Protein AF-A0A370LYT5-F1 (afdb_monomer_lite)

Foldseek 3Di:
DDEDEDEDEEEDEDEEEDEEEYEYEYEYEYEEEYEYEYEYEYEYDYEYEYEYEYEYEYEYEYEYHYEYEYEYEYEYEYEYEYEYEYEYEYEYEYEYEYEYEYEYEYEYEYDYEYEYEYEYEYEYDYEYEDDYEYEYEYEYEYEYEYDYEYEYEYEYEYEYEYEYEYEYEYEYEYEYEYEYEYEYEYEYEYEYEYEYEYEYEYEYDYDYAYEYDYEYEYEYEYEEYDDHYDYEDDYEYEYEYEYPDDDDDDYDYDYHYHYDYDFDADAFKEKEAEDDPAGAFWWKKKKPPDQQFNHDIDIDHALDPVFDVSHRGRMGMHTRGDFWKIKIATPDDGPQKDWQFRIAMWTCAPLCRHIYAYTYIDGPPDQQLQFAKDWHPHWFFPTNCPVVCVVVQQKFWDALRDTHGDDGRVVDWTKIKHFNNHVVRVVVRQNPGIEMEGEDDPPDAAPDALCVLVVSVRIDAGAQTDDLRIEIEWYKYKYQADPQFGIKIKTRKHQKDAANHKYKYADHPVRADPLKWFGMKIFHWHNPADIDSGIWIKMKGKDQFRHPVPPQDTPCVVPVQKHWRIKMFMHIDCVDPVNDGDQQQPLNTTPKIKTKMKHAAAPVLDFVQKDKWFADPVVSDTDCPQKAWPDKDADCDDPRHRIIITMMIGSGRGIMTMIGHDDDDDDDDDDDDDDDDDDDDDDDDDDDDDDDDDDDDDDDDDDDDDDKDKEFQKWKAALAPPQKIKTKIKMQDDFPWKWKAFDPPGIWTWAFDPDFPCPVVCVPDSMGMTMTMTGHHSPTQKMKMWIHNPRDIYIDIDGCPDNIDMDHTHHYDDQQAKDKAQWWKAQPPPRDIFRDALDAAEDAQDAKIKIKIKIFRPPFAWPFKWKWKDEPPPPPPDDDIDTDTWDWAQPVPPDNRMIMTMDIGGSVRADPQKMKIKMWTAGPVRHIDIGDIHMYGYDDPPDDPVDFPKKKKKWFFQADEAQDKTKIKIKIARQDPAKHWWKKFKAKQNDTAFIGIDIHGHGIDIDITMDRGHPDQPDFKIWIKMWIGGPNDIDIWDTGIRGYHHQKDKDAADQWDFFDFDADPVRHGFKFWFKKKWKDQDPAQKAKWKAAQVRATCEDCDPRHPHNAALPPPDVRWDWDADPNFIKIKGFRHSPDSMTMIMIGGPDGRGGIMGIGIDGPVRDDDDPVVRGPMIMMIGMDTDDTDIDMTID

Structure (mmCIF, N/CA/C/O backbone):
data_AF-A0A370LYT5-F1
#
_entry.id   AF-A0A370LYT5-F1
#
loop_
_atom_site.group_PDB
_atom_site.id
_atom_site.type_symbol
_atom_site.label_atom_id
_atom_site.label_alt_id
_atom_site.label_comp_id
_atom_site.label_asym_id
_atom_site.label_entity_id
_atom_site.label_seq_id
_atom_site.pdbx_PDB_ins_code
_atom_site.Cartn_x
_atom_site.Cartn_y
_atom_site.Cartn_z
_atom_site.occupancy
_atom_site.B_iso_or_equiv
_atom_site.auth_seq_id
_atom_site.auth_comp_id
_atom_site.auth_asym_id
_atom_site.auth_atom_id
_atom_site.pdbx_PDB_model_num
ATOM 1 N N . ALA A 1 1 ? -8.011 -43.889 -66.451 1.00 42.47 1 ALA A N 1
ATOM 2 C CA . ALA A 1 1 ? -7.275 -42.811 -67.127 1.00 42.47 1 ALA A CA 1
ATOM 3 C C . ALA A 1 1 ? -8.081 -42.280 -68.314 1.00 42.47 1 ALA A C 1
ATOM 5 O O . ALA A 1 1 ? -7.887 -42.711 -69.452 1.00 42.47 1 ALA A O 1
ATOM 6 N N . ALA A 1 2 ? -9.028 -41.386 -68.041 1.00 43.94 2 ALA A N 1
ATOM 7 C CA . ALA A 1 2 ? -9.736 -40.573 -69.018 1.00 43.94 2 ALA A CA 1
ATOM 8 C C . ALA A 1 2 ? -9.854 -39.133 -68.491 1.00 43.94 2 ALA A C 1
ATOM 10 O O . ALA A 1 2 ? -10.875 -38.751 -67.916 1.00 43.94 2 ALA A O 1
ATOM 11 N N . ASP A 1 3 ? -8.803 -38.344 -68.713 1.00 43.34 3 ASP A N 1
ATOM 12 C CA . ASP A 1 3 ? -8.700 -36.942 -68.311 1.00 43.34 3 ASP A CA 1
ATOM 13 C C . ASP A 1 3 ? -9.943 -36.171 -68.783 1.00 43.34 3 ASP A C 1
ATOM 15 O O . ASP A 1 3 ? -10.252 -36.108 -69.981 1.00 43.34 3 ASP A O 1
ATOM 19 N N . THR A 1 4 ? -10.693 -35.589 -67.845 1.00 54.28 4 THR A N 1
ATOM 20 C CA . THR A 1 4 ? -11.973 -34.937 -68.155 1.00 54.28 4 THR A CA 1
ATOM 21 C C . THR A 1 4 ? -12.053 -33.509 -67.628 1.00 54.28 4 THR A C 1
ATOM 23 O O . THR A 1 4 ? -11.870 -33.226 -66.447 1.00 54.28 4 THR A O 1
ATOM 26 N N . LEU A 1 5 ? -12.403 -32.594 -68.538 1.00 44.44 5 LEU A N 1
ATOM 27 C CA . LEU A 1 5 ? -12.731 -31.202 -68.242 1.00 44.44 5 LEU A CA 1
ATOM 28 C C . LEU A 1 5 ? -14.255 -31.031 -68.288 1.00 44.44 5 LEU A C 1
ATOM 30 O O . LEU A 1 5 ? -14.847 -31.021 -69.370 1.00 44.44 5 LEU A O 1
ATOM 34 N N . LEU A 1 6 ? -14.904 -30.887 -67.129 1.00 55.56 6 LEU A N 1
ATOM 35 C CA . LEU A 1 6 ? -16.369 -30.807 -67.038 1.00 55.56 6 LEU A CA 1
ATOM 36 C C . LEU A 1 6 ? -16.866 -29.673 -66.132 1.00 55.56 6 LEU A C 1
ATOM 38 O O . LEU A 1 6 ? -16.404 -29.475 -65.007 1.00 55.56 6 LEU A O 1
ATOM 42 N N . ALA A 1 7 ? -17.902 -28.981 -66.611 1.00 53.50 7 ALA A N 1
ATOM 43 C CA . ALA A 1 7 ? -18.739 -28.089 -65.816 1.00 53.50 7 ALA A CA 1
ATOM 44 C C . ALA A 1 7 ? -20.161 -28.667 -65.753 1.00 53.50 7 ALA A C 1
ATOM 46 O O . ALA A 1 7 ? -20.787 -28.856 -66.796 1.00 53.50 7 ALA A O 1
ATOM 47 N N . SER A 1 8 ? -20.675 -28.974 -64.558 1.00 56.56 8 SER A N 1
ATOM 48 C CA . SER A 1 8 ? -21.979 -29.645 -64.414 1.00 56.56 8 SER A CA 1
ATOM 49 C C . SER A 1 8 ? -22.748 -29.265 -63.142 1.00 56.56 8 SER A C 1
ATOM 51 O O . SER A 1 8 ? -22.187 -28.763 -62.168 1.00 56.56 8 SER A O 1
ATOM 53 N N . VAL A 1 9 ? -24.061 -29.509 -63.161 1.00 64.12 9 VAL A N 1
ATOM 54 C CA . VAL A 1 9 ? -24.941 -29.463 -61.984 1.00 64.12 9 VAL A CA 1
ATOM 55 C C . VAL A 1 9 ? -25.551 -30.851 -61.827 1.00 64.12 9 VAL A C 1
ATOM 57 O O . VAL A 1 9 ? -26.144 -31.360 -62.777 1.00 64.12 9 VAL A O 1
ATOM 60 N N . GLN A 1 10 ? -25.386 -31.472 -60.660 1.00 59.78 10 GLN A N 1
ATOM 61 C CA . GLN A 1 10 ? -25.708 -32.883 -60.438 1.00 59.78 10 GLN A CA 1
ATOM 62 C C . GLN A 1 10 ? -26.653 -33.090 -59.248 1.00 59.78 10 GLN A C 1
ATOM 64 O O . GLN A 1 10 ? -26.522 -32.450 -58.202 1.00 59.78 10 GLN A O 1
ATOM 69 N N . PHE A 1 11 ? -27.588 -34.028 -59.408 1.00 65.75 11 PHE A N 1
ATOM 70 C CA . PHE A 1 11 ? -28.529 -34.471 -58.379 1.00 65.75 11 PHE A CA 1
ATOM 71 C C . PHE A 1 11 ? -28.369 -35.979 -58.184 1.00 65.75 11 PHE A C 1
ATOM 73 O O . PHE A 1 11 ? -29.017 -36.774 -58.866 1.00 65.75 11 PHE A O 1
ATOM 80 N N . ASN A 1 12 ? -27.492 -36.374 -57.261 1.00 57.59 12 ASN A N 1
ATOM 81 C CA . ASN A 1 12 ? -27.037 -37.757 -57.146 1.00 57.59 12 ASN A CA 1
ATOM 82 C C . ASN A 1 12 ? -27.677 -38.447 -55.936 1.00 57.59 12 ASN A C 1
ATOM 84 O O . ASN A 1 12 ? -27.564 -37.993 -54.793 1.00 57.59 12 ASN A O 1
ATOM 88 N N . ARG A 1 13 ? -28.325 -39.588 -56.184 1.00 59.12 13 ARG A N 1
ATOM 89 C CA . ARG A 1 13 ? -28.699 -40.552 -55.148 1.00 59.12 13 ARG A CA 1
ATOM 90 C C . ARG A 1 13 ? -28.168 -41.917 -55.559 1.00 59.12 13 ARG A C 1
ATOM 92 O O . ARG A 1 13 ? -28.747 -42.546 -56.439 1.00 59.12 13 ARG A O 1
ATOM 99 N N . ALA A 1 14 ? -27.075 -42.337 -54.938 1.00 56.91 14 ALA A N 1
ATOM 100 C CA . ALA A 1 14 ? -26.286 -43.481 -55.374 1.00 56.91 14 ALA A CA 1
ATOM 101 C C . ALA A 1 14 ? -25.825 -44.331 -54.183 1.00 56.91 14 ALA A C 1
ATOM 103 O O . ALA A 1 14 ? -25.671 -43.819 -53.074 1.00 56.91 14 ALA A O 1
ATOM 104 N N . ILE A 1 15 ? -25.625 -45.620 -54.435 1.00 64.38 15 ILE A N 1
ATOM 105 C CA . ILE A 1 15 ? -24.808 -46.508 -53.609 1.00 64.38 15 ILE A CA 1
ATOM 106 C C . ILE A 1 15 ? -23.808 -47.110 -54.591 1.00 64.38 15 ILE A C 1
ATOM 108 O O . ILE A 1 15 ? -24.248 -47.726 -55.565 1.00 64.38 15 ILE A O 1
ATOM 112 N N . THR A 1 16 ? -22.522 -46.818 -54.424 1.00 56.41 16 THR A N 1
ATOM 113 C CA . THR A 1 16 ? -21.491 -47.113 -55.431 1.00 56.41 16 THR A CA 1
ATOM 114 C C . THR A 1 16 ? -20.128 -47.269 -54.791 1.00 56.41 16 THR A C 1
ATOM 116 O O . THR A 1 16 ? -19.684 -46.344 -54.118 1.00 56.41 16 THR A O 1
ATOM 119 N N . ASP A 1 17 ? -19.440 -48.350 -55.134 1.00 64.75 17 ASP A N 1
ATOM 120 C CA . ASP A 1 17 ? -18.039 -48.549 -54.778 1.00 64.75 17 ASP A CA 1
ATOM 121 C C . ASP A 1 17 ? -17.180 -48.163 -55.990 1.00 64.75 17 ASP A C 1
ATOM 123 O O . ASP A 1 17 ? -17.562 -48.444 -57.135 1.00 64.75 17 ASP A O 1
ATOM 127 N N . SER A 1 18 ? -16.048 -47.494 -55.774 1.00 61.50 18 SER A N 1
ATOM 128 C CA . SER A 1 18 ? -15.218 -46.972 -56.869 1.00 61.50 18 SER A CA 1
ATOM 129 C C . SER A 1 18 ? -13.719 -47.121 -56.630 1.00 61.50 18 SER A C 1
ATOM 131 O O . SER A 1 18 ? -13.220 -46.843 -55.543 1.00 61.50 18 SER A O 1
ATOM 133 N N . LEU A 1 19 ? -13.013 -47.498 -57.698 1.00 68.56 19 LEU A N 1
ATOM 134 C CA . LEU A 1 19 ? -11.557 -47.498 -57.799 1.00 68.56 19 LEU A CA 1
ATOM 135 C C . LEU A 1 19 ? -11.152 -46.589 -58.966 1.00 68.56 19 LEU A C 1
ATOM 137 O O . LEU A 1 19 ? -11.578 -46.847 -60.097 1.00 68.56 19 LEU A O 1
ATOM 141 N N . SER A 1 20 ? -10.360 -45.552 -58.700 1.00 62.38 20 SER A N 1
ATOM 142 C CA . SER A 1 20 ? -9.918 -44.557 -59.691 1.00 62.38 20 SER A CA 1
ATOM 143 C C . SER A 1 20 ? -8.419 -44.253 -59.595 1.00 62.38 20 SER A C 1
ATOM 145 O O . SER A 1 20 ? -7.809 -44.405 -58.535 1.00 62.38 20 SER A O 1
ATOM 147 N N . THR A 1 21 ? -7.836 -43.909 -60.751 1.00 64.94 21 THR A N 1
ATOM 148 C CA . THR A 1 21 ? -6.447 -43.443 -60.917 1.00 64.94 21 THR A CA 1
ATOM 149 C C . THR A 1 21 ? -6.405 -42.383 -62.041 1.00 64.94 21 THR A C 1
ATOM 151 O O . THR A 1 21 ? -5.743 -42.566 -63.073 1.00 64.94 21 THR A O 1
ATOM 154 N N . ASP A 1 22 ? -7.269 -41.373 -61.944 1.00 62.12 22 ASP A N 1
ATOM 155 C CA . ASP A 1 22 ? -7.691 -40.484 -63.030 1.00 62.12 22 ASP A CA 1
ATOM 156 C C . ASP A 1 22 ? -7.651 -39.001 -62.619 1.00 62.12 22 ASP A C 1
ATOM 158 O O . ASP A 1 22 ? -8.515 -38.523 -61.882 1.00 62.12 22 ASP A O 1
ATOM 162 N N . ASP A 1 23 ? -6.715 -38.245 -63.197 1.00 62.34 23 ASP A N 1
ATOM 163 C CA . ASP A 1 23 ? -6.571 -36.811 -62.926 1.00 62.34 23 ASP A CA 1
ATOM 164 C C . ASP A 1 23 ? -7.716 -35.982 -63.527 1.00 62.34 23 ASP A C 1
ATOM 166 O O . ASP A 1 23 ? -8.237 -36.264 -64.618 1.00 62.34 23 ASP A O 1
ATOM 170 N N . SER A 1 24 ? -8.122 -34.909 -62.836 1.00 61.94 24 SER A N 1
ATOM 171 C CA . SER A 1 24 ? -9.332 -34.175 -63.227 1.00 61.94 24 SER A CA 1
ATOM 172 C C . SER A 1 24 ? -9.371 -32.676 -62.914 1.00 61.94 24 SER A C 1
ATOM 174 O O . SER A 1 24 ? -8.831 -32.176 -61.925 1.00 61.94 24 SER A O 1
ATOM 176 N N . ILE A 1 25 ? -10.086 -31.926 -63.769 1.00 61.97 25 ILE A N 1
ATOM 177 C CA . ILE A 1 25 ? -10.350 -30.493 -63.572 1.00 61.97 25 ILE A CA 1
ATOM 178 C C . ILE A 1 25 ? -11.850 -30.214 -63.709 1.00 61.97 25 ILE A C 1
ATOM 180 O O . ILE A 1 25 ? -12.422 -30.259 -64.805 1.00 61.97 25 ILE A O 1
ATOM 184 N N . PHE A 1 26 ? -12.499 -29.872 -62.592 1.00 60.84 26 PHE A N 1
ATOM 185 C CA . PHE A 1 26 ? -13.962 -29.797 -62.514 1.00 60.84 26 PHE A CA 1
ATOM 186 C C . PHE A 1 26 ? -14.524 -28.486 -61.956 1.00 60.84 26 PHE A C 1
ATOM 188 O O . PHE A 1 26 ? -13.980 -27.857 -61.047 1.00 60.84 26 PHE A O 1
ATOM 195 N N . ARG A 1 27 ? -15.725 -28.123 -62.422 1.00 58.34 27 ARG A N 1
ATOM 196 C CA . ARG A 1 27 ? -16.577 -27.111 -61.779 1.00 58.34 27 ARG A CA 1
ATOM 197 C C . ARG A 1 27 ? -17.982 -27.665 -61.561 1.00 58.34 27 ARG A C 1
ATOM 199 O O . ARG A 1 27 ? -18.726 -27.839 -62.526 1.00 58.34 27 ARG A O 1
ATOM 206 N N . VAL A 1 28 ? -18.355 -27.934 -60.310 1.00 61.72 28 VAL A N 1
ATOM 207 C CA . VAL A 1 28 ? -19.568 -28.716 -60.001 1.00 61.72 28 VAL A CA 1
ATOM 208 C C . VAL A 1 28 ? -20.430 -28.059 -58.928 1.00 61.72 28 VAL A C 1
ATOM 210 O O . VAL A 1 28 ? -19.927 -27.531 -57.935 1.00 61.72 28 VAL A O 1
ATOM 213 N N . ILE A 1 29 ? -21.749 -28.127 -59.115 1.00 62.75 29 ILE A N 1
ATOM 214 C CA . ILE A 1 29 ? -22.728 -27.929 -58.041 1.00 62.75 29 ILE A CA 1
ATOM 215 C C . ILE A 1 29 ? -23.448 -29.258 -57.812 1.00 62.75 29 ILE A C 1
ATOM 217 O O . ILE A 1 29 ? -24.096 -29.763 -58.730 1.00 62.75 29 ILE A O 1
ATOM 221 N N . THR A 1 30 ? -23.351 -29.814 -56.602 1.00 61.44 30 THR A N 1
ATOM 222 C CA . THR A 1 30 ? -23.828 -31.176 -56.303 1.00 61.44 30 THR A CA 1
ATOM 223 C C . THR A 1 30 ? -24.834 -31.188 -55.158 1.00 61.44 30 THR A C 1
ATOM 225 O O . THR A 1 30 ? -24.543 -30.733 -54.051 1.00 61.44 30 THR A O 1
ATOM 228 N N . PHE A 1 31 ? -25.998 -31.792 -55.399 1.00 63.88 31 PHE A N 1
ATOM 229 C CA . PHE A 1 31 ? -26.991 -32.117 -54.376 1.00 63.88 31 PHE A CA 1
ATOM 230 C C . PHE A 1 31 ? -27.047 -33.639 -54.211 1.00 63.88 31 PHE A C 1
ATOM 232 O O . PHE A 1 31 ? -27.491 -34.347 -55.115 1.00 63.88 31 PHE A O 1
ATOM 239 N N . GLY A 1 32 ? -26.556 -34.144 -53.076 1.00 57.91 32 GLY A N 1
ATOM 240 C CA . GLY A 1 32 ? -26.197 -35.556 -52.916 1.00 57.91 32 GLY A CA 1
ATOM 241 C C . GLY A 1 32 ? -26.836 -36.263 -51.718 1.00 57.91 32 GLY A C 1
ATOM 242 O O . GLY A 1 32 ? -26.924 -35.716 -50.615 1.00 57.91 32 GLY A O 1
ATOM 243 N N . ARG A 1 33 ? -27.224 -37.527 -51.912 1.00 61.03 33 ARG A N 1
ATOM 244 C CA . ARG A 1 33 ? -27.294 -38.528 -50.834 1.00 61.03 33 ARG A CA 1
ATOM 245 C C . ARG A 1 33 ? -26.635 -39.812 -51.310 1.00 61.03 33 ARG A C 1
ATOM 247 O O . ARG A 1 33 ? -27.234 -40.505 -52.134 1.00 61.03 33 ARG A O 1
ATOM 254 N N . THR A 1 34 ? -25.453 -40.125 -50.801 1.00 59.44 34 THR A N 1
ATOM 255 C CA . THR A 1 34 ? -24.682 -41.283 -51.262 1.00 59.44 34 THR A CA 1
ATOM 256 C C . THR A 1 34 ? -24.131 -42.104 -50.103 1.00 59.44 34 THR A C 1
ATOM 258 O O . THR A 1 34 ? -23.952 -41.589 -48.999 1.00 59.44 34 THR A O 1
ATOM 261 N N . ILE A 1 35 ? -23.937 -43.395 -50.369 1.00 64.06 35 ILE A N 1
ATOM 262 C CA . ILE A 1 35 ? -23.178 -44.328 -49.533 1.00 64.06 35 ILE A CA 1
ATOM 263 C C . ILE A 1 35 ? -22.130 -44.935 -50.465 1.00 64.06 35 ILE A C 1
ATOM 265 O O . ILE A 1 35 ? -22.532 -45.469 -51.501 1.00 64.06 35 ILE A O 1
ATOM 269 N N . THR A 1 36 ? -20.840 -44.759 -50.197 1.00 62.31 36 THR A N 1
ATOM 270 C CA . THR A 1 36 ? -19.789 -45.117 -51.167 1.00 62.31 36 THR A CA 1
ATOM 271 C C . THR A 1 36 ? -18.491 -45.506 -50.490 1.00 62.31 36 THR A C 1
ATOM 273 O O . THR A 1 36 ? -17.959 -44.692 -49.736 1.00 62.31 36 THR A O 1
ATOM 276 N N . ASP A 1 37 ? -17.942 -46.653 -50.870 1.00 66.75 37 ASP A N 1
ATOM 277 C CA . ASP A 1 37 ? -16.598 -47.056 -50.465 1.00 66.75 37 ASP A CA 1
ATOM 278 C C . ASP A 1 37 ? -15.631 -46.760 -51.620 1.00 66.75 37 ASP A C 1
ATOM 280 O O . ASP A 1 37 ? -15.914 -47.075 -52.784 1.00 66.75 37 ASP A O 1
ATOM 284 N N . SER A 1 38 ? -14.504 -46.107 -51.337 1.00 64.88 38 SER A N 1
ATOM 285 C CA . SER A 1 38 ? -13.595 -45.634 -52.390 1.00 64.88 38 SER A CA 1
ATOM 286 C C . SER A 1 38 ? -12.122 -45.868 -52.085 1.00 64.88 38 SER A C 1
ATOM 288 O O . SER A 1 38 ? -11.640 -45.517 -51.010 1.00 64.88 38 SER A O 1
ATOM 290 N N . LEU A 1 39 ? -11.403 -46.379 -53.085 1.00 70.50 39 LEU A N 1
ATOM 291 C CA . LEU A 1 39 ? -9.943 -46.403 -53.134 1.00 70.50 39 LEU A CA 1
ATOM 292 C C . LEU A 1 39 ? -9.496 -45.553 -54.330 1.00 70.50 39 LEU A C 1
ATOM 294 O O . LEU A 1 39 ? -9.872 -45.867 -55.458 1.00 70.50 39 LEU A O 1
ATOM 298 N N . SER A 1 40 ? -8.729 -44.486 -54.112 1.00 68.25 40 SER A N 1
ATOM 299 C CA . SER A 1 40 ? -8.311 -43.575 -55.192 1.00 68.25 40 SER A CA 1
ATOM 300 C C . SER A 1 40 ? -6.833 -43.213 -55.128 1.00 68.25 40 SER A C 1
ATOM 302 O O . SER A 1 40 ? -6.269 -43.085 -54.039 1.00 68.25 40 SER A O 1
ATOM 304 N N . THR A 1 41 ? -6.242 -42.980 -56.299 1.00 68.12 41 THR A N 1
ATOM 305 C CA . THR A 1 41 ? -4.989 -42.226 -56.438 1.00 68.12 41 THR A CA 1
ATOM 306 C C . THR A 1 41 ? -5.144 -41.216 -57.578 1.00 68.12 41 THR A C 1
ATOM 308 O O . THR A 1 41 ? -4.724 -41.485 -58.706 1.00 68.12 41 THR A O 1
ATOM 311 N N . ASP A 1 42 ? -5.852 -40.120 -57.296 1.00 67.69 42 ASP A N 1
ATOM 312 C CA . ASP A 1 42 ? -6.335 -39.138 -58.277 1.00 67.69 42 ASP A CA 1
ATOM 313 C C . ASP A 1 42 ? -5.883 -37.716 -57.909 1.00 67.69 42 ASP A C 1
ATOM 315 O O . ASP A 1 42 ? -6.233 -37.236 -56.827 1.00 67.69 42 ASP A O 1
ATOM 319 N N . ASP A 1 43 ? -5.251 -36.983 -58.832 1.00 63.06 43 ASP A N 1
ATOM 320 C CA . ASP A 1 43 ? -4.966 -35.558 -58.619 1.00 63.06 43 ASP A CA 1
ATOM 321 C C . ASP A 1 43 ? -6.107 -34.678 -59.153 1.00 63.06 43 ASP A C 1
ATOM 323 O O . ASP A 1 43 ? -6.661 -34.901 -60.239 1.00 63.06 43 ASP A O 1
ATOM 327 N N . SER A 1 44 ? -6.500 -33.638 -58.404 1.00 63.66 44 SER A N 1
ATOM 328 C CA . SER A 1 44 ? -7.654 -32.821 -58.804 1.00 63.66 44 SER A CA 1
ATOM 329 C C . SER A 1 44 ? -7.567 -31.320 -58.519 1.00 63.66 44 SER A C 1
ATOM 331 O O . SER A 1 44 ? -7.247 -30.852 -57.425 1.00 63.66 44 SER A O 1
ATOM 333 N N . ILE A 1 45 ? -7.980 -30.533 -59.520 1.00 65.69 45 ILE A N 1
ATOM 334 C CA . ILE A 1 45 ? -8.214 -29.089 -59.390 1.00 65.69 45 ILE A CA 1
ATOM 335 C C . ILE A 1 45 ? -9.705 -28.832 -59.583 1.00 65.69 45 ILE A C 1
ATOM 337 O O . ILE A 1 45 ? -10.212 -28.812 -60.709 1.00 65.69 45 ILE A O 1
ATOM 341 N N . THR A 1 46 ? -10.443 -28.613 -58.495 1.00 60.69 46 THR A N 1
ATOM 342 C CA . THR A 1 46 ? -11.907 -28.483 -58.573 1.00 60.69 46 THR A CA 1
ATOM 343 C C . THR A 1 46 ? -12.436 -27.202 -57.939 1.00 60.69 46 THR A C 1
ATOM 345 O O . THR A 1 46 ? -11.825 -26.594 -57.067 1.00 60.69 46 THR A O 1
ATOM 348 N N . LYS A 1 47 ? -13.610 -26.748 -58.390 1.00 61.94 47 LYS A N 1
ATOM 349 C CA . LYS A 1 47 ? -14.392 -25.711 -57.705 1.00 61.94 47 LYS A CA 1
ATOM 350 C C . LYS A 1 47 ? -15.804 -26.218 -57.461 1.00 61.94 47 LYS A C 1
ATOM 352 O O . LYS A 1 47 ? -16.577 -26.378 -58.410 1.00 61.94 47 LYS A O 1
ATOM 357 N N . VAL A 1 48 ? -16.127 -26.443 -56.189 1.00 63.38 48 VAL A N 1
ATOM 358 C CA . VAL A 1 48 ? -17.308 -27.207 -55.768 1.00 63.38 48 VAL A CA 1
ATOM 359 C C . VAL A 1 48 ? -18.209 -26.392 -54.846 1.00 63.38 48 VAL A C 1
ATOM 361 O O . VAL A 1 48 ? -17.750 -25.775 -53.884 1.00 63.38 48 VAL A O 1
ATOM 364 N N . THR A 1 49 ? -19.515 -26.452 -55.103 1.00 63.41 49 THR A N 1
ATOM 365 C CA . THR A 1 49 ? -20.545 -26.087 -54.121 1.00 63.41 49 THR A CA 1
ATOM 366 C C . THR A 1 49 ? -21.423 -27.305 -53.854 1.00 63.41 49 THR A C 1
ATOM 368 O O . THR A 1 49 ? -22.087 -27.795 -54.769 1.00 63.41 49 THR A O 1
ATOM 371 N N . SER A 1 50 ? -21.420 -27.817 -52.622 1.00 61.91 50 SER A N 1
ATOM 372 C CA . SER A 1 50 ? -22.038 -29.106 -52.287 1.00 61.91 50 SER A CA 1
ATOM 373 C C . SER A 1 50 ? -23.034 -29.037 -51.127 1.00 61.91 50 SER A C 1
ATOM 375 O O . SER A 1 50 ? -22.827 -28.369 -50.114 1.00 61.91 50 SER A O 1
ATOM 377 N N . PHE A 1 51 ? -24.131 -29.778 -51.284 1.00 66.94 51 PHE A N 1
ATOM 378 C CA . PHE A 1 51 ? -25.122 -30.041 -50.242 1.00 66.94 51 PHE A CA 1
ATOM 379 C C . PHE A 1 51 ? -25.331 -31.553 -50.159 1.00 66.94 51 PHE A C 1
ATOM 381 O O . PHE A 1 51 ? -26.085 -32.124 -50.955 1.00 66.94 51 PHE A O 1
ATOM 388 N N . ALA A 1 52 ? -24.642 -32.208 -49.224 1.00 60.16 52 ALA A N 1
ATOM 389 C CA . ALA A 1 52 ? -24.544 -33.663 -49.199 1.00 60.16 52 ALA A CA 1
ATOM 390 C C . ALA A 1 52 ? -24.959 -34.298 -47.861 1.00 60.16 52 ALA A C 1
ATOM 392 O O . ALA A 1 52 ? -24.792 -33.733 -46.775 1.00 60.16 52 ALA A O 1
ATOM 393 N N . ARG A 1 53 ? -25.490 -35.523 -47.950 1.00 62.62 53 ARG A N 1
ATOM 394 C CA . ARG A 1 53 ? -25.467 -36.495 -46.849 1.00 62.62 53 ARG A CA 1
ATOM 395 C C . ARG A 1 53 ? -24.699 -37.723 -47.309 1.00 62.62 53 ARG A C 1
ATOM 397 O O . ARG A 1 53 ? -25.101 -38.315 -48.309 1.00 62.62 53 ARG A O 1
ATOM 404 N N . LEU A 1 54 ? -23.638 -38.057 -46.591 1.00 62.50 54 LEU A N 1
ATOM 405 C CA . LEU A 1 54 ? -22.637 -39.042 -46.990 1.00 62.50 54 LEU A CA 1
ATOM 406 C C . LEU A 1 54 ? -22.458 -40.081 -45.876 1.00 62.50 54 LEU A C 1
ATOM 408 O O . LEU A 1 54 ? -22.552 -39.732 -44.700 1.00 62.50 54 LEU A O 1
ATOM 412 N N . PHE A 1 55 ? -22.219 -41.328 -46.263 1.00 68.00 55 PHE A N 1
ATOM 413 C CA . PHE A 1 55 ? -21.645 -42.380 -45.422 1.00 68.00 55 PHE A CA 1
ATOM 414 C C . PHE A 1 55 ? -20.581 -43.049 -46.286 1.00 68.00 55 PHE A C 1
ATOM 416 O O . PHE A 1 55 ? -20.948 -43.583 -47.333 1.00 68.00 55 PHE A O 1
ATOM 423 N N . THR A 1 56 ? -19.302 -42.894 -45.966 1.00 62.72 56 THR A N 1
ATOM 424 C CA . THR A 1 56 ? -18.233 -43.266 -46.904 1.00 62.72 56 THR A CA 1
ATOM 425 C C . THR A 1 56 ? -16.982 -43.713 -46.183 1.00 62.72 56 THR A C 1
ATOM 427 O O . THR A 1 56 ? -16.439 -42.923 -45.410 1.00 62.72 56 THR A O 1
ATOM 430 N N . ASP A 1 57 ? -16.490 -44.894 -46.535 1.00 68.00 57 ASP A N 1
ATOM 431 C CA . ASP A 1 57 ? -15.200 -45.380 -46.067 1.00 68.00 57 ASP A CA 1
ATOM 432 C C . ASP A 1 57 ? -14.187 -45.211 -47.206 1.00 68.00 57 ASP A C 1
ATOM 434 O O . ASP A 1 57 ? -14.444 -45.590 -48.356 1.00 68.00 57 ASP A O 1
ATOM 438 N N . ALA A 1 58 ? -13.060 -44.557 -46.924 1.00 64.69 58 ALA A N 1
ATOM 439 C CA . ALA A 1 58 ? -12.144 -44.095 -47.964 1.00 64.69 58 ALA A CA 1
ATOM 440 C C . ALA A 1 58 ? -10.677 -44.401 -47.653 1.00 64.69 58 ALA A C 1
ATOM 442 O O . ALA A 1 58 ? -10.194 -44.172 -46.545 1.00 64.69 58 ALA A O 1
ATOM 443 N N . VAL A 1 59 ? -9.955 -44.857 -48.675 1.00 70.31 59 VAL A N 1
ATOM 444 C CA . VAL A 1 59 ? -8.492 -44.938 -48.674 1.00 70.31 59 VAL A CA 1
ATOM 445 C C . VAL A 1 59 ? -7.983 -44.146 -49.877 1.00 70.31 59 VAL A C 1
ATOM 447 O O . VAL A 1 59 ? -8.343 -44.464 -51.009 1.00 70.31 59 VAL A O 1
ATOM 450 N N . SER A 1 60 ? -7.186 -43.101 -49.666 1.00 67.25 60 SER A N 1
ATOM 451 C CA . SER A 1 60 ? -6.816 -42.175 -50.749 1.00 67.25 60 SER A CA 1
ATOM 452 C C . SER A 1 60 ? -5.384 -41.664 -50.660 1.00 67.25 60 SER A C 1
ATOM 454 O O . SER A 1 60 ? -4.936 -41.286 -49.579 1.00 67.25 60 SER A O 1
ATOM 456 N N . VAL A 1 61 ? -4.714 -41.579 -51.813 1.00 70.00 61 VAL A N 1
ATOM 457 C CA . VAL A 1 61 ? -3.420 -40.896 -51.978 1.00 70.00 61 VAL A CA 1
ATOM 458 C C . VAL A 1 61 ? -3.540 -39.935 -53.162 1.00 70.00 61 VAL A C 1
ATOM 460 O O . VAL A 1 61 ? -3.391 -40.358 -54.306 1.00 70.00 61 VAL A O 1
ATOM 463 N N . ASN A 1 62 ? -3.919 -38.684 -52.890 1.00 70.44 62 ASN A N 1
ATOM 464 C CA . ASN A 1 62 ? -4.461 -37.735 -53.873 1.00 70.44 62 ASN A CA 1
ATOM 465 C C . ASN A 1 62 ? -3.954 -36.306 -53.603 1.00 70.44 62 ASN A C 1
ATOM 467 O O . ASN A 1 62 ? -4.164 -35.827 -52.488 1.00 70.44 62 ASN A O 1
ATOM 471 N N . ASP A 1 63 ? -3.489 -35.558 -54.609 1.00 62.69 63 ASP A N 1
ATOM 472 C CA . ASP A 1 63 ? -3.190 -34.126 -54.433 1.00 62.69 63 ASP A CA 1
ATOM 473 C C . ASP A 1 63 ? -4.378 -33.237 -54.853 1.00 62.69 63 ASP A C 1
ATOM 475 O O . ASP A 1 63 ? -4.973 -33.384 -55.930 1.00 62.69 63 ASP A O 1
ATOM 479 N N . ILE A 1 64 ? -4.781 -32.293 -53.987 1.00 63.69 64 ILE A N 1
ATOM 480 C CA . ILE A 1 64 ? -6.082 -31.604 -54.114 1.00 63.69 64 ILE A CA 1
ATOM 481 C C . ILE A 1 64 ? -5.985 -30.075 -53.955 1.00 63.69 64 ILE A C 1
ATOM 483 O O . ILE A 1 64 ? -5.700 -29.534 -52.883 1.00 63.69 64 ILE A O 1
ATOM 487 N N . LEU A 1 65 ? -6.371 -29.346 -55.014 1.00 67.88 65 LEU A N 1
ATOM 488 C CA . LEU A 1 65 ? -6.437 -27.876 -55.057 1.00 67.88 65 LEU A CA 1
ATOM 489 C C . LEU A 1 65 ? -7.879 -27.378 -55.249 1.00 67.88 65 LEU A C 1
ATOM 491 O O . LEU A 1 65 ? -8.406 -27.382 -56.367 1.00 67.88 65 LEU A O 1
ATOM 495 N N . VAL A 1 66 ? -8.539 -26.914 -54.174 1.00 61.56 66 VAL A N 1
ATOM 496 C CA . VAL A 1 66 ? -9.993 -26.633 -54.210 1.00 61.56 66 VAL A CA 1
ATOM 497 C C . VAL A 1 66 ? -10.441 -25.395 -53.413 1.00 61.56 66 VAL A C 1
ATOM 499 O O . VAL A 1 66 ? -10.332 -25.343 -52.185 1.00 61.56 66 VAL A O 1
ATOM 502 N N . PRO A 1 67 ? -11.108 -24.423 -54.072 1.00 60.34 67 PRO A N 1
ATOM 503 C CA . PRO A 1 67 ? -12.008 -23.475 -53.423 1.00 60.34 67 PRO A CA 1
ATOM 504 C C . PRO A 1 67 ? -13.420 -24.078 -53.303 1.00 60.34 67 PRO A C 1
ATOM 506 O O . PRO A 1 67 ? -14.081 -24.300 -54.327 1.00 60.34 67 PRO A O 1
ATOM 509 N N . SER A 1 68 ? -13.918 -24.299 -52.081 1.00 62.75 68 SER A N 1
ATOM 510 C CA . SER A 1 68 ? -15.208 -24.971 -51.835 1.00 62.75 68 SER A CA 1
ATOM 511 C C . SER A 1 68 ? -16.171 -24.212 -50.916 1.00 62.75 68 SER A C 1
ATOM 513 O O . SER A 1 68 ? -15.787 -23.442 -50.035 1.00 62.75 68 SER A O 1
ATOM 515 N N . THR A 1 69 ? -17.468 -24.453 -51.109 1.00 59.75 69 THR A N 1
ATOM 516 C CA . THR A 1 69 ? -18.525 -24.069 -50.162 1.00 59.75 69 THR A CA 1
ATOM 517 C C . THR A 1 69 ? -19.449 -25.257 -49.920 1.00 59.75 69 THR A C 1
ATOM 519 O O . THR A 1 69 ? -20.047 -25.778 -50.862 1.00 59.75 69 THR A O 1
ATOM 522 N N . SER A 1 70 ? -19.559 -25.713 -48.670 1.00 60.88 70 SER A N 1
ATOM 523 C CA . SER A 1 70 ? -20.225 -26.982 -48.356 1.00 60.88 70 SER A CA 1
ATOM 524 C C . SER A 1 70 ? -21.182 -26.907 -47.164 1.00 60.88 70 SER A C 1
ATOM 526 O O . SER A 1 70 ? -20.958 -26.206 -46.174 1.00 60.88 70 SER A O 1
ATOM 528 N N . PHE A 1 71 ? -22.268 -27.674 -47.262 1.00 65.81 71 PHE A N 1
ATOM 529 C CA . PHE A 1 71 ? -23.193 -27.942 -46.165 1.00 65.81 71 PHE A CA 1
ATOM 530 C C . PHE A 1 71 ? -23.407 -29.453 -46.069 1.00 65.81 71 PHE A C 1
ATOM 532 O O . PHE A 1 71 ? -24.226 -30.032 -46.794 1.00 65.81 71 PHE A O 1
ATOM 539 N N . ASN A 1 72 ? -22.643 -30.096 -45.187 1.00 61.62 72 ASN A N 1
ATOM 540 C CA . ASN A 1 72 ? -22.474 -31.543 -45.181 1.00 61.62 72 ASN A CA 1
ATOM 541 C C . ASN A 1 72 ? -22.907 -32.170 -43.850 1.00 61.62 72 ASN A C 1
ATOM 543 O O . ASN A 1 72 ? -22.667 -31.653 -42.756 1.00 61.62 72 ASN A O 1
ATOM 547 N N . ARG A 1 73 ? -23.522 -33.351 -43.949 1.00 59.59 73 ARG A N 1
ATOM 548 C CA . ARG A 1 73 ? -23.635 -34.293 -42.832 1.00 59.59 73 ARG A CA 1
ATOM 549 C C . ARG A 1 73 ? -23.019 -35.611 -43.259 1.00 59.59 73 ARG A C 1
ATOM 551 O O . ARG A 1 73 ? -23.502 -36.194 -44.227 1.00 59.59 73 ARG A O 1
ATOM 558 N N . PHE A 1 74 ? -22.015 -36.064 -42.530 1.00 65.31 74 PHE A N 1
ATOM 559 C CA . PHE A 1 74 ? -21.245 -37.242 -42.893 1.00 65.31 74 PHE A CA 1
ATOM 560 C C . PHE A 1 74 ? -20.937 -38.118 -41.678 1.00 65.31 74 PHE A C 1
ATOM 562 O O . PHE A 1 74 ? -21.086 -37.683 -40.534 1.00 65.31 74 PHE A O 1
ATOM 569 N N . MET A 1 75 ? -20.607 -39.368 -41.966 1.00 63.03 75 MET A N 1
ATOM 570 C CA . MET A 1 75 ? -20.053 -40.361 -41.055 1.00 63.03 75 MET A CA 1
ATOM 571 C C . MET A 1 75 ? -19.094 -41.182 -41.910 1.00 63.03 75 MET A C 1
ATOM 573 O O . MET A 1 75 ? -19.532 -41.681 -42.949 1.00 63.03 75 MET A O 1
ATOM 577 N N . THR A 1 76 ? -17.810 -41.173 -41.574 1.00 62.88 76 THR A N 1
ATOM 578 C CA . THR A 1 76 ? -16.748 -41.617 -42.486 1.00 62.88 76 THR A CA 1
ATOM 579 C C . THR A 1 76 ? -15.543 -42.110 -41.715 1.00 62.88 76 THR A C 1
ATOM 581 O O . THR A 1 76 ? -15.043 -41.356 -40.875 1.00 62.88 76 THR A O 1
ATOM 584 N N . ASP A 1 77 ? -15.038 -43.275 -42.098 1.00 67.31 77 ASP A N 1
ATOM 585 C CA . ASP A 1 77 ? -13.754 -43.778 -41.629 1.00 67.31 77 ASP A CA 1
ATOM 586 C C . ASP A 1 77 ? -12.743 -43.627 -42.779 1.00 67.31 77 ASP A C 1
ATOM 588 O O . ASP A 1 77 ? -13.023 -44.003 -43.923 1.00 67.31 77 ASP A O 1
ATOM 592 N N . SER A 1 78 ? -11.589 -43.002 -42.524 1.00 66.19 78 SER A N 1
ATOM 593 C CA . SER A 1 78 ? -10.658 -42.629 -43.602 1.00 66.19 78 SER A CA 1
ATOM 594 C C . SER A 1 78 ? -9.186 -42.863 -43.284 1.00 66.19 78 SER A C 1
ATOM 596 O O . SER A 1 78 ? -8.704 -42.475 -42.219 1.00 66.19 78 SER A O 1
ATOM 598 N N . LEU A 1 79 ? -8.468 -43.408 -44.270 1.00 70.19 79 LEU A N 1
ATOM 599 C CA . LEU A 1 79 ? -7.009 -43.500 -44.310 1.00 70.19 79 LEU A CA 1
ATOM 600 C C . LEU A 1 79 ? -6.480 -42.666 -45.487 1.00 70.19 79 LEU A C 1
ATOM 602 O O . LEU A 1 79 ? -6.729 -43.014 -46.643 1.00 70.19 79 LEU A O 1
ATOM 606 N N . ALA A 1 80 ? -5.765 -41.579 -45.203 1.00 67.69 80 ALA A N 1
ATOM 607 C CA . ALA A 1 80 ? -5.306 -40.627 -46.217 1.00 67.69 80 ALA A CA 1
ATOM 608 C C . ALA A 1 80 ? -3.799 -40.335 -46.127 1.00 67.69 80 ALA A C 1
ATOM 610 O O . ALA A 1 80 ? -3.205 -40.410 -45.051 1.00 67.69 80 ALA A O 1
ATOM 611 N N . ALA A 1 81 ? -3.207 -40.029 -47.281 1.00 68.12 81 ALA A N 1
ATOM 612 C CA . ALA A 1 81 ? -1.914 -39.362 -47.407 1.00 68.12 81 ALA A CA 1
ATOM 613 C C . ALA A 1 81 ? -1.988 -38.420 -48.622 1.00 68.12 81 ALA A C 1
ATOM 615 O O . ALA A 1 81 ? -1.983 -38.893 -49.761 1.00 68.12 81 ALA A O 1
ATOM 616 N N . ALA A 1 82 ? -2.170 -37.121 -48.394 1.00 64.00 82 ALA A N 1
ATOM 617 C CA . ALA A 1 82 ? -2.577 -36.166 -49.427 1.00 64.00 82 ALA A CA 1
ATOM 618 C C . ALA A 1 82 ? -2.016 -34.749 -49.213 1.00 64.00 82 ALA A C 1
ATOM 620 O O . ALA A 1 82 ? -2.240 -34.158 -48.155 1.00 64.00 82 ALA A O 1
ATOM 621 N N . ASP A 1 83 ? -1.429 -34.141 -50.253 1.00 61.53 83 ASP A N 1
ATOM 622 C CA . ASP A 1 83 ? -1.064 -32.719 -50.221 1.00 61.53 83 ASP A CA 1
ATOM 623 C C . ASP A 1 83 ? -2.281 -31.856 -50.597 1.00 61.53 83 ASP A C 1
ATOM 625 O O . ASP A 1 83 ? -2.869 -31.973 -51.683 1.00 61.53 83 ASP A O 1
ATOM 629 N N . THR A 1 84 ? -2.689 -30.941 -49.708 1.00 62.62 84 THR A N 1
ATOM 630 C CA . THR A 1 84 ? -3.946 -30.191 -49.892 1.00 62.62 84 THR A CA 1
ATOM 631 C C . THR A 1 84 ? -3.822 -28.670 -49.742 1.00 62.62 84 THR A C 1
ATOM 633 O O . THR A 1 84 ? -3.388 -28.122 -48.728 1.00 62.62 84 THR A O 1
ATOM 636 N N . LEU A 1 85 ? -4.304 -27.934 -50.755 1.00 65.38 85 LEU A N 1
ATOM 637 C CA . LEU A 1 85 ? -4.402 -26.467 -50.739 1.00 65.38 85 LEU A CA 1
ATOM 638 C C . LEU A 1 85 ? -5.869 -26.037 -50.873 1.00 65.38 85 LEU A C 1
ATOM 640 O O . LEU A 1 85 ? -6.439 -25.987 -51.970 1.00 65.38 85 LEU A O 1
ATOM 644 N N . LEU A 1 86 ? -6.494 -25.700 -49.738 1.00 62.41 86 LEU A N 1
ATOM 645 C CA . LEU A 1 86 ? -7.938 -25.444 -49.651 1.00 62.41 86 LEU A CA 1
ATOM 646 C C . LEU A 1 86 ? -8.291 -24.036 -49.157 1.00 62.41 86 LEU A C 1
ATOM 648 O O . LEU A 1 86 ? -7.769 -23.521 -48.166 1.00 62.41 86 LEU A O 1
ATOM 652 N N . ALA A 1 87 ? -9.305 -23.450 -49.795 1.00 63.09 87 ALA A N 1
ATOM 653 C CA . ALA A 1 87 ? -10.002 -22.266 -49.299 1.00 63.09 87 ALA A CA 1
ATOM 654 C C . ALA A 1 87 ? -11.499 -22.577 -49.184 1.00 63.09 87 ALA A C 1
ATOM 656 O O . ALA A 1 87 ? -12.181 -22.690 -50.205 1.00 63.09 87 ALA A O 1
ATOM 657 N N . SER A 1 88 ? -12.020 -22.733 -47.961 1.00 63.53 88 SER A N 1
ATOM 658 C CA . SER A 1 88 ? -13.378 -23.255 -47.763 1.00 63.53 88 SER A CA 1
ATOM 659 C C . SER A 1 88 ? -14.220 -22.542 -46.703 1.00 63.53 88 SER A C 1
ATOM 661 O O . SER A 1 88 ? -13.722 -21.959 -45.739 1.00 63.53 88 SER A O 1
ATOM 663 N N . VAL A 1 89 ? -15.539 -22.607 -46.899 1.00 58.88 89 VAL A N 1
ATOM 664 C CA . VAL A 1 89 ? -16.553 -22.263 -45.893 1.00 58.88 89 VAL A CA 1
ATOM 665 C C . VAL A 1 89 ? -17.433 -23.489 -45.688 1.00 58.88 89 VAL A C 1
ATOM 667 O O . VAL A 1 89 ? -18.066 -23.951 -46.642 1.00 58.88 89 VAL A O 1
ATOM 670 N N . GLN A 1 90 ? -17.457 -24.009 -44.461 1.00 65.00 90 GLN A N 1
ATOM 671 C CA . GLN A 1 90 ? -18.034 -25.315 -44.151 1.00 65.00 90 GLN A CA 1
ATOM 672 C C . GLN A 1 90 ? -19.062 -25.251 -43.017 1.00 65.00 90 GLN A C 1
ATOM 674 O O . GLN A 1 90 ? -18.832 -24.655 -41.959 1.00 65.00 90 GLN A O 1
ATOM 679 N N . PHE A 1 91 ? -20.184 -25.939 -43.222 1.00 65.25 91 PHE A N 1
ATOM 680 C CA . PHE A 1 91 ? -21.200 -26.200 -42.205 1.00 65.25 91 PHE A CA 1
ATOM 681 C C . PHE A 1 91 ? -21.336 -27.711 -42.020 1.00 65.25 91 PHE A C 1
ATOM 683 O O . PHE A 1 91 ? -22.004 -28.380 -42.813 1.00 65.25 91 PHE A O 1
ATOM 690 N N . ASN A 1 92 ? -20.702 -28.239 -40.971 1.00 65.56 92 ASN A N 1
ATOM 691 C CA . ASN A 1 92 ? -20.495 -29.676 -40.803 1.00 65.56 92 ASN A CA 1
ATOM 692 C C . ASN A 1 92 ? -21.222 -30.239 -39.579 1.00 65.56 92 ASN A C 1
ATOM 694 O O . ASN A 1 92 ? -21.239 -29.654 -38.490 1.00 65.56 92 ASN A O 1
ATOM 698 N N . ARG A 1 93 ? -21.768 -31.446 -39.748 1.00 59.47 93 ARG A N 1
ATOM 699 C CA . ARG A 1 93 ? -22.111 -32.341 -38.639 1.00 59.47 93 ARG A CA 1
ATOM 700 C C . ARG A 1 93 ? -21.559 -33.728 -38.940 1.00 59.47 93 ARG A C 1
ATOM 702 O O . ARG A 1 93 ? -22.085 -34.376 -39.846 1.00 59.47 93 ARG A O 1
ATOM 709 N N . ALA A 1 94 ? -20.550 -34.140 -38.183 1.00 65.81 94 ALA A N 1
ATOM 710 C CA . ALA A 1 94 ? -19.741 -35.317 -38.478 1.00 65.81 94 ALA A CA 1
ATOM 711 C C . ALA A 1 94 ? -19.552 -36.225 -37.255 1.00 65.81 94 ALA A C 1
ATOM 713 O O . ALA A 1 94 ? -19.679 -35.762 -36.117 1.00 65.81 94 ALA A O 1
ATOM 714 N N . ILE A 1 95 ? -19.275 -37.497 -37.529 1.00 66.75 95 ILE A N 1
ATOM 715 C CA . ILE A 1 95 ? -18.673 -38.489 -36.630 1.00 66.75 95 ILE A CA 1
ATOM 716 C C . ILE A 1 95 ? -17.639 -39.200 -37.506 1.00 66.75 95 ILE A C 1
ATOM 718 O O . ILE A 1 95 ? -18.043 -39.674 -38.567 1.00 66.75 95 ILE A O 1
ATOM 722 N N . THR A 1 96 ? -16.357 -39.184 -37.154 1.00 65.12 96 THR A N 1
ATOM 723 C CA . THR A 1 96 ? -15.294 -39.690 -38.040 1.00 65.12 96 THR A CA 1
ATOM 724 C C . THR A 1 96 ? -14.120 -40.251 -37.265 1.00 65.12 96 THR A C 1
ATOM 726 O O . THR A 1 96 ? -13.614 -39.552 -36.385 1.00 65.12 96 THR A O 1
ATOM 729 N N . ASP A 1 97 ? -13.627 -41.402 -37.703 1.00 67.62 97 ASP A N 1
ATOM 730 C CA . ASP A 1 97 ? -12.367 -41.966 -37.233 1.00 67.62 97 ASP A CA 1
ATOM 731 C C . ASP A 1 97 ? -11.342 -41.837 -38.374 1.00 67.62 97 ASP A C 1
ATOM 733 O O . ASP A 1 97 ? -11.622 -42.194 -39.524 1.00 67.62 97 ASP A O 1
ATOM 737 N N . SER A 1 98 ? -10.169 -41.258 -38.100 1.00 65.44 98 SER A N 1
ATOM 738 C CA . SER A 1 98 ? -9.207 -40.914 -39.159 1.00 65.44 98 SER A CA 1
ATOM 739 C C . SER A 1 98 ? -7.755 -41.216 -38.805 1.00 65.44 98 SER A C 1
ATOM 741 O O . SER A 1 98 ? -7.286 -40.877 -37.716 1.00 65.44 98 SER A O 1
ATOM 743 N N . LEU A 1 99 ? -7.037 -41.772 -39.783 1.00 71.25 99 LEU A N 1
ATOM 744 C CA . LEU A 1 99 ? -5.583 -41.893 -39.795 1.00 71.25 99 LEU A CA 1
ATOM 745 C C . LEU A 1 99 ? -5.040 -41.144 -41.020 1.00 71.25 99 LEU A C 1
ATOM 747 O O . LEU A 1 99 ? -5.345 -41.532 -42.150 1.00 71.25 99 LEU A O 1
ATOM 751 N N . SER A 1 100 ? -4.274 -40.075 -40.802 1.00 69.25 100 SER A N 1
ATOM 752 C CA . SER A 1 100 ? -3.732 -39.219 -41.870 1.00 69.25 100 SER A CA 1
ATOM 753 C C . SER A 1 100 ? -2.230 -38.982 -41.738 1.00 69.25 100 SER A C 1
ATOM 755 O O . SER A 1 100 ? -1.666 -39.022 -40.640 1.00 69.25 100 SER A O 1
ATOM 757 N N . THR A 1 101 ? -1.607 -38.734 -42.888 1.00 66.44 101 THR A N 1
ATOM 758 C CA . THR A 1 101 ? -0.268 -38.152 -43.014 1.00 66.44 101 THR A CA 1
ATOM 759 C C . THR A 1 101 ? -0.325 -37.114 -44.141 1.00 66.44 101 THR A C 1
ATOM 761 O O . THR A 1 101 ? 0.109 -37.392 -45.262 1.00 66.44 101 THR A O 1
ATOM 764 N N . ASP A 1 102 ? -0.978 -35.980 -43.871 1.00 67.56 102 ASP A N 1
ATOM 765 C CA . ASP A 1 102 ? -1.398 -35.000 -44.885 1.00 67.56 102 ASP A CA 1
ATOM 766 C C . ASP A 1 102 ? -0.714 -33.633 -44.684 1.00 67.56 102 ASP A C 1
ATOM 768 O O . ASP A 1 102 ? -0.950 -32.961 -43.677 1.00 67.56 102 ASP A O 1
ATOM 772 N N . ASP A 1 103 ? 0.038 -33.144 -45.676 1.00 63.38 103 ASP A N 1
ATOM 773 C CA . ASP A 1 103 ? 0.583 -31.780 -45.651 1.00 63.38 103 ASP A CA 1
ATOM 774 C C . ASP A 1 103 ? -0.454 -30.774 -46.176 1.00 63.38 103 ASP A C 1
ATOM 776 O O . ASP A 1 103 ? -1.083 -30.952 -47.229 1.00 63.38 103 ASP A O 1
ATOM 780 N N . SER A 1 104 ? -0.668 -29.672 -45.445 1.00 65.38 104 SER A N 1
ATOM 781 C CA . SER A 1 104 ? -1.818 -28.803 -45.727 1.00 65.38 104 SER A CA 1
ATOM 782 C C . SER A 1 104 ? -1.614 -27.292 -45.600 1.00 65.38 104 SER A C 1
ATOM 784 O O . SER A 1 104 ? -1.035 -26.745 -44.657 1.00 65.38 104 SER A O 1
ATOM 786 N N . ILE A 1 105 ? -2.206 -26.561 -46.552 1.00 65.75 105 ILE A N 1
ATOM 787 C CA . ILE A 1 105 ? -2.308 -25.098 -46.522 1.00 65.75 105 ILE A CA 1
ATOM 788 C C . ILE A 1 105 ? -3.777 -24.686 -46.621 1.00 65.75 105 ILE A C 1
ATOM 790 O O . ILE A 1 105 ? -4.436 -24.826 -47.656 1.00 65.75 105 ILE A O 1
ATOM 794 N N . PHE A 1 106 ? -4.296 -24.109 -45.537 1.00 63.56 106 PHE A N 1
ATOM 795 C CA . PHE A 1 106 ? -5.733 -23.922 -45.350 1.00 63.56 106 PHE A CA 1
ATOM 796 C C . PHE A 1 106 ? -6.145 -22.479 -45.041 1.00 63.56 106 PHE A C 1
ATOM 798 O O . PHE A 1 106 ? -5.609 -21.812 -44.154 1.00 63.56 106 PHE A O 1
ATOM 805 N N . ARG A 1 107 ? -7.218 -22.014 -45.694 1.00 60.78 107 ARG A N 1
ATOM 806 C CA . ARG A 1 107 ? -8.031 -20.877 -45.225 1.00 60.78 107 ARG A CA 1
ATOM 807 C C . ARG A 1 107 ? -9.472 -21.331 -45.027 1.00 60.78 107 ARG A C 1
ATOM 809 O O . ARG A 1 107 ? -10.186 -21.546 -46.007 1.00 60.78 107 ARG A O 1
ATOM 816 N N . VAL A 1 108 ? -9.905 -21.446 -43.774 1.00 62.00 108 VAL A N 1
ATOM 817 C CA . VAL A 1 108 ? -11.157 -22.136 -43.433 1.00 62.00 108 VAL A CA 1
ATOM 818 C C . VAL A 1 108 ? -12.017 -21.327 -42.462 1.00 62.00 108 VAL A C 1
ATOM 820 O O . VAL A 1 108 ? -11.533 -20.784 -41.467 1.00 62.00 108 VAL A O 1
ATOM 823 N N . ILE A 1 109 ? -13.320 -21.282 -42.747 1.00 59.72 109 ILE A N 1
ATOM 824 C CA . ILE A 1 109 ? -14.359 -20.836 -41.813 1.00 59.72 109 ILE A CA 1
ATOM 825 C C . ILE A 1 109 ? -15.279 -22.027 -41.528 1.00 59.72 109 ILE A C 1
ATOM 827 O O . ILE A 1 109 ? -15.968 -22.496 -42.439 1.00 59.72 109 ILE A O 1
ATOM 831 N N . THR A 1 110 ? -15.316 -22.487 -40.274 1.00 61.72 110 THR A N 1
ATOM 832 C CA . THR A 1 110 ? -16.056 -23.699 -39.875 1.00 61.72 110 THR A CA 1
ATOM 833 C C . THR A 1 110 ? -17.128 -23.405 -38.835 1.00 61.72 110 THR A C 1
ATOM 835 O O . THR A 1 110 ? -16.847 -22.875 -37.757 1.00 61.72 110 THR A O 1
ATOM 838 N N . PHE A 1 111 ? -18.347 -23.862 -39.120 1.00 61.66 111 PHE A N 1
ATOM 839 C CA . PHE A 1 111 ? -19.437 -23.978 -38.153 1.00 61.66 111 PHE A CA 1
ATOM 840 C C . PHE A 1 111 ? -19.744 -25.464 -37.933 1.00 61.66 111 PHE A C 1
ATOM 842 O O . PHE A 1 111 ? -20.302 -26.125 -38.812 1.00 61.66 111 PHE A O 1
ATOM 849 N N . GLY A 1 112 ? -19.347 -26.000 -36.775 1.00 58.28 112 GLY A N 1
ATOM 850 C CA . GLY A 1 112 ? -19.225 -27.446 -36.569 1.00 58.28 112 GLY A CA 1
ATOM 851 C C . GLY A 1 112 ? -19.927 -28.003 -35.329 1.00 58.28 112 GLY A C 1
ATOM 852 O O . GLY A 1 112 ? -19.977 -27.380 -34.263 1.00 58.28 112 GLY A O 1
ATOM 853 N N . ARG A 1 113 ? -20.427 -29.236 -35.456 1.00 59.94 113 ARG A N 1
ATOM 854 C CA . ARG A 1 113 ? -20.532 -30.183 -34.335 1.00 59.94 113 ARG A CA 1
ATOM 855 C C . ARG A 1 113 ? -19.928 -31.511 -34.770 1.00 59.94 113 ARG A C 1
ATOM 857 O O . ARG A 1 113 ? -20.480 -32.125 -35.686 1.00 59.94 113 ARG A O 1
ATOM 864 N N . THR A 1 114 ? -18.857 -31.934 -34.120 1.00 61.44 114 THR A N 1
ATOM 865 C CA . THR A 1 114 ? -18.125 -33.155 -34.471 1.00 61.44 114 THR A CA 1
ATOM 866 C C . THR A 1 114 ? -17.832 -33.989 -33.227 1.00 61.44 114 THR A C 1
ATOM 868 O O . THR A 1 114 ? -17.828 -33.469 -32.108 1.00 61.44 114 THR A O 1
ATOM 871 N N . ILE A 1 115 ? -17.667 -35.287 -33.454 1.00 64.31 115 ILE A N 1
ATOM 872 C CA . ILE A 1 115 ? -17.075 -36.263 -32.539 1.00 64.31 115 ILE A CA 1
ATOM 873 C C . ILE A 1 115 ? -16.017 -36.965 -33.390 1.00 64.31 115 ILE A C 1
ATOM 875 O O . ILE A 1 115 ? -16.374 -37.377 -34.497 1.00 64.31 115 ILE A O 1
ATOM 879 N N . THR A 1 116 ? -14.758 -36.994 -32.965 1.00 63.78 116 THR A N 1
ATOM 880 C CA . THR A 1 116 ? -13.664 -37.504 -33.807 1.00 63.78 116 THR A CA 1
ATOM 881 C C . THR A 1 116 ? -12.571 -38.157 -32.981 1.00 63.78 116 THR A C 1
ATOM 883 O O . THR A 1 116 ? -12.032 -37.488 -32.098 1.00 63.78 116 THR A O 1
ATOM 886 N N . ASP A 1 117 ? -12.187 -39.371 -33.355 1.00 66.56 117 ASP A N 1
ATOM 887 C CA . ASP A 1 117 ? -10.994 -40.030 -32.830 1.00 66.56 117 ASP A CA 1
ATOM 888 C C . ASP A 1 117 ? -9.930 -40.015 -33.939 1.00 66.56 117 ASP A C 1
ATOM 890 O O . ASP A 1 117 ? -10.195 -40.404 -35.082 1.00 66.56 117 ASP A O 1
ATOM 894 N N . SER A 1 118 ? -8.738 -39.491 -33.644 1.00 65.50 118 SER A N 1
ATOM 895 C CA . SER A 1 118 ? -7.723 -39.227 -34.675 1.00 65.50 118 SER A CA 1
ATOM 896 C C . SER A 1 118 ? -6.305 -39.574 -34.238 1.00 65.50 118 SER A C 1
ATOM 898 O O . SER A 1 118 ? -5.854 -39.155 -33.170 1.00 65.50 118 SER A O 1
ATOM 900 N N . LEU A 1 119 ? -5.582 -40.259 -35.125 1.00 69.56 119 LEU A N 1
ATOM 901 C CA . LEU A 1 119 ? -4.132 -40.426 -35.069 1.00 69.56 119 LEU A CA 1
ATOM 902 C C . LEU A 1 119 ? -3.538 -39.772 -36.319 1.00 69.56 119 LEU A C 1
ATOM 904 O O . LEU A 1 119 ? -3.899 -40.177 -37.422 1.00 69.56 119 LEU A O 1
ATOM 908 N N . SER A 1 120 ? -2.649 -38.789 -36.175 1.00 68.94 120 SER A N 1
ATOM 909 C CA . SER A 1 120 ? -2.036 -38.161 -37.351 1.00 68.94 120 SER A CA 1
ATOM 910 C C . SER A 1 120 ? -0.599 -37.686 -37.167 1.00 68.94 120 SER A C 1
ATOM 912 O O . SER A 1 120 ? -0.103 -37.545 -36.045 1.00 68.94 120 SER A O 1
ATOM 914 N N . THR A 1 121 ? 0.072 -37.498 -38.304 1.00 67.25 121 THR A N 1
ATOM 915 C CA . THR A 1 121 ? 1.375 -36.836 -38.412 1.00 67.25 121 THR A CA 1
ATOM 916 C C . THR A 1 121 ? 1.322 -35.898 -39.618 1.00 67.25 121 THR A C 1
ATOM 918 O O . THR A 1 121 ? 1.651 -36.307 -40.733 1.00 67.25 121 THR A O 1
ATOM 921 N N . ASP A 1 122 ? 0.807 -34.690 -39.394 1.00 68.25 122 ASP A N 1
ATOM 922 C CA . ASP A 1 122 ? 0.437 -33.719 -40.433 1.00 68.25 122 ASP A CA 1
ATOM 923 C C . ASP A 1 122 ? 1.153 -32.374 -40.206 1.00 68.25 122 ASP A C 1
ATOM 925 O O . ASP A 1 122 ? 1.004 -31.788 -39.127 1.00 68.25 122 ASP A O 1
ATOM 929 N N . ASP A 1 123 ? 1.813 -31.809 -41.221 1.00 61.53 123 ASP A N 1
ATOM 930 C CA . ASP A 1 123 ? 2.315 -30.429 -41.155 1.00 61.53 123 ASP A CA 1
ATOM 931 C C . ASP A 1 123 ? 1.291 -29.448 -41.743 1.00 61.53 123 ASP A C 1
ATOM 933 O O . ASP A 1 123 ? 0.690 -29.672 -42.802 1.00 61.53 123 ASP A O 1
ATOM 937 N N . SER A 1 124 ? 1.052 -28.315 -41.063 1.00 63.94 124 SER A N 1
ATOM 938 C CA . SER A 1 124 ? 0.000 -27.393 -41.515 1.00 63.94 124 SER A CA 1
ATOM 939 C C . SER A 1 124 ? 0.246 -25.894 -41.319 1.00 63.94 124 SER A C 1
ATOM 941 O O . SER A 1 124 ? 0.609 -25.384 -40.254 1.00 63.94 124 SER A O 1
ATOM 943 N N . ILE A 1 125 ? -0.074 -25.136 -42.375 1.00 64.50 125 ILE A N 1
ATOM 944 C CA . ILE A 1 125 ? -0.129 -23.669 -42.367 1.00 64.50 125 ILE A CA 1
ATOM 945 C C . ILE A 1 125 ? -1.586 -23.244 -42.532 1.00 64.50 125 ILE A C 1
ATOM 947 O O . ILE A 1 125 ? -2.140 -23.233 -43.638 1.00 64.50 125 ILE A O 1
ATOM 951 N N . THR A 1 126 ? -2.229 -22.858 -41.430 1.00 61.03 126 THR A N 1
ATOM 952 C CA . THR A 1 126 ? -3.683 -22.655 -41.416 1.00 61.03 126 THR A CA 1
ATOM 953 C C . THR A 1 126 ? -4.084 -21.255 -40.956 1.00 61.03 126 THR A C 1
ATOM 955 O O . THR A 1 126 ? -3.513 -20.665 -40.043 1.00 61.03 126 THR A O 1
ATOM 958 N N . LYS A 1 127 ? -5.115 -20.684 -41.588 1.00 58.16 127 LYS A N 1
ATOM 959 C CA . LYS A 1 127 ? -5.829 -19.507 -41.079 1.00 58.16 127 LYS A CA 1
ATOM 960 C C . LYS A 1 127 ? -7.287 -19.871 -40.844 1.00 58.16 127 LYS A C 1
ATOM 962 O O . LYS A 1 127 ? -8.052 -20.031 -41.800 1.00 58.16 127 LYS A O 1
ATOM 967 N N . VAL A 1 128 ? -7.654 -19.970 -39.569 1.00 62.00 128 VAL A N 1
ATOM 968 C CA . VAL A 1 128 ? -8.918 -20.568 -39.123 1.00 62.00 128 VAL A CA 1
ATOM 969 C C . VAL A 1 128 ? -9.766 -19.570 -38.340 1.00 62.00 128 VAL A C 1
ATOM 971 O O . VAL A 1 128 ? -9.285 -18.890 -37.430 1.00 62.00 128 VAL A O 1
ATOM 974 N N . THR A 1 129 ? -11.061 -19.543 -38.656 1.00 58.56 129 THR A N 1
ATOM 975 C CA . THR A 1 129 ? -12.099 -18.967 -37.792 1.00 58.56 129 THR A CA 1
ATOM 976 C C . THR A 1 129 ? -13.138 -20.043 -37.479 1.00 58.56 129 THR A C 1
ATOM 978 O O . THR A 1 129 ? -13.827 -20.518 -38.387 1.00 58.56 129 THR A O 1
ATOM 981 N N . SER A 1 130 ? -13.243 -20.449 -36.208 1.00 61.75 130 SER A N 1
ATOM 982 C CA . SER A 1 130 ? -14.040 -21.614 -35.790 1.00 61.75 130 SER A CA 1
ATOM 983 C C . SER A 1 130 ? -15.137 -21.286 -34.774 1.00 61.75 130 SER A C 1
ATOM 985 O O . SER A 1 130 ? -14.909 -20.623 -33.761 1.00 61.75 130 SER A O 1
ATOM 987 N N . PHE A 1 131 ? -16.323 -21.851 -35.005 1.00 62.84 131 PHE A N 1
ATOM 988 C CA . PHE A 1 131 ? -17.420 -21.906 -34.039 1.00 62.84 131 PHE A CA 1
ATOM 989 C C . PHE A 1 131 ? -17.845 -23.365 -33.864 1.00 62.84 131 PHE A C 1
ATOM 991 O O . PHE A 1 131 ? -18.561 -23.916 -34.708 1.00 62.84 131 PHE A O 1
ATOM 998 N N . ALA A 1 132 ? -17.389 -24.006 -32.785 1.00 59.16 132 ALA A N 1
ATOM 999 C CA . ALA A 1 132 ? -17.454 -25.460 -32.662 1.00 59.16 132 ALA A CA 1
ATOM 1000 C C . ALA A 1 132 ? -18.009 -25.967 -31.321 1.00 59.16 132 ALA A C 1
ATOM 1002 O O . ALA A 1 132 ? -17.854 -25.356 -30.258 1.00 59.16 132 ALA A O 1
ATOM 1003 N N . ARG A 1 133 ? -18.645 -27.144 -31.384 1.00 57.53 133 ARG A N 1
ATOM 1004 C CA . ARG A 1 133 ? -18.772 -28.060 -30.243 1.00 57.53 133 ARG A CA 1
ATOM 1005 C C . ARG A 1 133 ? -18.089 -29.370 -30.606 1.00 57.53 133 ARG A C 1
ATOM 1007 O O . ARG A 1 133 ? -18.480 -29.960 -31.613 1.00 57.53 133 ARG A O 1
ATOM 1014 N N . LEU A 1 134 ? -17.117 -29.769 -29.800 1.00 62.31 134 LEU A N 1
ATOM 1015 C CA . LEU A 1 134 ? -16.184 -30.858 -30.081 1.00 62.31 134 LEU A CA 1
ATOM 1016 C C . LEU A 1 134 ? -16.187 -31.862 -28.920 1.00 62.31 134 LEU A C 1
ATOM 1018 O O . LEU A 1 134 ? -16.340 -31.455 -27.767 1.00 62.31 134 LEU A O 1
ATOM 1022 N N . PHE A 1 135 ? -16.024 -33.138 -29.245 1.00 66.06 135 PHE A N 1
ATOM 1023 C CA . PHE A 1 135 ? -15.609 -34.211 -28.341 1.00 66.06 135 PHE A CA 1
ATOM 1024 C C . PHE A 1 135 ? -14.557 -34.995 -29.121 1.00 66.06 135 PHE A C 1
ATOM 1026 O O . PHE A 1 135 ? -14.896 -35.459 -30.211 1.00 66.06 135 PHE A O 1
ATOM 1033 N N . THR A 1 136 ? -13.305 -35.018 -28.673 1.00 62.47 136 THR A N 1
ATOM 1034 C CA . THR A 1 136 ? -12.206 -35.548 -29.496 1.00 62.47 136 THR A CA 1
ATOM 1035 C C . THR A 1 136 ? -11.116 -36.174 -28.648 1.00 62.47 136 THR A C 1
ATOM 1037 O O . THR A 1 136 ? -10.561 -35.470 -27.800 1.00 62.47 136 THR A O 1
ATOM 1040 N N . ASP A 1 137 ? -10.749 -37.408 -28.970 1.00 64.38 137 ASP A N 1
ATOM 1041 C CA . ASP A 1 137 ? -9.572 -38.065 -28.412 1.00 64.38 137 ASP A CA 1
ATOM 1042 C C . ASP A 1 137 ? -8.499 -38.120 -29.511 1.00 64.38 137 ASP A C 1
ATOM 1044 O O . ASP A 1 137 ? -8.770 -38.528 -30.646 1.00 64.38 137 ASP A O 1
ATOM 1048 N N . ALA A 1 138 ? -7.294 -37.623 -29.217 1.00 62.91 138 ALA A N 1
ATOM 1049 C CA . ALA A 1 138 ? -6.284 -37.377 -30.249 1.00 62.91 138 ALA A CA 1
ATOM 1050 C C . ALA A 1 138 ? -4.865 -37.782 -29.838 1.00 62.91 138 ALA A C 1
ATOM 1052 O O . ALA A 1 138 ? -4.407 -37.498 -28.727 1.00 62.91 138 ALA A O 1
ATOM 1053 N N . VAL A 1 139 ? -4.145 -38.382 -30.789 1.00 65.38 139 VAL A N 1
ATOM 1054 C CA . VAL A 1 139 ? -2.699 -38.613 -30.719 1.00 65.38 139 VAL A CA 1
ATOM 1055 C C . VAL A 1 139 ? -2.056 -37.999 -31.963 1.00 65.38 139 VAL A C 1
ATOM 1057 O O . VAL A 1 139 ? -2.418 -38.375 -33.075 1.00 65.38 139 VAL A O 1
ATOM 1060 N N . SER A 1 140 ? -1.134 -37.049 -31.802 1.00 68.44 140 SER A N 1
ATOM 1061 C CA . SER A 1 140 ? -0.610 -36.261 -32.935 1.00 68.44 140 SER A CA 1
ATOM 1062 C C . SER A 1 140 ? 0.872 -35.911 -32.813 1.00 68.44 140 SER A C 1
ATOM 1064 O O . SER A 1 140 ? 1.326 -35.554 -31.723 1.00 68.44 140 SER A O 1
ATOM 1066 N N . VAL A 1 141 ? 1.594 -35.929 -33.939 1.00 66.56 141 VAL A N 1
ATOM 1067 C CA . VAL A 1 141 ? 2.969 -35.406 -34.059 1.00 66.56 141 VAL A CA 1
ATOM 1068 C C . VAL A 1 141 ? 3.048 -34.497 -35.287 1.00 66.56 141 VAL A C 1
ATOM 1070 O O . VAL A 1 141 ? 3.236 -34.989 -36.397 1.00 66.56 141 VAL A O 1
ATOM 1073 N N . ASN A 1 142 ? 2.820 -33.195 -35.086 1.00 69.19 142 ASN A N 1
ATOM 1074 C CA . ASN A 1 142 ? 2.420 -32.248 -36.137 1.00 69.19 142 ASN A CA 1
ATOM 1075 C C . ASN A 1 142 ? 3.118 -30.889 -35.950 1.00 69.19 142 ASN A C 1
ATOM 1077 O O . ASN A 1 142 ? 2.974 -30.313 -34.869 1.00 69.19 142 ASN A O 1
ATOM 1081 N N . ASP A 1 143 ? 3.727 -30.302 -36.987 1.00 60.03 143 ASP A N 1
ATOM 1082 C CA . ASP A 1 143 ? 4.230 -28.920 -36.915 1.00 60.03 143 ASP A CA 1
ATOM 1083 C C . ASP A 1 143 ? 3.185 -27.917 -37.434 1.00 60.03 143 ASP A C 1
ATOM 1085 O O . ASP A 1 143 ? 2.599 -28.063 -38.515 1.00 60.03 143 ASP A O 1
ATOM 1089 N N . ILE A 1 144 ? 2.897 -26.869 -36.644 1.00 62.94 144 ILE A N 1
ATOM 1090 C CA . ILE A 1 144 ? 1.695 -26.044 -36.864 1.00 62.94 144 ILE A CA 1
ATOM 1091 C C . ILE A 1 144 ? 1.954 -24.528 -36.779 1.00 62.94 144 ILE A C 1
ATOM 1093 O O . ILE A 1 144 ? 2.294 -23.961 -35.734 1.00 62.94 144 ILE A O 1
ATOM 1097 N N . LEU A 1 145 ? 1.654 -23.825 -37.879 1.00 60.88 145 LEU A N 1
ATOM 1098 C CA . LEU A 1 145 ? 1.715 -22.362 -37.993 1.00 60.88 145 LEU A CA 1
ATOM 1099 C C . LEU A 1 145 ? 0.305 -21.748 -38.108 1.00 60.88 145 LEU A C 1
ATOM 1101 O O . LEU A 1 145 ? -0.316 -21.812 -39.174 1.00 60.88 145 LEU A O 1
ATOM 1105 N N . VAL A 1 146 ? -0.199 -21.098 -37.041 1.00 60.34 146 VAL A N 1
ATOM 1106 C CA . VAL A 1 146 ? -1.606 -20.625 -36.991 1.00 60.34 146 VAL A CA 1
ATOM 1107 C C . VAL A 1 146 ? -1.815 -19.225 -36.388 1.00 60.34 146 VAL A C 1
ATOM 1109 O O . VAL A 1 146 ? -1.658 -19.012 -35.181 1.00 60.34 146 VAL A O 1
ATOM 1112 N N . PRO A 1 147 ? -2.346 -18.274 -37.180 1.00 58.56 147 PRO A N 1
ATOM 1113 C CA . PRO A 1 147 ? -3.199 -17.195 -36.686 1.00 58.56 147 PRO A CA 1
ATOM 1114 C C . PRO A 1 147 ? -4.680 -17.634 -36.613 1.00 58.56 147 PRO A C 1
ATOM 1116 O O . PRO A 1 147 ? -5.327 -17.811 -37.652 1.00 58.56 147 PRO A O 1
ATOM 1119 N N . SER A 1 148 ? -5.244 -17.764 -35.404 1.00 61.41 148 SER A N 1
ATOM 1120 C CA . SER A 1 148 ? -6.609 -18.286 -35.178 1.00 61.41 148 SER A CA 1
ATOM 1121 C C . SER A 1 148 ? -7.531 -17.377 -34.354 1.00 61.41 148 SER A C 1
ATOM 1123 O O . SER A 1 148 ? -7.115 -16.649 -33.449 1.00 61.41 148 SER A O 1
ATOM 1125 N N . THR A 1 149 ? -8.832 -17.463 -34.647 1.00 54.47 149 THR A N 1
ATOM 1126 C CA . THR A 1 149 ? -9.912 -16.903 -33.819 1.00 54.47 149 THR A CA 1
ATOM 1127 C C . THR A 1 149 ? -10.978 -17.966 -33.560 1.00 54.47 149 THR A C 1
ATOM 1129 O O . THR A 1 149 ? -11.543 -18.528 -34.501 1.00 54.47 149 THR A O 1
ATOM 1132 N N . SER A 1 150 ? -11.259 -18.268 -32.289 1.00 59.72 150 SER A N 1
ATOM 1133 C CA . SER A 1 150 ? -12.108 -19.412 -31.930 1.00 59.72 150 SER A CA 1
ATOM 1134 C C . SER A 1 150 ? -13.111 -19.133 -30.807 1.00 59.72 150 SER A C 1
ATOM 1136 O O . SER A 1 150 ? -12.837 -18.432 -29.828 1.00 59.72 150 SER A O 1
ATOM 1138 N N . PHE A 1 151 ? -14.299 -19.726 -30.952 1.00 61.09 151 PHE A N 1
ATOM 1139 C CA . PHE A 1 151 ? -15.337 -19.779 -29.925 1.00 61.09 151 PHE A CA 1
ATOM 1140 C C . PHE A 1 151 ? -15.788 -21.233 -29.753 1.00 61.09 151 PHE A C 1
ATOM 1142 O O . PHE A 1 151 ? -16.612 -21.745 -30.522 1.00 61.09 151 PHE A O 1
ATOM 1149 N N . ASN A 1 152 ? -15.224 -21.912 -28.753 1.00 61.38 152 ASN A N 1
ATOM 1150 C CA . ASN A 1 152 ? -15.271 -23.368 -28.650 1.00 61.38 152 ASN A CA 1
ATOM 1151 C C . ASN A 1 152 ? -15.881 -23.843 -27.319 1.00 61.38 152 ASN A C 1
ATOM 1153 O O . ASN A 1 152 ? -15.659 -23.280 -26.242 1.00 61.38 152 ASN A O 1
ATOM 1157 N N . ARG A 1 153 ? -16.627 -24.951 -27.387 1.00 55.59 153 ARG A N 1
ATOM 1158 C CA . ARG A 1 153 ? -16.930 -25.799 -26.226 1.00 55.59 153 ARG A CA 1
ATOM 1159 C C . ARG A 1 153 ? -16.457 -27.213 -26.525 1.00 55.59 153 ARG A C 1
ATOM 1161 O O . ARG A 1 153 ? -16.950 -27.796 -27.488 1.00 55.59 153 ARG A O 1
ATOM 1168 N N . PHE A 1 154 ? -15.561 -27.738 -25.705 1.00 63.25 154 PHE A N 1
ATOM 1169 C CA . PHE A 1 154 ? -14.891 -29.007 -25.968 1.00 63.25 154 PHE A CA 1
ATOM 1170 C C . PHE A 1 154 ? -14.735 -29.861 -24.707 1.00 63.25 154 PHE A C 1
ATOM 1172 O O . PHE A 1 154 ? -14.883 -29.363 -23.589 1.00 63.25 154 PHE A O 1
ATOM 1179 N N . MET A 1 155 ? -14.515 -31.150 -24.924 1.00 56.75 155 MET A N 1
ATOM 1180 C CA . MET A 1 155 ? -14.109 -32.152 -23.945 1.00 56.75 155 MET A CA 1
ATOM 1181 C C . MET A 1 155 ? -13.158 -33.079 -24.698 1.00 56.75 155 MET A C 1
ATOM 1183 O O . MET A 1 155 ? -13.556 -33.559 -25.761 1.00 56.75 155 MET A O 1
ATOM 1187 N N . THR A 1 156 ? -11.909 -33.188 -24.252 1.00 60.22 156 THR A N 1
ATOM 1188 C CA . THR A 1 156 ? -10.830 -33.769 -25.066 1.00 60.22 156 THR A CA 1
ATOM 1189 C C . THR A 1 156 ? -9.737 -34.375 -24.206 1.00 60.22 156 THR A C 1
ATOM 1191 O O . THR A 1 156 ? -9.214 -33.662 -23.344 1.00 60.22 156 THR A O 1
ATOM 1194 N N . ASP A 1 157 ? -9.327 -35.592 -24.546 1.00 60.00 157 ASP A N 1
ATOM 1195 C CA . ASP A 1 157 ? -8.129 -36.221 -24.000 1.00 60.00 157 ASP A CA 1
ATOM 1196 C C . ASP A 1 157 ? -7.062 -36.279 -25.110 1.00 60.00 157 ASP A C 1
ATOM 1198 O O . ASP A 1 157 ? -7.351 -36.665 -26.247 1.00 60.00 157 ASP A O 1
ATOM 1202 N N . SER A 1 158 ? -5.833 -35.826 -24.835 1.00 60.81 158 SER A N 1
ATOM 1203 C CA . SER A 1 158 ? -4.819 -35.655 -25.894 1.00 60.81 158 SER A CA 1
ATOM 1204 C C . SER A 1 158 ? -3.390 -36.013 -25.488 1.00 60.81 158 SER A C 1
ATOM 1206 O O . SER A 1 158 ? -2.911 -35.577 -24.437 1.00 60.81 158 SER A O 1
ATOM 1208 N N . LEU A 1 159 ? -2.687 -36.705 -26.389 1.00 61.66 159 LEU A N 1
ATOM 1209 C CA . LEU A 1 159 ? -1.246 -36.959 -26.336 1.00 61.66 159 LEU A CA 1
ATOM 1210 C C . LEU A 1 159 ? -0.566 -36.336 -27.565 1.00 61.66 159 LEU A C 1
ATOM 1212 O O . LEU A 1 159 ? -0.826 -36.767 -28.688 1.00 61.66 159 LEU A O 1
ATOM 1216 N N . ALA A 1 160 ? 0.300 -35.342 -27.368 1.00 66.06 160 ALA A N 1
ATOM 1217 C CA . ALA A 1 160 ? 0.893 -34.580 -28.472 1.00 66.06 160 ALA A CA 1
ATOM 1218 C C . ALA A 1 160 ? 2.407 -34.363 -28.330 1.00 66.06 160 ALA A C 1
ATOM 1220 O O . ALA A 1 160 ? 2.932 -34.284 -27.219 1.00 66.06 160 ALA A O 1
ATOM 1221 N N . ALA A 1 161 ? 3.085 -34.237 -29.469 1.00 62.12 161 ALA A N 1
ATOM 1222 C CA . ALA A 1 161 ? 4.417 -33.648 -29.565 1.00 62.12 161 ALA A CA 1
ATOM 1223 C C . ALA A 1 161 ? 4.478 -32.764 -30.820 1.00 62.12 161 ALA A C 1
ATOM 1225 O O . ALA A 1 161 ? 4.342 -33.286 -31.926 1.00 62.12 161 ALA A O 1
ATOM 1226 N N . ALA A 1 162 ? 4.596 -31.446 -30.663 1.00 62.66 162 ALA A N 1
ATOM 1227 C CA . ALA A 1 162 ? 4.405 -30.500 -31.768 1.00 62.66 162 ALA A CA 1
ATOM 1228 C C . ALA A 1 162 ? 5.237 -29.215 -31.630 1.00 62.66 162 ALA A C 1
ATOM 1230 O O . ALA A 1 162 ? 5.173 -28.564 -30.584 1.00 62.66 162 ALA A O 1
ATOM 1231 N N . ASP A 1 163 ? 5.886 -28.763 -32.709 1.00 57.50 163 ASP A N 1
ATOM 1232 C CA . ASP A 1 163 ? 6.457 -27.413 -32.761 1.00 57.50 163 ASP A CA 1
ATOM 1233 C C . ASP A 1 163 ? 5.386 -26.412 -33.227 1.00 57.50 163 ASP A C 1
ATOM 1235 O O . ASP A 1 163 ? 4.776 -26.542 -34.297 1.00 57.50 163 ASP A O 1
ATOM 1239 N N . THR A 1 164 ? 5.117 -25.375 -32.421 1.00 60.84 164 THR A N 1
ATOM 1240 C CA . THR A 1 164 ? 3.975 -24.473 -32.674 1.00 60.84 164 THR A CA 1
ATOM 1241 C C . THR A 1 164 ? 4.304 -22.976 -32.623 1.00 60.84 164 THR A C 1
ATOM 1243 O O . THR A 1 164 ? 4.785 -22.420 -31.632 1.00 60.84 164 THR A O 1
ATOM 1246 N N . LEU A 1 165 ? 3.947 -22.258 -33.697 1.00 53.91 165 LEU A N 1
ATOM 1247 C CA . LEU A 1 165 ? 4.040 -20.793 -33.780 1.00 53.91 165 LEU A CA 1
ATOM 1248 C C . LEU A 1 165 ? 2.633 -20.186 -33.884 1.00 53.91 165 LEU A C 1
ATOM 1250 O O . LEU A 1 165 ? 2.001 -20.184 -34.946 1.00 53.91 165 LEU A O 1
ATOM 1254 N N . LEU A 1 166 ? 2.131 -19.661 -32.759 1.00 61.44 166 LEU A N 1
ATOM 1255 C CA . LEU A 1 166 ? 0.708 -19.348 -32.579 1.00 61.44 166 LEU A CA 1
ATOM 1256 C C . LEU A 1 166 ? 0.431 -17.887 -32.206 1.00 61.44 166 LEU A C 1
ATOM 1258 O O . LEU A 1 166 ? 0.993 -17.326 -31.262 1.00 61.44 166 LEU A O 1
ATOM 1262 N N . ALA A 1 167 ? -0.562 -17.299 -32.876 1.00 55.22 167 ALA A N 1
ATOM 1263 C CA . ALA A 1 167 ? -1.198 -16.049 -32.466 1.00 55.22 167 ALA A CA 1
ATOM 1264 C C . ALA A 1 167 ? -2.717 -16.257 -32.387 1.00 55.22 167 ALA A C 1
ATOM 1266 O O . ALA A 1 167 ? -3.365 -16.441 -33.418 1.00 55.22 167 ALA A O 1
ATOM 1267 N N . SER A 1 168 ? -3.297 -16.248 -31.180 1.00 59.81 168 SER A N 1
ATOM 1268 C CA . SER A 1 168 ? -4.707 -16.628 -30.999 1.00 59.81 168 SER A CA 1
ATOM 1269 C C . SER A 1 168 ? -5.516 -15.740 -30.051 1.00 59.81 168 SER A C 1
ATOM 1271 O O . SER A 1 168 ? -5.022 -15.214 -29.049 1.00 59.81 168 SER A O 1
ATOM 1273 N N . VAL A 1 169 ? -6.808 -15.620 -30.372 1.00 52.03 169 VAL A N 1
ATOM 1274 C CA . VAL A 1 169 ? -7.851 -15.070 -29.496 1.00 52.03 169 VAL A CA 1
ATOM 1275 C C . VAL A 1 169 ? -8.907 -16.150 -29.280 1.00 52.03 169 VAL A C 1
ATOM 1277 O O . VAL A 1 169 ? -9.508 -16.625 -30.247 1.00 52.03 169 VAL A O 1
ATOM 1280 N N . GLN A 1 170 ? -9.123 -16.538 -28.020 1.00 62.75 170 GLN A N 1
ATOM 1281 C CA . GLN A 1 170 ? -9.915 -17.721 -27.669 1.00 62.75 170 GLN A CA 1
ATOM 1282 C C . GLN A 1 170 ? -11.006 -17.435 -26.629 1.00 62.75 170 GLN A C 1
ATOM 1284 O O . GLN A 1 170 ? -10.751 -16.824 -25.585 1.00 62.75 170 GLN A O 1
ATOM 1289 N N . PHE A 1 171 ? -12.203 -17.971 -26.879 1.00 59.53 171 PHE A N 1
ATOM 1290 C CA . PHE A 1 171 ? -13.332 -17.988 -25.945 1.00 59.53 171 PHE A CA 1
ATOM 1291 C C . PHE A 1 171 ? -13.762 -19.434 -25.668 1.00 59.53 171 PHE A C 1
ATOM 1293 O O . PHE A 1 171 ? -14.448 -20.052 -26.486 1.00 59.53 171 PHE A O 1
ATOM 1300 N N . ASN A 1 172 ? -13.374 -19.968 -24.505 1.00 63.25 172 ASN A N 1
ATOM 1301 C CA . ASN A 1 172 ? -13.429 -21.406 -24.224 1.00 63.25 172 ASN A CA 1
ATOM 1302 C C . ASN A 1 172 ? -14.322 -21.769 -23.025 1.00 63.25 172 ASN A C 1
ATOM 1304 O O . ASN A 1 172 ? -14.334 -21.108 -21.979 1.00 63.25 172 ASN A O 1
ATOM 1308 N N . ARG A 1 173 ? -15.017 -22.906 -23.137 1.00 54.59 173 ARG A N 1
ATOM 1309 C CA . ARG A 1 173 ? -15.473 -23.694 -21.982 1.00 54.59 173 ARG A CA 1
ATOM 1310 C C . ARG A 1 173 ? -15.108 -25.157 -22.211 1.00 54.59 173 ARG A C 1
ATOM 1312 O O . ARG A 1 173 ? -15.674 -25.746 -23.132 1.00 54.59 173 ARG A O 1
ATOM 1319 N N . ALA A 1 174 ? -14.247 -25.722 -21.369 1.00 60.59 174 ALA A N 1
ATOM 1320 C CA . ALA A 1 174 ? -13.749 -27.081 -21.565 1.00 60.59 174 ALA A CA 1
ATOM 1321 C C . ALA A 1 174 ? -13.495 -27.869 -20.275 1.00 60.59 174 ALA A C 1
ATOM 1323 O O . ALA A 1 174 ? -13.458 -27.290 -19.184 1.00 60.59 174 ALA A O 1
ATOM 1324 N N . MET A 1 175 ? -13.357 -29.182 -20.460 1.00 57.75 175 MET A N 1
ATOM 1325 C CA . MET A 1 175 ? -12.803 -30.165 -19.525 1.00 57.75 175 MET A CA 1
ATOM 1326 C C . MET A 1 175 ? -11.769 -30.970 -20.327 1.00 57.75 175 MET A C 1
ATOM 1328 O O . MET A 1 175 ? -12.145 -31.419 -21.409 1.00 57.75 175 MET A O 1
ATOM 1332 N N . THR A 1 176 ? -10.507 -31.064 -19.905 1.00 58.53 176 THR A N 1
ATOM 1333 C CA . THR A 1 176 ? -9.450 -31.695 -20.726 1.00 58.53 176 THR A CA 1
ATOM 1334 C C . THR A 1 176 ? -8.355 -32.348 -19.900 1.00 58.53 176 THR A C 1
ATOM 1336 O O . THR A 1 176 ? -7.802 -31.665 -19.033 1.00 58.53 176 THR A O 1
ATOM 1339 N N . ASP A 1 177 ? -7.946 -33.552 -20.288 1.00 58.47 177 ASP A N 1
ATOM 1340 C CA . ASP A 1 177 ? -6.751 -34.203 -19.754 1.00 58.47 177 ASP A CA 1
ATOM 1341 C C . ASP A 1 177 ? -5.675 -34.264 -20.854 1.00 58.47 177 ASP A C 1
ATOM 1343 O O . ASP A 1 177 ? -5.950 -34.630 -22.000 1.00 58.47 177 ASP A O 1
ATOM 1347 N N . SER A 1 178 ? -4.441 -33.845 -20.556 1.00 59.91 178 SER A N 1
ATOM 1348 C CA . SER A 1 178 ? -3.406 -33.699 -21.597 1.00 59.91 178 SER A CA 1
ATOM 1349 C C . SER A 1 178 ? -1.992 -34.048 -21.140 1.00 59.91 178 SER A C 1
ATOM 1351 O O . SER A 1 178 ? -1.538 -33.576 -20.096 1.00 59.91 178 SER A O 1
ATOM 1353 N N . LEU A 1 179 ? -1.263 -34.784 -21.982 1.00 61.69 179 LEU A N 1
ATOM 1354 C CA . LEU A 1 179 ? 0.173 -35.040 -21.851 1.00 61.69 179 LEU A CA 1
ATOM 1355 C C . LEU A 1 179 ? 0.879 -34.551 -23.124 1.00 61.69 179 LEU A C 1
ATOM 1357 O O . LEU A 1 179 ? 0.515 -34.997 -24.212 1.00 61.69 179 LEU A O 1
ATOM 1361 N N . SER A 1 180 ? 1.861 -33.649 -23.020 1.00 66.38 180 SER A N 1
ATOM 1362 C CA . SER A 1 180 ? 2.544 -33.138 -24.220 1.00 66.38 180 SER A CA 1
ATOM 1363 C C . SER A 1 180 ? 4.033 -32.818 -24.072 1.00 66.38 180 SER A C 1
ATOM 1365 O O . SER A 1 180 ? 4.547 -32.598 -22.971 1.00 66.38 180 SER A O 1
ATOM 1367 N N . THR A 1 181 ? 4.732 -32.805 -25.207 1.00 61.50 181 THR A N 1
ATOM 1368 C CA . THR A 1 181 ? 6.141 -32.406 -25.325 1.00 61.50 181 THR A CA 1
ATOM 1369 C C . THR A 1 181 ? 6.305 -31.485 -26.534 1.00 61.50 181 THR A C 1
ATOM 1371 O O . THR A 1 181 ? 6.475 -31.975 -27.649 1.00 61.50 181 THR A O 1
ATOM 1374 N N . ASP A 1 182 ? 6.202 -30.171 -26.317 1.00 63.81 182 ASP A N 1
ATOM 1375 C CA . ASP A 1 182 ? 5.983 -29.176 -27.381 1.00 63.81 182 ASP A CA 1
ATOM 1376 C C . ASP A 1 182 ? 6.919 -27.971 -27.230 1.00 63.81 182 ASP A C 1
ATOM 1378 O O . ASP A 1 182 ? 6.910 -27.323 -26.176 1.00 63.81 182 ASP A O 1
ATOM 1382 N N . ASP A 1 183 ? 7.614 -27.580 -28.299 1.00 55.19 183 ASP A N 1
ATOM 1383 C CA . ASP A 1 183 ? 8.317 -26.296 -28.340 1.00 55.19 183 ASP A CA 1
ATOM 1384 C C . ASP A 1 183 ? 7.394 -25.223 -28.944 1.00 55.19 183 ASP A C 1
ATOM 1386 O O . ASP A 1 183 ? 6.726 -25.427 -29.965 1.00 55.19 183 ASP A O 1
ATOM 1390 N N . SER A 1 184 ? 7.272 -24.054 -28.298 1.00 61.72 184 SER A N 1
ATOM 1391 C CA . SER A 1 184 ? 6.263 -23.071 -28.726 1.00 61.72 184 SER A CA 1
ATOM 1392 C C . SER A 1 184 ? 6.611 -21.589 -28.572 1.00 61.72 184 SER A C 1
ATOM 1394 O O . SER A 1 184 ? 7.099 -21.096 -27.554 1.00 61.72 184 SER A O 1
ATOM 1396 N N . ILE A 1 185 ? 6.247 -20.809 -29.591 1.00 57.19 185 ILE A N 1
ATOM 1397 C CA . ILE A 1 185 ? 6.300 -19.342 -29.556 1.00 57.19 185 ILE A CA 1
ATOM 1398 C C . ILE A 1 185 ? 4.871 -18.822 -29.682 1.00 57.19 185 ILE A C 1
ATOM 1400 O O . ILE A 1 185 ? 4.251 -18.891 -30.746 1.00 57.19 185 ILE A O 1
ATOM 1404 N N . THR A 1 186 ? 4.326 -18.291 -28.583 1.00 58.31 186 THR A N 1
ATOM 1405 C CA . THR A 1 186 ? 2.881 -18.046 -28.478 1.00 58.31 186 THR A CA 1
ATOM 1406 C C . THR A 1 186 ? 2.520 -16.625 -28.036 1.00 58.31 186 THR A C 1
ATOM 1408 O O . THR A 1 186 ? 3.070 -16.045 -27.095 1.00 58.31 186 THR A O 1
ATOM 1411 N N . LYS A 1 187 ? 1.522 -16.041 -28.710 1.00 53.75 187 LYS A N 1
ATOM 1412 C CA . LYS A 1 187 ? 0.845 -14.806 -28.290 1.00 53.75 187 LYS A CA 1
ATOM 1413 C C . LYS A 1 187 ? -0.646 -15.089 -28.135 1.00 53.75 187 LYS A C 1
ATOM 1415 O O . LYS A 1 187 ? -1.345 -15.296 -29.128 1.00 53.75 187 LYS A O 1
ATOM 1420 N N . VAL A 1 188 ? -1.132 -15.099 -26.894 1.00 57.72 188 VAL A N 1
ATOM 1421 C CA . VAL A 1 188 ? -2.479 -15.595 -26.566 1.00 57.72 188 VAL A CA 1
ATOM 1422 C C . VAL A 1 188 ? -3.269 -14.586 -25.739 1.00 57.72 188 VAL A C 1
ATOM 1424 O O . VAL A 1 188 ? -2.807 -14.110 -24.700 1.00 57.72 188 VAL A O 1
ATOM 1427 N N . THR A 1 189 ? -4.510 -14.339 -26.163 1.00 52.84 189 THR A N 1
ATOM 1428 C CA . THR A 1 189 ? -5.536 -13.671 -25.352 1.00 52.84 189 THR A CA 1
ATOM 1429 C C . THR A 1 189 ? -6.684 -14.649 -25.108 1.00 52.84 189 THR A C 1
ATOM 1431 O O . THR A 1 189 ? -7.337 -15.078 -26.061 1.00 52.84 189 THR A O 1
ATOM 1434 N N . SER A 1 190 ? -6.938 -15.025 -23.846 1.00 57.47 190 SER A N 1
ATOM 1435 C CA . SER A 1 190 ? -7.922 -16.074 -23.510 1.00 57.47 190 SER A CA 1
ATOM 1436 C C . SER A 1 190 ? -8.970 -15.660 -22.471 1.00 57.47 190 SER A C 1
ATOM 1438 O O . SER A 1 190 ? -8.659 -15.071 -21.432 1.00 57.47 190 SER A O 1
ATOM 1440 N N . PHE A 1 191 ? -10.220 -16.050 -22.736 1.00 55.75 191 PHE A N 1
ATOM 1441 C CA . PHE A 1 191 ? -11.372 -15.889 -21.846 1.00 55.75 191 PHE A CA 1
ATOM 1442 C C . PHE A 1 191 ? -12.054 -17.250 -21.646 1.00 55.75 191 PHE A C 1
ATOM 1444 O O . PHE A 1 191 ? -12.434 -17.893 -22.628 1.00 55.75 191 PHE A O 1
ATOM 1451 N N . GLY A 1 192 ? -12.254 -17.716 -20.405 1.00 52.22 192 GLY A N 1
ATOM 1452 C CA . GLY A 1 192 ? -12.902 -19.025 -20.231 1.00 52.22 192 GLY A CA 1
ATOM 1453 C C . GLY A 1 192 ? -13.218 -19.529 -18.822 1.00 52.22 192 GLY A C 1
ATOM 1454 O O . GLY A 1 192 ? -12.838 -18.942 -17.806 1.00 52.22 192 GLY A O 1
ATOM 1455 N N . ARG A 1 193 ? -13.943 -20.658 -18.797 1.00 53.38 193 ARG A N 1
ATOM 1456 C CA . ARG A 1 193 ? -14.149 -21.531 -17.625 1.00 53.38 193 ARG A CA 1
ATOM 1457 C C . ARG A 1 193 ? -13.600 -22.921 -17.945 1.00 53.38 193 ARG A C 1
ATOM 1459 O O . ARG A 1 193 ? -14.010 -23.482 -18.960 1.00 53.38 193 ARG A O 1
ATOM 1466 N N . LEU A 1 194 ? -12.715 -23.444 -17.106 1.00 56.66 194 LEU A N 1
ATOM 1467 C CA . LEU A 1 194 ? -11.895 -24.623 -17.404 1.00 56.66 194 LEU A CA 1
ATOM 1468 C C . LEU A 1 194 ? -11.820 -25.573 -16.199 1.00 56.66 194 LEU A C 1
ATOM 1470 O O . LEU A 1 194 ? -11.840 -25.106 -15.062 1.00 56.66 194 LEU A O 1
ATOM 1474 N N . PHE A 1 195 ? -11.729 -26.870 -16.475 1.00 54.84 195 PHE A N 1
ATOM 1475 C CA . PHE A 1 195 ? -11.280 -27.920 -15.555 1.00 54.84 195 PHE A CA 1
ATOM 1476 C C . PHE A 1 195 ? -10.233 -28.722 -16.328 1.00 54.84 195 PHE A C 1
ATOM 1478 O O . PHE A 1 195 ? -10.576 -29.178 -17.417 1.00 54.84 195 PHE A O 1
ATOM 1485 N N . THR A 1 196 ? -8.980 -28.800 -15.885 1.00 56.34 196 THR A N 1
ATOM 1486 C CA . THR A 1 196 ? -7.927 -29.425 -16.709 1.00 56.34 196 THR A CA 1
ATOM 1487 C C . THR A 1 196 ? -6.843 -30.079 -15.871 1.00 56.34 196 THR A C 1
ATOM 1489 O O . THR A 1 196 ? -6.231 -29.373 -15.066 1.00 56.34 196 THR A O 1
ATOM 1492 N N . ASP A 1 197 ? -6.530 -31.336 -16.171 1.00 52.91 197 ASP A N 1
ATOM 1493 C CA . ASP A 1 197 ? -5.380 -32.033 -15.601 1.00 52.91 197 ASP A CA 1
ATOM 1494 C C . ASP A 1 197 ? -4.299 -32.160 -16.688 1.00 52.91 197 ASP A C 1
ATOM 1496 O O . ASP A 1 197 ? -4.583 -32.475 -17.846 1.00 52.91 197 ASP A O 1
ATOM 1500 N N . SER A 1 198 ? -3.049 -31.807 -16.372 1.00 56.72 198 SER A N 1
ATOM 1501 C CA . SER A 1 198 ? -2.017 -31.647 -17.409 1.00 56.72 198 SER A CA 1
ATOM 1502 C C . SER A 1 198 ? -0.595 -31.976 -16.960 1.00 56.72 198 SER A C 1
ATOM 1504 O O . SER A 1 198 ? -0.172 -31.624 -15.860 1.00 56.72 198 SER A O 1
ATOM 1506 N N . ALA A 1 199 ? 0.174 -32.602 -17.852 1.00 53.88 199 ALA A N 1
ATOM 1507 C CA . ALA A 1 199 ? 1.607 -32.820 -17.686 1.00 53.88 199 ALA A CA 1
ATOM 1508 C C . ALA A 1 199 ? 2.358 -32.432 -18.971 1.00 53.88 199 ALA A C 1
ATOM 1510 O O . ALA A 1 199 ? 1.971 -32.868 -20.055 1.00 53.88 199 ALA A O 1
ATOM 1511 N N . SER A 1 200 ? 3.416 -31.618 -18.877 1.00 60.88 200 SER A N 1
ATOM 1512 C CA . SER A 1 200 ? 4.136 -31.148 -20.070 1.00 60.88 200 SER A CA 1
ATOM 1513 C C . SER A 1 200 ? 5.639 -30.896 -19.893 1.00 60.88 200 SER A C 1
ATOM 1515 O O . SER A 1 200 ? 6.117 -30.528 -18.820 1.00 60.88 200 SER A O 1
ATOM 1517 N N . LEU A 1 201 ? 6.394 -31.061 -20.981 1.00 55.88 201 LEU A N 1
ATOM 1518 C CA . LEU A 1 201 ? 7.787 -30.612 -21.120 1.00 55.88 201 LEU A CA 1
ATOM 1519 C C . LEU A 1 201 ? 7.843 -29.642 -22.308 1.00 55.88 201 LEU A C 1
ATOM 1521 O O . LEU A 1 201 ? 7.451 -30.040 -23.401 1.00 55.88 201 LEU A O 1
ATOM 1525 N N . GLN A 1 202 ? 8.235 -28.379 -22.104 1.00 63.28 202 GLN A N 1
ATOM 1526 C CA . GLN A 1 202 ? 8.096 -27.342 -23.143 1.00 63.28 202 GLN A CA 1
ATOM 1527 C C . GLN A 1 202 ? 9.221 -26.296 -23.097 1.00 63.28 202 GLN A C 1
ATOM 1529 O O . GLN A 1 202 ? 9.313 -25.562 -22.109 1.00 63.28 202 GLN A O 1
ATOM 1534 N N . ASP A 1 203 ? 9.994 -26.116 -24.176 1.00 53.69 203 ASP A N 1
ATOM 1535 C CA . ASP A 1 203 ? 10.702 -24.845 -24.392 1.00 53.69 203 ASP A CA 1
ATOM 1536 C C . ASP A 1 203 ? 9.702 -23.837 -24.982 1.00 53.69 203 ASP A C 1
ATOM 1538 O O . ASP A 1 203 ? 9.028 -24.098 -25.982 1.00 53.69 203 ASP A O 1
ATOM 1542 N N . SER A 1 204 ? 9.512 -22.683 -24.336 1.00 57.53 204 SER A N 1
ATOM 1543 C CA . SER A 1 204 ? 8.552 -21.712 -24.862 1.00 57.53 204 SER A CA 1
ATOM 1544 C C . SER A 1 204 ? 8.822 -20.253 -24.529 1.00 57.53 204 SER A C 1
ATOM 1546 O O . SER A 1 204 ? 9.169 -19.868 -23.414 1.00 57.53 204 SER A O 1
ATOM 1548 N N . ILE A 1 205 ? 8.532 -19.401 -25.515 1.00 52.66 205 ILE A N 1
ATOM 1549 C CA . ILE A 1 205 ? 8.552 -17.942 -25.387 1.00 52.66 205 ILE A CA 1
ATOM 1550 C C . ILE A 1 205 ? 7.119 -17.432 -25.546 1.00 52.66 205 ILE A C 1
ATOM 1552 O O . ILE A 1 205 ? 6.640 -17.210 -26.665 1.00 52.66 205 ILE A O 1
ATOM 1556 N N . SER A 1 206 ? 6.428 -17.208 -24.423 1.00 54.22 206 SER A N 1
ATOM 1557 C CA . SER A 1 206 ? 5.031 -16.757 -24.429 1.00 54.22 206 SER A CA 1
ATOM 1558 C C . SER A 1 206 ? 4.822 -15.298 -24.004 1.00 54.22 206 SER A C 1
ATOM 1560 O O . SER A 1 206 ? 5.515 -14.729 -23.151 1.00 54.22 206 SER A O 1
ATOM 1562 N N . LYS A 1 207 ? 3.784 -14.683 -24.582 1.00 50.16 207 LYS A N 1
ATOM 1563 C CA . LYS A 1 207 ? 3.126 -13.484 -24.041 1.00 50.16 207 LYS A CA 1
ATOM 1564 C C . LYS A 1 207 ? 1.633 -13.747 -23.923 1.00 50.16 207 LYS A C 1
ATOM 1566 O O . LYS A 1 207 ? 0.908 -13.713 -24.920 1.00 50.16 207 LYS A O 1
ATOM 1571 N N . SER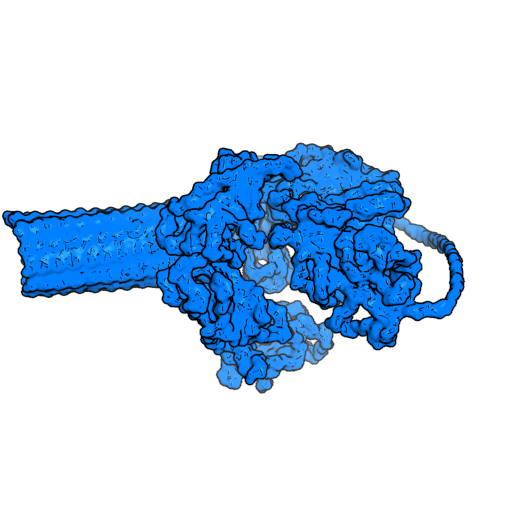 A 1 208 ? 1.180 -13.975 -22.692 1.00 52.50 208 SER A N 1
ATOM 1572 C CA . SER A 1 208 ? -0.193 -14.382 -22.390 1.00 52.50 208 SER A CA 1
ATOM 1573 C C . SER A 1 208 ? -0.931 -13.338 -21.550 1.00 52.50 208 SER A C 1
ATOM 1575 O O . SER A 1 208 ? -0.422 -12.850 -20.538 1.00 52.50 208 SER A O 1
ATOM 1577 N N . THR A 1 209 ? -2.149 -12.993 -21.975 1.00 46.94 209 THR A N 1
ATOM 1578 C CA . THR A 1 209 ? -3.112 -12.197 -21.195 1.00 46.94 209 THR A CA 1
ATOM 1579 C C . THR A 1 209 ? -4.395 -13.004 -21.022 1.00 46.94 209 THR A C 1
ATOM 1581 O O . THR A 1 209 ? -4.990 -13.443 -22.009 1.00 46.94 209 THR A O 1
ATOM 1584 N N . SER A 1 210 ? -4.833 -13.229 -19.781 1.00 50.72 210 SER A N 1
ATOM 1585 C CA . SER A 1 210 ? -5.946 -14.151 -19.523 1.00 50.72 210 SER A CA 1
ATOM 1586 C C . SER A 1 210 ? -6.922 -13.715 -18.424 1.00 50.72 210 SER A C 1
ATOM 1588 O O . SER A 1 210 ? -6.542 -13.176 -17.383 1.00 50.72 210 SER A O 1
ATOM 1590 N N . PHE A 1 211 ? -8.207 -13.992 -18.671 1.00 51.34 211 PHE A N 1
ATOM 1591 C CA . PHE A 1 211 ? -9.331 -13.753 -17.759 1.00 51.34 211 PHE A CA 1
ATOM 1592 C C . PHE A 1 211 ? -10.068 -15.080 -17.514 1.00 51.34 211 PHE A C 1
ATOM 1594 O O . PHE A 1 211 ? -10.787 -15.579 -18.387 1.00 51.34 211 PHE A O 1
ATOM 1601 N N . ARG A 1 212 ? -9.837 -15.712 -16.354 1.00 54.50 212 ARG A N 1
ATOM 1602 C CA . ARG A 1 212 ? -10.104 -17.154 -16.154 1.00 54.50 212 ARG A CA 1
ATOM 1603 C C . ARG A 1 212 ? -10.856 -17.457 -14.844 1.00 54.50 212 ARG A C 1
ATOM 1605 O O . ARG A 1 212 ? -10.761 -16.733 -13.853 1.00 54.50 212 ARG A O 1
ATOM 1612 N N . ARG A 1 213 ? -11.596 -18.571 -14.836 1.00 46.72 213 ARG A N 1
ATOM 1613 C CA . ARG A 1 213 ? -12.067 -19.298 -13.636 1.00 46.72 213 ARG A CA 1
ATOM 1614 C C . ARG A 1 213 ? -11.771 -20.780 -13.847 1.00 46.72 213 ARG A C 1
ATOM 1616 O O . ARG A 1 213 ? -12.218 -21.309 -14.867 1.00 46.72 213 ARG A O 1
ATOM 1623 N N . PHE A 1 214 ? -11.048 -21.413 -12.929 1.00 57.47 214 PHE A N 1
ATOM 1624 C CA . PHE A 1 214 ? -10.539 -22.768 -13.133 1.00 57.47 214 PHE A CA 1
ATOM 1625 C C . PHE A 1 214 ? -10.389 -23.587 -11.840 1.00 57.47 214 PHE A C 1
ATOM 1627 O O . PHE A 1 214 ? -10.379 -23.015 -10.750 1.00 57.47 214 PHE A O 1
ATOM 1634 N N . MET A 1 215 ? -10.325 -24.908 -12.020 1.00 45.50 215 MET A N 1
ATOM 1635 C CA . MET A 1 215 ? -9.767 -25.925 -11.117 1.00 45.50 215 MET A CA 1
ATOM 1636 C C . MET A 1 215 ? -8.809 -26.761 -11.971 1.00 45.50 215 MET A C 1
ATOM 1638 O O . MET A 1 215 ? -9.216 -27.143 -13.070 1.00 45.50 215 MET A O 1
ATOM 1642 N N . THR A 1 216 ? -7.568 -26.972 -11.540 1.00 51.41 216 THR A N 1
ATOM 1643 C CA . THR A 1 216 ? -6.535 -27.605 -12.380 1.00 51.41 216 THR A CA 1
ATOM 1644 C C . THR A 1 216 ? -5.443 -28.274 -11.564 1.00 51.41 216 THR A C 1
ATOM 1646 O O . THR A 1 216 ? -4.890 -27.603 -10.690 1.00 51.41 216 THR A O 1
ATOM 1649 N N . ASP A 1 217 ? -5.035 -29.472 -11.972 1.00 47.00 217 ASP A N 1
ATOM 1650 C CA . ASP A 1 217 ? -3.815 -30.117 -11.487 1.00 47.00 217 ASP A CA 1
ATOM 1651 C C . ASP A 1 217 ? -2.770 -30.105 -12.624 1.00 47.00 217 ASP A C 1
ATOM 1653 O O . ASP A 1 217 ? -3.066 -30.443 -13.775 1.00 47.00 217 ASP A O 1
ATOM 1657 N N . SER A 1 218 ? -1.547 -29.629 -12.360 1.00 50.50 218 SER A N 1
ATOM 1658 C CA . SER A 1 218 ? -0.565 -29.378 -13.436 1.00 50.50 218 SER A CA 1
ATOM 1659 C C . SER A 1 218 ? 0.890 -29.663 -13.059 1.00 50.50 218 SER A C 1
ATOM 1661 O O . SER A 1 218 ? 1.368 -29.152 -12.046 1.00 50.50 218 SER A O 1
ATOM 1663 N N . MET A 1 219 ? 1.628 -30.376 -13.915 1.00 50.59 219 MET A N 1
ATOM 1664 C CA . MET A 1 219 ? 3.064 -30.642 -13.742 1.00 50.59 219 MET A CA 1
ATOM 1665 C C . MET A 1 219 ? 3.868 -30.243 -14.991 1.00 50.59 219 MET A C 1
ATOM 1667 O O . MET A 1 219 ? 3.590 -30.755 -16.073 1.00 50.59 219 MET A O 1
ATOM 1671 N N . SER A 1 220 ? 4.855 -29.345 -14.876 1.00 58.59 220 SER A N 1
ATOM 1672 C CA . SER A 1 220 ? 5.570 -28.813 -16.053 1.00 58.59 220 SER A CA 1
ATOM 1673 C C . SER A 1 220 ? 7.062 -28.502 -15.865 1.00 58.59 220 SER A C 1
ATOM 1675 O O . SER A 1 220 ? 7.530 -28.182 -14.775 1.00 58.59 220 SER A O 1
ATOM 1677 N N . VAL A 1 221 ? 7.824 -28.544 -16.960 1.00 55.00 221 VAL A N 1
ATOM 1678 C CA . VAL A 1 221 ? 9.199 -28.011 -17.040 1.00 55.00 221 VAL A CA 1
ATOM 1679 C C . VAL A 1 221 ? 9.242 -26.999 -18.184 1.00 55.00 221 VAL A C 1
ATOM 1681 O O . VAL A 1 221 ? 8.868 -27.367 -19.300 1.00 55.00 221 VAL A O 1
ATOM 1684 N N . SER A 1 222 ? 9.617 -25.740 -17.912 1.00 52.47 222 SER A N 1
ATOM 1685 C CA . SER A 1 222 ? 9.526 -24.667 -18.918 1.00 52.47 222 SER A CA 1
ATOM 1686 C C . SER A 1 222 ? 10.394 -23.420 -18.705 1.00 52.47 222 SER A C 1
ATOM 1688 O O . SER A 1 222 ? 10.708 -23.019 -17.585 1.00 52.47 222 SER A O 1
ATOM 1690 N N . ASP A 1 223 ? 10.696 -22.765 -19.826 1.00 47.38 223 ASP A N 1
ATOM 1691 C CA . ASP A 1 223 ? 11.535 -21.565 -19.956 1.00 47.38 223 ASP A CA 1
ATOM 1692 C C . ASP A 1 223 ? 10.715 -20.233 -19.928 1.00 47.38 223 ASP A C 1
ATOM 1694 O O . ASP A 1 223 ? 9.477 -20.258 -19.851 1.00 47.38 223 ASP A O 1
ATOM 1698 N N . PRO A 1 224 ? 11.341 -19.030 -19.868 1.00 46.22 224 PRO A N 1
ATOM 1699 C CA . PRO A 1 224 ? 10.742 -17.854 -19.215 1.00 46.22 224 PRO A CA 1
ATOM 1700 C C . PRO A 1 224 ? 9.459 -17.267 -19.841 1.00 46.22 224 PRO A C 1
ATOM 1702 O O . PRO A 1 224 ? 9.435 -16.721 -20.946 1.00 46.22 224 PRO A O 1
ATOM 1705 N N . GLN A 1 225 ? 8.404 -17.214 -19.020 1.00 49.16 225 GLN A N 1
ATOM 1706 C CA . GLN A 1 225 ? 7.064 -16.724 -19.370 1.00 49.16 225 GLN A CA 1
ATOM 1707 C C . GLN A 1 225 ? 6.810 -15.266 -18.924 1.00 49.16 225 GLN A C 1
ATOM 1709 O O . GLN A 1 225 ? 7.089 -14.899 -17.782 1.00 49.16 225 GLN A O 1
ATOM 1714 N N . ILE A 1 226 ? 6.160 -14.435 -19.760 1.00 39.50 226 ILE A N 1
ATOM 1715 C CA . ILE A 1 226 ? 5.603 -13.131 -19.327 1.00 39.50 226 ILE A CA 1
ATOM 1716 C C . ILE A 1 226 ? 4.080 -13.244 -19.176 1.00 39.50 226 ILE A C 1
ATOM 1718 O O . ILE A 1 226 ? 3.327 -13.118 -20.147 1.00 39.50 226 ILE A O 1
ATOM 1722 N N . LEU A 1 227 ? 3.628 -13.441 -17.935 1.00 44.12 227 LEU A N 1
ATOM 1723 C CA . LEU A 1 227 ? 2.235 -13.748 -17.603 1.00 44.12 227 LEU A CA 1
ATOM 1724 C C . LEU A 1 227 ? 1.455 -12.537 -17.051 1.00 44.12 227 LEU A C 1
ATOM 1726 O O . LEU A 1 227 ? 1.902 -11.853 -16.129 1.00 44.12 227 LEU A O 1
ATOM 1730 N N . ARG A 1 228 ? 0.240 -12.299 -17.569 1.00 38.81 228 ARG A N 1
ATOM 1731 C CA . ARG A 1 228 ? -0.753 -11.369 -16.994 1.00 38.81 228 ARG A CA 1
ATOM 1732 C C . ARG A 1 228 ? -2.113 -12.058 -16.851 1.00 38.81 228 ARG A C 1
ATOM 1734 O O . ARG A 1 228 ? -2.785 -12.316 -17.849 1.00 38.81 228 ARG A O 1
ATOM 1741 N N . THR A 1 229 ? -2.539 -12.312 -15.615 1.00 39.12 229 THR A N 1
ATOM 1742 C CA . THR A 1 229 ? -3.737 -13.124 -15.327 1.00 39.12 229 THR A CA 1
ATOM 1743 C C . THR A 1 229 ? -4.646 -12.450 -14.298 1.00 39.12 229 THR A C 1
ATOM 1745 O O . THR A 1 229 ? -4.169 -11.852 -13.332 1.00 39.12 229 THR A O 1
ATOM 1748 N N . PHE A 1 230 ? -5.961 -12.561 -14.509 1.00 41.53 230 PHE A N 1
ATOM 1749 C CA . PHE A 1 230 ? -7.017 -12.068 -13.618 1.00 41.53 230 PHE A CA 1
ATOM 1750 C C . PHE A 1 230 ? -8.087 -13.163 -13.411 1.00 41.53 230 PHE A C 1
ATOM 1752 O O . PHE A 1 230 ? -8.595 -13.722 -14.387 1.00 41.53 230 PHE A O 1
ATOM 1759 N N . GLY A 1 231 ? -8.466 -13.480 -12.162 1.00 38.28 231 GLY A N 1
ATOM 1760 C CA . GLY A 1 231 ? -9.391 -14.596 -11.895 1.00 38.28 231 GLY A CA 1
ATOM 1761 C C . GLY A 1 231 ? -9.686 -14.936 -10.423 1.00 38.28 231 GLY A C 1
ATOM 1762 O O . GLY A 1 231 ? -9.423 -14.151 -9.513 1.00 38.28 231 GLY A O 1
ATOM 1763 N N . ARG A 1 232 ? -10.265 -16.127 -10.209 1.00 40.06 232 ARG A N 1
ATOM 1764 C CA . ARG A 1 232 ? -10.355 -16.862 -8.925 1.00 40.06 232 ARG A CA 1
ATOM 1765 C C . ARG A 1 232 ? -9.875 -18.295 -9.176 1.00 40.06 232 ARG A C 1
ATOM 1767 O O . ARG A 1 232 ? -10.218 -18.831 -10.233 1.00 40.06 232 ARG A O 1
ATOM 1774 N N . ILE A 1 233 ? -9.135 -18.864 -8.227 1.00 47.41 233 ILE A N 1
ATOM 1775 C CA . ILE A 1 233 ? -8.272 -20.040 -8.427 1.00 47.41 233 ILE A CA 1
ATOM 1776 C C . ILE A 1 233 ? -8.512 -21.093 -7.331 1.00 47.41 233 ILE A C 1
ATOM 1778 O O . ILE A 1 233 ? -8.804 -20.728 -6.189 1.00 47.41 233 ILE A O 1
ATOM 1782 N N . LEU A 1 234 ? -8.410 -22.362 -7.732 1.00 42.91 234 LEU A N 1
ATOM 1783 C CA . LEU A 1 234 ? -8.067 -23.546 -6.937 1.00 42.91 234 LEU A CA 1
ATOM 1784 C C . LEU A 1 234 ? -7.117 -24.366 -7.828 1.00 42.91 234 LEU A C 1
ATOM 1786 O O . LEU A 1 234 ? -7.489 -24.618 -8.979 1.00 42.91 234 LEU A O 1
ATOM 1790 N N . GLN A 1 235 ? -5.915 -24.707 -7.367 1.00 46.53 235 GLN A N 1
ATOM 1791 C CA . GLN A 1 235 ? -4.900 -25.364 -8.201 1.00 46.53 235 GLN A CA 1
ATOM 1792 C C . GLN A 1 235 ? -3.853 -26.106 -7.362 1.00 46.53 235 GLN A C 1
ATOM 1794 O O . GLN A 1 235 ? -3.293 -25.504 -6.445 1.00 46.53 235 GLN A O 1
ATOM 1799 N N . ASP A 1 236 ? -3.510 -27.322 -7.791 1.00 39.91 236 ASP A N 1
ATOM 1800 C CA . ASP A 1 236 ? -2.291 -28.024 -7.382 1.00 39.91 236 ASP A CA 1
ATOM 1801 C C . ASP A 1 236 ? -1.269 -27.956 -8.534 1.00 39.91 236 ASP A C 1
ATOM 1803 O O . ASP A 1 236 ? -1.599 -28.156 -9.711 1.00 39.91 236 ASP A O 1
ATOM 1807 N N . SER A 1 237 ? -0.013 -27.609 -8.240 1.00 42.88 237 SER A N 1
ATOM 1808 C CA . SER A 1 237 ? 1.002 -27.415 -9.287 1.00 42.88 237 SER A CA 1
ATOM 1809 C C . SER A 1 237 ? 2.432 -27.771 -8.886 1.00 42.88 237 SER A C 1
ATOM 1811 O O . SER A 1 237 ? 2.877 -27.482 -7.777 1.00 42.88 237 SER A O 1
ATOM 1813 N N . ALA A 1 238 ? 3.184 -28.353 -9.822 1.00 44.06 238 ALA A N 1
ATOM 1814 C CA . ALA A 1 238 ? 4.609 -28.639 -9.669 1.00 44.06 238 ALA A CA 1
ATOM 1815 C C . ALA A 1 238 ? 5.387 -28.206 -10.923 1.00 44.06 238 ALA A C 1
ATOM 1817 O O . ALA A 1 238 ? 5.098 -28.684 -12.021 1.00 44.06 238 ALA A O 1
ATOM 1818 N N . SER A 1 239 ? 6.369 -27.309 -10.778 1.00 49.44 239 SER A N 1
ATOM 1819 C CA . SER A 1 239 ? 7.139 -26.775 -11.905 1.00 49.44 239 SER A CA 1
ATOM 1820 C C . SER A 1 239 ? 8.633 -26.544 -11.649 1.00 49.44 239 SER A C 1
ATOM 1822 O O . SER A 1 239 ? 9.080 -26.250 -10.536 1.00 49.44 239 SER A O 1
ATOM 1824 N N . ILE A 1 240 ? 9.421 -26.643 -12.722 1.00 47.78 240 ILE A N 1
ATOM 1825 C CA . ILE A 1 240 ? 10.845 -26.274 -12.769 1.00 47.78 240 ILE A CA 1
ATOM 1826 C C . ILE A 1 240 ? 11.016 -25.237 -13.885 1.00 47.78 240 ILE A C 1
ATOM 1828 O O . ILE A 1 240 ? 10.641 -25.523 -15.023 1.00 47.78 240 ILE A O 1
ATOM 1832 N N . SER A 1 241 ? 11.539 -24.042 -13.571 1.00 44.91 241 SER A N 1
ATOM 1833 C CA . SER A 1 241 ? 11.636 -22.947 -14.553 1.00 44.91 241 SER A CA 1
ATOM 1834 C C . SER A 1 241 ? 12.697 -21.884 -14.248 1.00 44.91 241 SER A C 1
ATOM 1836 O O . SER A 1 241 ? 12.731 -21.339 -13.138 1.00 44.91 241 SER A O 1
ATOM 1838 N N . ASP A 1 242 ? 13.431 -21.449 -15.273 1.00 38.38 242 ASP A N 1
ATOM 1839 C CA . ASP A 1 242 ? 14.224 -20.216 -15.230 1.00 38.38 242 ASP A CA 1
ATOM 1840 C C . ASP A 1 242 ? 13.327 -19.007 -15.564 1.00 38.38 242 ASP A C 1
ATOM 1842 O O . ASP A 1 242 ? 12.731 -18.929 -16.637 1.00 38.38 242 ASP A O 1
ATOM 1846 N N . SER A 1 243 ? 13.182 -18.040 -14.642 1.00 37.38 243 SER A N 1
ATOM 1847 C CA . SER A 1 243 ? 12.177 -16.966 -14.785 1.00 37.38 243 SER A CA 1
ATOM 1848 C C . SER A 1 243 ? 12.700 -15.548 -14.520 1.00 37.38 243 SER A C 1
ATOM 1850 O O . SER A 1 243 ? 13.272 -15.254 -13.473 1.00 37.38 243 SER A O 1
ATOM 1852 N N . ILE A 1 244 ? 12.391 -14.611 -15.429 1.00 37.62 244 ILE A N 1
ATOM 1853 C CA . ILE A 1 244 ? 12.467 -13.162 -15.166 1.00 37.62 244 ILE A CA 1
ATOM 1854 C C . ILE A 1 244 ? 11.050 -12.655 -14.890 1.00 37.62 244 ILE A C 1
ATOM 1856 O O . ILE A 1 244 ? 10.302 -12.267 -15.790 1.00 37.62 244 ILE A O 1
ATOM 1860 N N . THR A 1 245 ? 10.674 -12.669 -13.615 1.00 33.84 245 THR A N 1
ATOM 1861 C CA . THR A 1 245 ? 9.282 -12.485 -13.194 1.00 33.84 245 THR A CA 1
ATOM 1862 C C . THR A 1 245 ? 8.962 -11.035 -12.799 1.00 33.84 245 THR A C 1
ATOM 1864 O O . THR A 1 245 ? 9.462 -10.521 -11.800 1.00 33.84 245 THR A O 1
ATOM 1867 N N . VAL A 1 246 ? 8.052 -10.381 -13.537 1.00 32.12 246 VAL A N 1
ATOM 1868 C CA . VAL A 1 246 ? 7.451 -9.076 -13.173 1.00 32.12 246 VAL A CA 1
ATOM 1869 C C . VAL A 1 246 ? 5.963 -9.266 -12.865 1.00 32.12 246 VAL A C 1
ATOM 1871 O O . VAL A 1 246 ? 5.102 -9.091 -13.728 1.00 32.12 246 VAL A O 1
ATOM 1874 N N . LEU A 1 247 ? 5.652 -9.637 -11.622 1.00 31.78 247 LEU A N 1
ATOM 1875 C CA . LEU A 1 247 ? 4.277 -9.863 -11.167 1.00 31.78 247 LEU A CA 1
ATOM 1876 C C . LEU A 1 247 ? 3.568 -8.557 -10.783 1.00 31.78 247 LEU A C 1
ATOM 1878 O O . LEU A 1 247 ? 4.080 -7.745 -10.016 1.00 31.78 247 LEU A O 1
ATOM 1882 N N . ARG A 1 248 ? 2.324 -8.409 -11.250 1.00 31.11 248 ARG A N 1
ATOM 1883 C CA . ARG A 1 248 ? 1.336 -7.475 -10.689 1.00 31.11 248 ARG A CA 1
ATOM 1884 C C . ARG A 1 248 ? -0.006 -8.199 -10.564 1.00 31.11 248 ARG A C 1
ATOM 1886 O O . ARG A 1 248 ? -0.854 -8.109 -11.447 1.00 31.11 248 ARG A O 1
ATOM 1893 N N . THR A 1 249 ? -0.158 -8.970 -9.493 1.00 31.48 249 THR A N 1
ATOM 1894 C CA . THR A 1 249 ? -1.298 -9.866 -9.238 1.00 31.48 249 THR A CA 1
ATOM 1895 C C . THR A 1 249 ? -2.330 -9.252 -8.287 1.00 31.48 249 THR A C 1
ATOM 1897 O O . THR A 1 249 ? -2.025 -8.363 -7.494 1.00 31.48 249 THR A O 1
ATOM 1900 N N . ARG A 1 250 ? -3.588 -9.709 -8.377 1.00 31.89 250 ARG A N 1
ATOM 1901 C CA . ARG A 1 250 ? -4.689 -9.308 -7.480 1.00 31.89 250 ARG A CA 1
ATOM 1902 C C . ARG A 1 250 ? -5.685 -10.473 -7.349 1.00 31.89 250 ARG A C 1
ATOM 1904 O O . ARG A 1 250 ? -6.564 -10.614 -8.196 1.00 31.89 250 ARG A O 1
ATOM 1911 N N . TYR A 1 251 ? -5.553 -11.293 -6.301 1.00 39.66 251 TYR A N 1
ATOM 1912 C CA . TYR A 1 251 ? -6.305 -12.549 -6.132 1.00 39.66 251 TYR A CA 1
ATOM 1913 C C . TYR A 1 251 ? -6.972 -12.730 -4.761 1.00 39.66 251 TYR A C 1
ATOM 1915 O O . TYR A 1 251 ? -6.709 -12.010 -3.800 1.00 39.66 251 TYR A O 1
ATOM 1923 N N . ARG A 1 252 ? -7.849 -13.739 -4.706 1.00 32.31 252 ARG A N 1
ATOM 1924 C CA . ARG A 1 252 ? -8.062 -14.626 -3.555 1.00 32.31 252 ARG A CA 1
ATOM 1925 C C . ARG A 1 252 ? -7.969 -16.050 -4.099 1.00 32.31 252 ARG A C 1
ATOM 1927 O O . ARG A 1 252 ? -8.642 -16.326 -5.098 1.00 32.31 252 ARG A O 1
ATOM 1934 N N . SER A 1 253 ? -7.191 -16.903 -3.457 1.00 34.66 253 SER A N 1
ATOM 1935 C CA . SER A 1 253 ? -6.915 -18.264 -3.907 1.00 34.66 253 SER A CA 1
ATOM 1936 C C . SER A 1 253 ? -6.707 -19.207 -2.717 1.00 34.66 253 SER A C 1
ATOM 1938 O O . SER A 1 253 ? -6.737 -18.760 -1.566 1.00 34.66 253 SER A O 1
ATOM 1940 N N . ALA A 1 254 ? -6.593 -20.497 -3.015 1.00 34.47 254 ALA A N 1
ATOM 1941 C CA . ALA A 1 254 ? -6.084 -21.548 -2.145 1.00 34.47 254 ALA A CA 1
ATOM 1942 C C . ALA A 1 254 ? -5.362 -22.503 -3.102 1.00 34.47 254 ALA A C 1
ATOM 1944 O O . ALA A 1 254 ? -6.008 -23.057 -3.994 1.00 34.47 254 ALA A O 1
ATOM 1945 N N . ASP A 1 255 ? -4.040 -22.558 -2.979 1.00 36.41 255 ASP A N 1
ATOM 1946 C CA . ASP A 1 255 ? -3.126 -23.100 -3.981 1.00 36.41 255 ASP A CA 1
ATOM 1947 C C . ASP A 1 255 ? -2.078 -23.955 -3.261 1.00 36.41 255 ASP A C 1
ATOM 1949 O O . ASP A 1 255 ? -1.526 -23.490 -2.260 1.00 36.41 255 ASP A O 1
ATOM 1953 N N . ASP A 1 256 ? -1.765 -25.138 -3.788 1.00 31.69 256 ASP A N 1
ATOM 1954 C CA . ASP A 1 256 ? -0.591 -25.915 -3.380 1.00 31.69 256 ASP A CA 1
ATOM 1955 C C . ASP A 1 256 ? 0.407 -25.919 -4.553 1.00 31.69 256 ASP A C 1
ATOM 1957 O O . ASP A 1 256 ? 0.089 -26.324 -5.676 1.00 31.69 256 ASP A O 1
ATOM 1961 N N . SER A 1 257 ? 1.604 -25.357 -4.352 1.00 34.69 257 SER A N 1
ATOM 1962 C CA . SER A 1 257 ? 2.540 -25.092 -5.457 1.00 34.69 257 SER A CA 1
ATOM 1963 C C . SER A 1 257 ? 3.997 -25.382 -5.103 1.00 34.69 257 SER A C 1
ATOM 1965 O O . SER A 1 257 ? 4.578 -24.720 -4.239 1.00 34.69 257 SER A O 1
ATOM 1967 N N . LEU A 1 258 ? 4.621 -26.297 -5.845 1.00 35.56 258 LEU A N 1
ATOM 1968 C CA . LEU A 1 258 ? 6.064 -26.531 -5.853 1.00 35.56 258 LEU A CA 1
ATOM 1969 C C . LEU A 1 258 ? 6.691 -25.841 -7.071 1.00 35.56 258 LEU A C 1
ATOM 1971 O O . LEU A 1 258 ? 6.379 -26.194 -8.201 1.00 35.56 258 LEU A O 1
ATOM 1975 N N . SER A 1 259 ? 7.604 -24.891 -6.857 1.00 36.94 259 SER A N 1
ATOM 1976 C CA . SER A 1 259 ? 8.319 -24.212 -7.948 1.00 36.94 259 SER A CA 1
ATOM 1977 C C . SER A 1 259 ? 9.793 -23.983 -7.617 1.00 36.94 259 SER A C 1
ATOM 1979 O O . SER A 1 259 ? 10.099 -23.406 -6.570 1.00 36.94 259 SER A O 1
ATOM 1981 N N . ILE A 1 260 ? 10.697 -24.350 -8.527 1.00 36.81 260 ILE A N 1
ATOM 1982 C CA . ILE A 1 260 ? 12.122 -23.982 -8.466 1.00 36.81 260 ILE A CA 1
ATOM 1983 C C . ILE A 1 260 ? 12.365 -22.831 -9.452 1.00 36.81 260 ILE A C 1
ATOM 1985 O O . ILE A 1 260 ? 12.065 -22.972 -10.635 1.00 36.81 260 ILE A O 1
ATOM 1989 N N . SER A 1 261 ? 12.886 -21.697 -8.964 1.00 35.22 261 SER A N 1
ATOM 1990 C CA . SER A 1 261 ? 13.189 -20.509 -9.779 1.00 35.22 261 SER A CA 1
ATOM 1991 C C . SER A 1 261 ? 14.329 -19.678 -9.184 1.00 35.22 261 SER A C 1
ATOM 1993 O O . SER A 1 261 ? 14.270 -19.333 -7.998 1.00 35.22 261 SER A O 1
ATOM 1995 N N . ASP A 1 262 ? 15.292 -19.258 -10.003 1.00 30.12 262 ASP A N 1
ATOM 1996 C CA . ASP A 1 262 ? 16.362 -18.356 -9.569 1.00 30.12 262 ASP A CA 1
ATOM 1997 C C . ASP A 1 262 ? 15.869 -16.908 -9.401 1.00 30.12 262 ASP A C 1
ATOM 1999 O O . ASP A 1 262 ? 15.235 -16.330 -10.286 1.00 30.12 262 ASP A O 1
ATOM 2003 N N . LEU A 1 263 ? 16.148 -16.303 -8.236 1.00 31.69 263 LEU A N 1
ATOM 2004 C CA . LEU A 1 263 ? 15.821 -14.899 -7.965 1.00 31.69 263 LEU A CA 1
ATOM 2005 C C . LEU A 1 263 ? 16.770 -14.256 -6.923 1.00 31.69 263 LEU A C 1
ATOM 2007 O O . LEU A 1 263 ? 16.370 -13.979 -5.796 1.00 31.69 263 LEU A O 1
ATOM 2011 N N . VAL A 1 264 ? 18.062 -14.108 -7.255 1.00 39.06 264 VAL A N 1
ATOM 2012 C CA . VAL A 1 264 ? 18.634 -12.847 -7.816 1.00 39.06 264 VAL A CA 1
ATOM 2013 C C . VAL A 1 264 ? 18.236 -11.537 -7.032 1.00 39.06 264 VAL A C 1
ATOM 2015 O O . VAL A 1 264 ? 17.167 -11.491 -6.438 1.00 39.06 264 VAL A O 1
ATOM 2018 N N . GLY A 1 265 ? 19.063 -10.479 -6.865 1.00 42.53 265 GLY A N 1
ATOM 2019 C CA . GLY A 1 265 ? 19.008 -9.594 -5.653 1.00 42.53 265 GLY A CA 1
ATOM 2020 C C . GLY A 1 265 ? 19.140 -8.043 -5.751 1.00 42.53 265 GLY A C 1
ATOM 2021 O O . GLY A 1 265 ? 20.216 -7.564 -6.094 1.00 42.53 265 GLY A O 1
ATOM 2022 N N . LEU A 1 266 ? 18.141 -7.238 -5.292 1.00 49.81 266 LEU A N 1
ATOM 2023 C CA . LEU A 1 266 ? 18.323 -5.789 -5.031 1.00 49.81 266 LEU A CA 1
ATOM 2024 C C . LEU A 1 266 ? 18.877 -5.649 -3.654 1.00 49.81 266 LEU A C 1
ATOM 2026 O O . LEU A 1 266 ? 18.270 -6.095 -2.674 1.00 49.81 266 LEU A O 1
ATOM 2030 N N . ARG A 1 267 ? 19.980 -4.920 -3.576 1.00 69.94 267 ARG A N 1
ATOM 2031 C CA . ARG A 1 267 ? 20.539 -4.556 -2.298 1.00 69.94 267 ARG A CA 1
ATOM 2032 C C . ARG A 1 267 ? 21.178 -3.172 -2.364 1.00 69.94 267 ARG A C 1
ATOM 2034 O O . ARG A 1 267 ? 21.838 -2.823 -3.336 1.00 69.94 267 ARG A O 1
ATOM 2041 N N . GLY A 1 268 ? 20.946 -2.376 -1.330 1.00 81.69 268 GLY A N 1
ATOM 2042 C CA . GLY A 1 268 ? 21.600 -1.098 -1.110 1.00 81.69 268 GLY A CA 1
ATOM 2043 C C . GLY A 1 268 ? 22.817 -1.202 -0.196 1.00 81.69 268 GLY A C 1
ATOM 2044 O O . GLY A 1 268 ? 23.339 -2.281 0.104 1.00 81.69 268 GLY A O 1
ATOM 2045 N N . LYS A 1 269 ? 23.255 -0.034 0.260 1.00 87.88 269 LYS A N 1
ATOM 2046 C CA . LYS A 1 269 ? 24.357 0.180 1.188 1.00 87.88 269 LYS A CA 1
ATOM 2047 C C . LYS A 1 269 ? 23.860 0.984 2.388 1.00 87.88 269 LYS A C 1
ATOM 2049 O O . LYS A 1 269 ? 23.152 1.977 2.220 1.00 87.88 269 LYS A O 1
ATOM 2054 N N . LEU A 1 270 ? 24.285 0.582 3.582 1.00 90.69 270 LEU A N 1
ATOM 2055 C CA . LEU A 1 270 ? 24.114 1.333 4.823 1.00 90.69 270 LEU A CA 1
ATOM 2056 C C . LEU A 1 270 ? 25.490 1.720 5.368 1.00 90.69 270 LEU A C 1
ATOM 2058 O O . LEU A 1 270 ? 26.317 0.853 5.634 1.00 90.69 270 LEU A O 1
ATOM 2062 N N . THR A 1 271 ? 25.731 3.014 5.561 1.00 91.50 271 THR A N 1
ATOM 2063 C CA . THR A 1 271 ? 26.932 3.532 6.226 1.00 91.50 271 THR A CA 1
ATOM 2064 C C . THR A 1 271 ? 26.580 4.139 7.580 1.00 91.50 271 THR A C 1
ATOM 2066 O O . THR A 1 271 ? 25.584 4.849 7.702 1.00 91.50 271 THR A O 1
ATOM 2069 N N . ILE A 1 272 ? 27.398 3.858 8.595 1.00 92.06 272 ILE A N 1
ATOM 2070 C CA . ILE A 1 272 ? 27.216 4.304 9.979 1.00 92.06 272 ILE A CA 1
ATOM 2071 C C . ILE A 1 272 ? 28.488 5.019 10.418 1.00 92.06 272 ILE A C 1
ATOM 2073 O O . ILE A 1 272 ? 29.536 4.393 10.552 1.00 92.06 272 ILE A O 1
ATOM 2077 N N . GLU A 1 273 ? 28.401 6.322 10.659 1.00 91.56 273 GLU A N 1
ATOM 2078 C CA . GLU A 1 273 ? 29.546 7.166 10.999 1.00 91.56 273 GLU A CA 1
ATOM 2079 C C . GLU A 1 273 ? 29.460 7.634 12.454 1.00 91.56 273 GLU A C 1
ATOM 2081 O O . GLU A 1 273 ? 28.511 8.321 12.838 1.00 91.56 273 GLU A O 1
ATOM 2086 N N . THR A 1 274 ? 30.478 7.326 13.258 1.00 91.25 274 THR A N 1
ATOM 2087 C CA . THR A 1 274 ? 30.626 7.869 14.618 1.00 91.25 274 THR A CA 1
ATOM 2088 C C . THR A 1 274 ? 31.522 9.099 14.558 1.00 91.25 274 THR A C 1
ATOM 2090 O O . THR A 1 274 ? 32.646 9.003 14.065 1.00 91.25 274 THR A O 1
ATOM 2093 N N . ARG A 1 275 ? 31.057 10.271 15.014 1.00 89.25 275 ARG A N 1
ATOM 2094 C CA . ARG A 1 275 ? 31.776 11.540 14.790 1.00 89.25 275 ARG A CA 1
ATOM 2095 C C . ARG A 1 275 ? 31.808 12.504 15.974 1.00 89.25 275 ARG A C 1
ATOM 2097 O O . ARG A 1 275 ? 30.808 12.700 16.653 1.00 89.25 275 ARG A O 1
ATOM 2104 N N . ASN A 1 276 ? 32.940 13.197 16.112 1.00 85.69 276 ASN A N 1
ATOM 2105 C CA . ASN A 1 276 ? 33.100 14.445 16.867 1.00 85.69 276 ASN A CA 1
ATOM 2106 C C . ASN A 1 276 ? 33.854 15.459 15.985 1.00 85.69 276 ASN A C 1
ATOM 2108 O O . ASN A 1 276 ? 35.065 15.628 16.121 1.00 85.69 276 ASN A O 1
ATOM 2112 N N . ASN A 1 277 ? 33.164 16.046 15.000 1.00 80.88 277 ASN A N 1
ATOM 2113 C CA . ASN A 1 277 ? 33.716 16.775 13.837 1.00 80.88 277 ASN A CA 1
ATOM 2114 C C . ASN A 1 277 ? 34.631 15.945 12.903 1.00 80.88 277 ASN A C 1
ATOM 2116 O O . ASN A 1 277 ? 34.604 16.146 11.692 1.00 80.88 277 ASN A O 1
ATOM 2120 N N . THR A 1 278 ? 35.382 14.977 13.427 1.00 88.00 278 THR A N 1
ATOM 2121 C CA . THR A 1 278 ? 36.100 13.923 12.692 1.00 88.00 278 THR A CA 1
ATOM 2122 C C . THR A 1 278 ? 35.477 12.556 12.978 1.00 88.00 278 THR A C 1
ATOM 2124 O O . THR A 1 278 ? 34.762 12.409 13.970 1.00 88.00 278 THR A O 1
ATOM 2127 N N . LEU A 1 279 ? 35.747 11.550 12.138 1.00 91.75 279 LEU A N 1
ATOM 2128 C CA . LEU A 1 279 ? 35.386 10.153 12.425 1.00 91.75 279 LEU A CA 1
ATOM 2129 C C . LEU A 1 279 ? 36.140 9.638 13.665 1.00 91.75 279 LEU A C 1
ATOM 2131 O O . LEU A 1 279 ? 37.307 9.985 13.858 1.00 91.75 279 LEU A O 1
ATOM 2135 N N . ILE A 1 280 ? 35.461 8.855 14.509 1.00 92.12 280 ILE A N 1
ATOM 2136 C CA . ILE A 1 280 ? 35.973 8.325 15.781 1.00 92.12 280 ILE A CA 1
ATOM 2137 C C . ILE A 1 280 ? 35.792 6.797 15.811 1.00 92.12 280 ILE A C 1
ATOM 2139 O O . ILE A 1 280 ? 34.648 6.341 15.816 1.00 92.12 280 ILE A O 1
ATOM 2143 N N . PRO A 1 281 ? 36.878 6.004 15.872 1.00 90.62 281 PRO A N 1
ATOM 2144 C CA . PRO A 1 281 ? 36.786 4.550 15.826 1.00 90.62 281 PRO A CA 1
ATOM 2145 C C . PRO A 1 281 ? 36.363 3.890 17.144 1.00 90.62 281 PRO A C 1
ATOM 2147 O O . PRO A 1 281 ? 36.404 4.501 18.216 1.00 90.62 281 PRO A O 1
ATOM 2150 N N . GLY A 1 282 ? 36.009 2.603 17.073 1.00 85.75 282 GLY A N 1
ATOM 2151 C CA . GLY A 1 282 ? 35.720 1.770 18.251 1.00 85.75 282 GLY A CA 1
ATOM 2152 C C . GLY A 1 282 ? 34.297 1.884 18.813 1.00 85.75 282 GLY A C 1
ATOM 2153 O O . GLY A 1 282 ? 34.080 1.646 20.002 1.00 85.75 282 GLY A O 1
ATOM 2154 N N . ALA A 1 283 ? 33.326 2.255 17.978 1.00 89.25 283 ALA A N 1
ATOM 2155 C CA . ALA A 1 283 ? 31.905 2.117 18.286 1.00 89.25 283 ALA A CA 1
ATOM 2156 C C . ALA A 1 283 ? 31.373 0.740 17.851 1.00 89.25 283 ALA A C 1
ATOM 2158 O O . ALA A 1 283 ? 31.799 0.193 16.833 1.00 89.25 283 ALA A O 1
ATOM 2159 N N . ILE A 1 284 ? 30.392 0.212 18.589 1.00 92.38 284 ILE A N 1
ATOM 2160 C CA . ILE A 1 284 ? 29.628 -0.983 18.191 1.00 92.38 284 ILE A CA 1
ATOM 2161 C C . ILE A 1 284 ? 28.149 -0.620 18.127 1.00 92.38 284 ILE A C 1
ATOM 2163 O O . ILE A 1 284 ? 27.612 -0.018 19.063 1.00 92.38 284 ILE A O 1
ATOM 2167 N N . TYR A 1 285 ? 27.495 -1.027 17.041 1.00 93.62 285 TYR A N 1
ATOM 2168 C CA . TYR A 1 285 ? 26.080 -0.794 16.777 1.00 93.62 285 TYR A CA 1
ATOM 2169 C C . TYR A 1 285 ? 25.319 -2.104 16.636 1.00 93.62 285 TYR A C 1
ATOM 2171 O O . TYR A 1 285 ? 25.804 -3.056 16.035 1.00 93.62 285 TYR A O 1
ATOM 2179 N N . ARG A 1 286 ? 24.086 -2.126 17.135 1.00 94.25 286 ARG A N 1
ATOM 2180 C CA . ARG A 1 286 ? 23.105 -3.185 16.917 1.00 94.25 286 ARG A CA 1
ATOM 2181 C C . ARG A 1 286 ? 21.991 -2.654 16.020 1.00 94.25 286 ARG A C 1
ATOM 2183 O O . ARG A 1 286 ? 21.302 -1.708 16.393 1.00 94.25 286 ARG A O 1
ATOM 2190 N N . ILE A 1 287 ? 21.831 -3.255 14.850 1.00 92.12 287 ILE A N 1
ATOM 2191 C CA . ILE A 1 287 ? 20.895 -2.870 13.790 1.00 92.12 287 ILE A CA 1
ATOM 2192 C C . ILE A 1 287 ? 19.695 -3.819 13.827 1.00 92.12 287 ILE A C 1
ATOM 2194 O O . ILE A 1 287 ? 19.881 -5.031 13.932 1.00 92.12 287 ILE A O 1
ATOM 2198 N N . THR A 1 288 ? 18.480 -3.275 13.781 1.00 86.88 288 THR A N 1
ATOM 2199 C CA . THR A 1 288 ? 17.210 -4.015 13.866 1.00 86.88 288 THR A CA 1
ATOM 2200 C C . THR A 1 288 ? 16.225 -3.486 12.814 1.00 86.88 288 THR A C 1
ATOM 2202 O O . THR A 1 288 ? 15.920 -2.297 12.868 1.00 86.88 288 THR A O 1
ATOM 2205 N N . PRO A 1 289 ? 15.695 -4.304 11.886 1.00 86.31 289 PRO A N 1
ATOM 2206 C CA . PRO A 1 289 ? 16.053 -5.701 11.641 1.00 86.31 289 PRO A CA 1
ATOM 2207 C C . PRO A 1 289 ? 17.512 -5.877 11.174 1.00 86.31 289 PRO A C 1
ATOM 2209 O O . PRO A 1 289 ? 18.220 -4.899 10.940 1.00 86.31 289 PRO A O 1
ATOM 2212 N N . ASN A 1 290 ? 17.990 -7.116 11.030 1.00 84.62 290 ASN A N 1
ATOM 2213 C CA . ASN A 1 290 ? 19.289 -7.372 10.403 1.00 84.62 290 ASN A CA 1
ATOM 2214 C C . ASN A 1 290 ? 19.253 -6.925 8.920 1.00 84.62 290 ASN A C 1
ATOM 2216 O O . ASN A 1 290 ? 18.387 -7.391 8.173 1.00 84.62 290 ASN A O 1
ATOM 2220 N N . PRO A 1 291 ? 20.187 -6.069 8.462 1.00 84.31 291 PRO A N 1
ATOM 2221 C CA . PRO A 1 291 ? 20.198 -5.554 7.095 1.00 84.31 291 PRO A CA 1
ATOM 2222 C C . PRO A 1 291 ? 20.383 -6.613 6.003 1.00 84.31 291 PRO A C 1
ATOM 2224 O O . PRO A 1 291 ? 20.001 -6.361 4.865 1.00 84.31 291 PRO A O 1
ATOM 2227 N N . TYR A 1 292 ? 20.911 -7.797 6.318 1.00 78.81 292 TYR A N 1
ATOM 2228 C CA . TYR A 1 292 ? 21.130 -8.862 5.333 1.00 78.81 292 TYR A CA 1
ATOM 2229 C C . TYR A 1 292 ? 19.948 -9.819 5.161 1.00 78.81 292 TYR A C 1
ATOM 2231 O O . TYR A 1 292 ? 19.804 -10.393 4.080 1.00 78.81 292 TYR A O 1
ATOM 2239 N N . THR A 1 293 ? 19.137 -9.997 6.211 1.00 74.69 293 THR A N 1
ATOM 2240 C CA . THR A 1 293 ? 18.093 -11.039 6.296 1.00 74.69 293 THR A CA 1
ATOM 2241 C C . THR A 1 293 ? 16.682 -10.497 6.522 1.00 74.69 293 THR A C 1
ATOM 2243 O O . THR A 1 293 ? 15.725 -11.243 6.369 1.00 74.69 293 THR A O 1
ATOM 2246 N N . GLY A 1 294 ? 16.527 -9.228 6.918 1.00 73.12 294 GLY A N 1
ATOM 2247 C CA . GLY A 1 294 ? 15.221 -8.617 7.193 1.00 73.12 294 GLY A CA 1
ATOM 2248 C C . GLY A 1 294 ? 14.625 -8.962 8.563 1.00 73.12 294 GLY A C 1
ATOM 2249 O O . GLY A 1 294 ? 13.607 -8.386 8.934 1.00 73.12 294 GLY A O 1
ATOM 2250 N N . PHE A 1 295 ? 15.282 -9.817 9.358 1.00 67.81 295 PHE A N 1
ATOM 2251 C CA . PHE A 1 295 ? 14.786 -10.292 10.657 1.00 67.81 295 PHE A CA 1
ATOM 2252 C C . PHE A 1 295 ? 15.876 -10.313 11.737 1.00 67.81 295 PHE A C 1
ATOM 2254 O O . PHE A 1 295 ? 17.069 -10.357 11.443 1.00 67.81 295 PHE A O 1
ATOM 2261 N N . GLY A 1 296 ? 15.481 -10.296 13.012 1.00 78.00 296 GLY A N 1
ATOM 2262 C CA . GLY A 1 296 ? 16.422 -10.313 14.136 1.00 78.00 296 GLY A CA 1
ATOM 2263 C C . GLY A 1 296 ? 17.287 -9.050 14.208 1.00 78.00 296 GLY A C 1
ATOM 2264 O O . GLY A 1 296 ? 16.855 -7.971 13.813 1.00 78.00 296 GLY A O 1
ATOM 2265 N N . THR A 1 297 ? 18.511 -9.160 14.732 1.00 86.62 297 THR A N 1
ATOM 2266 C CA . THR A 1 297 ? 19.407 -8.002 14.894 1.00 86.62 297 THR A CA 1
ATOM 2267 C C . THR A 1 297 ? 20.841 -8.322 14.506 1.00 86.62 297 THR A C 1
ATOM 2269 O O . THR A 1 297 ? 21.360 -9.347 14.942 1.00 86.62 297 THR A O 1
ATOM 2272 N N . LEU A 1 298 ? 21.505 -7.416 13.792 1.00 91.50 298 LEU A N 1
ATOM 2273 C CA . LEU A 1 298 ? 22.926 -7.522 13.464 1.00 91.50 298 LEU A CA 1
ATOM 2274 C C . LEU A 1 298 ? 23.758 -6.629 14.385 1.00 91.50 298 LEU A C 1
ATOM 2276 O O . LEU A 1 298 ? 23.502 -5.431 14.457 1.00 91.50 298 LEU A O 1
ATOM 2280 N N . THR A 1 299 ? 24.778 -7.180 15.036 1.00 92.94 299 THR A N 1
ATOM 2281 C CA . THR A 1 299 ? 25.800 -6.374 15.717 1.00 92.94 299 THR A CA 1
ATOM 2282 C C . THR A 1 299 ? 26.965 -6.132 14.762 1.00 92.94 299 THR A C 1
ATOM 2284 O O . THR A 1 299 ? 27.463 -7.079 14.160 1.00 92.94 299 THR A O 1
ATOM 2287 N N . VAL A 1 300 ? 27.394 -4.878 14.624 1.00 92.19 300 VAL A N 1
ATOM 2288 C CA . VAL A 1 300 ? 28.488 -4.452 13.742 1.00 92.19 300 VAL A CA 1
ATOM 2289 C C . VAL A 1 300 ? 29.497 -3.594 14.494 1.00 92.19 300 VAL A C 1
ATOM 2291 O O . VAL A 1 300 ? 29.133 -2.826 15.388 1.00 92.19 300 VAL A O 1
ATOM 2294 N N . SER A 1 301 ? 30.763 -3.722 14.115 1.00 90.38 301 SER A N 1
ATOM 2295 C CA . SER A 1 301 ? 31.896 -3.044 14.740 1.00 90.38 301 SER A CA 1
ATOM 2296 C C . SER A 1 301 ? 32.887 -2.593 13.675 1.00 90.38 301 SER A C 1
ATOM 2298 O O . SER A 1 301 ? 33.267 -3.386 12.817 1.00 90.38 301 SER A O 1
ATOM 2300 N N . ASP A 1 302 ? 33.305 -1.340 13.788 1.00 87.62 302 ASP A N 1
ATOM 2301 C CA . ASP A 1 302 ? 34.283 -0.654 12.940 1.00 87.62 302 ASP A CA 1
ATOM 2302 C C . ASP A 1 302 ? 35.572 -1.475 12.753 1.00 87.62 302 ASP A C 1
ATOM 2304 O O . ASP A 1 302 ? 36.212 -1.892 13.724 1.00 87.62 302 ASP A O 1
ATOM 2308 N N . GLY A 1 303 ? 35.925 -1.756 11.496 1.00 81.69 303 GLY A N 1
ATOM 2309 C CA . GLY A 1 303 ? 37.112 -2.534 11.136 1.00 81.69 303 GLY A CA 1
ATOM 2310 C C . GLY A 1 303 ? 37.011 -4.061 11.270 1.00 81.69 303 GLY A C 1
ATOM 2311 O O . GLY A 1 303 ? 38.035 -4.738 11.175 1.00 81.69 303 GLY A O 1
ATOM 2312 N N . LEU A 1 304 ? 35.819 -4.631 11.481 1.00 84.56 304 LEU A N 1
ATOM 2313 C CA . LEU A 1 304 ? 35.589 -6.083 11.489 1.00 84.56 304 LEU A CA 1
ATOM 2314 C C . LEU A 1 304 ? 34.373 -6.456 10.631 1.00 84.56 304 LEU A C 1
ATOM 2316 O O . LEU A 1 304 ? 33.379 -5.737 10.594 1.00 84.56 304 LEU A O 1
ATOM 2320 N N . SER A 1 305 ? 34.420 -7.628 9.988 1.00 80.94 305 SER A N 1
ATOM 2321 C CA . SER A 1 305 ? 33.285 -8.177 9.226 1.00 80.94 305 SER A CA 1
ATOM 2322 C C . SER A 1 305 ? 31.990 -8.148 10.064 1.00 80.94 305 SER A C 1
ATOM 2324 O O . SER A 1 305 ? 32.030 -8.573 11.224 1.00 80.94 305 SER A O 1
ATOM 2326 N N . PRO A 1 306 ? 30.850 -7.659 9.531 1.00 82.69 306 PRO A N 1
ATOM 2327 C CA . PRO A 1 306 ? 30.543 -7.447 8.110 1.00 82.69 306 PRO A CA 1
ATOM 2328 C C . PRO A 1 306 ? 30.860 -6.045 7.551 1.00 82.69 306 PRO A C 1
ATOM 2330 O O . PRO A 1 306 ? 30.326 -5.670 6.508 1.00 82.69 306 PRO A O 1
ATOM 2333 N N . ASP A 1 307 ? 31.716 -5.264 8.212 1.00 87.50 307 ASP A N 1
ATOM 2334 C CA . ASP A 1 307 ? 32.223 -4.005 7.661 1.00 87.50 307 ASP A CA 1
ATOM 2335 C C . ASP A 1 307 ? 33.020 -4.234 6.361 1.00 87.50 307 ASP A C 1
ATOM 2337 O O . ASP A 1 307 ? 33.913 -5.080 6.302 1.00 87.50 307 ASP A O 1
ATOM 2341 N N . SER A 1 308 ? 32.678 -3.505 5.296 1.00 86.25 308 SER A N 1
ATOM 2342 C CA . SER A 1 308 ? 33.173 -3.771 3.934 1.00 86.25 308 SER A CA 1
ATOM 2343 C C . SER A 1 308 ? 34.514 -3.127 3.596 1.00 86.25 308 SER A C 1
ATOM 2345 O O . SER A 1 308 ? 35.173 -3.605 2.674 1.00 86.25 308 SER A O 1
ATOM 2347 N N . ASP A 1 309 ? 34.936 -2.076 4.308 1.00 81.62 309 ASP A N 1
ATOM 2348 C CA . ASP A 1 309 ? 36.274 -1.489 4.123 1.00 81.62 309 ASP A CA 1
ATOM 2349 C C . ASP A 1 309 ? 37.325 -2.067 5.094 1.00 81.62 309 ASP A C 1
ATOM 2351 O O . ASP A 1 309 ? 38.522 -1.801 4.936 1.00 81.62 309 ASP A O 1
ATOM 2355 N N . LEU A 1 310 ? 36.877 -2.878 6.069 1.00 82.88 310 LEU A N 1
ATOM 2356 C CA . LEU A 1 310 ? 37.671 -3.528 7.122 1.00 82.88 310 LEU A CA 1
ATOM 2357 C C . LEU A 1 310 ? 38.633 -2.573 7.856 1.00 82.88 310 LEU A C 1
ATOM 2359 O O . LEU A 1 310 ? 39.641 -2.998 8.424 1.00 82.88 310 LEU A O 1
ATOM 2363 N N . SER A 1 311 ? 38.329 -1.276 7.859 1.00 87.06 311 SER A N 1
ATOM 2364 C CA . SER A 1 311 ? 39.201 -0.223 8.355 1.00 87.06 311 SER A CA 1
ATOM 2365 C C . SER A 1 311 ? 38.593 0.399 9.603 1.00 87.06 311 SER A C 1
ATOM 2367 O O . SER A 1 311 ? 37.602 1.101 9.511 1.00 87.06 311 SER A O 1
ATOM 2369 N N . ASN A 1 312 ? 39.224 0.200 10.765 1.00 87.19 312 ASN A N 1
ATOM 2370 C CA . ASN A 1 312 ? 38.799 0.786 12.047 1.00 87.19 312 ASN A CA 1
ATOM 2371 C C . ASN A 1 312 ? 39.013 2.317 12.042 1.00 87.19 312 ASN A C 1
ATOM 2373 O O . ASN A 1 312 ? 40.023 2.820 12.548 1.00 87.19 312 ASN A O 1
ATOM 2377 N N . ASN A 1 313 ? 38.122 3.038 11.362 1.00 87.62 313 ASN A N 1
ATOM 2378 C CA . ASN A 1 313 ? 38.278 4.429 10.937 1.00 87.62 313 ASN A CA 1
ATOM 2379 C C . ASN A 1 313 ? 37.151 5.348 11.452 1.00 87.62 313 ASN A C 1
ATOM 2381 O O . ASN A 1 313 ? 37.252 6.565 11.300 1.00 87.62 313 ASN A O 1
ATOM 2385 N N . GLY A 1 314 ? 36.122 4.781 12.090 1.00 86.81 314 GLY A N 1
ATOM 2386 C CA . GLY A 1 314 ? 34.916 5.438 12.593 1.00 86.81 314 GLY A CA 1
ATOM 2387 C C . GLY A 1 314 ? 33.702 5.373 11.658 1.00 86.81 314 GLY A C 1
ATOM 2388 O O . GLY A 1 314 ? 32.695 6.023 11.956 1.00 86.81 314 GLY A O 1
ATOM 2389 N N . SER A 1 315 ? 33.773 4.635 10.546 1.00 92.44 315 SER A N 1
ATOM 2390 C CA . SER A 1 315 ? 32.730 4.512 9.518 1.00 92.44 315 SER A CA 1
ATOM 2391 C C . SER A 1 315 ? 32.510 3.053 9.106 1.00 92.44 315 SER A C 1
ATOM 2393 O O . SER A 1 315 ? 33.191 2.540 8.225 1.00 92.44 315 SER A O 1
ATOM 2395 N N . ILE A 1 316 ? 31.450 2.437 9.628 1.00 92.56 316 ILE A N 1
ATOM 2396 C CA . ILE A 1 316 ? 31.041 1.081 9.244 1.00 92.56 316 ILE A CA 1
ATOM 2397 C C . ILE A 1 316 ? 30.269 1.146 7.925 1.00 92.56 316 ILE A C 1
ATOM 2399 O O . ILE A 1 316 ? 29.242 1.824 7.838 1.00 92.56 316 ILE A O 1
ATOM 2403 N N . SER A 1 317 ? 30.714 0.420 6.902 1.00 91.94 317 SER A N 1
ATOM 2404 C CA . SER A 1 317 ? 30.070 0.340 5.589 1.00 91.94 317 SER A CA 1
ATOM 2405 C C . SER A 1 317 ? 29.511 -1.062 5.360 1.00 91.94 317 SER A C 1
ATOM 2407 O O . SER A 1 317 ? 30.262 -2.005 5.134 1.00 91.94 317 SER A O 1
ATOM 2409 N N . LEU A 1 318 ? 28.189 -1.209 5.343 1.00 91.56 318 LEU A N 1
ATOM 2410 C CA . LEU A 1 318 ? 27.504 -2.457 5.012 1.00 91.56 318 LEU A CA 1
ATOM 2411 C C . LEU A 1 318 ? 27.025 -2.403 3.562 1.00 91.56 318 LEU A C 1
ATOM 2413 O O . LEU A 1 318 ? 26.198 -1.566 3.206 1.00 91.56 318 LEU A O 1
ATOM 2417 N N . LEU A 1 319 ? 27.551 -3.292 2.724 1.00 87.12 319 LEU A N 1
ATOM 2418 C CA . LEU A 1 319 ? 27.038 -3.540 1.372 1.00 87.12 319 LEU A CA 1
ATOM 2419 C C . LEU A 1 319 ? 25.922 -4.584 1.426 1.00 87.12 319 LEU A C 1
ATOM 2421 O O . LEU A 1 319 ? 25.742 -5.231 2.453 1.00 87.12 319 LEU A O 1
ATOM 2425 N N . ASN A 1 320 ? 25.228 -4.813 0.313 1.00 82.56 320 ASN A N 1
ATOM 2426 C CA . ASN A 1 320 ? 24.274 -5.914 0.171 1.00 82.56 320 ASN A CA 1
ATOM 2427 C C . ASN A 1 320 ? 23.112 -5.905 1.199 1.00 82.56 320 ASN A C 1
ATOM 2429 O O . ASN A 1 320 ? 22.553 -6.953 1.542 1.00 82.56 320 ASN A O 1
ATOM 2433 N N . VAL A 1 321 ? 22.709 -4.705 1.620 1.00 83.12 321 VAL A N 1
ATOM 2434 C CA . VAL A 1 321 ? 21.621 -4.432 2.567 1.00 83.12 321 VAL A CA 1
ATOM 2435 C C . VAL A 1 321 ? 20.267 -4.458 1.857 1.00 83.12 321 VAL A C 1
ATOM 2437 O O . VAL A 1 321 ? 20.122 -3.867 0.793 1.00 83.12 321 VAL A O 1
ATOM 2440 N N . LEU A 1 322 ? 19.259 -5.121 2.420 1.00 81.44 322 LEU A N 1
ATOM 2441 C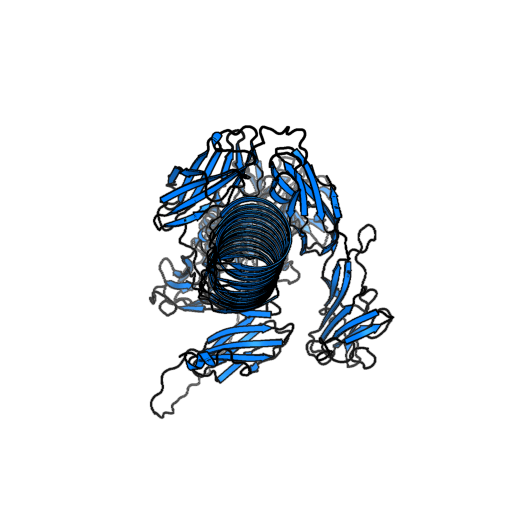 CA . LEU A 1 322 ? 17.898 -5.121 1.871 1.00 81.44 322 LEU A CA 1
ATOM 2442 C C . LEU A 1 322 ? 17.291 -3.700 1.880 1.00 81.44 322 LEU A C 1
ATOM 2444 O O . LEU A 1 322 ? 17.729 -2.822 2.623 1.00 81.44 322 LEU A O 1
ATOM 2448 N N . LEU A 1 323 ? 16.269 -3.447 1.056 1.00 82.00 323 LEU A N 1
ATOM 2449 C CA . LEU A 1 323 ? 15.497 -2.208 1.197 1.00 82.00 323 LEU A CA 1
ATOM 2450 C C . LEU A 1 323 ? 14.609 -2.292 2.442 1.00 82.00 323 LEU A C 1
ATOM 2452 O O . LEU A 1 323 ? 13.849 -3.246 2.598 1.00 82.00 323 LEU A O 1
ATOM 2456 N N . GLY A 1 324 ? 14.663 -1.272 3.293 1.00 76.19 324 GLY A N 1
ATOM 2457 C CA . GLY A 1 324 ? 13.893 -1.220 4.529 1.00 76.19 324 GLY A CA 1
ATOM 2458 C C . GLY A 1 324 ? 14.369 -0.146 5.503 1.00 76.19 324 GLY A C 1
ATOM 2459 O O . GLY A 1 324 ? 15.357 0.558 5.273 1.00 76.19 324 GLY A O 1
ATOM 2460 N N . SER A 1 325 ? 13.634 -0.029 6.607 1.00 81.81 325 SER A N 1
ATOM 2461 C CA . SER A 1 325 ? 13.930 0.877 7.717 1.00 81.81 325 SER A CA 1
ATOM 2462 C C . SER A 1 325 ? 14.651 0.120 8.831 1.00 81.81 325 SER A C 1
ATOM 2464 O O . SER A 1 325 ? 14.195 -0.933 9.266 1.00 81.81 325 SER A O 1
ATOM 2466 N N . TYR A 1 326 ? 15.768 0.666 9.303 1.00 84.88 326 TYR A N 1
ATOM 2467 C CA . TYR A 1 326 ? 16.672 0.041 10.260 1.00 84.88 326 TYR A CA 1
ATOM 2468 C C . TYR A 1 326 ? 16.870 0.925 11.486 1.00 84.88 326 TYR A C 1
ATOM 2470 O O . TYR A 1 326 ? 17.343 2.057 11.385 1.00 84.88 326 TYR A O 1
ATOM 2478 N N . LYS A 1 327 ? 16.543 0.386 12.660 1.00 87.44 327 LYS A N 1
ATOM 2479 C CA . LYS A 1 327 ? 16.825 0.971 13.969 1.00 87.44 327 LYS A CA 1
ATOM 2480 C C . LYS A 1 327 ? 18.226 0.571 14.413 1.00 87.44 327 LYS A C 1
ATOM 2482 O O . LYS A 1 327 ? 18.500 -0.605 14.649 1.00 87.44 327 LYS A O 1
ATOM 2487 N N . LEU A 1 328 ? 19.103 1.554 14.546 1.00 90.38 328 LEU A N 1
ATOM 2488 C CA . LEU A 1 328 ? 20.458 1.406 15.054 1.00 90.38 328 LEU A CA 1
ATOM 2489 C C . LEU A 1 328 ? 20.485 1.774 16.532 1.00 90.38 328 LEU A C 1
ATOM 2491 O O . LEU A 1 328 ? 19.913 2.783 16.934 1.00 90.38 328 LEU A O 1
ATOM 2495 N N . ASN A 1 329 ? 21.169 0.968 17.335 1.00 90.50 329 ASN A N 1
ATOM 2496 C CA . ASN A 1 329 ? 21.375 1.198 18.758 1.00 90.50 329 ASN A CA 1
ATOM 2497 C C . ASN A 1 329 ? 22.858 0.996 19.089 1.00 90.50 329 ASN A C 1
ATOM 2499 O O . ASN A 1 329 ? 23.388 -0.098 18.909 1.00 90.50 329 ASN A O 1
ATOM 2503 N N . GLN A 1 330 ? 23.535 2.039 19.553 1.00 91.00 330 GLN A N 1
ATOM 2504 C CA . GLN A 1 330 ? 24.940 2.005 19.929 1.00 91.00 330 GLN A CA 1
ATOM 2505 C C . GLN A 1 330 ? 25.115 1.215 21.231 1.00 91.00 330 GLN A C 1
ATOM 2507 O O . GLN A 1 330 ? 24.816 1.696 22.325 1.00 91.00 330 GLN A O 1
ATOM 2512 N N . THR A 1 331 ? 25.620 -0.011 21.116 1.00 91.25 331 THR A N 1
ATOM 2513 C CA . THR A 1 331 ? 25.879 -0.905 22.251 1.00 91.25 331 THR A CA 1
ATOM 2514 C C . THR A 1 331 ? 27.236 -0.650 22.903 1.00 91.25 331 THR A C 1
ATOM 2516 O O . THR A 1 331 ? 27.402 -0.956 24.081 1.00 91.25 331 THR A O 1
ATOM 2519 N N . GLN A 1 332 ? 28.195 -0.065 22.176 1.00 91.00 332 GLN A N 1
ATOM 2520 C CA . GLN A 1 332 ? 29.472 0.392 22.732 1.00 91.00 332 GLN A CA 1
ATOM 2521 C C . GLN A 1 332 ? 29.822 1.789 22.211 1.00 91.00 332 GLN A C 1
ATOM 2523 O O . GLN A 1 332 ? 29.797 2.043 21.007 1.00 91.00 332 GLN A O 1
ATOM 2528 N N . THR A 1 333 ? 30.155 2.691 23.135 1.00 89.50 333 THR A N 1
ATOM 2529 C CA . THR A 1 333 ? 30.680 4.032 22.838 1.00 89.50 333 THR A CA 1
ATOM 2530 C C . THR A 1 333 ? 32.211 3.988 22.749 1.00 89.50 333 THR A C 1
ATOM 2532 O O . THR A 1 333 ? 32.819 3.303 23.577 1.00 89.50 333 THR A O 1
ATOM 2535 N N . PRO A 1 334 ? 32.846 4.741 21.830 1.00 90.94 334 PRO A N 1
ATOM 2536 C CA . PRO A 1 334 ? 34.292 4.937 21.820 1.00 90.94 334 PRO A CA 1
ATOM 2537 C C . PRO A 1 334 ? 34.860 5.400 23.169 1.00 90.94 334 PRO A C 1
ATOM 2539 O O . PRO A 1 334 ? 34.278 6.233 23.866 1.00 90.94 334 PRO A O 1
ATOM 2542 N N . SER A 1 335 ? 36.041 4.890 23.525 1.00 88.81 335 SER A N 1
ATOM 2543 C CA . SER A 1 335 ? 36.705 5.222 24.791 1.00 88.81 335 SER A CA 1
ATOM 2544 C C . SER A 1 335 ? 37.044 6.715 24.894 1.00 88.81 335 SER A C 1
ATOM 2546 O O . SER A 1 335 ? 37.651 7.285 23.989 1.00 88.81 335 SER A O 1
ATOM 2548 N N . GLY A 1 336 ? 36.672 7.347 26.012 1.00 88.88 336 GLY A N 1
ATOM 2549 C CA . GLY A 1 336 ? 36.871 8.784 26.258 1.00 88.88 336 GLY A CA 1
ATOM 2550 C C . GLY A 1 336 ? 35.758 9.701 25.731 1.00 88.88 336 GLY A C 1
ATOM 2551 O O . GLY A 1 336 ? 35.863 10.923 25.895 1.00 88.88 336 GLY A O 1
ATOM 2552 N N . TYR A 1 337 ? 34.705 9.125 25.142 1.00 90.31 337 TYR A N 1
ATOM 2553 C CA . TYR A 1 337 ? 33.549 9.847 24.618 1.00 90.31 337 TYR A CA 1
ATOM 2554 C C . TYR A 1 337 ? 32.236 9.448 25.314 1.00 90.31 337 TYR A C 1
ATOM 2556 O O . TYR A 1 337 ? 32.094 8.348 25.850 1.00 90.31 337 TYR A O 1
ATOM 2564 N N . VAL A 1 338 ? 31.252 10.347 25.243 1.00 87.88 338 VAL A N 1
ATOM 2565 C CA . VAL A 1 338 ? 29.843 10.137 25.604 1.00 87.88 338 VAL A CA 1
ATOM 2566 C C . VAL A 1 338 ? 29.010 10.305 24.328 1.00 87.88 338 VAL A C 1
ATOM 2568 O O . VAL A 1 338 ? 29.253 11.258 23.581 1.00 87.88 338 VAL A O 1
ATOM 2571 N N . PRO A 1 339 ? 28.038 9.423 24.037 1.00 88.25 339 PRO A N 1
ATOM 2572 C CA . PRO A 1 339 ? 27.197 9.585 22.861 1.00 88.25 339 PRO A CA 1
ATOM 2573 C C . PRO A 1 339 ? 26.107 10.620 23.138 1.00 88.25 339 PRO A C 1
ATOM 2575 O O . PRO A 1 339 ? 25.562 10.648 24.238 1.00 88.25 339 PRO A O 1
ATOM 2578 N N . ILE A 1 340 ? 25.772 11.461 22.161 1.00 87.50 340 ILE A N 1
ATOM 2579 C CA . ILE A 1 340 ? 24.665 12.421 22.289 1.00 87.50 340 ILE A CA 1
ATOM 2580 C C . ILE A 1 340 ? 23.330 11.687 22.130 1.00 87.50 340 ILE A C 1
ATOM 2582 O O . ILE A 1 340 ? 22.493 11.708 23.034 1.00 87.50 340 ILE A O 1
ATOM 2586 N N . THR A 1 341 ? 23.189 10.961 21.023 1.00 85.62 341 THR A N 1
ATOM 2587 C CA . THR A 1 341 ? 22.136 9.974 20.769 1.00 85.62 341 THR A CA 1
ATOM 2588 C C . THR A 1 341 ? 22.736 8.574 20.848 1.00 85.62 341 THR A C 1
ATOM 2590 O O . THR A 1 341 ? 23.859 8.342 20.403 1.00 85.62 341 THR A O 1
ATOM 2593 N N . LYS A 1 342 ? 22.007 7.627 21.443 1.00 83.88 342 LYS A N 1
ATOM 2594 C CA . LYS A 1 342 ? 22.385 6.202 21.455 1.00 83.88 342 LYS A CA 1
ATOM 2595 C C . LYS A 1 342 ? 21.644 5.417 20.391 1.00 83.88 342 LYS A C 1
ATOM 2597 O O . LYS A 1 342 ? 22.131 4.380 19.958 1.00 83.88 342 LYS A O 1
ATOM 2602 N N . LYS A 1 343 ? 20.475 5.889 19.975 1.00 86.44 343 LYS A N 1
ATOM 2603 C CA . LYS A 1 343 ? 19.638 5.243 18.975 1.00 86.44 343 LYS A CA 1
ATOM 2604 C C . LYS A 1 343 ? 19.423 6.168 17.787 1.00 86.44 343 LYS A C 1
ATOM 2606 O O . LYS A 1 343 ? 19.609 7.381 17.873 1.00 86.44 343 LYS A O 1
ATOM 2611 N N . GLY A 1 344 ? 18.991 5.585 16.684 1.00 83.56 344 GLY A N 1
ATOM 2612 C CA . GLY A 1 344 ? 18.467 6.329 15.553 1.00 83.56 344 GLY A CA 1
ATOM 2613 C C . GLY A 1 344 ? 17.967 5.401 14.458 1.00 83.56 344 GLY A C 1
ATOM 2614 O O . GLY A 1 344 ? 18.111 4.181 14.552 1.00 83.56 344 GLY A O 1
ATOM 2615 N N . LEU A 1 345 ? 17.324 5.977 13.450 1.00 82.31 345 LEU A N 1
ATOM 2616 C CA . LEU A 1 345 ? 16.507 5.237 12.501 1.00 82.31 345 LEU A CA 1
ATOM 2617 C C . LEU A 1 345 ? 16.815 5.700 11.077 1.00 82.31 345 LEU A C 1
ATOM 2619 O O . LEU A 1 345 ? 16.569 6.848 10.727 1.00 82.31 345 LEU A O 1
ATOM 2623 N N . VAL A 1 346 ? 17.299 4.788 10.239 1.00 83.12 346 VAL A N 1
ATOM 2624 C CA . VAL A 1 346 ? 17.695 5.062 8.849 1.00 83.12 346 VAL A CA 1
ATOM 2625 C C . VAL A 1 346 ? 16.842 4.232 7.891 1.00 83.12 346 VAL A C 1
ATOM 2627 O O . VAL A 1 346 ? 16.417 3.140 8.253 1.00 83.12 346 VAL A O 1
ATOM 2630 N N . THR A 1 347 ? 16.571 4.708 6.676 1.00 82.31 347 THR A N 1
ATOM 2631 C CA . THR A 1 347 ? 15.915 3.890 5.638 1.00 82.31 347 THR A CA 1
ATOM 2632 C C . THR A 1 347 ? 16.815 3.769 4.419 1.00 82.31 347 THR A C 1
ATOM 2634 O O . THR A 1 347 ? 17.168 4.774 3.795 1.00 82.31 347 THR A O 1
ATOM 2637 N N . VAL A 1 348 ? 17.124 2.523 4.055 1.00 81.12 348 VAL A N 1
ATOM 2638 C CA . VAL A 1 348 ? 17.654 2.160 2.739 1.00 81.12 348 VAL A CA 1
ATOM 2639 C C . VAL A 1 348 ? 16.440 2.000 1.828 1.00 81.12 348 VAL A C 1
ATOM 2641 O O . VAL A 1 348 ? 15.728 1.003 1.892 1.00 81.12 348 VAL A O 1
ATOM 2644 N N . HIS A 1 349 ? 16.158 3.019 1.022 1.00 78.75 349 HIS A N 1
ATOM 2645 C CA . HIS A 1 349 ? 15.033 3.033 0.081 1.00 78.75 349 HIS A CA 1
ATOM 2646 C C . HIS A 1 349 ? 15.571 3.109 -1.346 1.00 78.75 349 HIS A C 1
ATOM 2648 O O . HIS A 1 349 ? 16.696 3.547 -1.564 1.00 78.75 349 HIS A O 1
ATOM 2654 N N . GLY A 1 350 ? 14.750 2.790 -2.342 1.00 69.25 350 GLY A N 1
ATOM 2655 C CA . GLY A 1 350 ? 15.132 2.964 -3.741 1.00 69.25 350 GLY A CA 1
ATOM 2656 C C . GLY A 1 350 ? 15.594 4.393 -4.095 1.00 69.25 350 GLY A C 1
ATOM 2657 O O . GLY A 1 350 ? 16.554 4.582 -4.836 1.00 69.25 350 GLY A O 1
ATOM 2658 N N . THR A 1 351 ? 14.992 5.423 -3.486 1.00 72.31 351 THR A N 1
ATOM 2659 C CA . THR A 1 351 ? 15.421 6.833 -3.647 1.00 72.31 351 THR A CA 1
ATOM 2660 C C . THR A 1 351 ? 16.634 7.236 -2.793 1.00 72.31 351 THR A C 1
ATOM 2662 O O . THR A 1 351 ? 17.128 8.355 -2.932 1.00 72.31 351 THR A O 1
ATOM 2665 N N . ASN A 1 352 ? 17.110 6.349 -1.915 1.00 74.38 352 ASN A N 1
ATOM 2666 C CA . ASN A 1 352 ? 18.245 6.540 -1.009 1.00 74.38 352 ASN A CA 1
ATOM 2667 C C . ASN A 1 352 ? 18.997 5.211 -0.811 1.00 74.38 352 ASN A C 1
ATOM 2669 O O . ASN A 1 352 ? 19.051 4.660 0.289 1.00 74.38 352 ASN A O 1
ATOM 2673 N N . ILE A 1 353 ? 19.522 4.662 -1.909 1.00 79.88 353 ILE A N 1
ATOM 2674 C CA . ILE A 1 353 ? 20.130 3.322 -1.925 1.00 79.88 353 ILE A CA 1
ATOM 2675 C C . ILE A 1 353 ? 21.475 3.258 -1.180 1.00 79.88 353 ILE A C 1
ATOM 2677 O O . ILE A 1 353 ? 21.907 2.180 -0.792 1.00 79.88 353 ILE A O 1
ATOM 2681 N N . ASN A 1 354 ? 22.113 4.411 -0.952 1.00 84.56 354 ASN A N 1
ATOM 2682 C CA . ASN A 1 354 ? 23.311 4.583 -0.128 1.00 84.56 354 ASN A CA 1
ATOM 2683 C C . ASN A 1 354 ? 22.929 5.356 1.140 1.00 84.56 354 ASN A C 1
ATOM 2685 O O . ASN A 1 354 ? 23.208 6.552 1.250 1.00 84.56 354 ASN A O 1
ATOM 2689 N N . ALA A 1 355 ? 22.231 4.702 2.064 1.00 85.69 355 ALA A N 1
ATOM 2690 C CA . ALA A 1 355 ? 21.747 5.367 3.262 1.00 85.69 355 ALA A CA 1
ATOM 2691 C C . ALA A 1 355 ? 22.900 5.635 4.238 1.00 85.69 355 ALA A C 1
ATOM 2693 O O . ALA A 1 355 ? 23.721 4.755 4.504 1.00 85.69 355 ALA A O 1
ATOM 2694 N N . LEU A 1 356 ? 22.949 6.850 4.781 1.00 87.19 356 LEU A N 1
ATOM 2695 C CA . LEU A 1 356 ? 23.978 7.287 5.716 1.00 87.19 356 LEU A CA 1
ATOM 2696 C C . LEU A 1 356 ? 23.350 7.656 7.059 1.00 87.19 356 LEU A C 1
ATOM 2698 O O . LEU A 1 356 ? 22.430 8.466 7.113 1.00 87.19 356 LEU A O 1
ATOM 2702 N N . MET A 1 357 ? 23.903 7.094 8.128 1.00 87.62 357 MET A N 1
ATOM 2703 C CA . MET A 1 357 ? 23.532 7.348 9.510 1.00 87.62 357 MET A CA 1
ATOM 2704 C C . MET A 1 357 ? 24.697 8.005 10.257 1.00 87.62 357 MET A C 1
ATOM 2706 O O . MET A 1 357 ? 25.800 7.457 10.254 1.00 87.62 357 MET A O 1
ATOM 2710 N N . LYS A 1 358 ? 24.469 9.138 10.934 1.00 87.69 358 LYS A N 1
ATOM 2711 C CA . LYS A 1 358 ? 25.511 9.821 11.721 1.00 87.69 358 LYS A CA 1
ATOM 2712 C C . LYS A 1 358 ? 25.186 9.812 13.211 1.00 87.69 358 LYS A C 1
ATOM 2714 O O . LYS A 1 358 ? 24.146 10.306 13.631 1.00 87.69 358 LYS A O 1
ATOM 2719 N N . PHE A 1 359 ? 26.120 9.314 14.012 1.00 88.44 359 PHE A N 1
ATOM 2720 C CA . PHE A 1 359 ? 26.064 9.350 15.469 1.00 88.44 359 PHE A CA 1
ATOM 2721 C C . PHE A 1 359 ? 27.076 10.356 16.009 1.00 88.44 359 PHE A C 1
ATOM 2723 O O . PHE A 1 359 ? 28.288 10.195 15.841 1.00 88.44 359 PHE A O 1
ATOM 2730 N N . VAL A 1 360 ? 26.576 11.391 16.684 1.00 87.31 360 VAL A N 1
ATOM 2731 C CA . VAL A 1 360 ? 27.425 12.409 17.308 1.00 87.31 360 VAL A CA 1
ATOM 2732 C C . VAL A 1 360 ? 27.867 11.935 18.689 1.00 87.31 360 VAL A C 1
ATOM 2734 O O . VAL A 1 360 ? 27.047 11.608 19.550 1.00 87.31 360 VAL A O 1
ATOM 2737 N N . VAL A 1 361 ? 29.178 11.939 18.911 1.00 88.69 361 VAL A N 1
ATOM 2738 C CA . VAL A 1 361 ? 29.811 11.693 20.208 1.00 88.69 361 VAL A CA 1
ATOM 2739 C C . VAL A 1 361 ? 30.593 12.933 20.636 1.00 88.69 361 VAL A C 1
ATOM 2741 O O . VAL A 1 361 ? 31.140 13.655 19.807 1.00 88.69 361 VAL A O 1
ATOM 2744 N N . VAL A 1 362 ? 30.672 13.190 21.938 1.00 88.50 362 VAL A N 1
ATOM 2745 C CA . VAL A 1 362 ? 31.445 14.300 22.522 1.00 88.50 362 VAL A CA 1
ATOM 2746 C C . VAL A 1 362 ? 32.457 13.768 23.523 1.00 88.50 362 VAL A C 1
ATOM 2748 O O . VAL A 1 362 ? 32.298 12.661 24.025 1.00 88.50 362 VAL A O 1
ATOM 2751 N N . THR A 1 363 ? 33.502 14.529 23.847 1.00 87.56 363 THR A N 1
ATOM 2752 C CA . THR A 1 363 ? 34.435 14.105 24.904 1.00 87.56 363 THR A CA 1
ATOM 2753 C C . THR A 1 363 ? 33.758 14.160 26.275 1.00 87.56 363 THR A C 1
ATOM 2755 O O . THR A 1 363 ? 32.920 15.029 26.524 1.00 87.56 363 THR A O 1
ATOM 2758 N N . ASN A 1 364 ? 34.210 13.331 27.220 1.00 83.56 364 ASN A N 1
ATOM 2759 C CA . ASN A 1 364 ? 33.742 13.358 28.618 1.00 83.56 364 ASN A CA 1
ATOM 2760 C C . ASN A 1 364 ? 33.974 14.711 29.339 1.00 83.56 364 ASN A C 1
ATOM 2762 O O . ASN A 1 364 ? 33.517 14.901 30.463 1.00 83.56 364 ASN A O 1
ATOM 2766 N N . THR A 1 365 ? 34.703 15.641 28.716 1.00 82.56 365 THR A N 1
ATOM 2767 C CA . THR A 1 365 ? 35.005 16.997 29.202 1.00 82.56 365 THR A CA 1
ATOM 2768 C C . THR A 1 365 ? 34.180 18.099 28.523 1.00 82.56 365 THR A C 1
ATOM 2770 O O . THR A 1 365 ? 34.356 19.275 28.842 1.00 82.56 365 THR A O 1
ATOM 2773 N N . THR A 1 366 ? 33.299 17.758 27.576 1.00 83.69 366 THR A N 1
ATOM 2774 C CA . THR A 1 366 ? 32.526 18.736 26.795 1.00 83.69 366 THR A CA 1
ATOM 2775 C C . THR A 1 366 ? 31.436 19.401 27.642 1.00 83.69 366 THR A C 1
ATOM 2777 O O . THR A 1 366 ? 30.629 18.738 28.291 1.00 83.69 366 THR A O 1
ATOM 2780 N N . ASN A 1 367 ? 31.377 20.736 27.612 1.00 85.56 367 ASN A N 1
ATOM 2781 C CA . ASN A 1 367 ? 30.376 21.523 28.335 1.00 85.56 367 ASN A CA 1
ATOM 2782 C C . ASN A 1 367 ? 29.042 21.559 27.562 1.00 85.56 367 ASN A C 1
ATOM 2784 O O . ASN A 1 367 ? 28.725 22.533 26.873 1.00 85.56 367 ASN A O 1
ATOM 2788 N N . LEU A 1 368 ? 28.267 20.473 27.669 1.00 85.94 368 LEU A N 1
ATOM 2789 C CA . LEU A 1 368 ? 26.965 20.324 27.008 1.00 85.94 368 LEU A CA 1
ATOM 2790 C C . LEU A 1 368 ? 25.994 21.495 27.265 1.00 85.94 368 LEU A C 1
ATOM 2792 O O . LEU A 1 368 ? 25.477 22.012 26.277 1.00 85.94 368 LEU A O 1
ATOM 2796 N N . PRO A 1 369 ? 25.806 22.012 28.502 1.00 87.31 369 PRO A N 1
ATOM 2797 C CA . PRO A 1 369 ? 24.908 23.144 28.756 1.00 87.31 369 PRO A CA 1
ATOM 2798 C C . PRO A 1 369 ? 25.160 24.397 27.909 1.00 87.31 369 PRO A C 1
ATOM 2800 O O . PRO A 1 369 ? 24.219 25.140 27.651 1.00 87.31 369 PRO A O 1
ATOM 2803 N N . ASN A 1 370 ? 26.398 24.640 27.465 1.00 86.44 370 ASN A N 1
ATOM 2804 C CA . ASN A 1 370 ? 26.766 25.814 26.663 1.00 86.44 370 ASN A CA 1
ATOM 2805 C C . ASN A 1 370 ? 27.062 25.479 25.188 1.00 86.44 370 ASN A C 1
ATOM 2807 O O . ASN A 1 370 ? 27.527 26.341 24.442 1.00 86.44 370 ASN A O 1
ATOM 2811 N N . SER A 1 371 ? 26.836 24.234 24.762 1.00 84.69 371 SER A N 1
ATOM 2812 C CA . SER A 1 371 ? 27.149 23.785 23.401 1.00 84.69 371 SER A CA 1
ATOM 2813 C C . SER A 1 371 ? 26.274 24.467 22.341 1.00 84.69 371 SER A C 1
ATOM 2815 O O . SER A 1 371 ? 25.199 24.994 22.638 1.00 84.69 371 SER A O 1
ATOM 2817 N N . GLY A 1 372 ? 26.771 24.502 21.101 1.00 84.69 372 GLY A N 1
ATOM 2818 C CA . GLY A 1 372 ? 26.036 25.017 19.943 1.00 84.69 372 GLY A CA 1
ATOM 2819 C C . GLY A 1 372 ? 24.943 24.058 19.461 1.00 84.69 372 GLY A C 1
ATOM 2820 O O . GLY A 1 372 ? 24.519 23.166 20.192 1.00 84.69 372 GLY A O 1
ATOM 2821 N N . VAL A 1 373 ? 24.502 24.249 18.218 1.00 84.56 373 VAL A N 1
ATOM 2822 C CA . VAL A 1 373 ? 23.526 23.366 17.563 1.00 84.56 373 VAL A CA 1
ATOM 2823 C C . VAL A 1 373 ? 24.200 22.058 17.141 1.00 84.56 373 VAL A C 1
ATOM 2825 O O . VAL A 1 373 ? 25.283 22.078 16.559 1.00 84.56 373 VAL A O 1
ATOM 2828 N N . ILE A 1 374 ? 23.542 20.940 17.434 1.00 84.31 374 ILE A N 1
ATOM 2829 C CA . ILE A 1 374 ? 23.911 19.579 17.047 1.00 84.31 374 ILE A CA 1
ATOM 2830 C C . ILE A 1 374 ? 22.715 18.999 16.283 1.00 84.31 374 ILE A C 1
ATOM 2832 O O . ILE A 1 374 ? 21.659 18.782 16.876 1.00 84.31 374 ILE A O 1
ATOM 2836 N N . ASP A 1 375 ? 22.853 18.772 14.978 1.00 77.81 375 ASP A N 1
ATOM 2837 C CA . ASP A 1 375 ? 21.797 18.147 14.171 1.00 77.81 375 ASP A CA 1
ATOM 2838 C C . ASP A 1 375 ? 21.708 16.634 14.457 1.00 77.81 375 ASP A C 1
ATOM 2840 O O . ASP A 1 375 ? 22.728 15.960 14.628 1.00 77.81 375 ASP A O 1
ATOM 2844 N N . ILE A 1 376 ? 20.486 16.095 14.508 1.00 74.75 376 ILE A N 1
ATOM 2845 C CA . ILE A 1 376 ? 20.213 14.671 14.731 1.00 74.75 376 ILE A CA 1
ATOM 2846 C C . ILE A 1 376 ? 19.717 14.029 13.421 1.00 74.75 376 ILE A C 1
ATOM 2848 O O . ILE A 1 376 ? 18.546 14.164 13.063 1.00 74.75 376 ILE A O 1
ATOM 2852 N N . ASP A 1 377 ? 20.563 13.258 12.735 1.00 66.88 377 ASP A N 1
ATOM 2853 C CA . ASP A 1 377 ? 20.215 12.534 11.494 1.00 66.88 377 ASP A CA 1
ATOM 2854 C C . ASP A 1 377 ? 19.344 11.273 11.746 1.00 66.88 377 ASP A C 1
ATOM 2856 O O . ASP A 1 377 ? 19.670 10.178 11.296 1.00 66.88 377 ASP A O 1
ATOM 2860 N N . ASN A 1 378 ? 18.231 11.410 12.484 1.00 62.12 378 ASN A N 1
ATOM 2861 C CA . ASN A 1 378 ? 17.381 10.288 12.929 1.00 62.12 378 ASN A CA 1
ATOM 2862 C C . ASN A 1 378 ? 15.932 10.303 12.388 1.00 62.12 378 ASN A C 1
ATOM 2864 O O . ASN A 1 378 ? 15.146 9.444 12.789 1.00 62.12 378 ASN A O 1
ATOM 2868 N N . VAL A 1 379 ? 15.527 11.277 11.563 1.00 58.75 379 VAL A N 1
ATOM 2869 C CA . VAL A 1 379 ? 14.121 11.396 11.116 1.00 58.75 379 VAL A CA 1
ATOM 2870 C C . VAL A 1 379 ? 13.833 10.538 9.899 1.00 58.75 379 VAL A C 1
ATOM 2872 O O . VAL A 1 379 ? 14.598 10.489 8.939 1.00 58.75 379 VAL A O 1
ATOM 2875 N N . ASN A 1 380 ? 12.693 9.857 9.960 1.00 65.25 380 ASN A N 1
ATOM 2876 C CA . ASN A 1 380 ? 12.319 8.831 9.011 1.00 65.25 380 ASN A CA 1
ATOM 2877 C C . ASN A 1 380 ? 10.791 8.688 8.926 1.00 65.25 380 ASN A C 1
ATOM 2879 O O . ASN A 1 380 ? 10.063 9.099 9.833 1.00 65.25 380 ASN A O 1
ATOM 2883 N N . ILE A 1 381 ? 10.330 8.066 7.846 1.00 60.97 381 ILE A N 1
ATOM 2884 C CA . ILE A 1 381 ? 8.929 7.718 7.581 1.00 60.97 381 ILE A CA 1
ATOM 2885 C C . ILE A 1 381 ? 8.793 6.196 7.655 1.00 60.97 381 ILE A C 1
ATOM 2887 O O . ILE A 1 381 ? 9.740 5.469 7.348 1.00 60.97 381 ILE A O 1
ATOM 2891 N N . ASP A 1 382 ? 7.631 5.715 8.087 1.00 54.38 382 ASP A N 1
ATOM 2892 C CA . ASP A 1 382 ? 7.451 4.310 8.440 1.00 54.38 382 ASP A CA 1
ATOM 2893 C C . ASP A 1 382 ? 7.498 3.301 7.271 1.00 54.38 382 ASP A C 1
ATOM 2895 O O . ASP A 1 382 ? 7.054 3.563 6.151 1.00 54.38 382 ASP A O 1
ATOM 2899 N N . SER A 1 383 ? 8.039 2.117 7.583 1.00 53.50 383 SER A N 1
ATOM 2900 C CA . SER A 1 383 ? 7.821 0.823 6.924 1.00 53.50 383 SER A CA 1
ATOM 2901 C C . SER A 1 383 ? 7.851 0.816 5.392 1.00 53.50 383 SER A C 1
ATOM 2903 O O . SER A 1 383 ? 6.963 0.265 4.742 1.00 53.50 383 SER A O 1
ATOM 2905 N N . ASN A 1 384 ? 8.882 1.423 4.790 1.00 50.16 384 ASN A N 1
ATOM 2906 C CA . ASN A 1 384 ? 9.036 1.543 3.328 1.00 50.16 384 ASN A CA 1
ATOM 2907 C C . ASN A 1 384 ? 7.856 2.264 2.623 1.00 50.16 384 ASN A C 1
ATOM 2909 O O . ASN A 1 384 ? 7.809 2.333 1.394 1.00 50.16 384 ASN A O 1
ATOM 2913 N N . GLN A 1 385 ? 6.925 2.864 3.375 1.00 53.97 385 GLN A N 1
ATOM 2914 C CA . GLN A 1 385 ? 5.728 3.531 2.857 1.00 53.97 385 GLN A CA 1
ATOM 2915 C C . GLN A 1 385 ? 5.998 4.964 2.387 1.00 53.97 385 GLN A C 1
ATOM 2917 O O . GLN A 1 385 ? 5.071 5.693 2.053 1.00 53.97 385 GLN A O 1
ATOM 2922 N N . PHE A 1 386 ? 7.265 5.366 2.267 1.00 61.91 386 PHE A N 1
ATOM 2923 C CA . PHE A 1 386 ? 7.655 6.633 1.648 1.00 61.91 386 PHE A CA 1
ATOM 2924 C C . PHE A 1 386 ? 6.959 6.841 0.287 1.00 61.91 386 PHE A C 1
ATOM 2926 O O . PHE A 1 386 ? 6.450 7.924 0.008 1.00 61.91 386 PHE A O 1
ATOM 2933 N N . GLY A 1 387 ? 6.817 5.775 -0.514 1.00 58.50 387 GLY A N 1
ATOM 2934 C CA . GLY A 1 387 ? 6.079 5.799 -1.781 1.00 58.50 387 GLY A CA 1
ATOM 2935 C C . GLY A 1 387 ? 4.582 6.141 -1.680 1.00 58.50 387 GLY A C 1
ATOM 2936 O O . GLY A 1 387 ? 4.038 6.687 -2.636 1.00 58.50 387 GLY A O 1
ATOM 2937 N N . THR A 1 388 ? 3.910 5.884 -0.549 1.00 58.97 388 THR A N 1
ATOM 2938 C CA . THR A 1 388 ? 2.472 6.189 -0.377 1.00 58.97 388 THR A CA 1
ATOM 2939 C C . THR A 1 388 ? 2.218 7.672 -0.095 1.00 58.97 388 THR A C 1
ATOM 2941 O O . THR A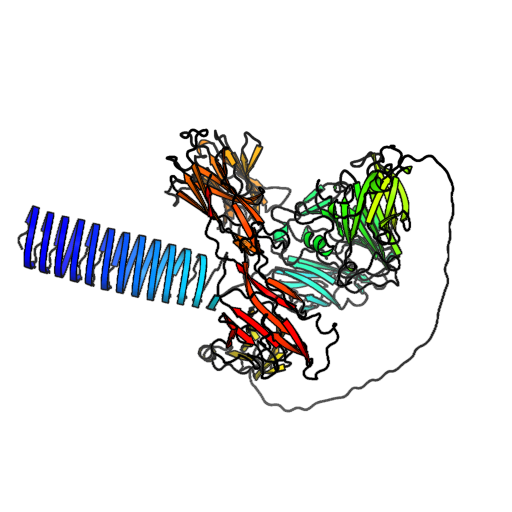 1 388 ? 1.169 8.196 -0.462 1.00 58.97 388 THR A O 1
ATOM 2944 N N . LEU A 1 389 ? 3.194 8.380 0.484 1.00 56.41 389 LEU A N 1
ATOM 2945 C CA . LEU A 1 389 ? 3.134 9.831 0.711 1.00 56.41 389 LEU A CA 1
ATOM 2946 C C . LEU A 1 389 ? 3.520 10.649 -0.537 1.00 56.41 389 LEU A C 1
ATOM 2948 O O . LEU A 1 389 ? 3.171 11.830 -0.638 1.00 56.41 389 LEU A O 1
ATOM 2952 N N . LEU A 1 390 ? 4.213 10.025 -1.497 1.00 59.28 390 LEU A N 1
ATOM 2953 C CA . LEU A 1 390 ? 4.689 10.670 -2.723 1.00 59.28 390 LEU A CA 1
ATOM 2954 C C . LEU A 1 390 ? 3.626 10.841 -3.815 1.00 59.28 390 LEU A C 1
ATOM 2956 O O . LEU A 1 390 ? 3.825 11.691 -4.682 1.00 59.28 390 LEU A O 1
ATOM 2960 N N . ASN A 1 391 ? 2.515 10.092 -3.804 1.00 48.03 391 ASN A N 1
ATOM 2961 C CA . ASN A 1 391 ? 1.524 10.160 -4.884 1.00 48.03 391 ASN A CA 1
ATOM 2962 C C . ASN A 1 391 ? 0.093 10.485 -4.392 1.00 48.03 391 ASN A C 1
ATOM 2964 O O . ASN A 1 391 ? -0.478 9.681 -3.652 1.00 48.03 391 ASN A O 1
ATOM 2968 N N . PRO A 1 392 ? -0.525 11.616 -4.798 1.00 46.88 392 PRO A N 1
ATOM 2969 C CA . PRO A 1 392 ? 0.060 12.787 -5.459 1.00 46.88 392 PRO A CA 1
ATOM 2970 C C . PRO A 1 392 ? 0.593 13.782 -4.408 1.00 46.88 392 PRO A C 1
ATOM 2972 O O . PRO A 1 392 ? -0.180 14.506 -3.786 1.00 46.88 392 PRO A O 1
ATOM 2975 N N . ILE A 1 393 ? 1.917 13.767 -4.184 1.00 54.88 393 ILE A N 1
ATOM 2976 C CA . ILE A 1 393 ? 2.735 14.633 -3.300 1.00 54.88 393 ILE A CA 1
ATOM 2977 C C . ILE A 1 393 ? 1.957 15.257 -2.129 1.00 54.88 393 ILE A C 1
ATOM 2979 O O . ILE A 1 393 ? 1.619 16.446 -2.115 1.00 54.88 393 ILE A O 1
ATOM 2983 N N . LYS A 1 394 ? 1.712 14.448 -1.095 1.00 66.62 394 LYS A N 1
ATOM 2984 C CA . LYS A 1 394 ? 0.958 14.878 0.089 1.00 66.62 394 LYS A CA 1
ATOM 2985 C C . LYS A 1 394 ? 1.819 15.562 1.156 1.00 66.62 394 LYS A C 1
ATOM 2987 O O . LYS A 1 394 ? 1.247 16.070 2.114 1.00 66.62 394 LYS A O 1
ATOM 2992 N N . LEU A 1 395 ? 3.146 15.609 0.999 1.00 81.75 395 LEU A N 1
ATOM 2993 C CA . LEU A 1 395 ? 4.089 16.087 2.018 1.00 81.75 395 LEU A CA 1
ATOM 2994 C C . LEU A 1 395 ? 5.107 17.107 1.471 1.00 81.75 395 LEU A C 1
ATOM 2996 O O . LEU A 1 395 ? 5.803 16.860 0.485 1.00 81.75 395 LEU A O 1
ATOM 3000 N N . THR A 1 396 ? 5.229 18.252 2.146 1.00 87.31 396 THR A N 1
ATOM 3001 C CA . THR A 1 396 ? 6.215 19.309 1.844 1.00 87.31 396 THR A CA 1
ATOM 3002 C C . THR A 1 396 ? 6.855 19.839 3.125 1.00 87.31 396 THR A C 1
ATOM 3004 O O . THR A 1 396 ? 6.134 20.090 4.089 1.00 87.31 396 THR A O 1
ATOM 3007 N N . LYS A 1 397 ? 8.166 20.109 3.134 1.00 90.69 397 LYS A N 1
ATOM 3008 C CA . LYS A 1 397 ? 8.789 20.913 4.203 1.00 90.69 397 LYS A CA 1
ATOM 3009 C C . LYS A 1 397 ? 8.580 22.399 3.928 1.00 90.69 397 LYS A C 1
ATOM 3011 O O . LYS A 1 397 ? 8.665 22.824 2.778 1.00 90.69 397 LYS A O 1
ATOM 3016 N N . VAL A 1 398 ? 8.310 23.181 4.967 1.00 92.44 398 VAL A N 1
ATOM 3017 C CA . VAL A 1 398 ? 7.988 24.610 4.861 1.00 92.44 398 VAL A CA 1
ATOM 3018 C C . VAL A 1 398 ? 8.912 25.421 5.757 1.00 92.44 398 VAL A C 1
ATOM 3020 O O . VAL A 1 398 ? 9.160 25.033 6.901 1.00 92.44 398 VAL A O 1
ATOM 3023 N N . LYS A 1 399 ? 9.447 26.520 5.213 1.00 92.75 399 LYS A N 1
ATOM 3024 C CA . LYS A 1 399 ? 10.243 27.498 5.960 1.00 92.75 399 LYS A CA 1
ATOM 3025 C C . LYS A 1 399 ? 10.180 28.885 5.330 1.00 92.75 399 LYS A C 1
ATOM 3027 O O . LYS A 1 399 ? 10.431 29.042 4.136 1.00 92.75 399 LYS A O 1
ATOM 3032 N N . ASN A 1 400 ? 9.882 29.892 6.146 1.00 88.69 400 ASN A N 1
ATOM 3033 C CA . ASN A 1 400 ? 9.587 31.265 5.741 1.00 88.69 400 ASN A CA 1
ATOM 3034 C C . ASN A 1 400 ? 8.565 31.332 4.586 1.00 88.69 400 ASN A C 1
ATOM 3036 O O . ASN A 1 400 ? 8.717 32.126 3.660 1.00 88.69 400 ASN A O 1
ATOM 3040 N N . GLY A 1 401 ? 7.556 30.453 4.607 1.00 84.69 401 GLY A N 1
ATOM 3041 C CA . GLY A 1 401 ? 6.553 30.328 3.542 1.00 84.69 401 GLY A CA 1
ATOM 3042 C C . GLY A 1 401 ? 6.977 29.582 2.277 1.00 84.69 401 GLY A C 1
ATOM 3043 O O . GLY A 1 401 ? 6.126 29.265 1.447 1.00 84.69 401 GLY A O 1
ATOM 3044 N N . VAL A 1 402 ? 8.260 29.251 2.116 1.00 90.06 402 VAL A N 1
ATOM 3045 C CA . VAL A 1 402 ? 8.732 28.457 0.977 1.00 90.06 402 VAL A CA 1
ATOM 3046 C C . VAL A 1 402 ? 8.399 26.989 1.232 1.00 90.06 402 VAL A C 1
ATOM 3048 O O . VAL A 1 402 ? 8.947 26.379 2.150 1.00 90.06 402 VAL A O 1
ATOM 3051 N N . GLN A 1 403 ? 7.494 26.427 0.426 1.00 90.62 403 GLN A N 1
ATOM 3052 C CA . GLN A 1 403 ? 7.141 25.007 0.465 1.00 90.62 403 GLN A CA 1
ATOM 3053 C C . GLN A 1 403 ? 8.009 24.217 -0.520 1.00 90.62 403 GLN A C 1
ATOM 3055 O O . GLN A 1 403 ? 7.927 24.429 -1.729 1.00 90.62 403 GLN A O 1
ATOM 3060 N N . THR A 1 404 ? 8.785 23.262 -0.014 1.00 89.75 404 THR A N 1
ATOM 3061 C CA . THR A 1 404 ? 9.629 22.370 -0.819 1.00 89.75 404 THR A CA 1
ATOM 3062 C C . THR A 1 404 ? 9.080 20.940 -0.748 1.00 89.75 404 THR A C 1
ATOM 3064 O O . THR A 1 404 ? 8.961 20.401 0.358 1.00 89.75 404 THR A O 1
ATOM 3067 N N . PRO A 1 405 ? 8.746 20.298 -1.884 1.00 84.50 405 PRO A N 1
ATOM 3068 C CA . PRO A 1 405 ? 8.399 18.877 -1.929 1.00 84.50 405 PRO A CA 1
ATOM 3069 C C . PRO A 1 405 ? 9.482 17.986 -1.324 1.00 84.50 405 PRO A C 1
ATOM 3071 O O . PRO A 1 405 ? 10.672 18.229 -1.512 1.00 84.50 405 PRO A O 1
ATOM 3074 N N . ILE A 1 406 ? 9.056 16.948 -0.609 1.00 80.81 406 ILE A N 1
ATOM 3075 C CA . ILE A 1 406 ? 9.932 15.876 -0.128 1.00 80.81 406 ILE A CA 1
ATOM 3076 C C . ILE A 1 406 ? 9.833 14.750 -1.154 1.00 80.81 406 ILE A C 1
ATOM 3078 O O . ILE A 1 406 ? 8.761 14.175 -1.312 1.00 80.81 406 ILE A O 1
ATOM 3082 N N . VAL A 1 407 ? 10.918 14.475 -1.886 1.00 73.69 407 VAL A N 1
ATOM 3083 C CA . VAL A 1 407 ? 10.941 13.502 -2.999 1.00 73.69 407 VAL A CA 1
ATOM 3084 C C . VAL A 1 407 ? 11.923 12.348 -2.767 1.00 73.69 407 VAL A C 1
ATOM 3086 O O . VAL A 1 407 ? 11.804 11.287 -3.382 1.00 73.69 407 VAL A O 1
ATOM 3089 N N . LYS A 1 408 ? 12.867 12.509 -1.836 1.00 75.06 408 LYS A N 1
ATOM 3090 C CA . LYS A 1 408 ? 13.802 11.483 -1.354 1.00 75.06 408 LYS A CA 1
ATOM 3091 C C . LYS A 1 408 ? 13.822 11.472 0.175 1.00 75.06 408 LYS A C 1
ATOM 3093 O O . LYS A 1 408 ? 13.526 12.481 0.807 1.00 75.06 408 LYS A O 1
ATOM 3098 N N . VAL A 1 409 ? 14.212 10.346 0.778 1.00 74.25 409 VAL A N 1
ATOM 3099 C CA . VAL A 1 409 ? 14.286 10.198 2.250 1.00 74.25 409 VAL A CA 1
ATOM 3100 C C . VAL A 1 409 ? 15.155 11.301 2.878 1.00 74.25 409 VAL A C 1
ATOM 3102 O O . VAL A 1 409 ? 14.758 11.912 3.864 1.00 74.25 409 VAL A O 1
ATOM 3105 N N . ASN A 1 410 ? 16.280 11.641 2.242 1.00 76.62 410 ASN A N 1
ATOM 3106 C CA . ASN A 1 410 ? 17.208 12.679 2.713 1.00 76.62 410 ASN A CA 1
ATOM 3107 C C . ASN A 1 410 ? 16.677 14.123 2.563 1.00 76.62 410 ASN A C 1
ATOM 3109 O O . ASN A 1 410 ? 17.363 15.060 2.964 1.00 76.62 410 ASN A O 1
ATOM 3113 N N . ASP A 1 411 ? 15.488 14.335 1.983 1.00 81.56 411 ASP A N 1
ATOM 3114 C CA . ASP A 1 411 ? 14.851 15.657 1.961 1.00 81.56 411 ASP A CA 1
ATOM 3115 C C . ASP A 1 411 ? 14.130 15.977 3.280 1.00 81.56 411 ASP A C 1
ATOM 3117 O O . ASP A 1 411 ? 13.748 17.133 3.486 1.00 81.56 411 ASP A O 1
ATOM 3121 N N . LEU A 1 412 ? 13.927 14.993 4.164 1.00 82.62 412 LEU A N 1
ATOM 3122 C CA . LEU A 1 412 ? 13.315 15.200 5.475 1.00 82.62 412 LEU A CA 1
ATOM 3123 C C . LEU A 1 412 ? 14.155 16.163 6.339 1.00 82.62 412 LEU A C 1
ATOM 3125 O O . LEU A 1 412 ? 15.384 16.094 6.324 1.00 82.62 412 LEU A O 1
ATOM 3129 N N . PRO A 1 413 ? 13.520 17.080 7.092 1.00 87.06 413 PRO A N 1
ATOM 3130 C CA . PRO A 1 413 ? 14.221 17.880 8.085 1.00 87.06 413 PRO A CA 1
ATOM 3131 C C . PRO A 1 413 ? 14.629 17.022 9.288 1.00 87.06 413 PRO A C 1
ATOM 3133 O O . PRO A 1 413 ? 14.032 15.980 9.552 1.00 87.06 413 PRO A O 1
ATOM 3136 N N . THR A 1 414 ? 15.628 17.488 10.033 1.00 85.50 414 THR A N 1
ATOM 3137 C CA . THR A 1 414 ? 16.192 16.797 11.197 1.00 85.50 414 THR A CA 1
ATOM 3138 C C . THR A 1 414 ? 15.954 17.579 12.500 1.00 85.50 414 THR A C 1
ATOM 3140 O O . THR A 1 414 ? 15.951 18.817 12.487 1.00 85.50 414 THR A O 1
ATOM 3143 N N . PRO A 1 415 ? 15.735 16.908 13.649 1.00 89.69 415 PRO A N 1
ATOM 3144 C CA . PRO A 1 415 ? 15.635 17.554 14.950 1.00 89.69 415 PRO A CA 1
ATOM 3145 C C . PRO A 1 415 ? 17.019 18.029 15.390 1.00 89.69 415 PRO A C 1
ATOM 3147 O O . PRO A 1 415 ? 18.043 17.546 14.903 1.00 89.69 415 PRO A O 1
ATOM 3150 N N . LYS A 1 416 ? 17.062 18.971 16.329 1.00 91.00 416 LYS A N 1
ATOM 3151 C CA . LYS A 1 416 ? 18.315 19.575 16.798 1.00 91.00 416 LYS A CA 1
ATOM 3152 C C . LYS A 1 416 ? 18.431 19.490 18.306 1.00 91.00 416 LYS A C 1
ATOM 3154 O O . LYS A 1 416 ? 17.450 19.687 19.016 1.00 91.00 416 LYS A O 1
ATOM 3159 N N . LEU A 1 417 ? 19.645 19.275 18.791 1.00 91.19 417 LEU A N 1
ATOM 3160 C CA . LEU A 1 417 ? 20.005 19.436 20.194 1.00 91.19 417 LEU A CA 1
ATOM 3161 C C . LEU A 1 417 ? 20.847 20.693 20.371 1.00 91.19 417 LEU A C 1
ATOM 3163 O O . LEU A 1 417 ? 21.699 21.007 19.543 1.00 91.19 417 LEU A O 1
ATOM 3167 N N . VAL A 1 418 ? 20.602 21.423 21.454 1.00 92.69 418 VAL A N 1
ATOM 3168 C CA . VAL A 1 418 ? 21.292 22.683 21.757 1.00 92.69 418 VAL A CA 1
ATOM 3169 C C . VAL A 1 418 ? 21.611 22.747 23.244 1.00 92.69 418 VAL A C 1
ATOM 3171 O O . VAL A 1 418 ? 20.806 22.301 24.056 1.00 92.69 418 VAL A O 1
ATOM 3174 N N . GLY A 1 419 ? 22.752 23.319 23.635 1.00 91.75 419 GLY A N 1
ATOM 3175 C CA . GLY A 1 419 ? 23.063 23.527 25.052 1.00 91.75 419 GLY A CA 1
ATOM 3176 C C . GLY A 1 419 ? 21.984 24.342 25.767 1.00 91.75 419 GLY A C 1
ATOM 3177 O O . GLY A 1 419 ? 21.663 25.446 25.328 1.00 91.75 419 GLY A O 1
ATOM 3178 N N . LYS A 1 420 ? 21.436 23.822 26.877 1.00 89.75 420 LYS A N 1
ATOM 3179 C CA . LYS A 1 420 ? 20.257 24.412 27.544 1.00 89.75 420 LYS A CA 1
ATOM 3180 C C . LYS A 1 420 ? 20.429 25.853 28.044 1.00 89.75 420 LYS A C 1
ATOM 3182 O O . LYS A 1 420 ? 19.442 26.564 28.203 1.00 89.75 420 LYS A O 1
ATOM 3187 N N . ASN A 1 421 ? 21.668 26.298 28.259 1.00 91.56 421 ASN A N 1
ATOM 3188 C CA . ASN A 1 421 ? 21.996 27.667 28.669 1.00 91.56 421 ASN A CA 1
ATOM 3189 C C . ASN A 1 421 ? 22.313 28.591 27.474 1.00 91.56 421 ASN A C 1
ATOM 3191 O O . ASN A 1 421 ? 22.466 29.798 27.654 1.00 91.56 421 ASN A O 1
ATOM 3195 N N . ASN A 1 422 ? 22.434 28.056 26.254 1.00 92.38 422 ASN A N 1
ATOM 3196 C CA . ASN A 1 422 ? 22.822 28.806 25.060 1.00 92.38 422 ASN A CA 1
ATOM 3197 C C . ASN A 1 422 ? 21.590 29.373 24.335 1.00 92.38 422 ASN A C 1
ATOM 3199 O O . ASN A 1 422 ? 21.197 28.912 23.263 1.00 92.38 422 ASN A O 1
ATOM 3203 N N . THR A 1 423 ? 20.970 30.392 24.932 1.00 90.31 423 THR A N 1
ATOM 3204 C CA . THR A 1 423 ? 19.723 31.012 24.445 1.00 90.31 423 THR A CA 1
ATOM 3205 C C . THR A 1 423 ? 19.795 31.494 22.991 1.00 90.31 423 THR A C 1
ATOM 3207 O O . THR A 1 423 ? 18.827 31.340 22.249 1.00 90.31 423 THR A O 1
ATOM 3210 N N . ILE A 1 424 ? 20.949 32.010 22.552 1.00 91.00 424 ILE A N 1
ATOM 3211 C CA . ILE A 1 424 ? 21.175 32.448 21.164 1.00 91.00 424 ILE A CA 1
ATOM 3212 C C . ILE A 1 424 ? 21.137 31.250 20.207 1.00 91.00 424 ILE A C 1
ATOM 3214 O O . ILE A 1 424 ? 20.464 31.303 19.178 1.00 91.00 424 ILE A O 1
ATOM 3218 N N . ALA A 1 425 ? 21.822 30.151 20.542 1.00 90.25 425 ALA A N 1
ATOM 3219 C CA . ALA A 1 425 ? 21.778 28.942 19.724 1.00 90.25 425 ALA A CA 1
ATOM 3220 C C . ALA A 1 425 ? 20.385 28.292 19.728 1.00 90.25 425 ALA A C 1
ATOM 3222 O O . ALA A 1 425 ? 19.984 27.749 18.703 1.00 90.25 425 ALA A O 1
ATOM 3223 N N . ILE A 1 426 ? 19.632 28.385 20.832 1.00 92.44 426 ILE A N 1
ATOM 3224 C CA . ILE A 1 426 ? 18.250 27.887 20.916 1.00 92.44 426 ILE A CA 1
ATOM 3225 C C . ILE A 1 426 ? 17.334 28.668 19.961 1.00 92.44 426 ILE A C 1
ATOM 3227 O O . ILE A 1 426 ? 16.600 28.039 19.197 1.00 92.44 426 ILE A O 1
ATOM 3231 N N . SER A 1 427 ? 17.415 30.007 19.933 1.00 90.56 427 SER A N 1
ATOM 3232 C CA . SER A 1 427 ? 16.671 30.820 18.952 1.00 90.56 427 SER A CA 1
ATOM 3233 C C . SER A 1 427 ? 17.061 30.420 17.532 1.00 90.56 427 SER A C 1
ATOM 3235 O O . SER A 1 427 ? 16.218 29.961 16.769 1.00 90.56 427 SER A O 1
ATOM 3237 N N . ASN A 1 428 ? 18.362 30.440 17.216 1.00 90.75 428 ASN A N 1
ATOM 3238 C CA . ASN A 1 428 ? 18.859 30.102 15.882 1.00 90.75 428 ASN A CA 1
ATOM 3239 C C . ASN A 1 428 ? 18.458 28.684 15.431 1.00 90.75 428 ASN A C 1
ATOM 3241 O O . ASN A 1 428 ? 18.199 28.466 14.248 1.00 90.75 428 ASN A O 1
ATOM 3245 N N . ALA A 1 429 ? 18.400 27.702 16.336 1.00 91.62 429 ALA A N 1
ATOM 3246 C CA . ALA A 1 429 ? 17.926 26.352 16.034 1.00 91.62 429 ALA A CA 1
ATOM 3247 C C . ALA A 1 429 ? 16.418 26.325 15.740 1.00 91.62 429 ALA A C 1
ATOM 3249 O O . ALA A 1 429 ? 16.011 25.700 14.760 1.00 91.62 429 ALA A O 1
ATOM 3250 N N . THR A 1 430 ? 15.625 27.043 16.541 1.00 92.31 430 THR A N 1
ATOM 3251 C CA . THR A 1 430 ? 14.161 27.158 16.419 1.00 92.31 430 THR A CA 1
ATOM 3252 C C . THR A 1 430 ? 13.763 27.876 15.128 1.00 92.31 430 THR A C 1
ATOM 3254 O O . THR A 1 430 ? 12.947 27.362 14.367 1.00 92.31 430 THR A O 1
ATOM 3257 N N . ASP A 1 431 ? 14.409 29.005 14.825 1.00 88.81 431 ASP A N 1
ATOM 3258 C CA . ASP A 1 431 ? 14.205 29.809 13.610 1.00 88.81 431 ASP A CA 1
ATOM 3259 C C . ASP A 1 431 ? 14.717 29.097 12.343 1.00 88.81 431 ASP A C 1
ATOM 3261 O O . ASP A 1 431 ? 14.306 29.390 11.216 1.00 88.81 431 ASP A O 1
ATOM 3265 N N . SER A 1 432 ? 15.651 28.150 12.501 1.00 89.81 432 SER A N 1
ATOM 3266 C CA . SER A 1 432 ? 16.194 27.375 11.385 1.00 89.81 432 SER A CA 1
ATOM 3267 C C . SER A 1 432 ? 15.510 26.027 11.154 1.00 89.81 432 SER A C 1
ATOM 3269 O O . SER A 1 432 ? 15.850 25.377 10.158 1.00 89.81 432 SER A O 1
ATOM 3271 N N . GLN A 1 433 ? 14.595 25.603 12.029 1.00 92.50 433 GLN A N 1
ATOM 3272 C CA . GLN A 1 433 ? 13.827 24.364 11.893 1.00 92.50 433 GLN A CA 1
ATOM 3273 C C . GLN A 1 433 ? 12.774 24.478 10.773 1.00 92.50 433 GLN A C 1
ATOM 3275 O O . GLN A 1 433 ? 12.348 25.576 10.421 1.00 92.50 433 GLN A O 1
ATOM 3280 N N . TYR A 1 434 ? 12.402 23.350 10.166 1.00 93.12 434 TYR A N 1
ATOM 3281 C CA . TYR A 1 434 ? 11.323 23.278 9.174 1.00 93.12 434 TYR A CA 1
ATOM 3282 C C . TYR A 1 434 ? 10.051 22.708 9.806 1.00 93.12 434 TYR A C 1
ATOM 3284 O O . TYR A 1 434 ? 10.116 21.790 10.623 1.00 93.12 434 TYR A O 1
ATOM 3292 N N . THR A 1 435 ? 8.893 23.172 9.344 1.00 93.25 435 THR A N 1
ATOM 3293 C CA . THR A 1 435 ? 7.605 22.502 9.583 1.00 93.25 435 THR A CA 1
ATOM 3294 C C . THR A 1 435 ? 7.336 21.489 8.471 1.00 93.25 435 THR A C 1
ATOM 3296 O O . THR A 1 435 ? 7.658 21.746 7.308 1.00 93.25 435 THR A O 1
ATOM 3299 N N . LEU A 1 436 ? 6.715 20.353 8.793 1.00 91.12 436 LEU A N 1
ATOM 3300 C CA . LEU A 1 436 ? 6.215 19.401 7.796 1.00 91.12 436 LEU A CA 1
ATOM 3301 C C . LEU A 1 436 ? 4.727 19.647 7.523 1.00 91.12 436 LEU A C 1
ATOM 3303 O O . LEU A 1 436 ? 3.898 19.450 8.404 1.00 91.12 436 LEU A O 1
ATOM 3307 N N . LEU A 1 437 ? 4.383 20.060 6.302 1.00 89.25 437 LEU A N 1
ATOM 3308 C CA . LEU A 1 437 ? 3.005 20.289 5.863 1.00 89.25 437 LEU A CA 1
ATOM 3309 C C . LEU A 1 437 ? 2.452 19.073 5.109 1.00 89.25 437 LEU A C 1
ATOM 3311 O O . LEU A 1 437 ? 2.981 18.691 4.061 1.00 89.25 437 LEU A O 1
ATOM 3315 N N . TYR A 1 438 ? 1.332 18.552 5.604 1.00 86.88 438 TYR A N 1
ATOM 3316 C CA . TYR A 1 438 ? 0.568 17.442 5.045 1.00 86.88 438 TYR A CA 1
ATOM 3317 C C . TYR A 1 438 ? -0.673 17.979 4.319 1.00 86.88 438 TYR A C 1
ATOM 3319 O O . TYR A 1 438 ? -1.613 18.483 4.937 1.00 86.88 438 TYR A O 1
ATOM 3327 N N . LYS A 1 439 ? -0.671 17.901 2.985 1.00 75.25 439 LYS A N 1
ATOM 3328 C CA . LYS A 1 439 ? -1.641 18.576 2.101 1.00 75.25 439 LYS A CA 1
ATOM 3329 C C . LYS A 1 439 ? -2.971 17.845 1.914 1.00 75.25 439 LYS A C 1
ATOM 3331 O O . LYS A 1 439 ? -3.929 18.451 1.452 1.00 75.25 439 LYS A O 1
ATOM 3336 N N . SER A 1 440 ? -3.034 16.554 2.236 1.00 60.16 440 SER A N 1
ATOM 3337 C CA . SER A 1 440 ? -4.222 15.716 2.029 1.00 60.16 440 SER A CA 1
ATOM 3338 C C . SER A 1 440 ? -4.324 14.648 3.119 1.00 60.16 440 SER A C 1
ATOM 3340 O O . SER A 1 440 ? -3.922 13.500 2.926 1.00 60.16 440 SER A O 1
ATOM 3342 N N . LEU A 1 441 ? -4.881 15.043 4.264 1.00 56.97 441 LEU A N 1
ATOM 3343 C CA . LEU A 1 441 ? -5.386 14.133 5.290 1.00 56.97 441 LEU A CA 1
ATOM 3344 C C . LEU A 1 441 ? -6.894 14.374 5.414 1.00 56.97 441 LEU A C 1
ATOM 3346 O O . LEU A 1 441 ? -7.332 15.330 6.041 1.00 56.97 441 LEU A O 1
ATOM 3350 N N . ALA A 1 442 ? -7.673 13.533 4.729 1.00 45.22 442 ALA A N 1
ATOM 3351 C CA . ALA A 1 442 ? -9.135 13.617 4.642 1.00 45.22 442 ALA A CA 1
ATOM 3352 C C . ALA A 1 442 ? -9.846 12.623 5.586 1.00 45.22 442 ALA A C 1
ATOM 3354 O O . ALA A 1 442 ? -11.025 12.332 5.404 1.00 45.22 442 ALA A O 1
ATOM 3355 N N . GLU A 1 443 ? -9.105 12.076 6.553 1.00 58.03 443 GLU A N 1
ATOM 3356 C CA . GLU A 1 443 ? -9.520 10.961 7.418 1.00 58.03 443 GLU A CA 1
ATOM 3357 C C . GLU A 1 443 ? -9.557 11.332 8.911 1.00 58.03 443 GLU A C 1
ATOM 3359 O O . GLU A 1 443 ? -10.006 10.522 9.710 1.00 58.03 443 GLU A O 1
ATOM 3364 N N . LEU A 1 444 ? -9.118 12.540 9.296 1.00 73.88 444 LEU A N 1
ATOM 3365 C CA . LEU A 1 444 ? -9.195 13.012 10.684 1.00 73.88 444 LEU A CA 1
ATOM 3366 C C . LEU A 1 444 ? -10.514 13.753 10.932 1.00 73.88 444 LEU A C 1
ATOM 3368 O O . LEU A 1 444 ? -10.814 14.746 10.263 1.00 73.88 444 LEU A O 1
ATOM 3372 N N . LEU A 1 445 ? -11.279 13.252 11.899 1.00 77.94 445 LEU A N 1
ATOM 3373 C CA . LEU A 1 445 ? -12.517 13.839 12.403 1.00 77.94 445 LEU A CA 1
ATOM 3374 C C . LEU A 1 445 ? -12.264 14.666 13.680 1.00 77.94 445 LEU A C 1
ATOM 3376 O O . LEU A 1 445 ? -11.217 14.519 14.320 1.00 77.94 445 LEU A O 1
ATOM 3380 N N . PRO A 1 446 ? -13.226 15.513 14.093 1.00 78.88 446 PRO A N 1
ATOM 3381 C CA . PRO A 1 446 ? -13.178 16.166 15.391 1.00 78.88 446 PRO A CA 1
ATOM 3382 C C . PRO A 1 446 ? -12.977 15.183 16.544 1.00 78.88 446 PRO A C 1
ATOM 3384 O O . PRO A 1 446 ? -13.592 14.120 16.560 1.00 78.88 446 PRO A O 1
ATOM 3387 N N . ASN A 1 447 ? -12.173 15.556 17.543 1.00 79.19 447 ASN A N 1
ATOM 3388 C CA . ASN A 1 447 ? -11.863 14.697 18.694 1.00 79.19 447 ASN A CA 1
ATOM 3389 C C . ASN A 1 447 ? -11.243 13.324 18.348 1.00 79.19 447 ASN A C 1
ATOM 3391 O O . ASN A 1 447 ? -11.399 12.382 19.133 1.00 79.19 447 ASN A O 1
ATOM 3395 N N . GLU A 1 448 ? -10.509 13.194 17.241 1.00 83.81 448 GLU A N 1
ATOM 3396 C CA . GLU A 1 448 ? -9.721 11.985 16.961 1.00 83.81 448 GLU A CA 1
ATOM 3397 C C . GLU A 1 448 ? -8.696 11.655 18.061 1.00 83.81 448 GLU A C 1
ATOM 3399 O O . GLU A 1 448 ? -8.229 12.523 18.809 1.00 83.81 448 GLU A O 1
ATOM 3404 N N . SER A 1 449 ? -8.351 10.371 18.177 1.00 85.81 449 SER A N 1
ATOM 3405 C CA . SER A 1 449 ? -7.390 9.914 19.189 1.00 85.81 449 SER A CA 1
ATOM 3406 C C . SER A 1 449 ? -5.962 10.395 18.870 1.00 85.81 449 SER A C 1
ATOM 3408 O O . SER A 1 449 ? -5.631 10.557 17.689 1.00 85.81 449 SER A O 1
ATOM 3410 N N . PRO A 1 450 ? -5.082 10.595 19.874 1.00 85.12 450 PRO A N 1
ATOM 3411 C CA . PRO A 1 450 ? -3.679 10.938 19.626 1.00 85.12 450 PRO A CA 1
ATOM 3412 C C . PRO A 1 450 ? -2.989 9.913 18.706 1.00 85.12 450 PRO A C 1
ATOM 3414 O O . PRO A 1 450 ? -2.261 10.311 17.793 1.00 85.12 450 PRO A O 1
ATOM 3417 N N . ASP A 1 451 ? -3.317 8.621 18.848 1.00 84.69 451 ASP A N 1
ATOM 3418 C CA . ASP A 1 451 ? -2.845 7.554 17.957 1.00 84.69 451 ASP A CA 1
ATOM 3419 C C . ASP A 1 451 ? -3.371 7.725 16.524 1.00 84.69 451 ASP A C 1
ATOM 3421 O O . ASP A 1 451 ? -2.600 7.601 15.573 1.00 84.69 451 ASP A O 1
ATOM 3425 N N . SER A 1 452 ? -4.656 8.039 16.329 1.00 83.19 452 SER A N 1
ATOM 3426 C CA . SER A 1 452 ? -5.227 8.312 14.998 1.00 83.19 452 SER A CA 1
ATOM 3427 C C . SER A 1 452 ? -4.489 9.459 14.307 1.00 83.19 452 SER A C 1
ATOM 3429 O O . SER A 1 452 ? -4.107 9.350 13.138 1.00 83.19 452 SER A O 1
ATOM 3431 N N . ILE A 1 453 ? -4.249 10.548 15.046 1.00 82.81 453 ILE A N 1
ATOM 3432 C CA . ILE A 1 453 ? -3.559 11.737 14.547 1.00 82.81 453 ILE A CA 1
ATOM 3433 C C . ILE A 1 453 ? -2.112 11.385 14.184 1.00 82.81 453 ILE A C 1
ATOM 3435 O O . ILE A 1 453 ? -1.710 11.610 13.041 1.00 82.81 453 ILE A O 1
ATOM 3439 N N . ILE A 1 454 ? -1.325 10.785 15.086 1.00 83.69 454 ILE A N 1
ATOM 3440 C CA . ILE A 1 454 ? 0.087 10.497 14.787 1.00 83.69 454 ILE A CA 1
ATOM 3441 C C . ILE A 1 454 ? 0.244 9.469 13.658 1.00 83.69 454 ILE A C 1
ATOM 3443 O O . ILE A 1 454 ? 1.124 9.612 12.804 1.00 83.69 454 ILE A O 1
ATOM 3447 N N . ASN A 1 455 ? -0.667 8.493 13.575 1.00 79.06 455 ASN A N 1
ATOM 3448 C CA . ASN A 1 455 ? -0.720 7.544 12.470 1.00 79.06 455 ASN A CA 1
ATOM 3449 C C . ASN A 1 455 ? -1.018 8.242 11.141 1.00 79.06 455 ASN A C 1
ATOM 3451 O O . ASN A 1 455 ? -0.376 7.914 10.146 1.00 79.06 455 ASN A O 1
ATOM 3455 N N . ALA A 1 456 ? -1.922 9.224 11.099 1.00 77.81 456 ALA A N 1
ATOM 3456 C CA . ALA A 1 456 ? -2.164 10.023 9.899 1.00 77.81 456 ALA A CA 1
ATOM 3457 C C . ALA A 1 456 ? -0.912 10.817 9.463 1.00 77.81 456 ALA A C 1
ATOM 3459 O O . ALA A 1 456 ? -0.638 10.930 8.267 1.00 77.81 456 ALA A O 1
ATOM 3460 N N . PHE A 1 457 ? -0.102 11.293 10.415 1.00 79.12 457 PHE A N 1
ATOM 3461 C CA . PHE A 1 457 ? 1.184 11.946 10.142 1.00 79.12 457 PHE A CA 1
ATOM 3462 C C . PHE A 1 457 ? 2.308 10.978 9.702 1.00 79.12 457 PHE A C 1
ATOM 3464 O O . PHE A 1 457 ? 3.263 11.419 9.058 1.00 79.12 457 PHE A O 1
ATOM 3471 N N . ARG A 1 458 ? 2.207 9.667 9.982 1.00 75.31 458 ARG A N 1
ATOM 3472 C CA . ARG A 1 458 ? 3.183 8.618 9.581 1.00 75.31 458 ARG A CA 1
ATOM 3473 C C . ARG A 1 458 ? 4.641 8.916 10.000 1.00 75.31 458 ARG A C 1
ATOM 3475 O O . ARG A 1 458 ? 5.586 8.523 9.310 1.00 75.31 458 ARG A O 1
ATOM 3482 N N . LEU A 1 459 ? 4.825 9.638 11.109 1.00 72.62 459 LEU A N 1
ATOM 3483 C CA . LEU A 1 459 ? 6.135 10.020 11.652 1.00 72.62 459 LEU A CA 1
ATOM 3484 C C . LEU A 1 459 ? 6.675 8.941 12.595 1.00 72.62 459 LEU A C 1
ATOM 3486 O O . LEU A 1 459 ? 5.980 8.529 13.519 1.00 72.62 459 LEU A O 1
ATOM 3490 N N . ASN A 1 460 ? 7.935 8.543 12.412 1.00 75.56 460 ASN A N 1
ATOM 3491 C CA . ASN A 1 460 ? 8.587 7.583 13.302 1.00 75.56 460 ASN A CA 1
ATOM 3492 C C . ASN A 1 460 ? 9.282 8.231 14.510 1.00 75.56 460 ASN A C 1
ATOM 3494 O O . ASN A 1 460 ? 9.669 9.401 14.495 1.00 75.56 460 ASN A O 1
ATOM 3498 N N . ALA A 1 461 ? 9.477 7.428 15.556 1.00 80.62 461 ALA A N 1
ATOM 3499 C CA . ALA A 1 461 ? 10.146 7.832 16.787 1.00 80.62 461 ALA A CA 1
ATOM 3500 C C . ALA A 1 461 ? 11.610 8.242 16.572 1.00 80.62 461 ALA A C 1
ATOM 3502 O O . ALA A 1 461 ? 12.360 7.574 15.858 1.00 80.62 461 ALA A O 1
ATOM 3503 N N . THR A 1 462 ? 12.033 9.301 17.261 1.00 84.31 462 THR A N 1
ATOM 3504 C CA . THR A 1 462 ? 13.423 9.773 17.290 1.00 84.31 462 THR A CA 1
ATOM 3505 C C . THR A 1 462 ? 14.034 9.648 18.689 1.00 84.31 462 THR A C 1
ATOM 3507 O O . THR A 1 462 ? 13.338 9.672 19.703 1.00 84.31 462 THR A O 1
ATOM 3510 N N . ASP A 1 463 ? 15.358 9.505 18.761 1.00 86.12 463 ASP A N 1
ATOM 3511 C CA . ASP A 1 463 ? 16.099 9.645 20.019 1.00 86.12 463 ASP A CA 1
ATOM 3512 C C . ASP A 1 463 ? 16.242 11.141 20.352 1.00 86.12 463 ASP A C 1
ATOM 3514 O O . ASP A 1 463 ? 16.889 11.880 19.605 1.00 86.12 463 ASP A O 1
ATOM 3518 N N . ALA A 1 464 ? 15.649 11.583 21.466 1.00 87.06 464 ALA A N 1
ATOM 3519 C CA . ALA A 1 464 ? 15.764 12.953 21.978 1.00 87.06 464 ALA A CA 1
ATOM 3520 C C . ALA A 1 464 ? 17.140 13.264 22.609 1.00 87.06 464 ALA A C 1
ATOM 3522 O O . ALA A 1 464 ? 17.357 14.350 23.151 1.00 87.06 464 ALA A O 1
ATOM 3523 N N . GLY A 1 465 ? 18.078 12.318 22.542 1.00 84.25 465 GLY A N 1
ATOM 3524 C CA . GLY A 1 465 ? 19.369 12.365 23.209 1.00 84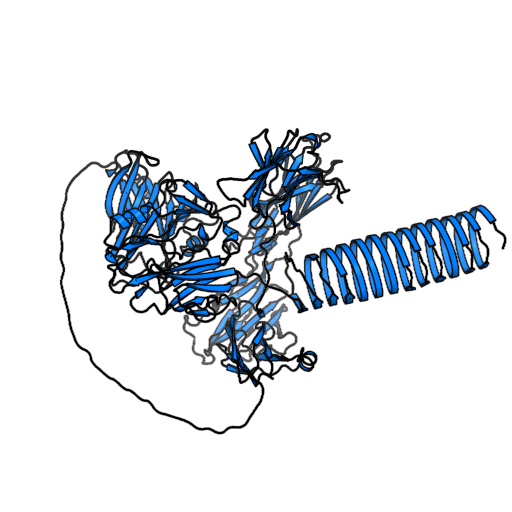.25 465 GLY A CA 1
ATOM 3525 C C . GLY A 1 465 ? 19.279 11.866 24.650 1.00 84.25 465 GLY A C 1
ATOM 3526 O O . GLY A 1 465 ? 18.203 11.737 25.224 1.00 84.25 465 GLY A O 1
ATOM 3527 N N . ASN A 1 466 ? 20.429 11.580 25.261 1.00 76.44 466 ASN A N 1
ATOM 3528 C CA . ASN A 1 466 ? 20.490 11.030 26.625 1.00 76.44 466 ASN A CA 1
ATOM 3529 C C . ASN A 1 466 ? 20.859 12.054 27.717 1.00 76.44 466 ASN A C 1
ATOM 3531 O O . ASN A 1 466 ? 21.179 11.659 28.838 1.00 76.44 466 ASN A O 1
ATOM 3535 N N . SER A 1 467 ? 20.855 13.354 27.400 1.00 80.50 467 SER A N 1
ATOM 3536 C CA . SER A 1 467 ? 21.373 14.398 28.290 1.00 80.50 467 SER A CA 1
ATOM 3537 C C . SER A 1 467 ? 20.374 15.527 28.542 1.00 80.50 467 SER A C 1
ATOM 3539 O O . SER A 1 467 ? 20.094 16.339 27.664 1.00 80.50 467 SER A O 1
ATOM 3541 N N . THR A 1 468 ? 19.972 15.677 29.806 1.00 84.06 468 THR A N 1
ATOM 3542 C CA . THR A 1 468 ? 19.172 16.799 30.346 1.00 84.06 468 THR A CA 1
ATOM 3543 C C . THR A 1 468 ? 19.913 18.148 30.329 1.00 84.06 468 THR A C 1
ATOM 3545 O O . THR A 1 468 ? 19.412 19.175 30.792 1.00 84.06 468 THR A O 1
ATOM 3548 N N . SER A 1 469 ? 21.148 18.175 29.816 1.00 87.88 469 SER A N 1
ATOM 3549 C CA . SER A 1 469 ? 21.914 19.398 29.550 1.00 87.88 469 SER A CA 1
ATOM 3550 C C . SER A 1 469 ? 21.665 19.983 28.156 1.00 87.88 469 SER A C 1
ATOM 3552 O O . SER A 1 469 ? 22.186 21.060 27.858 1.00 87.88 469 SER A O 1
ATOM 3554 N N . LEU A 1 470 ? 20.884 19.301 27.314 1.00 90.69 470 LEU A N 1
ATOM 3555 C CA . LEU A 1 470 ? 20.567 19.710 25.948 1.00 90.69 470 LEU A CA 1
ATOM 3556 C C . LEU A 1 470 ? 19.056 19.900 25.776 1.00 90.69 470 LEU A C 1
ATOM 3558 O O . LEU A 1 470 ? 18.285 18.998 26.084 1.00 90.69 470 LEU A O 1
ATOM 3562 N N . SER A 1 471 ? 18.627 21.039 25.242 1.00 93.50 471 SER A N 1
ATOM 3563 C CA . SER A 1 471 ? 17.250 21.249 24.784 1.00 93.50 471 SER A CA 1
ATOM 3564 C C . SER A 1 471 ? 17.043 20.602 23.414 1.00 93.50 471 SER A C 1
ATOM 3566 O O . SER A 1 471 ? 17.902 20.734 22.540 1.00 93.50 471 SER A O 1
ATOM 3568 N N . TYR A 1 472 ? 15.908 19.931 23.225 1.00 94.00 472 TYR A N 1
ATOM 3569 C CA . TYR A 1 472 ? 15.492 19.314 21.966 1.00 94.00 472 TYR A CA 1
ATOM 3570 C C . TYR A 1 472 ? 14.593 20.277 21.180 1.00 94.00 472 TYR A C 1
ATOM 3572 O O . TYR A 1 472 ? 13.545 20.697 21.666 1.00 94.00 472 TYR A O 1
ATOM 3580 N N . VAL A 1 473 ? 14.999 20.620 19.958 1.00 94.69 473 VAL A N 1
ATOM 3581 C CA . VAL A 1 473 ? 14.231 21.431 19.005 1.00 94.69 473 VAL A CA 1
ATOM 3582 C C . VAL A 1 473 ? 13.697 20.499 17.920 1.00 94.69 473 VAL A C 1
ATOM 3584 O O . VAL A 1 473 ? 14.399 20.144 16.964 1.00 94.69 473 VAL A O 1
ATOM 3587 N N . GLY A 1 474 ? 12.459 20.060 18.118 1.00 92.38 474 GLY A N 1
ATOM 3588 C CA . GLY A 1 474 ? 11.799 19.054 17.301 1.00 92.38 474 GLY A CA 1
ATOM 3589 C C . GLY A 1 474 ? 11.127 19.614 16.054 1.00 92.38 474 GLY A C 1
ATOM 3590 O O . GLY A 1 474 ? 11.024 20.823 15.854 1.00 92.38 474 GLY A O 1
ATOM 3591 N N . ILE A 1 475 ? 10.651 18.707 15.207 1.00 92.06 475 ILE A N 1
ATOM 3592 C CA . ILE A 1 475 ? 9.847 19.043 14.030 1.00 92.06 475 ILE A CA 1
ATOM 3593 C C . ILE A 1 475 ? 8.377 19.019 14.432 1.00 92.06 475 ILE A C 1
ATOM 3595 O O . ILE A 1 475 ? 7.937 18.118 15.147 1.00 92.06 475 ILE A O 1
ATOM 3599 N N . LEU A 1 476 ? 7.620 20.008 13.965 1.00 93.12 476 LEU A N 1
ATOM 3600 C CA . LEU A 1 476 ? 6.169 20.032 14.084 1.00 93.12 476 LEU A CA 1
ATOM 3601 C C . LEU A 1 476 ? 5.563 19.631 12.732 1.00 93.12 476 LEU A C 1
ATOM 3603 O O . LEU A 1 476 ? 5.895 20.210 11.692 1.00 93.12 476 LEU A O 1
ATOM 3607 N N . GLY A 1 477 ? 4.704 18.617 12.744 1.00 91.94 477 GLY A N 1
ATOM 3608 C CA . GLY A 1 477 ? 3.818 18.280 11.638 1.00 91.94 477 GLY A CA 1
ATOM 3609 C C . GLY A 1 477 ? 2.560 19.142 11.694 1.00 91.94 477 GLY A C 1
ATOM 3610 O O . GLY A 1 477 ? 2.019 19.379 12.773 1.00 91.94 477 GLY A O 1
ATOM 3611 N N . ALA A 1 478 ? 2.090 19.599 10.537 1.00 91.75 478 ALA A N 1
ATOM 3612 C CA . ALA A 1 478 ? 0.860 20.361 10.384 1.00 91.75 478 ALA A CA 1
ATOM 3613 C C . ALA A 1 478 ? 0.038 19.873 9.191 1.00 91.75 478 ALA A C 1
ATOM 3615 O O . ALA A 1 478 ? 0.575 19.553 8.130 1.00 91.75 478 ALA A O 1
ATOM 3616 N N . THR A 1 479 ? -1.280 19.859 9.348 1.00 88.50 479 THR A N 1
ATOM 3617 C CA . THR A 1 479 ? -2.226 19.637 8.246 1.00 88.50 479 THR A CA 1
ATOM 3618 C C . THR A 1 479 ? -2.498 20.928 7.471 1.00 88.50 479 THR A C 1
ATOM 3620 O O . THR A 1 479 ? -2.390 22.039 8.004 1.00 88.50 479 THR A O 1
ATOM 3623 N N . ALA A 1 480 ? -2.871 20.793 6.197 1.00 78.81 480 ALA A N 1
ATOM 3624 C CA . ALA A 1 480 ? -3.487 21.883 5.449 1.00 78.81 480 ALA A CA 1
ATOM 3625 C C . ALA A 1 480 ? -4.823 22.297 6.094 1.00 78.81 480 ALA A C 1
ATOM 3627 O O . ALA A 1 480 ? -5.578 21.453 6.572 1.00 78.81 480 ALA A O 1
ATOM 3628 N N . GLN A 1 481 ? -5.110 23.601 6.094 1.00 70.88 481 GLN A N 1
ATOM 3629 C CA . GLN A 1 481 ? -6.298 24.172 6.732 1.00 70.88 481 GLN A CA 1
ATOM 3630 C C . GLN A 1 481 ? -7.596 23.602 6.133 1.00 70.88 481 GLN A C 1
ATOM 3632 O O . GLN A 1 481 ? -7.856 23.765 4.940 1.00 70.88 481 GLN A O 1
ATOM 3637 N N . SER A 1 482 ? -8.445 23.006 6.977 1.00 64.44 482 SER A N 1
ATOM 3638 C CA . SER A 1 482 ? -9.819 22.639 6.625 1.00 64.44 482 SER A CA 1
ATOM 3639 C C . SER A 1 482 ? -10.799 23.721 7.074 1.00 64.44 482 SER A C 1
ATOM 3641 O O . SER A 1 482 ? -10.797 24.140 8.230 1.00 64.44 482 SER A O 1
ATOM 3643 N N . ASN A 1 483 ? -11.705 24.125 6.180 1.00 55.47 483 ASN A N 1
ATOM 3644 C CA . ASN A 1 483 ? -12.798 25.049 6.511 1.00 55.47 483 ASN A CA 1
ATOM 3645 C C . ASN A 1 483 ? -13.890 24.412 7.396 1.00 55.47 483 ASN A C 1
ATOM 3647 O O . ASN A 1 483 ? -14.784 25.124 7.847 1.00 55.47 483 ASN A O 1
ATOM 3651 N N . VAL A 1 484 ? -13.847 23.090 7.609 1.00 58.38 484 VAL A N 1
ATOM 3652 C CA . VAL A 1 484 ? -14.889 22.326 8.322 1.00 58.38 484 VAL A CA 1
ATOM 3653 C C . VAL A 1 484 ? -14.398 21.808 9.677 1.00 58.38 484 VAL A C 1
ATOM 3655 O O . VAL A 1 484 ? -15.140 21.880 10.651 1.00 58.38 484 VAL A O 1
ATOM 3658 N N . TYR A 1 485 ? -13.150 21.329 9.746 1.00 64.62 485 TYR A N 1
ATOM 3659 C CA . TYR A 1 485 ? -12.621 20.587 10.904 1.00 64.62 485 TYR A CA 1
ATOM 3660 C C . TYR A 1 485 ? -11.397 21.242 11.579 1.00 64.62 485 TYR A C 1
ATOM 3662 O O . TYR A 1 485 ? -10.892 20.725 12.566 1.00 64.62 485 TYR A O 1
ATOM 3670 N N . GLY A 1 486 ? -10.929 22.398 11.090 1.00 79.00 486 GLY A N 1
ATOM 3671 C CA . GLY A 1 486 ? -9.777 23.113 11.655 1.00 79.00 486 GLY A CA 1
ATOM 3672 C C . GLY A 1 486 ? -8.423 22.635 11.115 1.00 79.00 486 GLY A C 1
ATOM 3673 O O . GLY A 1 486 ? -8.302 22.279 9.940 1.00 79.00 486 GLY A O 1
ATOM 3674 N N . GLN A 1 487 ? -7.394 22.678 11.964 1.00 90.25 487 GLN A N 1
ATOM 3675 C CA . GLN A 1 487 ? -6.033 22.214 11.687 1.00 90.25 487 GLN A CA 1
ATOM 3676 C C . GLN A 1 487 ? -5.558 21.285 12.810 1.00 90.25 487 GLN A C 1
ATOM 3678 O O . GLN A 1 487 ? -5.565 21.661 13.978 1.00 90.25 487 GLN A O 1
ATOM 3683 N N . TYR A 1 488 ? -5.068 20.106 12.439 1.00 91.38 488 TYR A N 1
ATOM 3684 C CA . TYR A 1 488 ? -4.327 19.205 13.320 1.00 91.38 488 TYR A CA 1
ATOM 3685 C C . TYR A 1 488 ? -2.821 19.450 13.217 1.00 91.38 488 TYR A C 1
ATOM 3687 O O . TYR A 1 488 ? -2.293 19.658 12.115 1.00 91.38 488 TYR A O 1
ATOM 3695 N N . LEU A 1 489 ? -2.146 19.383 14.363 1.00 92.69 489 LEU A N 1
ATOM 3696 C CA . LEU A 1 489 ? -0.700 19.477 14.546 1.00 92.69 489 LEU A CA 1
ATOM 3697 C C . LEU A 1 489 ? -0.197 18.258 15.337 1.00 92.69 489 LEU A C 1
ATOM 3699 O O . LEU A 1 489 ? -0.907 17.748 16.203 1.00 92.69 489 LEU A O 1
ATOM 3703 N N . ALA A 1 490 ? 1.038 17.823 15.094 1.00 92.25 490 ALA A N 1
ATOM 3704 C CA . ALA A 1 490 ? 1.663 16.726 15.838 1.00 92.25 490 ALA A CA 1
ATOM 3705 C C . ALA A 1 490 ? 3.165 16.954 16.034 1.00 92.25 490 ALA A C 1
ATOM 3707 O O . ALA A 1 490 ? 3.876 17.292 15.086 1.00 92.25 490 ALA A O 1
ATOM 3708 N N . THR A 1 491 ? 3.669 16.763 17.254 1.00 93.25 491 THR A N 1
ATOM 3709 C CA . THR A 1 491 ? 5.115 16.766 17.521 1.00 93.25 491 THR A CA 1
ATOM 3710 C C . THR A 1 491 ? 5.779 15.548 16.886 1.00 93.25 491 THR A C 1
ATOM 3712 O O . THR A 1 491 ? 5.194 14.466 16.897 1.00 93.25 491 THR A O 1
ATOM 3715 N N . GLN A 1 492 ? 7.027 15.676 16.428 1.00 89.56 492 GLN A N 1
ATOM 3716 C CA . GLN A 1 492 ? 7.874 14.518 16.125 1.00 89.56 492 GLN A CA 1
ATOM 3717 C C . GLN A 1 492 ? 7.877 13.535 17.313 1.00 89.56 492 GLN A C 1
ATOM 3719 O O . GLN A 1 492 ? 8.277 13.945 18.405 1.00 89.56 492 GLN A O 1
ATOM 3724 N N . PRO A 1 493 ? 7.484 12.259 17.134 1.00 89.06 493 PRO A N 1
ATOM 3725 C CA . PRO A 1 493 ? 7.519 11.299 18.227 1.00 89.06 493 PRO A CA 1
ATOM 3726 C C . PRO A 1 493 ? 8.935 11.051 18.731 1.00 89.06 493 PRO A C 1
ATOM 3728 O O . PRO A 1 493 ? 9.909 11.054 17.964 1.00 89.06 493 PRO A O 1
ATOM 3731 N N . VAL A 1 494 ? 9.045 10.784 20.027 1.00 88.50 494 VAL A N 1
ATOM 3732 C CA . VAL A 1 494 ? 10.299 10.434 20.695 1.00 88.50 494 VAL A CA 1
ATOM 3733 C C . VAL A 1 494 ? 10.192 9.043 21.310 1.00 88.50 494 VAL A C 1
ATOM 3735 O O . VAL A 1 494 ? 9.121 8.620 21.731 1.00 88.50 494 VAL A O 1
ATOM 3738 N N . GLU A 1 495 ? 11.297 8.294 21.359 1.00 85.12 495 GLU A N 1
ATOM 3739 C CA . GLU A 1 495 ? 11.290 6.951 21.975 1.00 85.12 495 GLU A CA 1
ATOM 3740 C C . GLU A 1 495 ? 10.960 6.951 23.474 1.00 85.12 495 GLU A C 1
ATOM 3742 O O . GLU A 1 495 ? 10.612 5.905 24.013 1.00 85.12 495 GLU A O 1
ATOM 3747 N N . GLN A 1 496 ? 11.157 8.100 24.116 1.00 86.75 496 GLN A N 1
ATOM 3748 C CA . GLN A 1 496 ? 10.736 8.481 25.459 1.00 86.75 496 GLN A CA 1
ATOM 3749 C C . GLN A 1 496 ? 10.959 9.995 25.573 1.00 86.75 496 GLN A C 1
ATOM 3751 O O . GLN A 1 496 ? 11.917 10.520 24.987 1.00 86.75 496 GLN A O 1
ATOM 3756 N N . PHE A 1 497 ? 10.144 10.702 26.352 1.00 89.12 497 PHE A N 1
ATOM 3757 C CA . PHE A 1 497 ? 10.575 11.998 26.870 1.00 89.12 497 PHE A CA 1
ATOM 3758 C C . PHE A 1 497 ? 11.552 11.792 28.043 1.00 89.12 497 PHE A C 1
ATOM 3760 O O . PHE A 1 497 ? 11.462 10.816 28.786 1.00 89.12 497 PHE A O 1
ATOM 3767 N N . ASN A 1 498 ? 12.504 12.707 28.217 1.00 89.19 498 ASN A N 1
ATOM 3768 C CA . ASN A 1 498 ? 13.506 12.655 29.277 1.00 89.19 498 ASN A CA 1
ATOM 3769 C C . ASN A 1 498 ? 13.190 13.688 30.366 1.00 89.19 498 ASN A C 1
ATOM 3771 O O . ASN A 1 498 ? 13.041 14.880 30.095 1.00 89.19 498 ASN A O 1
ATOM 3775 N N . CYS A 1 499 ? 13.164 13.231 31.614 1.00 88.88 499 CYS A N 1
ATOM 3776 C CA . CYS A 1 499 ? 12.903 14.062 32.787 1.00 88.88 499 CYS A CA 1
ATOM 3777 C C . CYS A 1 499 ? 14.002 15.122 32.944 1.00 88.88 499 CYS A C 1
ATOM 3779 O O . CYS A 1 499 ? 15.186 14.809 32.844 1.00 88.88 499 CYS A O 1
ATOM 3781 N N . GLY A 1 500 ? 13.627 16.386 33.146 1.00 89.25 500 GLY A N 1
ATOM 3782 C CA . GLY A 1 500 ? 14.543 17.531 33.185 1.00 89.25 500 GLY A CA 1
ATOM 3783 C C . GLY A 1 500 ? 15.058 17.997 31.814 1.00 89.25 500 GLY A C 1
ATOM 3784 O O . GLY A 1 500 ? 15.930 18.870 31.758 1.00 89.25 500 GLY A O 1
ATOM 3785 N N . GLN A 1 501 ? 14.570 17.430 30.701 1.00 92.00 501 GLN A N 1
ATOM 3786 C CA . GLN A 1 501 ? 14.863 17.919 29.352 1.00 92.00 501 GLN A CA 1
ATOM 3787 C C . GLN A 1 501 ? 13.768 18.883 28.865 1.00 92.00 501 GLN A C 1
ATOM 3789 O O . GLN A 1 501 ? 12.578 18.668 29.092 1.00 92.00 501 GLN A O 1
ATOM 3794 N N . ARG A 1 502 ? 14.191 19.950 28.177 1.00 93.25 502 ARG A N 1
ATOM 3795 C CA . ARG A 1 502 ? 13.311 20.946 27.548 1.00 93.25 502 ARG A CA 1
ATOM 3796 C C . ARG A 1 502 ? 13.092 20.624 26.071 1.00 93.25 502 ARG A C 1
ATOM 3798 O O . ARG A 1 502 ? 14.065 20.386 25.353 1.00 93.25 502 ARG A O 1
ATOM 3805 N N . TYR A 1 503 ? 11.844 20.698 25.631 1.00 94.81 503 TYR A N 1
ATOM 3806 C CA . TYR A 1 503 ? 11.357 20.387 24.293 1.00 94.81 503 TYR A CA 1
ATOM 3807 C C . TYR A 1 503 ? 10.714 21.619 23.659 1.00 94.81 503 TYR A C 1
ATOM 3809 O O . TYR A 1 503 ? 9.880 22.276 24.277 1.00 94.81 503 TYR A O 1
ATOM 3817 N N . ILE A 1 504 ? 11.100 21.933 22.423 1.00 95.81 504 ILE A N 1
ATOM 3818 C CA . ILE A 1 504 ? 10.654 23.122 21.692 1.00 95.81 504 ILE A CA 1
ATOM 3819 C C . ILE A 1 504 ? 10.189 22.700 20.299 1.00 95.81 504 ILE A C 1
ATOM 3821 O O . ILE A 1 504 ? 10.933 22.053 19.561 1.00 95.81 504 ILE A O 1
ATOM 3825 N N . TYR A 1 505 ? 8.978 23.107 19.928 1.00 96.25 505 TYR A N 1
ATOM 3826 C CA . TYR A 1 505 ? 8.378 22.871 18.617 1.00 96.25 505 TYR A CA 1
ATOM 3827 C C . TYR A 1 505 ? 7.832 24.189 18.059 1.00 96.25 505 TYR A C 1
ATOM 3829 O O . TYR A 1 505 ? 7.083 24.890 18.740 1.00 96.25 505 TYR A O 1
ATOM 3837 N N . SER A 1 506 ? 8.190 24.532 16.822 1.00 94.31 506 SER A N 1
ATOM 3838 C CA . SER A 1 506 ? 7.756 25.760 16.143 1.00 94.31 506 SER A CA 1
ATOM 3839 C C . SER A 1 506 ? 6.973 25.462 14.862 1.00 94.31 506 SER A C 1
ATOM 3841 O O . SER A 1 506 ? 7.292 24.539 14.108 1.00 94.31 506 SER A O 1
ATOM 3843 N N . LEU A 1 507 ? 5.939 26.268 14.613 1.00 94.38 507 LEU A N 1
ATOM 3844 C CA . LEU A 1 507 ? 5.188 26.284 13.363 1.00 94.38 507 LEU A CA 1
ATOM 3845 C C . LEU A 1 507 ? 5.676 27.440 12.484 1.00 94.38 507 LEU A C 1
ATOM 3847 O O . LEU A 1 507 ? 5.820 28.570 12.958 1.00 94.38 507 LEU A O 1
ATOM 3851 N N . ASP A 1 508 ? 5.886 27.186 11.193 1.00 93.06 508 ASP A N 1
ATOM 3852 C CA . ASP A 1 508 ? 6.079 28.251 10.213 1.00 93.06 508 ASP A CA 1
ATOM 3853 C C . ASP A 1 508 ? 4.880 29.207 10.247 1.00 93.06 508 ASP A C 1
ATOM 3855 O O . ASP A 1 508 ? 3.727 28.783 10.134 1.00 93.06 508 ASP A O 1
ATOM 3859 N N . ASN A 1 509 ? 5.147 30.510 10.376 1.00 88.06 509 ASN A N 1
ATOM 3860 C CA . ASN A 1 509 ? 4.091 31.512 10.512 1.00 88.06 509 ASN A CA 1
ATOM 3861 C C . ASN A 1 509 ? 3.063 31.450 9.363 1.00 88.06 509 ASN A C 1
ATOM 3863 O O . ASN A 1 509 ? 1.898 31.744 9.599 1.00 88.06 509 ASN A O 1
ATOM 3867 N N . THR A 1 510 ? 3.443 31.064 8.140 1.00 89.06 510 THR A N 1
ATOM 3868 C CA . THR A 1 510 ? 2.511 30.956 6.996 1.00 89.06 510 THR A CA 1
ATOM 3869 C C . THR A 1 510 ? 1.519 29.801 7.090 1.00 89.06 510 THR A C 1
ATOM 3871 O O . THR A 1 510 ? 0.550 29.781 6.335 1.00 89.06 510 THR A O 1
ATOM 3874 N N . LEU A 1 511 ? 1.745 28.851 8.001 1.00 91.12 511 LEU A N 1
ATOM 3875 C CA . LEU A 1 511 ? 0.873 27.699 8.226 1.00 91.12 511 LEU A CA 1
ATOM 3876 C C . LEU A 1 511 ? -0.083 27.895 9.409 1.00 91.12 511 LEU A C 1
ATOM 3878 O O . LEU A 1 511 ? -0.967 27.062 9.601 1.00 91.12 511 LEU A O 1
ATOM 3882 N N . VAL A 1 512 ? 0.064 28.984 10.174 1.00 90.06 512 VAL A N 1
ATOM 3883 C CA . VAL A 1 512 ? -0.909 29.365 11.206 1.00 90.06 512 VAL A CA 1
ATOM 3884 C C . VAL A 1 512 ? -2.220 29.781 10.514 1.00 90.06 512 VAL A C 1
ATOM 3886 O O . VAL A 1 512 ? -2.176 30.675 9.661 1.00 90.06 512 VAL A O 1
ATOM 3889 N N . PRO A 1 513 ? -3.382 29.189 10.857 1.00 87.69 513 PRO A N 1
ATOM 3890 C CA . PRO A 1 513 ? -4.642 29.462 10.173 1.00 87.69 513 PRO A CA 1
ATOM 3891 C C . PRO A 1 513 ? -5.078 30.927 10.249 1.00 87.69 513 PRO A C 1
ATOM 3893 O O . PRO A 1 513 ? -4.794 31.649 11.206 1.00 87.69 513 PRO A O 1
ATOM 3896 N N . THR A 1 514 ? -5.863 31.359 9.261 1.00 82.94 514 THR A N 1
ATOM 3897 C CA . THR A 1 514 ? -6.331 32.753 9.149 1.00 82.94 514 THR A CA 1
ATOM 3898 C C . THR A 1 514 ? -7.222 33.217 10.305 1.00 82.94 514 THR A C 1
ATOM 3900 O O . THR A 1 514 ? -7.308 34.421 10.556 1.00 82.94 514 THR A O 1
ATOM 3903 N N . TYR A 1 515 ? -7.867 32.306 11.043 1.00 83.50 515 TYR A N 1
ATOM 3904 C CA . TYR A 1 515 ? -8.578 32.628 12.287 1.00 83.50 515 TYR A CA 1
ATOM 3905 C C . TYR A 1 515 ? -7.601 32.815 13.461 1.00 83.50 515 TYR A C 1
ATOM 3907 O O . TYR A 1 515 ? -7.645 33.849 14.134 1.00 83.50 515 TYR A O 1
ATOM 3915 N N . GLY A 1 516 ? -6.657 31.891 13.618 1.00 87.62 516 GLY A N 1
ATOM 3916 C CA . GLY A 1 516 ? -5.622 31.855 14.647 1.00 87.62 516 GLY A CA 1
ATOM 3917 C C . GLY A 1 516 ? -5.069 30.434 14.805 1.00 87.62 516 GLY A C 1
ATOM 3918 O O . GLY A 1 516 ? -5.566 29.504 14.173 1.00 87.62 516 GLY A O 1
ATOM 3919 N N . GLY A 1 517 ? -4.062 30.248 15.655 1.00 92.50 517 GLY A N 1
ATOM 3920 C CA . GLY A 1 517 ? -3.507 28.927 15.952 1.00 92.50 517 GLY A CA 1
ATOM 3921 C C . GLY A 1 517 ? -2.217 28.949 16.764 1.00 92.50 517 GLY A C 1
ATOM 3922 O O . GLY A 1 517 ? -1.762 30.002 17.212 1.00 92.50 517 GLY A O 1
ATOM 3923 N N . ILE A 1 518 ? -1.628 27.769 16.955 1.00 94.19 518 ILE A N 1
ATOM 3924 C CA . ILE A 1 518 ? -0.353 27.592 17.662 1.00 94.19 518 ILE A CA 1
ATOM 3925 C C . ILE A 1 518 ? 0.809 28.023 16.759 1.00 94.19 518 ILE A C 1
ATOM 3927 O O . ILE A 1 518 ? 0.875 27.647 15.593 1.00 94.19 518 ILE A O 1
ATOM 3931 N N . LYS A 1 519 ? 1.748 28.789 17.320 1.00 93.25 519 LYS A N 1
ATOM 3932 C CA . LYS A 1 519 ? 3.000 29.217 16.678 1.00 93.25 519 LYS A CA 1
ATOM 3933 C C . LYS A 1 519 ? 4.232 28.541 17.290 1.00 93.25 519 LYS A C 1
ATOM 3935 O O . LYS A 1 519 ? 5.179 28.231 16.572 1.00 93.25 519 LYS A O 1
ATOM 3940 N N . LYS A 1 520 ? 4.236 28.317 18.606 1.00 94.56 520 LYS A N 1
ATOM 3941 C CA . LYS A 1 520 ? 5.309 27.627 19.341 1.00 94.56 520 LYS A CA 1
ATOM 3942 C C . LYS A 1 520 ? 4.706 26.861 20.517 1.00 94.56 520 LYS A C 1
ATOM 3944 O O . LYS A 1 520 ? 3.809 27.386 21.176 1.00 94.56 520 LYS A O 1
ATOM 3949 N N . VAL A 1 521 ? 5.242 25.681 20.804 1.00 95.19 521 VAL A N 1
ATOM 3950 C CA . VAL A 1 521 ? 5.063 24.979 22.081 1.00 95.19 521 VAL A CA 1
ATOM 3951 C C . VAL A 1 521 ? 6.439 24.717 22.685 1.00 95.19 521 VAL A C 1
ATOM 3953 O O . VAL A 1 521 ? 7.375 24.359 21.969 1.00 95.19 521 VAL A O 1
ATOM 3956 N N . ASP A 1 522 ? 6.576 24.955 23.984 1.00 94.81 522 ASP A N 1
ATOM 3957 C CA . ASP A 1 522 ? 7.846 24.947 24.709 1.00 94.81 522 ASP A CA 1
ATOM 3958 C C . ASP A 1 522 ? 7.604 24.385 26.116 1.00 94.81 522 ASP A C 1
ATOM 3960 O O . ASP A 1 522 ? 6.908 25.013 26.917 1.00 94.81 522 ASP A O 1
ATOM 3964 N N . PHE A 1 523 ? 8.100 23.180 26.404 1.00 93.19 523 PHE A N 1
ATOM 3965 C CA . PHE A 1 523 ? 7.823 22.489 27.665 1.00 93.19 523 PHE A CA 1
ATOM 3966 C C . PHE A 1 523 ? 9.039 21.778 28.258 1.00 93.19 523 PHE A C 1
ATOM 3968 O O . PHE A 1 523 ? 9.970 21.392 27.556 1.00 93.19 523 PHE A O 1
ATOM 3975 N N . THR A 1 524 ? 9.010 21.589 29.575 1.00 91.62 524 THR A N 1
ATOM 3976 C CA . THR A 1 524 ? 10.032 20.889 30.360 1.00 91.62 524 THR A CA 1
ATOM 3977 C C . THR A 1 524 ? 9.319 19.962 31.334 1.00 91.62 524 THR A C 1
ATOM 3979 O O . THR A 1 524 ? 8.383 20.377 32.018 1.00 91.62 524 THR A O 1
ATOM 3982 N N . ILE A 1 525 ? 9.747 18.707 31.388 1.00 88.38 525 ILE A N 1
ATOM 3983 C CA . ILE A 1 525 ? 9.245 17.704 32.338 1.00 88.38 525 ILE A CA 1
ATOM 3984 C C . ILE A 1 525 ? 10.112 17.761 33.593 1.00 88.38 525 ILE A C 1
ATOM 3986 O O . ILE A 1 525 ? 11.323 17.946 33.472 1.00 88.38 525 ILE A O 1
ATOM 3990 N N . PHE A 1 526 ? 9.533 17.591 34.783 1.00 87.06 526 PHE A N 1
ATOM 3991 C CA . PHE A 1 526 ? 10.300 17.656 36.030 1.00 87.06 526 PHE A CA 1
ATOM 3992 C C . PHE A 1 526 ? 11.474 16.667 36.040 1.00 87.06 526 PHE A C 1
ATOM 3994 O O . PHE A 1 526 ? 11.329 15.503 35.673 1.00 87.06 526 PHE A O 1
ATOM 4001 N N . GLU A 1 527 ? 12.637 17.101 36.537 1.00 86.62 527 GLU A N 1
ATOM 4002 C CA . GLU A 1 527 ? 13.836 16.251 36.666 1.00 86.62 527 GLU A CA 1
ATOM 4003 C C . GLU A 1 527 ? 13.603 15.018 37.564 1.00 86.62 527 GLU A C 1
ATOM 4005 O O . GLU A 1 527 ? 14.201 13.970 37.337 1.00 86.62 527 GLU A O 1
ATOM 4010 N N . ASN A 1 528 ? 12.674 15.119 38.524 1.00 81.44 528 ASN A N 1
ATOM 4011 C CA . ASN A 1 528 ? 12.237 14.025 39.403 1.00 81.44 528 ASN A CA 1
ATOM 4012 C C . ASN A 1 528 ? 10.844 13.459 39.035 1.00 81.44 528 ASN A C 1
ATOM 4014 O O . ASN A 1 528 ? 10.219 12.809 39.872 1.00 81.44 528 ASN A O 1
ATOM 4018 N N . GLY A 1 529 ? 10.325 13.761 37.838 1.00 77.69 529 GLY A N 1
ATOM 4019 C CA . GLY A 1 529 ? 9.017 13.292 37.367 1.00 77.69 529 GLY A CA 1
ATOM 4020 C C . GLY A 1 529 ? 9.010 11.816 36.946 1.00 77.69 529 GLY A C 1
ATOM 4021 O O . GLY A 1 529 ? 10.023 11.117 37.029 1.00 77.69 529 GLY A O 1
ATOM 4022 N N . THR A 1 530 ? 7.865 11.339 36.451 1.00 76.44 530 THR A N 1
ATOM 4023 C CA . THR A 1 530 ? 7.755 9.986 35.882 1.00 76.44 530 THR A CA 1
ATOM 4024 C C . THR A 1 530 ? 7.917 10.041 34.366 1.00 76.44 530 THR A C 1
ATOM 4026 O O . THR A 1 530 ? 7.017 10.481 33.663 1.00 76.44 530 THR A O 1
ATOM 4029 N N . CYS A 1 531 ? 9.052 9.555 33.862 1.00 79.75 531 CYS A N 1
ATOM 4030 C CA . CYS A 1 531 ? 9.318 9.427 32.428 1.00 79.75 531 CYS A CA 1
ATOM 4031 C C . CYS A 1 531 ? 9.355 7.945 32.030 1.00 79.75 531 CYS A C 1
ATOM 4033 O O . CYS A 1 531 ? 10.389 7.296 32.226 1.00 79.75 531 CYS A O 1
ATOM 4035 N N . PRO A 1 532 ? 8.247 7.369 31.529 1.00 76.44 532 PRO A N 1
ATOM 4036 C CA . PRO A 1 532 ? 8.228 5.978 31.103 1.00 76.44 532 PRO A CA 1
ATOM 4037 C C . PRO A 1 532 ? 9.111 5.775 29.865 1.00 76.44 532 PRO A C 1
ATOM 4039 O O . PRO A 1 532 ? 9.183 6.620 28.977 1.00 76.44 532 PRO A O 1
ATOM 4042 N N . GLY A 1 533 ? 9.782 4.623 29.795 1.00 77.25 533 GLY A N 1
ATOM 4043 C CA . GLY A 1 533 ? 10.638 4.232 28.665 1.00 77.25 533 GLY A CA 1
ATOM 4044 C C . GLY A 1 533 ? 9.843 3.756 27.445 1.00 77.25 533 GLY A C 1
ATOM 4045 O O . GLY A 1 533 ? 10.124 2.679 26.916 1.00 77.25 533 GLY A O 1
ATOM 4046 N N . THR A 1 534 ? 8.814 4.508 27.060 1.00 81.75 534 THR A N 1
ATOM 4047 C CA . THR A 1 534 ? 7.837 4.188 26.012 1.00 81.75 534 THR A CA 1
ATOM 4048 C C . THR A 1 534 ? 7.745 5.315 24.992 1.00 81.75 534 THR A C 1
ATOM 4050 O O . THR A 1 534 ? 7.980 6.472 25.330 1.00 81.75 534 THR A O 1
ATOM 4053 N N . LEU A 1 535 ? 7.349 4.966 23.761 1.00 85.62 535 LEU A N 1
ATOM 4054 C CA . LEU A 1 535 ? 7.027 5.922 22.699 1.00 85.62 535 LEU A CA 1
ATOM 4055 C C . LEU A 1 535 ? 6.096 7.020 23.226 1.00 85.62 535 LEU A C 1
ATOM 4057 O O . LEU A 1 535 ? 5.073 6.701 23.828 1.00 85.62 535 LEU A O 1
ATOM 4061 N N . ASP A 1 536 ? 6.441 8.278 22.964 1.00 88.81 536 ASP A N 1
ATOM 4062 C CA . ASP A 1 536 ? 5.688 9.417 23.480 1.00 88.81 536 ASP A CA 1
ATOM 4063 C C . ASP A 1 536 ? 5.689 10.603 22.501 1.00 88.81 536 ASP A C 1
ATOM 4065 O O . ASP A 1 536 ? 6.608 10.763 21.685 1.00 88.81 536 ASP A O 1
ATOM 4069 N N . TYR A 1 537 ? 4.618 11.395 22.534 1.00 91.12 537 TYR A N 1
ATOM 4070 C CA . TYR A 1 537 ? 4.345 12.497 21.608 1.00 91.12 537 TYR A CA 1
ATOM 4071 C C . TYR A 1 537 ? 3.150 13.342 22.090 1.00 91.12 537 TYR A C 1
ATOM 4073 O O . TYR A 1 537 ? 2.349 12.897 22.903 1.00 91.12 537 TYR A O 1
ATOM 4081 N N . VAL A 1 538 ? 2.988 14.557 21.554 1.00 91.88 538 VAL A N 1
ATOM 4082 C CA . VAL A 1 538 ? 1.811 15.409 21.798 1.00 91.88 538 VAL A CA 1
ATOM 4083 C C . VAL A 1 538 ? 1.188 15.839 20.468 1.00 91.88 538 VAL A C 1
ATOM 4085 O O . VAL A 1 538 ? 1.877 16.176 19.501 1.00 91.88 538 VAL A O 1
ATOM 4088 N N . THR A 1 539 ? -0.138 15.832 20.417 1.00 92.69 539 THR A N 1
ATOM 4089 C CA . THR A 1 539 ? -0.953 16.248 19.269 1.00 92.69 539 THR A CA 1
ATOM 4090 C C . THR A 1 539 ? -1.850 17.420 19.653 1.00 92.69 539 THR A C 1
ATOM 4092 O O . THR A 1 539 ? -2.145 17.618 20.829 1.00 92.69 539 THR A O 1
ATOM 4095 N N . TYR A 1 540 ? -2.267 18.224 18.675 1.00 92.75 540 TYR A N 1
ATOM 4096 C CA . TYR A 1 540 ? -3.148 19.368 18.910 1.00 92.75 540 TYR A CA 1
ATOM 4097 C C . TYR A 1 540 ? -4.187 19.490 17.800 1.00 92.75 540 TYR A C 1
ATOM 4099 O O . TYR A 1 540 ? -3.848 19.485 16.618 1.00 92.75 540 TYR A O 1
ATOM 4107 N N . GLU A 1 541 ? -5.442 19.673 18.183 1.00 90.88 541 GLU A N 1
ATOM 4108 C CA . GLU A 1 541 ? -6.546 20.073 17.314 1.00 90.88 541 GLU A CA 1
ATOM 4109 C C . GLU A 1 541 ? -6.807 21.575 17.500 1.00 90.88 541 GLU A C 1
ATOM 4111 O O . GLU A 1 541 ? -6.976 22.043 18.625 1.00 90.88 541 GLU A O 1
ATOM 4116 N N . VAL A 1 542 ? -6.806 22.347 16.410 1.00 91.25 542 VAL A N 1
ATOM 4117 C CA . VAL A 1 542 ? -6.833 23.819 16.432 1.00 91.25 542 VAL A CA 1
ATOM 4118 C C . VAL A 1 542 ? -7.952 24.348 15.532 1.00 91.25 542 VAL A C 1
ATOM 4120 O O . VAL A 1 542 ? -7.879 24.260 14.304 1.00 91.25 542 VAL A O 1
ATOM 4123 N N . ALA A 1 543 ? -8.978 24.963 16.119 1.00 89.19 543 ALA A N 1
ATOM 4124 C CA . ALA A 1 543 ? -10.172 25.445 15.416 1.00 89.19 543 ALA A CA 1
ATOM 4125 C C . ALA A 1 543 ? -10.568 26.864 15.862 1.00 89.19 543 ALA A C 1
ATOM 4127 O O . ALA A 1 543 ? -10.101 27.359 16.881 1.00 89.19 543 ALA A O 1
ATOM 4128 N N . SER A 1 544 ? -11.445 27.548 15.122 1.00 84.62 544 SER A N 1
ATOM 4129 C CA . SER A 1 544 ? -11.946 28.879 15.523 1.00 84.62 544 SER A CA 1
ATOM 4130 C C . SER A 1 544 ? -12.953 28.831 16.683 1.00 84.62 544 SER A C 1
ATOM 4132 O O . SER A 1 544 ? -13.183 29.837 17.349 1.00 84.62 544 SER A O 1
ATOM 4134 N N . LYS A 1 545 ? -13.551 27.661 16.926 1.00 82.06 545 LYS A N 1
ATOM 4135 C CA . LYS A 1 545 ? -14.510 27.356 17.996 1.00 82.06 545 LYS A CA 1
ATOM 4136 C C . LYS A 1 545 ? -14.480 25.846 18.295 1.00 82.06 545 LYS A C 1
ATOM 4138 O O . LYS A 1 545 ? -14.038 25.102 17.416 1.00 82.06 545 LYS A O 1
ATOM 4143 N N . PRO A 1 546 ? -14.975 25.380 19.458 1.00 82.88 546 PRO A N 1
ATOM 4144 C CA . PRO A 1 546 ? -15.150 23.953 19.715 1.00 82.88 546 PRO A CA 1
ATOM 4145 C C . PRO A 1 546 ? -15.980 23.282 18.601 1.00 82.88 546 PRO A C 1
ATOM 4147 O O . PRO A 1 546 ? -16.990 23.856 18.169 1.00 82.88 546 PRO A O 1
ATOM 4150 N N . PRO A 1 547 ? -15.589 22.092 18.108 1.00 78.00 547 PRO A N 1
ATOM 4151 C CA . PRO A 1 547 ? -16.402 21.329 17.166 1.00 78.00 547 PRO A CA 1
ATOM 4152 C C . PRO A 1 547 ? -17.755 20.944 17.778 1.00 78.00 547 PRO A C 1
ATOM 4154 O O . PRO A 1 547 ? -17.821 20.596 18.955 1.00 78.00 547 PRO A O 1
ATOM 4157 N N . ILE A 1 548 ? -18.830 20.948 16.983 1.00 66.88 548 ILE A N 1
ATOM 4158 C CA . ILE A 1 548 ? -20.199 20.647 17.464 1.00 66.88 548 ILE A CA 1
ATOM 4159 C C . ILE A 1 548 ? -20.270 19.251 18.108 1.00 66.88 548 ILE A C 1
ATOM 4161 O O . ILE A 1 548 ? -20.923 19.061 19.129 1.00 66.88 548 ILE A O 1
ATOM 4165 N N . GLU A 1 549 ? -19.535 18.293 17.546 1.00 63.50 549 GLU A N 1
ATOM 4166 C CA . GLU A 1 549 ? -19.456 16.900 18.004 1.00 63.50 549 GLU A CA 1
ATOM 4167 C C . GLU A 1 549 ? -18.673 16.724 19.322 1.00 63.50 549 GLU A C 1
ATOM 4169 O O . GLU A 1 549 ? -18.636 15.625 19.863 1.00 63.50 549 GLU A O 1
ATOM 4174 N N . SER A 1 550 ? -18.063 17.784 19.872 1.00 65.81 550 SER A N 1
ATOM 4175 C CA . SER A 1 550 ? -17.344 17.715 21.156 1.00 65.81 550 SER A CA 1
ATOM 4176 C C . SER A 1 550 ? -18.248 17.708 22.388 1.00 65.81 550 SER A C 1
ATOM 4178 O O . SER A 1 550 ? -17.797 17.298 23.453 1.00 65.81 550 SER A O 1
ATOM 4180 N N . GLY A 1 551 ? -19.490 18.194 22.279 1.00 69.62 551 GLY A N 1
ATOM 4181 C CA . GLY A 1 551 ? -20.374 18.396 23.435 1.00 69.62 551 GLY A CA 1
ATOM 4182 C C . GLY A 1 551 ? -19.887 19.455 24.440 1.00 69.62 551 GLY A C 1
ATOM 4183 O O . GLY A 1 551 ? -20.545 19.668 25.457 1.00 69.62 551 GLY A O 1
ATOM 4184 N N . ILE A 1 552 ? -18.764 20.127 24.164 1.00 74.75 552 ILE A N 1
ATOM 4185 C CA . ILE A 1 552 ? -18.187 21.173 25.009 1.00 74.75 552 ILE A CA 1
ATOM 4186 C C . ILE A 1 552 ? -18.892 22.495 24.687 1.00 74.75 552 ILE A C 1
ATOM 4188 O O . ILE A 1 552 ? -18.887 22.906 23.520 1.00 74.75 552 ILE A O 1
ATOM 4192 N N . PRO A 1 553 ? -19.471 23.193 25.681 1.00 72.88 553 PRO A N 1
ATOM 4193 C CA . PRO A 1 553 ? -20.137 24.466 25.440 1.00 72.88 553 PRO A CA 1
ATOM 4194 C C . PRO A 1 553 ? -19.134 25.509 24.944 1.00 72.88 553 PRO A C 1
ATOM 4196 O O . PRO A 1 553 ? -18.007 25.599 25.442 1.00 72.88 553 PRO A O 1
ATOM 4199 N N . SER A 1 554 ? -19.539 26.353 23.996 1.00 73.38 554 SER A N 1
ATOM 4200 C CA . SER A 1 554 ? -18.742 27.537 23.660 1.00 73.38 554 SER A CA 1
ATOM 4201 C C . SER A 1 554 ? -18.666 28.500 24.857 1.00 73.38 554 SER A C 1
ATOM 4203 O O . SER A 1 554 ? -19.564 28.514 25.702 1.00 73.38 554 SER A O 1
ATOM 4205 N N . ILE A 1 555 ? -17.629 29.349 24.938 1.00 70.56 555 ILE A N 1
ATOM 4206 C CA . ILE A 1 555 ? -17.555 30.387 25.994 1.00 70.56 555 ILE A CA 1
ATOM 4207 C C . ILE A 1 555 ? -18.843 31.243 25.964 1.00 70.56 555 ILE A C 1
ATOM 4209 O O . ILE A 1 555 ? -19.448 31.521 27.003 1.00 70.56 555 ILE A O 1
ATOM 4213 N N . THR A 1 556 ? -19.313 31.540 24.750 1.00 61.62 556 THR A N 1
ATOM 4214 C CA . THR A 1 556 ? -20.527 32.302 24.429 1.00 61.62 556 THR A CA 1
ATOM 4215 C C . THR A 1 556 ? -21.827 31.702 24.984 1.00 61.62 556 THR A C 1
ATOM 4217 O O . THR A 1 556 ? -22.772 32.438 25.250 1.00 61.62 556 THR A O 1
ATOM 4220 N N . GLU A 1 557 ? -21.922 30.381 25.172 1.00 57.62 557 GLU A N 1
ATOM 4221 C CA . GLU A 1 557 ? -23.130 29.750 25.737 1.00 57.62 557 GLU A CA 1
ATOM 4222 C C . GLU A 1 557 ? -23.269 29.984 2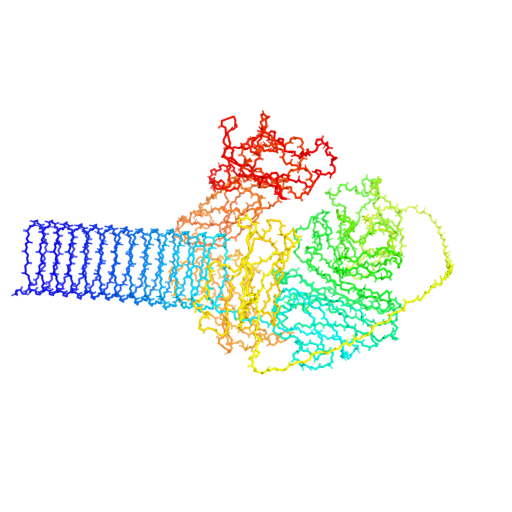7.245 1.00 57.62 557 GLU A C 1
ATOM 4224 O O . GLU A 1 557 ? -24.386 29.973 27.766 1.00 57.62 557 GLU A O 1
ATOM 4229 N N . LYS A 1 558 ? -22.152 30.226 27.946 1.00 52.41 558 LYS A N 1
ATOM 4230 C CA . LYS A 1 558 ? -22.135 30.470 29.394 1.00 52.41 558 LYS A CA 1
ATOM 4231 C C . LYS A 1 558 ? -22.051 31.959 29.752 1.00 52.41 558 LYS A C 1
ATOM 4233 O O . LYS A 1 558 ? -22.685 32.377 30.719 1.00 52.41 558 LYS A O 1
ATOM 4238 N N . ASP A 1 559 ? -21.326 32.763 28.972 1.00 54.94 559 ASP A N 1
ATOM 4239 C CA . ASP A 1 559 ? -21.442 34.228 28.968 1.00 54.94 559 ASP A CA 1
ATOM 4240 C C . ASP A 1 559 ? -21.668 34.723 27.522 1.00 54.94 559 ASP A C 1
ATOM 4242 O O . ASP A 1 559 ? -20.703 34.837 26.762 1.00 54.94 559 ASP A O 1
ATOM 4246 N N . PRO A 1 560 ? -22.912 35.095 27.140 1.00 51.81 560 PRO A N 1
ATOM 4247 C CA . PRO A 1 560 ? -23.261 35.595 25.801 1.00 51.81 560 PRO A CA 1
ATOM 4248 C C . PRO A 1 560 ? -22.521 36.855 25.342 1.00 51.81 560 PRO A C 1
ATOM 4250 O O . PRO A 1 560 ? -22.747 37.335 24.235 1.00 51.81 560 PRO A O 1
ATOM 4253 N N . THR A 1 561 ? -21.686 37.440 26.199 1.00 52.50 561 THR A N 1
ATOM 4254 C CA . THR A 1 561 ? -20.886 38.627 25.895 1.00 52.50 561 THR A CA 1
ATOM 4255 C C . THR A 1 561 ? -19.413 38.317 25.604 1.00 52.50 561 THR A C 1
ATOM 4257 O O . THR A 1 561 ? -18.641 39.254 25.394 1.00 52.50 561 THR A O 1
ATOM 4260 N N . GLN A 1 562 ? -19.020 37.036 25.582 1.00 63.69 562 GLN A N 1
ATOM 4261 C CA . GLN A 1 562 ? -17.680 36.573 25.214 1.00 63.69 562 GLN A CA 1
ATOM 4262 C C . GLN A 1 562 ? -17.712 35.651 23.993 1.00 63.69 562 GLN A C 1
ATOM 4264 O O . GLN A 1 562 ? -18.083 34.485 24.092 1.00 63.69 562 GLN A O 1
ATOM 4269 N N . ASN A 1 563 ? -17.235 36.151 22.853 1.00 73.06 563 ASN A N 1
ATOM 4270 C CA . ASN A 1 563 ? -17.078 35.334 21.650 1.00 73.06 563 ASN A CA 1
ATOM 4271 C C . ASN A 1 563 ? -15.793 34.497 21.735 1.00 73.06 563 ASN A C 1
ATOM 4273 O O . ASN A 1 563 ? -14.718 35.044 21.988 1.00 73.06 563 ASN A O 1
ATOM 4277 N N . THR A 1 564 ? -15.882 33.191 21.465 1.00 82.69 564 THR A N 1
ATOM 4278 C CA . THR A 1 564 ? -14.699 32.344 21.226 1.00 82.69 564 THR A CA 1
ATOM 4279 C C . THR A 1 564 ? -14.066 32.691 19.873 1.00 82.69 564 THR A C 1
ATOM 4281 O O . THR A 1 564 ? -14.754 32.740 18.856 1.00 82.69 564 THR A O 1
ATOM 4284 N N . LEU A 1 565 ? -12.754 32.938 19.872 1.00 86.06 565 LEU A N 1
ATOM 4285 C CA . LEU A 1 565 ? -11.950 33.344 18.710 1.00 86.06 565 LEU A CA 1
ATOM 4286 C C . LEU A 1 565 ? -10.945 32.262 18.283 1.00 86.06 565 LEU A C 1
ATOM 4288 O O . LEU A 1 565 ? -10.570 32.189 17.111 1.00 86.06 565 LEU A O 1
ATOM 4292 N N . LEU A 1 566 ? -10.497 31.444 19.240 1.00 90.44 566 LEU A N 1
ATOM 4293 C CA . LEU A 1 566 ? -9.609 30.306 19.027 1.00 90.44 566 LEU A CA 1
ATOM 4294 C C . LEU A 1 566 ? -9.945 29.194 20.027 1.00 90.44 566 LEU A C 1
ATOM 4296 O O . LEU A 1 566 ? -10.254 29.478 21.182 1.00 90.44 566 LEU A O 1
ATOM 4300 N N . TYR A 1 567 ? -9.843 27.947 19.583 1.00 90.56 567 TYR A N 1
ATOM 4301 C CA . TYR A 1 567 ? -9.957 26.722 20.367 1.00 90.56 567 TYR A CA 1
ATOM 4302 C C . TYR A 1 567 ? -8.753 25.821 20.067 1.00 90.56 567 TYR A C 1
ATOM 4304 O O . TYR A 1 567 ? -8.351 25.688 18.908 1.00 90.56 567 TYR A O 1
ATOM 4312 N N . ILE A 1 568 ? -8.178 25.228 21.111 1.00 92.06 568 ILE A N 1
ATOM 4313 C CA . ILE A 1 568 ? -7.039 24.309 21.056 1.00 92.06 568 ILE A CA 1
ATOM 4314 C C . ILE A 1 568 ? -7.359 23.117 21.962 1.00 92.06 568 ILE A C 1
ATOM 4316 O O . ILE A 1 568 ? -7.682 23.301 23.128 1.00 92.06 568 ILE A O 1
ATOM 4320 N N . ASN A 1 569 ? -7.226 21.900 21.456 1.00 90.50 569 ASN A N 1
ATOM 4321 C CA . ASN A 1 569 ? -7.385 20.656 22.205 1.00 90.50 569 ASN A CA 1
ATOM 4322 C C . ASN A 1 569 ? -6.066 19.882 22.093 1.00 90.50 569 ASN A C 1
ATOM 4324 O O . ASN A 1 569 ? -5.756 19.354 21.026 1.00 90.50 569 ASN A O 1
ATOM 4328 N N . ALA A 1 570 ? -5.251 19.923 23.151 1.00 91.19 570 ALA A N 1
ATOM 4329 C CA . ALA A 1 570 ? -4.009 19.158 23.245 1.00 91.19 570 ALA A CA 1
ATOM 4330 C C . ALA A 1 570 ? -4.330 17.713 23.646 1.00 91.19 570 ALA A C 1
ATOM 4332 O O . ALA A 1 570 ? -5.207 17.521 24.482 1.00 91.19 570 ALA A O 1
ATOM 4333 N N . ARG A 1 571 ? -3.646 16.729 23.045 1.00 88.44 571 ARG A N 1
ATOM 4334 C CA . ARG A 1 571 ? -3.817 15.306 23.369 1.00 88.44 571 ARG A CA 1
ATOM 4335 C C . ARG A 1 571 ? -2.534 14.487 23.344 1.00 88.44 571 ARG A C 1
ATOM 4337 O O . ARG A 1 571 ? -1.702 14.686 22.450 1.00 88.44 571 ARG A O 1
ATOM 4344 N N . PHE A 1 572 ? -2.406 13.528 24.256 1.00 88.81 572 PHE A N 1
ATOM 4345 C CA . PHE A 1 572 ? -1.203 12.714 24.478 1.00 88.81 572 PHE A CA 1
ATOM 4346 C C . PHE A 1 572 ? -1.527 11.231 24.801 1.00 88.81 572 PHE A C 1
ATOM 4348 O O . PHE A 1 572 ? -2.627 10.918 25.255 1.00 88.81 572 PHE A O 1
ATOM 4355 N N . PRO A 1 573 ? -0.590 10.284 24.572 1.00 84.88 573 PRO A N 1
ATOM 4356 C CA . PRO A 1 573 ? -0.820 8.840 24.717 1.00 84.88 573 PRO A CA 1
ATOM 4357 C C . PRO A 1 573 ? -1.384 8.355 26.058 1.00 84.88 573 PRO A C 1
ATOM 4359 O O . PRO A 1 573 ? -2.120 7.372 26.073 1.00 84.88 573 PRO A O 1
ATOM 4362 N N . ALA A 1 574 ? -1.088 9.026 27.176 1.00 81.50 574 ALA A N 1
ATOM 4363 C CA . ALA A 1 574 ? -1.559 8.590 28.493 1.00 81.50 574 ALA A CA 1
ATOM 4364 C C . ALA A 1 574 ? -3.086 8.736 28.696 1.00 81.50 574 ALA A C 1
ATOM 4366 O O . ALA A 1 574 ? -3.632 8.085 29.583 1.00 81.50 574 ALA A O 1
ATOM 4367 N N . GLU A 1 575 ? -3.786 9.508 27.852 1.00 73.19 575 GLU A N 1
ATOM 4368 C CA . GLU A 1 575 ? -5.262 9.549 27.792 1.00 73.19 575 GLU A CA 1
ATOM 4369 C C . GLU A 1 575 ? -5.887 8.246 27.259 1.00 73.19 575 GLU A C 1
ATOM 4371 O O . GLU A 1 575 ? -7.089 8.011 27.408 1.00 73.19 575 GLU A O 1
ATOM 4376 N N . LEU A 1 576 ? -5.100 7.406 26.580 1.00 70.31 576 LEU A N 1
ATOM 4377 C CA . LEU A 1 576 ? -5.580 6.165 25.983 1.00 70.31 576 LEU A CA 1
ATOM 4378 C C . LEU A 1 576 ? -5.806 5.092 27.055 1.00 70.31 576 LEU A C 1
ATOM 4380 O O . LEU A 1 576 ? -5.162 5.058 28.102 1.00 70.31 576 LEU A O 1
ATOM 4384 N N . SER A 1 577 ? -6.681 4.130 26.757 1.00 46.41 577 SER A N 1
ATOM 4385 C CA . SER A 1 577 ? -7.102 3.067 27.687 1.00 46.41 577 SER A CA 1
ATOM 4386 C C . SER A 1 577 ? -5.991 2.112 28.161 1.00 46.41 577 SER A C 1
ATOM 4388 O O . SER A 1 577 ? -6.269 1.192 28.926 1.00 46.41 577 SER A O 1
ATOM 4390 N N . ASN A 1 578 ? -4.754 2.281 27.687 1.00 55.97 578 ASN A N 1
ATOM 4391 C CA . ASN A 1 578 ? -3.561 1.545 28.108 1.00 55.97 578 ASN A CA 1
ATOM 4392 C C . ASN A 1 578 ? -2.647 2.340 29.071 1.00 55.97 578 ASN A C 1
ATOM 4394 O O . ASN A 1 578 ? -1.738 1.737 29.640 1.00 55.97 578 ASN A O 1
ATOM 4398 N N . GLY A 1 579 ? -2.867 3.650 29.263 1.00 62.03 579 GLY A N 1
ATOM 4399 C CA . GLY A 1 579 ? -2.133 4.494 30.215 1.00 62.03 579 GLY A CA 1
ATOM 4400 C C . GLY A 1 579 ? -0.623 4.606 29.965 1.00 62.03 579 GLY A C 1
ATOM 4401 O O . GLY A 1 579 ? 0.145 4.732 30.918 1.00 62.03 579 GLY A O 1
ATOM 4402 N N . THR A 1 580 ? -0.167 4.494 28.714 1.00 71.06 580 THR A N 1
ATOM 4403 C CA . THR A 1 580 ? 1.266 4.556 28.368 1.00 71.06 580 THR A CA 1
ATOM 4404 C C . THR A 1 580 ? 1.693 5.962 27.960 1.00 71.06 580 THR A C 1
ATOM 4406 O O . THR A 1 580 ? 1.033 6.553 27.115 1.00 71.06 580 THR A O 1
ATOM 4409 N N . GLY A 1 581 ? 2.827 6.448 28.470 1.00 79.62 581 GLY A N 1
ATOM 4410 C CA . GLY A 1 581 ? 3.356 7.791 28.188 1.00 79.62 581 GLY A CA 1
ATOM 4411 C C . GLY A 1 581 ? 3.289 8.718 29.404 1.00 79.62 581 GLY A C 1
ATOM 4412 O O . GLY A 1 581 ? 2.879 8.307 30.491 1.00 79.62 581 GLY A O 1
ATOM 4413 N N . ILE A 1 582 ? 3.734 9.961 29.240 1.00 85.50 582 ILE A N 1
ATOM 4414 C CA . ILE A 1 582 ? 3.598 11.003 30.257 1.00 85.50 582 ILE A CA 1
ATOM 4415 C C . ILE A 1 582 ? 2.159 11.515 30.267 1.00 85.50 582 ILE A C 1
ATOM 4417 O O . ILE A 1 582 ? 1.612 11.918 29.244 1.00 85.50 582 ILE A O 1
ATOM 4421 N N . ASP A 1 583 ? 1.569 11.533 31.457 1.00 85.69 583 ASP A N 1
ATOM 4422 C CA . ASP A 1 583 ? 0.325 12.242 31.727 1.00 85.69 583 ASP A CA 1
ATOM 4423 C C . ASP A 1 583 ? 0.624 13.741 31.870 1.00 85.69 583 ASP A C 1
ATOM 4425 O O . ASP A 1 583 ? 1.174 14.179 32.886 1.00 85.69 583 ASP A O 1
ATOM 4429 N N . PHE A 1 584 ? 0.311 14.514 30.829 1.00 86.31 584 PHE A N 1
ATOM 4430 C CA . PHE A 1 584 ? 0.491 15.965 30.812 1.00 86.31 584 PHE A CA 1
ATOM 4431 C C . PHE A 1 584 ? -0.702 16.730 31.425 1.00 86.31 584 PHE A C 1
ATOM 4433 O O . PHE A 1 584 ? -0.594 17.946 31.607 1.00 86.31 584 PHE A O 1
ATOM 4440 N N . ASP A 1 585 ? -1.803 16.058 31.796 1.00 81.25 585 ASP A N 1
ATOM 4441 C CA . ASP A 1 585 ? -2.874 16.661 32.607 1.00 81.25 585 ASP A CA 1
ATOM 4442 C C . ASP A 1 585 ? -2.539 16.656 34.111 1.00 81.25 585 ASP A C 1
ATOM 4444 O O . ASP A 1 585 ? -3.051 17.457 34.897 1.00 81.25 585 ASP A O 1
ATOM 4448 N N . ASN A 1 586 ? -1.610 15.798 34.530 1.00 81.62 586 ASN A N 1
ATOM 4449 C CA . ASN A 1 586 ? -1.067 15.809 35.879 1.00 81.62 586 ASN A CA 1
ATOM 4450 C C . ASN A 1 586 ? 0.072 16.837 36.030 1.00 81.62 586 ASN A C 1
ATOM 4452 O O . ASN A 1 586 ? 1.223 16.594 35.657 1.00 81.62 586 ASN A O 1
ATOM 4456 N N . SER A 1 587 ? -0.232 17.957 36.693 1.00 79.00 587 SER A N 1
ATOM 4457 C CA . SER A 1 587 ? 0.699 19.070 36.947 1.00 79.00 587 SER A CA 1
ATOM 4458 C C . SER A 1 587 ? 1.951 18.707 37.764 1.00 79.00 587 SER A C 1
ATOM 4460 O O . SER A 1 587 ? 2.875 19.511 37.865 1.00 79.00 587 SER A O 1
ATOM 4462 N N . THR A 1 588 ? 2.033 17.492 38.324 1.00 81.75 588 THR A N 1
ATOM 4463 C CA . THR A 1 588 ? 3.250 16.970 38.978 1.00 81.75 588 THR A CA 1
ATOM 4464 C C . THR A 1 588 ? 4.280 16.390 37.999 1.00 81.75 588 THR A C 1
ATOM 4466 O O . THR A 1 588 ? 5.410 16.119 38.407 1.00 81.75 588 THR A O 1
ATOM 4469 N N . ASN A 1 589 ? 3.937 16.241 36.712 1.00 82.94 589 ASN A N 1
ATOM 4470 C CA . ASN A 1 589 ? 4.846 15.756 35.667 1.00 82.94 589 ASN A CA 1
ATOM 4471 C C . ASN A 1 589 ? 5.552 16.893 34.900 1.00 82.94 589 ASN A C 1
ATOM 4473 O O . ASN A 1 589 ? 6.719 16.749 34.529 1.00 82.94 589 ASN A O 1
ATOM 4477 N N . THR A 1 590 ? 4.908 18.045 34.701 1.00 85.12 590 THR A N 1
ATOM 4478 C CA . THR A 1 590 ? 5.438 19.168 33.901 1.00 85.12 590 THR A CA 1
ATOM 4479 C C . THR A 1 590 ? 5.993 20.312 34.753 1.00 85.12 590 THR A C 1
ATOM 4481 O O . THR A 1 590 ? 5.240 20.989 35.443 1.00 85.12 590 THR A O 1
ATOM 4484 N N . GLU A 1 591 ? 7.295 20.600 34.642 1.00 87.62 591 GLU A N 1
ATOM 4485 C CA . GLU A 1 591 ? 7.936 21.759 35.295 1.00 87.62 591 GLU A CA 1
ATOM 4486 C C . GLU A 1 591 ? 7.486 23.087 34.673 1.00 87.62 591 GLU A C 1
ATOM 4488 O O . GLU A 1 591 ? 7.316 24.095 35.356 1.00 87.62 591 GLU A O 1
ATOM 4493 N N . SER A 1 592 ? 7.304 23.090 33.354 1.00 89.62 592 SER A N 1
ATOM 4494 C CA . SER A 1 592 ? 6.829 24.247 32.604 1.00 89.62 592 SER A CA 1
ATOM 4495 C C . SER A 1 592 ? 6.166 23.778 31.321 1.00 89.62 592 SER A C 1
ATOM 4497 O O . SER A 1 592 ? 6.759 22.960 30.616 1.00 89.62 592 SER A O 1
ATOM 4499 N N . TYR A 1 593 ? 5.024 24.350 30.953 1.00 92.44 593 TYR A N 1
ATOM 4500 C CA . TYR A 1 593 ? 4.422 24.138 29.641 1.00 92.44 593 TYR A CA 1
ATOM 4501 C C . TYR A 1 593 ? 3.924 25.475 29.094 1.00 92.44 593 TYR A C 1
ATOM 4503 O O . TYR A 1 593 ? 3.051 26.099 29.686 1.00 92.44 593 TYR A O 1
ATOM 4511 N N . THR A 1 594 ? 4.516 25.958 28.000 1.00 93.88 594 THR A N 1
ATOM 4512 C CA . THR A 1 594 ? 4.261 27.297 27.446 1.00 93.88 594 THR A CA 1
ATOM 4513 C C . THR A 1 594 ? 3.790 27.209 26.002 1.00 93.88 594 THR A C 1
ATOM 4515 O O . THR A 1 594 ? 4.453 26.620 25.145 1.00 93.88 594 THR A O 1
ATOM 4518 N N . PHE A 1 595 ? 2.673 27.869 25.715 1.00 94.75 595 PHE A N 1
ATOM 4519 C CA . PHE A 1 595 ? 2.146 28.054 24.370 1.00 94.75 595 PHE A CA 1
ATOM 4520 C C . PHE A 1 595 ? 2.416 29.481 23.894 1.00 94.75 595 PHE A C 1
ATOM 4522 O O . PHE A 1 595 ? 2.178 30.444 24.619 1.00 94.75 595 PHE A O 1
ATOM 4529 N N . THR A 1 596 ? 2.840 29.634 22.640 1.00 95.06 596 THR A N 1
ATOM 4530 C CA . THR A 1 596 ? 2.713 30.895 21.901 1.00 95.06 596 THR A CA 1
ATOM 4531 C C . THR A 1 596 ? 1.695 30.700 20.793 1.00 95.06 596 THR A C 1
ATOM 4533 O O . THR A 1 596 ? 1.868 29.840 19.926 1.00 95.06 596 THR A O 1
ATOM 4536 N N . VAL A 1 597 ? 0.651 31.519 20.801 1.00 95.12 597 VAL A N 1
ATOM 4537 C CA . VAL A 1 597 ? -0.495 31.434 19.892 1.00 95.12 597 VAL A CA 1
ATOM 4538 C C . VAL A 1 597 ? -0.725 32.765 19.188 1.00 95.12 597 VAL A C 1
ATOM 4540 O O . VAL A 1 597 ? -0.390 33.827 19.715 1.00 95.12 597 VAL A O 1
ATOM 4543 N N . LEU A 1 598 ? -1.321 32.708 18.000 1.00 93.12 598 LEU A N 1
ATOM 4544 C CA . LEU A 1 598 ? -1.856 33.869 17.294 1.00 93.12 598 LEU A CA 1
ATOM 4545 C C . LEU A 1 598 ? -3.380 33.796 17.302 1.00 93.12 598 LEU A C 1
ATOM 4547 O O . LEU A 1 598 ? -3.945 32.748 17.003 1.00 93.12 598 LEU A O 1
ATOM 4551 N N . THR A 1 599 ? -4.050 34.904 17.597 1.00 91.19 599 THR A N 1
ATOM 4552 C CA . THR A 1 599 ? -5.516 34.991 17.595 1.00 91.19 599 THR A CA 1
ATOM 4553 C C . THR A 1 599 ? -6.001 36.264 16.902 1.00 91.19 599 THR A C 1
ATOM 4555 O O . THR A 1 599 ? -5.257 37.237 16.733 1.00 91.19 599 THR A O 1
ATOM 4558 N N . ALA A 1 600 ? -7.256 36.257 16.456 1.00 87.62 600 ALA A N 1
ATOM 4559 C CA . ALA A 1 600 ? -7.944 37.472 16.043 1.00 87.62 600 ALA A CA 1
ATOM 4560 C C . ALA A 1 600 ? -8.094 38.446 17.226 1.00 87.62 600 ALA A C 1
ATOM 4562 O O . ALA A 1 600 ? -8.129 38.044 18.388 1.00 87.62 600 ALA A O 1
ATOM 4563 N N . LYS A 1 601 ? -8.221 39.741 16.926 1.00 84.81 601 LYS A N 1
ATOM 4564 C CA . LYS A 1 601 ? -8.653 40.718 17.929 1.00 84.81 601 LYS A CA 1
ATOM 4565 C C . LYS A 1 601 ? -10.095 40.441 18.373 1.00 84.81 601 LYS A C 1
ATOM 4567 O O . LYS A 1 601 ? -10.885 39.954 17.562 1.00 84.81 601 LYS A O 1
ATOM 4572 N N . PRO A 1 602 ? -10.466 40.813 19.608 1.00 79.69 602 PRO A N 1
ATOM 4573 C CA . PRO A 1 602 ? -11.862 40.845 20.015 1.00 79.69 602 PRO A CA 1
ATOM 4574 C C . PRO A 1 602 ? -12.588 41.986 19.288 1.00 79.69 602 PRO A C 1
ATOM 4576 O O . PRO A 1 602 ? -11.961 42.941 18.824 1.00 79.69 602 PRO A O 1
ATOM 4579 N N . GLU A 1 603 ? -13.921 41.929 19.227 1.00 78.25 603 GLU A N 1
ATOM 4580 C CA . GLU A 1 603 ? -14.761 42.940 18.547 1.00 78.25 603 GLU A CA 1
ATOM 4581 C C . GLU A 1 603 ? -14.542 44.373 19.057 1.00 78.25 603 GLU A C 1
ATOM 4583 O O . GLU A 1 603 ? -14.799 45.357 18.367 1.00 78.25 603 GLU A O 1
ATOM 4588 N N . THR A 1 604 ? -14.048 44.492 20.285 1.00 75.25 604 THR A N 1
ATOM 4589 C CA . THR A 1 604 ? -13.751 45.747 20.972 1.00 75.25 604 THR A CA 1
ATOM 4590 C C . THR A 1 604 ? -12.484 46.428 20.467 1.00 75.25 604 THR A C 1
ATOM 4592 O O . THR A 1 604 ? -12.264 47.597 20.782 1.00 75.25 604 THR A O 1
ATOM 4595 N N . ASN A 1 605 ? -11.667 45.708 19.687 1.00 80.00 605 ASN A N 1
ATOM 4596 C CA . ASN A 1 605 ? -10.372 46.131 19.153 1.00 80.00 605 ASN A CA 1
ATOM 4597 C C . ASN A 1 605 ? -9.317 46.454 20.240 1.00 80.00 605 ASN A C 1
ATOM 4599 O O . ASN A 1 605 ? -8.248 46.966 19.919 1.00 80.00 605 ASN A O 1
ATOM 4603 N N . ASN A 1 606 ? -9.602 46.140 21.512 1.00 83.88 606 ASN A N 1
ATOM 4604 C CA . ASN A 1 606 ? -8.681 46.264 22.641 1.00 83.88 606 ASN A CA 1
ATOM 4605 C C . ASN A 1 606 ? -8.093 44.888 22.980 1.00 83.88 606 ASN A C 1
ATOM 4607 O O . ASN A 1 606 ? -8.842 43.953 23.253 1.00 83.88 606 ASN A O 1
ATOM 4611 N N . ILE A 1 607 ? -6.767 44.751 22.986 1.00 85.62 607 ILE A N 1
ATOM 4612 C CA . ILE A 1 607 ? -6.122 43.457 23.249 1.00 85.62 607 ILE A CA 1
ATOM 4613 C C . ILE A 1 607 ? -6.294 43.000 24.704 1.00 85.62 607 ILE A C 1
ATOM 4615 O O . ILE A 1 607 ? -6.380 41.798 24.941 1.00 85.62 607 ILE A O 1
ATOM 4619 N N . ASP A 1 608 ? -6.438 43.927 25.657 1.00 85.00 608 ASP A N 1
ATOM 4620 C CA . ASP A 1 608 ? -6.626 43.606 27.082 1.00 85.00 608 ASP A CA 1
ATOM 4621 C C . ASP A 1 608 ? -7.963 42.898 27.362 1.00 85.00 608 ASP A C 1
ATOM 4623 O O . ASP A 1 608 ? -8.119 42.244 28.390 1.00 85.00 608 ASP A O 1
ATOM 4627 N N . ASP A 1 609 ? -8.921 42.992 26.434 1.00 82.44 609 ASP A N 1
ATOM 4628 C CA . ASP A 1 609 ? -10.205 42.295 26.522 1.00 82.44 609 ASP A CA 1
ATOM 4629 C C . ASP A 1 609 ? -10.086 40.795 26.175 1.00 82.44 609 ASP A C 1
ATOM 4631 O O . ASP A 1 609 ? -11.051 40.056 26.370 1.00 82.44 609 ASP A O 1
ATOM 4635 N N . LEU A 1 610 ? -8.936 40.329 25.657 1.00 87.06 610 LEU A N 1
ATOM 4636 C CA . LEU A 1 610 ? -8.664 38.910 25.396 1.00 87.06 610 LEU A CA 1
ATOM 4637 C C . LEU A 1 610 ? -8.257 38.179 26.673 1.00 87.06 610 LEU A C 1
ATOM 4639 O O . LEU A 1 610 ? -7.304 38.572 27.347 1.00 87.06 610 LEU A O 1
ATOM 4643 N N . THR A 1 611 ? -8.920 37.058 26.943 1.00 86.94 611 THR A N 1
ATOM 4644 C CA . THR A 1 611 ? -8.605 36.137 28.041 1.00 86.94 611 THR A CA 1
ATOM 4645 C C . THR A 1 611 ? -8.429 34.719 27.498 1.00 86.94 611 THR A C 1
ATOM 4647 O O . THR A 1 611 ? -9.153 34.298 26.591 1.00 86.94 611 THR A O 1
ATOM 4650 N N . VAL A 1 612 ? -7.450 33.994 28.044 1.00 89.12 612 VAL A N 1
ATOM 4651 C CA . VAL A 1 612 ? -7.220 32.569 27.770 1.00 89.12 612 VAL A CA 1
ATOM 4652 C C . VAL A 1 612 ? -7.907 31.749 28.860 1.00 89.12 612 VAL A C 1
ATOM 4654 O O . VAL A 1 612 ? -7.732 32.021 30.047 1.00 89.12 612 VAL A O 1
ATOM 4657 N N . TYR A 1 613 ? -8.683 30.755 28.446 1.00 86.88 613 TYR A N 1
ATOM 4658 C CA . TYR A 1 613 ? -9.428 29.842 29.303 1.00 86.88 613 TYR A CA 1
ATOM 4659 C C . TYR A 1 613 ? -8.935 28.410 29.104 1.00 86.88 613 TYR A C 1
ATOM 4661 O O . TYR A 1 613 ? -8.614 28.020 27.982 1.00 86.88 613 TYR A O 1
ATOM 4669 N N . THR A 1 614 ? -8.946 27.626 30.177 1.00 88.50 614 THR A N 1
ATOM 4670 C CA . THR A 1 614 ? -8.881 26.159 30.165 1.00 88.50 614 THR A CA 1
ATOM 4671 C C . THR A 1 614 ? -10.256 25.594 30.527 1.00 88.50 614 THR A C 1
ATOM 4673 O O . THR A 1 614 ? -11.066 26.266 31.174 1.00 88.50 614 THR A O 1
ATOM 4676 N N . PHE A 1 615 ? -10.556 24.389 30.061 1.00 85.81 615 PHE A N 1
ATOM 4677 C CA . PHE A 1 615 ? -11.784 23.669 30.348 1.00 85.81 615 PHE A CA 1
ATOM 4678 C C . PHE A 1 615 ? -11.596 22.705 31.528 1.00 85.81 615 PHE A C 1
ATOM 4680 O O . PHE A 1 615 ? -10.861 21.726 31.436 1.00 85.81 615 PHE A O 1
ATOM 4687 N N . ASP A 1 616 ? -12.302 22.969 32.625 1.00 83.25 616 ASP A N 1
ATOM 4688 C CA . ASP A 1 616 ? -12.446 22.056 33.759 1.00 83.25 616 ASP A CA 1
ATOM 4689 C C . ASP A 1 616 ? -13.489 20.985 33.406 1.00 83.25 616 ASP A C 1
ATOM 4691 O O . ASP A 1 616 ? -14.692 21.267 33.354 1.00 83.25 616 ASP A O 1
ATOM 4695 N N . GLU A 1 617 ? -13.024 19.760 33.148 1.00 79.19 617 GLU A N 1
ATOM 4696 C CA . GLU A 1 617 ? -13.883 18.636 32.756 1.00 79.19 617 GLU A CA 1
ATOM 4697 C C . GLU A 1 617 ? -14.778 18.136 33.895 1.00 79.19 617 GLU A C 1
ATOM 4699 O O . GLU A 1 617 ? -15.904 17.706 33.650 1.00 79.19 617 GLU A O 1
ATOM 4704 N N . ILE A 1 618 ? -14.301 18.222 35.142 1.00 80.75 618 ILE A N 1
ATOM 4705 C CA . ILE A 1 618 ? -15.013 17.733 36.331 1.00 80.75 618 ILE A CA 1
ATOM 4706 C C . ILE A 1 618 ? -16.261 18.584 36.567 1.00 80.75 618 ILE A C 1
ATOM 4708 O O . ILE A 1 618 ? -17.334 18.062 36.874 1.00 80.75 618 ILE A O 1
ATOM 4712 N N . ASN A 1 619 ? -16.124 19.902 36.412 1.00 81.62 619 ASN A N 1
ATOM 4713 C CA . ASN A 1 619 ? -17.214 20.851 36.606 1.00 81.62 619 ASN A CA 1
ATOM 4714 C C . ASN A 1 619 ? -17.941 21.226 35.301 1.00 81.62 619 ASN A C 1
ATOM 4716 O O . ASN A 1 619 ? -18.978 21.886 35.376 1.00 81.62 619 ASN A O 1
ATOM 4720 N N . ASN A 1 620 ? -17.441 20.803 34.130 1.00 82.12 620 ASN A N 1
ATOM 4721 C CA . ASN A 1 620 ? -17.933 21.160 32.790 1.00 82.12 620 ASN A CA 1
ATOM 4722 C C . ASN A 1 620 ? -17.950 22.689 32.559 1.00 82.12 620 ASN A C 1
ATOM 4724 O O . ASN A 1 620 ? -18.977 23.293 32.230 1.00 82.12 620 ASN A O 1
ATOM 4728 N N . VAL A 1 621 ? -16.819 23.354 32.833 1.00 83.25 621 VAL A N 1
ATOM 4729 C CA . VAL A 1 621 ? -16.729 24.824 32.906 1.00 83.25 621 VAL A CA 1
ATOM 4730 C C . VAL A 1 621 ? -15.403 25.377 32.377 1.00 83.25 621 VAL A C 1
ATOM 4732 O O . VAL A 1 621 ? -14.329 24.975 32.800 1.00 83.25 621 VAL A O 1
ATOM 4735 N N . TRP A 1 622 ? -15.478 26.423 31.550 1.00 84.56 622 TRP A N 1
ATOM 4736 C CA . TRP A 1 622 ? -14.330 27.283 31.240 1.00 84.56 622 TRP A CA 1
ATOM 4737 C C . TRP A 1 622 ? -13.872 28.095 32.464 1.00 84.56 622 TRP A C 1
ATOM 4739 O O . TRP A 1 622 ? -14.671 28.804 33.084 1.00 84.56 622 TRP A O 1
ATOM 4749 N N . THR A 1 623 ? -12.581 28.020 32.786 1.00 85.19 623 THR A N 1
ATOM 4750 C CA . THR A 1 623 ? -11.914 28.694 33.911 1.00 85.19 623 THR A CA 1
ATOM 4751 C C . THR A 1 623 ? -10.577 29.304 33.474 1.00 85.19 623 THR A C 1
ATOM 4753 O O . THR A 1 623 ? -10.053 28.980 32.413 1.00 85.19 623 THR A O 1
ATOM 4756 N N . THR A 1 624 ? -10.017 30.209 34.277 1.00 86.12 624 THR A N 1
ATOM 4757 C CA . THR A 1 624 ? -8.667 30.779 34.080 1.00 86.12 624 THR A CA 1
ATOM 4758 C C . THR A 1 624 ? -7.661 30.270 35.119 1.00 86.12 624 THR A C 1
ATOM 4760 O O . THR A 1 624 ? -6.539 30.765 35.188 1.00 86.12 624 THR A O 1
ATOM 4763 N N . SER A 1 625 ? -8.068 29.327 35.978 1.00 84.50 625 SER A N 1
ATOM 4764 C CA . SER A 1 625 ? -7.179 28.694 36.959 1.00 84.50 625 SER A CA 1
ATOM 4765 C C . SER A 1 625 ? -6.083 27.892 36.253 1.00 84.50 625 SER A C 1
ATOM 4767 O O . SER A 1 625 ? -6.338 27.311 35.204 1.00 84.50 625 SER A O 1
ATOM 4769 N N . GLY A 1 626 ? -4.871 27.867 36.812 1.00 82.44 626 GLY A N 1
ATOM 4770 C CA . GLY A 1 626 ? -3.733 27.142 36.230 1.00 82.44 626 GLY A CA 1
ATOM 4771 C C . GLY A 1 626 ? -3.132 27.765 34.960 1.00 82.44 626 GLY A C 1
ATOM 4772 O O . GLY A 1 626 ? -2.267 27.147 34.345 1.00 82.44 626 GLY A O 1
ATOM 4773 N N . ILE A 1 627 ? -3.554 28.976 34.561 1.00 87.69 627 ILE A N 1
ATOM 4774 C CA . ILE A 1 627 ? -3.009 29.718 33.410 1.00 87.69 627 ILE A CA 1
ATOM 4775 C C . ILE A 1 627 ? -2.270 30.971 33.891 1.00 87.69 627 ILE A C 1
ATOM 4777 O O . ILE A 1 627 ? -2.812 31.780 34.642 1.00 87.69 627 ILE A O 1
ATOM 4781 N N . THR A 1 628 ? -1.047 31.173 33.397 1.00 90.62 628 THR A N 1
ATOM 4782 C CA . THR A 1 628 ? -0.246 32.388 33.614 1.00 90.62 628 THR A CA 1
ATOM 4783 C C . THR A 1 628 ? 0.089 33.043 32.277 1.00 90.62 628 THR A C 1
ATOM 4785 O O . THR A 1 628 ? 0.853 32.497 31.484 1.00 90.62 628 THR A O 1
ATOM 4788 N N . GLU A 1 629 ? -0.447 34.234 32.013 1.00 89.44 629 GLU A N 1
ATOM 4789 C CA . GLU A 1 629 ? -0.082 35.015 30.825 1.00 89.44 629 GLU A CA 1
ATOM 4790 C C . GLU A 1 629 ? 1.347 35.573 30.957 1.00 89.44 629 GLU A C 1
ATOM 4792 O O . GLU A 1 629 ? 1.679 36.241 31.935 1.00 89.44 629 GLU A O 1
ATOM 4797 N N . VAL A 1 630 ? 2.195 35.286 29.966 1.00 90.56 630 VAL A N 1
ATOM 4798 C CA . VAL A 1 630 ? 3.612 35.682 29.915 1.00 90.56 630 VAL A CA 1
ATOM 4799 C C . VAL A 1 630 ? 3.786 36.955 29.089 1.00 90.56 630 VAL A C 1
ATOM 4801 O O . VAL A 1 630 ? 4.498 37.871 29.500 1.00 90.56 630 VAL A O 1
ATOM 4804 N N . SER A 1 631 ? 3.140 37.033 27.921 1.00 90.00 631 SER A N 1
ATOM 4805 C CA . SER A 1 631 ? 3.117 38.245 27.097 1.00 90.00 631 SER A CA 1
ATOM 4806 C C . SER A 1 631 ? 1.892 38.305 26.181 1.00 90.00 631 SER A C 1
ATOM 4808 O O . SER A 1 631 ? 1.360 37.279 25.760 1.00 90.00 631 SER A O 1
ATOM 4810 N N . LYS A 1 632 ? 1.457 39.523 25.845 1.00 92.44 632 LYS A N 1
ATOM 4811 C CA . LYS A 1 632 ? 0.367 39.796 24.900 1.00 92.44 632 LYS A CA 1
ATOM 4812 C C . LYS A 1 632 ? 0.661 41.082 24.139 1.00 92.44 632 LYS A C 1
ATOM 4814 O O . LYS A 1 632 ? 0.927 42.108 24.760 1.00 92.44 632 LYS A O 1
ATOM 4819 N N . TYR A 1 633 ? 0.633 41.036 22.809 1.00 91.38 633 TYR A N 1
ATOM 4820 C CA . TYR A 1 633 ? 0.825 42.222 21.968 1.00 91.38 633 TYR A CA 1
ATOM 4821 C C . TYR A 1 633 ? 0.234 42.050 20.563 1.00 91.38 633 TYR A C 1
ATOM 4823 O O . TYR A 1 633 ? 0.075 40.937 20.059 1.00 91.38 633 TYR A O 1
ATOM 4831 N N . GLU A 1 634 ? -0.087 43.170 19.917 1.00 91.31 634 GLU A N 1
ATOM 4832 C CA . GLU A 1 634 ? -0.515 43.207 18.517 1.00 91.31 634 GLU A CA 1
ATOM 4833 C C . GLU A 1 634 ? 0.685 43.130 17.562 1.00 91.31 634 GLU A C 1
ATOM 4835 O O . GLU A 1 634 ? 1.714 43.771 17.770 1.00 91.31 634 GLU A O 1
ATOM 4840 N N . ILE A 1 635 ? 0.546 42.357 16.486 1.00 87.81 635 ILE A N 1
ATOM 4841 C CA . ILE A 1 635 ? 1.536 42.275 15.414 1.00 87.81 635 ILE A CA 1
ATOM 4842 C C . ILE A 1 635 ? 1.310 43.442 14.448 1.00 87.81 635 ILE A C 1
ATOM 4844 O O . ILE A 1 635 ? 0.310 43.490 13.736 1.00 87.81 635 ILE A O 1
ATOM 4848 N N . GLU A 1 636 ? 2.262 44.371 14.386 1.00 84.44 636 GLU A N 1
ATOM 4849 C CA . GLU A 1 636 ? 2.140 45.580 13.559 1.00 84.44 636 GLU A CA 1
ATOM 4850 C C . GLU A 1 636 ? 2.333 45.312 12.053 1.00 84.44 636 GLU A C 1
ATOM 4852 O O . GLU A 1 636 ? 1.735 45.986 11.216 1.00 84.44 636 GLU A O 1
ATOM 4857 N N . SER A 1 637 ? 3.145 44.319 11.667 1.00 73.12 637 SER A N 1
ATOM 4858 C CA . SER A 1 637 ? 3.544 44.102 10.265 1.00 73.12 637 SER A CA 1
ATOM 4859 C C . SER A 1 637 ? 3.751 42.628 9.889 1.00 73.12 637 SER A C 1
ATOM 4861 O O . SER A 1 637 ? 3.864 41.751 10.744 1.00 73.12 637 SER A O 1
ATOM 4863 N N . GLY A 1 638 ? 3.792 42.353 8.581 1.00 76.75 638 GLY A N 1
ATOM 4864 C CA . GLY A 1 638 ? 3.899 41.002 8.022 1.00 76.75 638 GLY A CA 1
ATOM 4865 C C . GLY A 1 638 ? 2.543 40.323 7.799 1.00 76.75 638 GLY A C 1
ATOM 4866 O O . GLY A 1 638 ? 1.492 40.954 7.880 1.00 76.75 638 GLY A O 1
ATOM 4867 N N . ILE A 1 639 ? 2.571 39.019 7.507 1.00 74.81 639 ILE A N 1
ATOM 4868 C CA . ILE A 1 639 ? 1.388 38.221 7.118 1.00 74.81 639 ILE A CA 1
ATOM 4869 C C . ILE A 1 639 ? 0.292 38.135 8.195 1.00 74.81 639 ILE A C 1
ATOM 4871 O O . ILE A 1 639 ? -0.857 37.858 7.870 1.00 74.81 639 ILE A O 1
ATOM 4875 N N . HIS A 1 640 ? 0.648 38.398 9.457 1.00 81.50 640 HIS A N 1
ATOM 4876 C CA . HIS A 1 640 ? -0.255 38.411 10.613 1.00 81.50 640 HIS A CA 1
ATOM 4877 C C . HIS A 1 640 ? -0.477 39.823 11.173 1.00 81.50 640 HIS A C 1
ATOM 4879 O O . HIS A 1 640 ? -0.844 39.968 12.335 1.00 81.50 640 HIS A O 1
ATOM 4885 N N . SER A 1 641 ? -0.243 40.871 10.374 1.00 84.06 641 SER A N 1
ATOM 4886 C CA . SER A 1 641 ? -0.529 42.255 10.774 1.00 84.06 641 SER A CA 1
ATOM 4887 C C . SER A 1 641 ? -1.986 42.394 11.247 1.00 84.06 641 SER A C 1
ATOM 4889 O O . SER A 1 641 ? -2.911 41.898 10.601 1.00 84.06 641 SER A O 1
ATOM 4891 N N . GLY A 1 642 ? -2.186 43.012 12.412 1.00 83.00 642 GLY A N 1
ATOM 4892 C CA . GLY A 1 642 ? -3.490 43.148 13.066 1.00 83.00 642 GLY A CA 1
ATOM 4893 C C . GLY A 1 642 ? -3.972 41.916 13.848 1.00 83.00 642 GLY A C 1
ATOM 4894 O O . GLY A 1 642 ? -5.075 41.956 14.395 1.00 83.00 642 GLY A O 1
ATOM 4895 N N . LYS A 1 643 ? -3.188 40.831 13.938 1.00 89.19 643 LYS A N 1
ATOM 4896 C CA . LYS A 1 643 ? -3.416 39.721 14.887 1.00 89.19 643 LYS A CA 1
ATOM 4897 C C . LYS A 1 643 ? -2.764 40.007 16.238 1.00 89.19 643 LYS A C 1
ATOM 4899 O O . LYS A 1 643 ? -1.843 40.813 16.335 1.00 89.19 643 LYS A O 1
ATOM 4904 N N . VAL A 1 644 ? -3.212 39.305 17.277 1.00 91.00 644 VAL A N 1
ATOM 4905 C CA . VAL A 1 644 ? -2.604 39.353 18.614 1.00 91.00 644 VAL A CA 1
ATOM 4906 C C . VAL A 1 644 ? -1.779 38.090 18.828 1.00 91.00 644 VAL A C 1
ATOM 4908 O O . VAL A 1 644 ? -2.294 36.987 18.637 1.00 91.00 644 VAL A O 1
ATOM 4911 N N . GLN A 1 645 ? -0.516 38.242 19.228 1.00 93.94 645 GLN A N 1
ATOM 4912 C CA . GLN A 1 645 ? 0.269 37.140 19.778 1.00 93.94 645 GLN A CA 1
ATOM 4913 C C . GLN A 1 645 ? 0.058 37.098 21.292 1.00 93.94 645 GLN A C 1
ATOM 4915 O O . GLN A 1 645 ? 0.187 38.124 21.960 1.00 93.94 645 GLN A O 1
ATOM 4920 N N . ILE A 1 646 ? -0.236 35.911 21.821 1.00 93.94 646 ILE A N 1
ATOM 4921 C CA . ILE A 1 646 ? -0.287 35.642 23.260 1.00 93.94 646 ILE A CA 1
ATOM 4922 C C . ILE A 1 646 ? 0.717 34.530 23.561 1.00 93.94 646 ILE A C 1
ATOM 4924 O O . ILE A 1 646 ? 0.747 33.513 22.868 1.00 93.94 646 ILE A O 1
ATOM 4928 N N . GLU A 1 647 ? 1.546 34.723 24.578 1.00 94.50 647 GLU A N 1
ATOM 4929 C CA . GLU A 1 647 ? 2.358 33.677 25.190 1.00 94.50 647 GLU A CA 1
ATOM 4930 C C . GLU A 1 647 ? 1.835 33.434 26.605 1.00 94.50 647 GLU A C 1
ATOM 4932 O O . GLU A 1 647 ? 1.687 34.382 27.378 1.00 94.50 647 GLU A O 1
ATOM 4937 N N . PHE A 1 648 ? 1.519 32.185 26.938 1.00 93.25 648 PHE A N 1
ATOM 4938 C CA . PHE A 1 648 ? 0.990 31.806 28.246 1.00 93.25 648 PHE A CA 1
ATOM 4939 C C . PHE A 1 648 ? 1.546 30.450 28.683 1.00 93.25 648 PHE A C 1
ATOM 4941 O O . PHE A 1 648 ? 1.744 29.551 27.864 1.00 93.25 648 PHE A O 1
ATOM 4948 N N . ALA A 1 649 ? 1.807 30.326 29.980 1.00 90.06 649 ALA A N 1
ATOM 4949 C CA . ALA A 1 649 ? 2.185 29.086 30.635 1.00 90.06 649 ALA A CA 1
ATOM 4950 C C . ALA A 1 649 ? 0.959 28.431 31.282 1.00 90.06 649 ALA A C 1
ATOM 4952 O O . ALA A 1 649 ? 0.039 29.128 31.722 1.00 90.06 649 ALA A O 1
ATOM 4953 N N . VAL A 1 650 ? 0.958 27.102 31.344 1.00 88.94 650 VAL A N 1
ATOM 4954 C CA . VAL A 1 650 ? -0.104 26.291 31.948 1.00 88.94 650 VAL A CA 1
ATOM 4955 C C . VAL A 1 650 ? 0.481 25.291 32.938 1.00 88.94 650 VAL A C 1
ATOM 4957 O O . VAL A 1 650 ? 1.603 24.816 32.756 1.00 88.94 650 VAL A O 1
ATOM 4960 N N . GLU A 1 651 ? -0.284 24.969 33.979 1.00 81.75 651 GLU A N 1
ATOM 4961 C CA . GLU A 1 651 ? 0.070 23.920 34.945 1.00 81.75 651 GLU A CA 1
ATOM 4962 C C . GLU A 1 651 ? -0.153 22.505 34.386 1.00 81.75 651 GLU A C 1
ATOM 4964 O O . GLU A 1 651 ? 0.491 21.572 34.855 1.00 81.75 651 GLU A O 1
ATOM 4969 N N . HIS A 1 652 ? -1.040 22.347 33.396 1.00 78.00 652 HIS A N 1
ATOM 4970 C CA . HIS A 1 652 ? -1.374 21.068 32.764 1.00 78.00 652 HIS A CA 1
ATOM 4971 C C . HIS A 1 652 ? -1.960 21.258 31.346 1.00 78.00 652 HIS A C 1
ATOM 4973 O O . HIS A 1 652 ? -2.503 22.326 31.034 1.00 78.00 652 HIS A O 1
ATOM 4979 N N . THR A 1 653 ? -1.839 20.263 30.458 1.00 73.25 653 THR A N 1
ATOM 4980 C CA . THR A 1 653 ? -2.279 20.367 29.051 1.00 73.25 653 THR A CA 1
ATOM 4981 C C . THR A 1 653 ? -3.715 19.909 28.849 1.00 73.25 653 THR A C 1
ATOM 4983 O O . THR A 1 653 ? -3.986 18.750 28.564 1.00 73.25 653 THR A O 1
ATOM 4986 N N . SER A 1 654 ? -4.621 20.870 28.907 1.00 76.81 654 SER A N 1
ATOM 4987 C CA . SER A 1 654 ? -6.061 20.667 28.798 1.00 76.81 654 SER A CA 1
ATOM 4988 C C . SER A 1 654 ? -6.612 21.259 27.490 1.00 76.81 654 SER A C 1
ATOM 4990 O O . SER A 1 654 ? -5.875 21.647 26.577 1.00 76.81 654 SER A O 1
ATOM 4992 N N . LYS A 1 655 ? -7.940 21.335 27.369 1.00 88.19 655 LYS A N 1
ATOM 4993 C CA . LYS A 1 655 ? -8.607 22.032 26.262 1.00 88.19 655 LYS A CA 1
ATOM 4994 C C . LYS A 1 655 ? -8.628 23.527 26.562 1.00 88.19 655 LYS A C 1
ATOM 4996 O O . LYS A 1 655 ? -9.114 23.945 27.609 1.00 88.19 655 LYS A O 1
ATOM 5001 N N . PHE A 1 656 ? -8.129 24.336 25.634 1.00 89.50 656 PHE A N 1
ATOM 5002 C CA . PHE A 1 656 ? -8.021 25.784 25.759 1.00 89.50 656 PHE A CA 1
ATOM 5003 C C . PHE A 1 656 ? -8.950 26.512 24.790 1.00 89.50 656 PHE A C 1
ATOM 5005 O O . PHE A 1 656 ? -9.161 26.090 23.652 1.00 89.50 656 PHE A O 1
ATOM 5012 N N . ALA A 1 657 ? -9.447 27.669 25.211 1.00 88.69 657 ALA A N 1
ATOM 5013 C CA . ALA A 1 657 ? -10.155 28.595 24.343 1.00 88.69 657 ALA A CA 1
ATOM 5014 C C . ALA A 1 657 ? -9.748 30.038 24.644 1.00 88.69 657 ALA A C 1
ATOM 5016 O O . ALA A 1 657 ? -9.464 30.404 25.781 1.00 88.69 657 ALA A O 1
ATOM 5017 N N . ILE A 1 658 ? -9.730 30.874 23.612 1.00 89.00 658 ILE A N 1
ATOM 5018 C CA . ILE A 1 658 ? -9.440 32.304 23.725 1.00 89.00 658 ILE A CA 1
ATOM 5019 C C . ILE A 1 658 ? -10.686 33.055 23.295 1.00 89.00 658 ILE A C 1
ATOM 5021 O O . ILE A 1 658 ? -11.227 32.800 22.217 1.00 89.00 658 ILE A O 1
ATOM 5025 N N . GLY A 1 659 ? -11.133 33.988 24.124 1.00 82.19 659 GLY A N 1
ATOM 5026 C CA . GLY A 1 659 ? -12.277 34.845 23.835 1.00 82.19 659 GLY A CA 1
ATOM 5027 C C . GLY A 1 659 ? -12.105 36.224 24.451 1.00 82.19 659 GLY A C 1
ATOM 5028 O O . GLY A 1 659 ? -11.113 36.481 25.135 1.00 82.19 659 GLY A O 1
ATOM 5029 N N . GLY A 1 660 ? -13.055 37.125 24.207 1.00 69.88 660 GLY A N 1
ATOM 5030 C CA . GLY A 1 660 ? -12.979 38.459 24.794 1.00 69.88 660 GLY A CA 1
ATOM 5031 C C . GLY A 1 660 ? -14.294 39.214 24.911 1.00 69.88 660 GLY A C 1
ATOM 5032 O O . GLY A 1 660 ? -15.247 38.950 24.179 1.00 69.88 660 GLY A O 1
ATOM 5033 N N . LYS A 1 661 ? -14.312 40.160 25.856 1.00 58.91 661 LYS A N 1
ATOM 5034 C CA . LYS A 1 661 ? -15.442 41.029 26.223 1.00 58.91 661 LYS A CA 1
ATOM 5035 C C . LYS A 1 661 ? -14.926 42.399 26.631 1.00 58.91 661 LYS A C 1
ATOM 5037 O O . LYS A 1 661 ? -13.927 42.498 27.332 1.00 58.91 661 LYS A O 1
ATOM 5042 N N . LYS A 1 662 ? -15.673 43.440 26.267 1.00 37.28 662 LYS A N 1
ATOM 5043 C CA . LYS A 1 662 ? -15.350 44.840 26.569 1.00 37.28 662 LYS A CA 1
ATOM 5044 C C . LYS A 1 662 ? -15.195 45.090 28.067 1.00 37.28 662 LYS A C 1
ATOM 5046 O O . LYS A 1 662 ? -16.189 45.064 28.794 1.00 37.28 662 LYS A O 1
ATOM 5051 N N . SER A 1 663 ? -13.977 45.379 28.508 1.00 32.38 663 SER A N 1
ATOM 5052 C CA . SER A 1 663 ? -13.672 45.626 29.913 1.00 32.38 663 SER A CA 1
ATOM 5053 C C . SER A 1 663 ? -13.809 47.105 30.294 1.00 32.38 663 SER A C 1
ATOM 5055 O O . SER A 1 663 ? -13.306 47.990 29.595 1.00 32.38 663 SER A O 1
ATOM 5057 N N . PRO A 1 664 ? -14.431 47.407 31.445 1.00 29.44 664 PRO A N 1
ATOM 5058 C CA . PRO A 1 664 ? -14.140 48.592 32.226 1.00 29.44 664 PRO A CA 1
ATOM 5059 C C . PRO A 1 664 ? -13.342 48.214 33.490 1.00 29.44 664 PRO A C 1
ATOM 5061 O O . PRO A 1 664 ? -13.934 47.830 34.489 1.00 29.44 664 PRO A O 1
ATOM 5064 N N . VAL A 1 665 ? -12.013 48.395 33.422 1.00 28.48 665 VAL A N 1
ATOM 5065 C CA . VAL A 1 665 ? -11.099 48.913 34.477 1.00 28.48 665 VAL A CA 1
ATOM 5066 C C . VAL A 1 665 ? -11.215 48.322 35.909 1.00 28.48 665 VAL A C 1
ATOM 5068 O O . VAL A 1 665 ? -12.235 48.495 36.562 1.00 28.48 665 VAL A O 1
ATOM 5071 N N . THR A 1 666 ? -10.130 47.780 36.504 1.00 25.47 666 THR A N 1
ATOM 5072 C CA . THR A 1 666 ? -9.222 48.481 37.473 1.00 25.47 666 THR A CA 1
ATOM 5073 C C . THR A 1 666 ? -8.122 47.558 38.085 1.00 25.47 666 THR A C 1
ATOM 5075 O O . THR A 1 666 ? -8.429 46.580 38.749 1.00 25.47 666 THR A O 1
ATOM 5078 N N . SER A 1 667 ? -6.846 47.959 37.938 1.00 25.44 667 SER A N 1
ATOM 5079 C CA . SER A 1 667 ? -5.704 47.906 38.902 1.00 25.44 667 SER A CA 1
ATOM 5080 C C . SER A 1 667 ? -5.158 46.644 39.639 1.00 25.44 667 SER A C 1
ATOM 5082 O O . SER A 1 667 ? -5.854 45.958 40.380 1.00 25.44 667 SER A O 1
ATOM 5084 N N . THR A 1 668 ? -3.806 46.630 39.684 1.00 25.77 668 THR A N 1
ATOM 5085 C CA . THR A 1 668 ? -2.865 46.362 40.822 1.00 25.77 668 THR A CA 1
ATOM 5086 C C . THR A 1 668 ? -2.272 44.965 41.134 1.00 25.77 668 THR A C 1
ATOM 5088 O O . THR A 1 668 ? -2.712 44.266 42.033 1.00 25.77 668 THR A O 1
ATOM 5091 N N . SER A 1 669 ? -1.102 44.710 40.517 1.00 26.98 669 SER A N 1
ATOM 5092 C CA . SER A 1 669 ? 0.237 44.521 41.147 1.00 26.98 669 SER A CA 1
ATOM 5093 C C . SER A 1 669 ? 0.558 43.386 42.153 1.00 26.98 669 SER A C 1
ATOM 5095 O O . SER A 1 669 ? 0.106 43.432 43.293 1.00 26.98 669 SER A O 1
ATOM 5097 N N . GLY A 1 670 ? 1.622 42.615 41.846 1.00 25.67 670 GLY A N 1
ATOM 5098 C CA . GLY A 1 670 ? 2.804 42.547 42.739 1.00 25.67 670 GLY A CA 1
ATOM 5099 C C . GLY A 1 670 ? 3.446 41.184 43.095 1.00 25.67 670 GLY A C 1
ATOM 5100 O O . GLY A 1 670 ? 3.008 40.533 44.028 1.00 25.67 670 GLY A O 1
ATOM 5101 N N . GLY A 1 671 ? 4.623 40.889 42.517 1.00 24.92 671 GLY A N 1
ATOM 5102 C CA . GLY A 1 671 ? 5.864 40.765 43.318 1.00 24.92 671 GLY A CA 1
ATOM 5103 C C . GLY A 1 671 ? 6.412 39.404 43.825 1.00 24.92 671 GLY A C 1
ATOM 5104 O O . GLY A 1 671 ? 6.130 39.009 44.944 1.00 24.92 671 GLY A O 1
ATOM 5105 N N . VAL A 1 672 ? 7.376 38.844 43.070 1.00 26.09 672 VAL A N 1
ATOM 5106 C CA . VAL A 1 672 ? 8.699 38.260 43.468 1.00 26.09 672 VAL A CA 1
ATOM 5107 C C . VAL A 1 672 ? 8.862 37.289 44.677 1.00 26.09 672 VAL A C 1
ATOM 5109 O O . VAL A 1 672 ? 8.620 37.667 45.817 1.00 26.09 672 VAL A O 1
ATOM 5112 N N . SER A 1 673 ? 9.579 36.165 44.444 1.00 25.25 673 SER A N 1
ATOM 5113 C CA . SER A 1 673 ? 10.880 35.778 45.088 1.00 25.25 673 SER A CA 1
ATOM 5114 C C . SER A 1 673 ? 11.082 34.369 45.733 1.00 25.25 673 SER A C 1
ATOM 5116 O O . SER A 1 673 ? 10.557 34.051 46.788 1.00 25.25 673 SER A O 1
ATOM 5118 N N . SER A 1 674 ? 12.031 33.612 45.146 1.00 26.84 674 SER A N 1
ATOM 5119 C CA . SER A 1 674 ? 13.234 32.975 45.759 1.00 26.84 674 SER A CA 1
ATOM 5120 C C . SER A 1 674 ? 13.238 31.762 46.736 1.00 26.84 674 SER A C 1
ATOM 5122 O O . SER A 1 674 ? 12.583 31.756 47.766 1.00 26.84 674 SER A O 1
ATOM 5124 N N . GLN A 1 675 ? 14.255 30.903 46.490 1.00 27.23 675 GLN A N 1
ATOM 5125 C CA . GLN A 1 675 ? 15.213 30.252 47.431 1.00 27.23 675 GLN A CA 1
ATOM 5126 C C . GLN A 1 675 ? 14.987 28.837 48.046 1.00 27.23 675 GLN A C 1
ATOM 5128 O O . GLN A 1 675 ? 14.360 28.674 49.080 1.00 27.23 675 GLN A O 1
ATOM 5133 N N . ALA A 1 676 ? 15.712 27.858 47.467 1.00 26.67 676 ALA A N 1
ATOM 5134 C CA . ALA A 1 676 ? 16.802 27.029 48.050 1.00 26.67 676 ALA A CA 1
ATOM 5135 C C . ALA A 1 676 ? 16.658 26.242 49.388 1.00 26.67 676 ALA A C 1
ATOM 5137 O O . ALA A 1 676 ? 16.323 26.811 50.419 1.00 26.67 676 ALA A O 1
ATOM 5138 N N . GLY A 1 677 ? 17.176 24.990 49.433 1.00 27.34 677 GLY A N 1
ATOM 5139 C CA . GLY A 1 677 ? 17.586 24.363 50.715 1.00 27.34 677 GLY A CA 1
ATOM 5140 C C . GLY A 1 677 ? 17.919 22.850 50.794 1.00 27.34 677 GLY A C 1
ATOM 5141 O O . GLY A 1 677 ? 17.091 22.068 51.225 1.00 27.34 677 GLY A O 1
ATOM 5142 N N . HIS A 1 678 ? 19.170 22.466 50.497 1.00 29.52 678 HIS A N 1
ATOM 5143 C CA . HIS A 1 678 ? 20.005 21.410 51.143 1.00 29.52 678 HIS A CA 1
ATOM 5144 C C . HIS A 1 678 ? 19.447 20.052 51.695 1.00 29.52 678 HIS A C 1
ATOM 5146 O O . HIS A 1 678 ? 18.842 20.016 52.756 1.00 29.52 678 HIS A O 1
ATOM 5152 N N . GLY A 1 679 ? 20.009 18.921 51.210 1.00 25.45 679 GLY A N 1
ATOM 5153 C CA . GLY A 1 679 ? 21.197 18.301 51.859 1.00 25.45 679 GLY A CA 1
ATOM 5154 C C . GLY A 1 679 ? 21.147 16.901 52.541 1.00 25.45 679 GLY A C 1
ATOM 5155 O O . GLY A 1 679 ? 20.657 16.803 53.653 1.00 25.45 679 GLY A O 1
ATOM 5156 N N . LYS A 1 680 ? 21.920 15.933 51.978 1.00 29.33 680 LYS A N 1
ATOM 5157 C CA . LYS A 1 680 ? 22.730 14.833 52.621 1.00 29.33 680 LYS A CA 1
ATOM 5158 C C . LYS A 1 680 ? 22.004 13.792 53.537 1.00 29.33 680 LYS A C 1
ATOM 5160 O O . LYS A 1 680 ? 20.956 14.079 54.076 1.00 29.33 680 LYS A O 1
ATOM 5165 N N . VAL A 1 681 ? 22.471 12.554 53.807 1.00 27.56 681 VAL A N 1
ATOM 5166 C CA . VAL A 1 681 ? 23.801 11.873 53.799 1.00 27.56 681 VAL A CA 1
ATOM 5167 C C . VAL A 1 681 ? 23.629 10.326 53.812 1.00 27.56 681 VAL A C 1
ATOM 5169 O O . VAL A 1 681 ? 22.648 9.860 54.375 1.00 27.56 681 VAL A O 1
ATOM 5172 N N . GLY A 1 682 ? 24.657 9.542 53.421 1.00 26.12 682 GLY A N 1
ATOM 5173 C CA . GLY A 1 682 ? 25.132 8.435 54.297 1.00 26.12 682 GLY A CA 1
ATOM 5174 C C . GLY A 1 682 ? 25.257 6.970 53.798 1.00 26.12 682 GLY A C 1
ATOM 5175 O O . GLY A 1 682 ? 24.300 6.221 53.881 1.00 26.12 682 GLY A O 1
ATOM 5176 N N . VAL A 1 683 ? 26.512 6.556 53.519 1.00 26.25 683 VAL A N 1
ATOM 5177 C CA . VAL A 1 683 ? 27.197 5.247 53.797 1.00 26.25 683 VAL A CA 1
ATOM 5178 C C . VAL A 1 683 ? 26.757 3.887 53.166 1.00 26.25 683 VAL A C 1
ATOM 5180 O O . VAL A 1 683 ? 25.596 3.515 53.175 1.00 26.25 683 VAL A O 1
ATOM 5183 N N . GLY A 1 684 ? 27.755 3.121 52.660 1.00 23.97 684 GLY A N 1
ATOM 5184 C CA . GLY A 1 684 ? 27.664 1.751 52.069 1.00 23.97 684 GLY A CA 1
ATOM 5185 C C . GLY A 1 684 ? 27.827 0.597 53.096 1.00 23.97 684 GLY A C 1
ATOM 5186 O O . GLY A 1 684 ? 27.197 0.719 54.143 1.00 23.97 684 GLY A O 1
ATOM 5187 N N . PRO A 1 685 ? 28.694 -0.453 52.924 1.00 35.41 685 PRO A N 1
ATOM 5188 C CA . PRO A 1 685 ? 29.660 -0.735 51.828 1.00 35.41 685 PRO A CA 1
ATOM 5189 C C . PRO A 1 685 ? 30.020 -2.249 51.502 1.00 35.41 685 PRO A C 1
ATOM 5191 O O . PRO A 1 685 ? 29.614 -3.161 52.205 1.00 35.41 685 PRO A O 1
ATOM 5194 N N . VAL A 1 686 ? 30.888 -2.472 50.484 1.00 26.06 686 VAL A N 1
ATOM 5195 C CA . VAL A 1 686 ? 31.810 -3.627 50.143 1.00 26.06 686 VAL A CA 1
ATOM 5196 C C . VAL A 1 686 ? 31.340 -5.105 49.985 1.00 26.06 686 VAL A C 1
ATOM 5198 O O . VAL A 1 686 ? 30.713 -5.678 50.864 1.00 26.06 686 VAL A O 1
ATOM 5201 N N . GLY A 1 687 ? 31.883 -5.784 48.948 1.00 25.36 687 GLY A N 1
ATOM 5202 C CA . GLY A 1 687 ? 32.179 -7.242 48.908 1.00 25.36 687 GLY A CA 1
ATOM 5203 C C . GLY A 1 687 ? 32.023 -7.859 47.500 1.00 25.36 687 GLY A C 1
ATOM 5204 O O . GLY A 1 687 ? 30.900 -8.107 47.094 1.00 25.36 687 GLY A O 1
ATOM 5205 N N . ALA A 1 688 ? 33.019 -7.985 46.608 1.00 26.80 688 ALA A N 1
ATOM 5206 C CA . ALA A 1 688 ? 34.322 -8.679 46.646 1.00 26.80 688 ALA A CA 1
ATOM 5207 C C . ALA A 1 688 ? 34.236 -10.228 46.623 1.00 26.80 688 ALA A C 1
ATOM 5209 O O . ALA A 1 688 ? 33.863 -10.843 47.616 1.00 26.80 688 ALA A O 1
ATOM 5210 N N . GLY A 1 689 ? 34.660 -10.855 45.514 1.00 25.45 689 GLY A N 1
ATOM 5211 C CA . GLY A 1 689 ? 34.784 -12.315 45.378 1.00 25.45 689 GLY A CA 1
ATOM 5212 C C . GLY A 1 689 ? 35.295 -12.740 43.993 1.00 25.45 689 GLY A C 1
ATOM 5213 O O . GLY A 1 689 ? 34.616 -12.524 42.996 1.00 25.45 689 GLY A O 1
ATOM 5214 N N . ALA A 1 690 ? 36.496 -13.320 43.926 1.00 26.36 690 ALA A N 1
ATOM 5215 C CA . ALA A 1 690 ? 37.131 -13.803 42.694 1.00 26.36 690 ALA A CA 1
ATOM 5216 C C . ALA A 1 690 ? 37.219 -15.340 42.676 1.00 26.36 690 ALA A C 1
ATOM 5218 O O . ALA A 1 690 ? 37.249 -15.966 43.734 1.00 26.36 690 ALA A O 1
ATOM 5219 N N . GLY A 1 691 ? 37.335 -15.945 41.489 1.00 26.47 691 GLY A N 1
ATOM 5220 C CA . GLY A 1 691 ? 37.573 -17.384 41.334 1.00 26.47 691 GLY A CA 1
ATOM 5221 C C . GLY A 1 691 ? 38.031 -17.739 39.919 1.00 26.47 691 GLY A C 1
ATOM 5222 O O . GLY A 1 691 ? 37.333 -17.449 38.955 1.00 26.47 691 GLY A O 1
ATOM 5223 N N . ALA A 1 692 ? 39.211 -18.348 39.795 1.00 25.80 692 ALA A N 1
ATOM 5224 C CA . ALA A 1 692 ? 39.819 -18.768 38.530 1.00 25.80 692 ALA A CA 1
ATOM 5225 C C . ALA A 1 692 ? 40.295 -20.229 38.626 1.00 25.80 692 ALA A C 1
ATOM 5227 O O . ALA A 1 692 ? 40.632 -20.675 39.722 1.00 25.80 692 ALA A O 1
ATOM 5228 N N . GLY A 1 693 ? 40.399 -20.947 37.498 1.00 25.12 693 GLY A N 1
ATOM 5229 C CA . GLY A 1 693 ? 41.086 -22.249 37.469 1.00 25.12 693 GLY A CA 1
ATOM 5230 C C . GLY A 1 693 ? 40.795 -23.163 36.269 1.00 25.12 693 GLY A C 1
ATOM 5231 O O . GLY A 1 693 ? 39.749 -23.791 36.229 1.00 25.12 693 GLY A O 1
ATOM 5232 N N . SER A 1 694 ? 41.759 -23.238 35.338 1.00 25.89 694 SER A N 1
ATOM 5233 C CA . SER A 1 694 ? 42.407 -24.448 34.754 1.00 25.89 694 SER A CA 1
ATOM 5234 C C . SER A 1 694 ? 41.690 -25.819 34.653 1.00 25.89 694 SER A C 1
ATOM 5236 O O . SER A 1 694 ? 40.980 -26.206 35.567 1.00 25.89 694 SER A O 1
ATOM 5238 N N . ALA A 1 695 ? 42.041 -26.743 33.741 1.00 26.36 695 ALA A N 1
ATOM 5239 C CA . ALA A 1 695 ? 42.792 -26.726 32.468 1.00 26.36 695 ALA A CA 1
ATOM 5240 C C . ALA A 1 695 ? 42.842 -28.161 31.867 1.00 26.36 695 ALA A C 1
ATOM 5242 O O . ALA A 1 695 ? 42.863 -29.129 32.616 1.00 26.36 695 ALA A O 1
ATOM 5243 N N . SER A 1 696 ? 42.998 -28.254 30.539 1.00 27.92 696 SER A N 1
ATOM 5244 C CA . SER A 1 696 ? 43.683 -29.316 29.760 1.00 27.92 696 SER A CA 1
ATOM 5245 C C . SER A 1 696 ? 43.315 -30.812 29.879 1.00 27.92 696 SER A C 1
ATOM 5247 O O . SER A 1 696 ? 43.539 -31.466 30.892 1.00 27.92 696 SER A O 1
ATOM 5249 N N . GLY A 1 697 ? 43.017 -31.407 28.716 1.00 27.11 697 GLY A N 1
ATOM 5250 C CA . GLY A 1 697 ? 43.202 -32.831 28.403 1.00 27.11 697 GLY A CA 1
ATOM 5251 C C . GLY A 1 697 ? 43.370 -33.013 26.886 1.00 27.11 697 GLY A C 1
ATOM 5252 O O . GLY A 1 697 ? 42.594 -32.444 26.126 1.00 27.11 697 GLY A O 1
ATOM 5253 N N . VAL A 1 698 ? 44.402 -33.737 26.431 1.00 30.08 698 VAL A N 1
ATOM 5254 C CA . VAL A 1 698 ? 44.791 -33.844 25.005 1.00 30.08 698 VAL A CA 1
ATOM 5255 C C . VAL A 1 698 ? 44.905 -35.306 24.577 1.00 30.08 698 VAL A C 1
ATOM 5257 O O . VAL A 1 698 ? 45.540 -36.096 25.270 1.00 30.08 698 VAL A O 1
ATOM 5260 N N . SER A 1 699 ? 44.405 -35.637 23.385 1.00 24.83 699 SER A N 1
ATOM 5261 C CA . SER A 1 699 ? 44.966 -36.696 22.528 1.00 24.83 699 SER A CA 1
ATOM 5262 C C . SER A 1 699 ? 44.679 -36.379 21.051 1.00 24.83 699 SER A C 1
ATOM 5264 O O . SER A 1 699 ? 43.746 -35.635 20.754 1.00 24.83 699 SER A O 1
ATOM 5266 N N . GLN A 1 700 ? 45.531 -36.853 20.138 1.00 31.17 700 GLN A N 1
ATOM 5267 C CA . GLN A 1 700 ? 45.456 -36.584 18.695 1.00 31.17 700 GLN A CA 1
ATOM 5268 C C . GLN A 1 700 ? 45.106 -37.855 17.920 1.00 31.17 700 GLN A C 1
ATOM 5270 O O . GLN A 1 700 ? 45.677 -38.895 18.223 1.00 31.17 700 GLN A O 1
ATOM 5275 N N . GLU A 1 701 ? 44.339 -37.723 16.833 1.00 24.03 701 GLU A N 1
ATOM 5276 C CA . GLU A 1 701 ? 44.699 -38.310 15.531 1.00 24.03 701 GLU A CA 1
ATOM 5277 C C . GLU A 1 701 ? 43.979 -37.584 14.367 1.00 24.03 701 GLU A C 1
ATOM 5279 O O . GLU A 1 701 ? 43.098 -36.754 14.584 1.00 24.03 701 GLU A O 1
ATOM 5284 N N . LYS A 1 702 ? 44.454 -37.797 13.134 1.00 25.62 702 LYS A N 1
ATOM 5285 C CA . LYS A 1 702 ? 44.130 -37.057 11.889 1.00 25.62 702 LYS A CA 1
ATOM 5286 C C . LYS A 1 702 ? 43.300 -37.935 10.919 1.00 25.62 702 LYS A C 1
ATOM 5288 O O . LYS A 1 702 ? 43.400 -39.151 11.026 1.00 25.62 702 LYS A O 1
ATOM 5293 N N . PRO A 1 703 ? 42.750 -37.396 9.807 1.00 36.34 703 PRO A N 1
ATOM 5294 C CA . PRO A 1 703 ? 42.058 -36.114 9.638 1.00 36.34 703 PRO A CA 1
ATOM 5295 C C . PRO A 1 703 ? 40.769 -36.261 8.786 1.00 36.34 703 PRO A C 1
ATOM 5297 O O . PRO A 1 703 ? 40.769 -36.939 7.760 1.00 36.34 703 PRO A O 1
ATOM 5300 N N . SER A 1 704 ? 39.703 -35.526 9.099 1.00 26.67 704 SER A N 1
ATOM 5301 C CA . SER A 1 704 ? 38.542 -35.400 8.202 1.00 26.67 704 SER A CA 1
ATOM 5302 C C . SER A 1 704 ? 38.153 -33.934 8.008 1.00 26.67 704 SER A C 1
ATOM 5304 O O . SER A 1 704 ? 38.205 -33.141 8.945 1.00 26.67 704 SER A O 1
ATOM 5306 N N . LYS A 1 705 ? 37.847 -33.606 6.746 1.00 29.33 705 LYS A N 1
ATOM 5307 C CA . LYS A 1 705 ? 37.444 -32.309 6.169 1.00 29.33 705 LYS A CA 1
ATOM 5308 C C . LYS A 1 705 ? 36.648 -31.424 7.163 1.00 29.33 705 LYS A C 1
ATOM 5310 O O . LYS A 1 705 ? 35.688 -31.930 7.741 1.00 29.33 705 LYS A O 1
ATOM 5315 N N . PRO A 1 706 ? 36.969 -30.126 7.337 1.00 30.98 706 PRO A N 1
ATOM 5316 C CA . PRO A 1 706 ? 35.995 -29.189 7.892 1.00 30.98 706 PRO A CA 1
ATOM 5317 C C . PRO A 1 706 ? 34.873 -28.991 6.861 1.00 30.98 706 PRO A C 1
ATOM 5319 O O . PRO A 1 706 ? 35.174 -28.986 5.670 1.00 30.98 706 PRO A O 1
ATOM 5322 N N . ALA A 1 707 ? 33.618 -28.713 7.186 1.00 36.66 707 ALA A N 1
ATOM 5323 C CA . ALA A 1 707 ? 32.814 -28.761 8.413 1.00 36.66 707 ALA A CA 1
ATOM 5324 C C . ALA A 1 707 ? 31.583 -27.933 8.012 1.00 36.66 707 ALA A C 1
ATOM 5326 O O . ALA A 1 707 ? 31.627 -26.704 8.075 1.00 36.66 707 ALA A O 1
ATOM 5327 N N . GLY A 1 708 ? 30.574 -28.598 7.453 1.00 49.00 708 GLY A N 1
ATOM 5328 C CA . GLY A 1 708 ? 29.606 -27.930 6.592 1.00 49.00 708 GLY A CA 1
ATOM 5329 C C . GLY A 1 708 ? 28.663 -26.959 7.280 1.00 49.00 708 GLY A C 1
ATOM 5330 O O . GLY A 1 708 ? 28.322 -27.100 8.456 1.00 49.00 708 GLY A O 1
ATOM 5331 N N . ILE A 1 709 ? 28.214 -25.988 6.489 1.00 50.75 709 ILE A N 1
ATOM 5332 C CA . ILE A 1 709 ? 27.204 -25.010 6.885 1.00 50.75 709 ILE A CA 1
ATOM 5333 C C . ILE A 1 709 ? 25.866 -25.736 7.042 1.00 50.75 709 ILE A C 1
ATOM 5335 O O . ILE A 1 709 ? 25.419 -26.390 6.107 1.00 50.75 709 ILE A O 1
ATOM 5339 N N . THR A 1 710 ? 25.218 -25.608 8.199 1.00 59.62 710 THR A N 1
ATOM 5340 C CA . THR A 1 710 ? 23.826 -26.023 8.407 1.00 59.62 710 THR A CA 1
ATOM 5341 C C . THR A 1 710 ? 22.932 -24.786 8.351 1.00 59.62 710 THR A C 1
ATOM 5343 O O . THR A 1 710 ? 23.132 -23.862 9.136 1.00 59.62 710 THR A O 1
ATOM 5346 N N . ASN A 1 711 ? 21.951 -24.750 7.447 1.00 73.00 711 ASN A N 1
ATOM 5347 C CA . ASN A 1 711 ? 21.007 -23.639 7.290 1.00 73.00 711 ASN A CA 1
ATOM 5348 C C . ASN A 1 711 ? 19.562 -24.119 7.442 1.00 73.00 711 ASN A C 1
ATOM 5350 O O . ASN A 1 711 ? 19.217 -25.201 6.977 1.00 73.00 711 ASN A O 1
ATOM 5354 N N . ILE A 1 712 ? 18.708 -23.293 8.050 1.00 73.69 712 ILE A N 1
ATOM 5355 C CA . ILE A 1 712 ? 17.252 -23.434 7.935 1.00 73.69 712 ILE A CA 1
ATOM 5356 C C . ILE A 1 712 ? 16.832 -22.676 6.672 1.00 73.69 712 ILE A C 1
ATOM 5358 O O . ILE A 1 712 ? 16.832 -21.445 6.661 1.00 73.69 712 ILE A O 1
ATOM 5362 N N . ASP A 1 713 ? 16.517 -23.417 5.610 1.00 73.69 713 ASP A N 1
ATOM 5363 C CA . ASP A 1 713 ? 16.198 -22.861 4.288 1.00 73.69 713 ASP A CA 1
ATOM 5364 C C . ASP A 1 713 ? 14.782 -22.263 4.267 1.00 73.69 713 ASP A C 1
ATOM 5366 O O . ASP A 1 713 ? 14.533 -21.227 3.647 1.00 73.69 713 ASP A O 1
ATOM 5370 N N . SER A 1 714 ? 13.851 -22.925 4.960 1.00 78.88 714 SER A N 1
ATOM 5371 C CA . SER A 1 714 ? 12.478 -22.465 5.159 1.00 78.88 714 SER A CA 1
ATOM 5372 C C . SER A 1 714 ? 11.851 -23.086 6.407 1.00 78.88 714 SER A C 1
ATOM 5374 O O . SER A 1 714 ? 12.271 -24.146 6.889 1.00 78.88 714 SER A O 1
ATOM 5376 N N . VAL A 1 715 ? 10.823 -22.414 6.925 1.00 81.19 715 VAL A N 1
ATOM 5377 C CA . VAL A 1 715 ? 9.911 -22.977 7.924 1.00 81.19 715 VAL A CA 1
ATOM 5378 C C . VAL A 1 715 ? 8.482 -22.783 7.443 1.00 81.19 715 VAL A C 1
ATOM 5380 O O . VAL A 1 715 ? 8.044 -21.649 7.228 1.00 81.19 715 VAL A O 1
ATOM 5383 N N . TYR A 1 716 ? 7.778 -23.902 7.319 1.00 86.75 716 TYR A N 1
ATOM 5384 C CA . TYR A 1 716 ? 6.339 -23.981 7.127 1.00 86.75 716 TYR A CA 1
ATOM 5385 C C . TYR A 1 716 ? 5.658 -24.206 8.473 1.00 86.75 716 TYR A C 1
ATOM 5387 O O . TYR A 1 716 ? 6.117 -25.039 9.258 1.00 86.75 716 TYR A O 1
ATOM 5395 N N . TYR A 1 717 ? 4.543 -23.530 8.725 1.00 83.44 717 TYR A N 1
ATOM 5396 C CA . TYR A 1 717 ? 3.651 -23.839 9.838 1.00 83.44 717 TYR A CA 1
ATOM 5397 C C . TYR A 1 717 ? 2.191 -23.753 9.406 1.00 83.44 717 TYR A C 1
ATOM 5399 O O . TYR A 1 717 ? 1.809 -22.826 8.699 1.00 83.44 717 TYR A O 1
ATOM 5407 N N . ASN A 1 718 ? 1.368 -24.668 9.912 1.00 78.62 718 ASN A N 1
ATOM 5408 C CA . ASN A 1 718 ? -0.086 -24.570 9.895 1.00 78.62 718 ASN A CA 1
ATOM 5409 C C . ASN A 1 718 ? -0.593 -24.802 11.322 1.00 78.62 718 ASN A C 1
ATOM 5411 O O . ASN A 1 718 ? -0.407 -25.878 11.887 1.00 78.62 718 ASN A O 1
ATOM 5415 N N . VAL A 1 719 ? -1.208 -23.777 11.918 1.00 74.62 719 VAL A N 1
ATOM 5416 C CA . VAL A 1 719 ? -1.719 -23.792 13.302 1.00 74.62 719 VAL A CA 1
ATOM 5417 C C . VAL A 1 719 ? -3.243 -23.699 13.388 1.00 74.62 719 VAL A C 1
ATOM 5419 O O . VAL A 1 719 ? -3.792 -23.491 14.470 1.00 74.62 719 VAL A O 1
ATOM 5422 N N . CYS A 1 720 ? -3.943 -23.807 12.259 1.00 57.69 720 CYS A N 1
ATOM 5423 C CA . CYS A 1 720 ? -5.400 -23.678 12.220 1.00 57.69 720 CYS A CA 1
ATOM 5424 C C . CYS A 1 720 ? -6.113 -24.948 11.762 1.00 57.69 720 CYS A C 1
ATOM 5426 O O . CYS A 1 720 ? -7.201 -25.213 12.277 1.00 57.69 720 CYS A O 1
ATOM 5428 N N . ASP A 1 721 ? -5.489 -25.737 10.887 1.00 61.69 721 ASP A N 1
ATOM 5429 C CA . ASP A 1 721 ? -6.036 -27.002 10.402 1.00 61.69 721 ASP A CA 1
ATOM 5430 C C . ASP A 1 721 ? -5.186 -28.190 10.902 1.00 61.69 721 ASP A C 1
ATOM 5432 O O . ASP A 1 721 ? -5.684 -28.997 11.689 1.00 61.69 721 ASP A O 1
ATOM 5436 N N . ASP A 1 722 ? -3.886 -28.237 10.578 1.00 57.94 722 ASP A N 1
ATOM 5437 C CA . ASP A 1 722 ? -3.048 -29.434 10.812 1.00 57.94 722 ASP A CA 1
ATOM 5438 C C . ASP A 1 722 ? -2.196 -29.424 12.096 1.00 57.94 722 ASP A C 1
ATOM 5440 O O . ASP A 1 722 ? -1.737 -30.476 12.546 1.00 57.94 722 ASP A O 1
ATOM 5444 N N . ASN A 1 723 ? -1.988 -28.260 12.723 1.00 78.88 723 ASN A N 1
ATOM 5445 C CA . ASN A 1 723 ? -1.171 -28.099 13.940 1.00 78.88 723 ASN A CA 1
ATOM 5446 C C . ASN A 1 723 ? 0.264 -28.643 13.803 1.00 78.88 723 ASN A C 1
ATOM 5448 O O . ASN A 1 723 ? 0.809 -29.248 14.731 1.00 78.88 723 ASN A O 1
ATOM 5452 N N . ILE A 1 724 ? 0.883 -28.435 12.639 1.00 79.75 724 ILE A N 1
ATOM 5453 C CA . ILE A 1 724 ? 2.195 -28.978 12.281 1.00 79.75 724 ILE A CA 1
ATOM 5454 C C . ILE A 1 724 ? 3.141 -27.879 11.790 1.00 79.75 724 ILE A C 1
ATOM 5456 O O . ILE A 1 724 ? 2.740 -26.916 11.137 1.00 79.75 724 ILE A O 1
ATOM 5460 N N . VAL A 1 725 ? 4.423 -28.045 12.092 1.00 84.69 725 VAL A N 1
ATOM 5461 C CA . VAL A 1 725 ? 5.532 -27.275 11.530 1.00 84.69 725 VAL A CA 1
ATOM 5462 C C . VAL A 1 725 ? 6.417 -28.230 10.756 1.00 84.69 725 VAL A C 1
ATOM 5464 O O . VAL A 1 725 ? 6.808 -29.273 11.285 1.00 84.69 725 VAL A O 1
ATOM 5467 N N . LYS A 1 726 ? 6.782 -27.846 9.534 1.00 87.25 726 LYS A N 1
ATOM 5468 C CA . LYS A 1 726 ? 7.807 -28.528 8.743 1.00 87.25 726 LYS A CA 1
ATOM 5469 C C . LYS A 1 726 ? 9.010 -27.601 8.597 1.00 87.25 726 LYS A C 1
ATOM 5471 O O . LYS A 1 726 ? 8.889 -26.451 8.178 1.00 87.25 726 LYS A O 1
ATOM 5476 N N . VAL A 1 727 ? 10.172 -28.099 8.996 1.00 85.81 727 VAL A N 1
ATOM 5477 C CA . VAL A 1 727 ? 11.450 -27.389 9.005 1.00 85.81 727 VAL A CA 1
ATOM 5478 C C . VAL A 1 727 ? 12.346 -28.024 7.959 1.00 85.81 727 VAL A C 1
ATOM 5480 O O . VAL A 1 727 ? 12.678 -29.206 8.057 1.00 85.81 727 VAL A O 1
ATOM 5483 N N . MET A 1 728 ? 12.771 -27.237 6.980 1.00 83.88 728 MET A N 1
ATOM 5484 C CA . MET A 1 728 ? 13.703 -27.689 5.958 1.00 83.88 728 MET A CA 1
ATOM 5485 C C . MET A 1 728 ? 15.115 -27.220 6.300 1.00 83.88 728 MET A C 1
ATOM 5487 O O . MET A 1 728 ? 15.365 -26.021 6.436 1.00 83.88 728 MET A O 1
ATOM 5491 N N . VAL A 1 729 ? 16.035 -28.175 6.441 1.00 79.38 729 VAL A N 1
ATOM 5492 C CA . VAL A 1 729 ? 17.424 -27.925 6.841 1.00 79.38 729 VAL A CA 1
ATOM 5493 C C . VAL A 1 729 ? 18.374 -28.426 5.758 1.00 79.38 729 VAL A C 1
ATOM 5495 O O . VAL A 1 729 ? 18.303 -29.593 5.376 1.00 79.38 729 VAL A O 1
ATOM 5498 N N . SER A 1 730 ? 19.283 -27.572 5.290 1.00 74.62 730 SER A N 1
ATOM 5499 C CA . SER A 1 730 ? 20.366 -27.945 4.373 1.00 74.62 730 SER A CA 1
ATOM 5500 C C . SER A 1 730 ? 21.717 -28.013 5.087 1.00 74.62 730 SER A C 1
ATOM 5502 O O . SER A 1 730 ? 21.975 -27.228 5.999 1.00 74.62 730 SER A O 1
ATOM 5504 N N . GLY A 1 731 ? 22.589 -28.944 4.688 1.00 68.94 731 GLY A N 1
ATOM 5505 C CA . GLY A 1 731 ? 23.986 -28.985 5.127 1.00 68.94 731 GLY A CA 1
ATOM 5506 C C . GLY A 1 731 ? 24.819 -30.133 4.548 1.00 68.94 731 GLY A C 1
ATOM 5507 O O . GLY A 1 731 ? 24.295 -31.104 4.013 1.00 68.94 731 GLY A O 1
ATOM 5508 N N . GLU A 1 732 ? 26.148 -30.033 4.652 1.00 62.34 732 GLU A N 1
ATOM 5509 C CA . GLU A 1 732 ? 27.095 -31.047 4.126 1.00 62.34 732 GLU A CA 1
ATOM 5510 C C . GLU A 1 732 ? 27.119 -32.357 4.953 1.00 62.34 732 GLU A C 1
ATOM 5512 O O . GLU A 1 732 ? 27.850 -33.296 4.638 1.00 62.34 732 GLU A O 1
ATOM 5517 N N . SER A 1 733 ? 26.345 -32.433 6.039 1.00 55.62 733 SER A N 1
ATOM 5518 C CA . SER A 1 733 ? 26.156 -33.628 6.865 1.00 55.62 733 SER A CA 1
ATOM 5519 C C . SER A 1 733 ? 24.706 -33.725 7.346 1.00 55.62 733 SER A C 1
ATOM 5521 O O . SER A 1 733 ? 23.982 -32.731 7.388 1.00 55.62 733 SER A O 1
ATOM 5523 N N . PHE A 1 734 ? 24.268 -34.938 7.697 1.00 54.78 734 PHE A N 1
ATOM 5524 C CA . PHE A 1 734 ? 22.921 -35.190 8.214 1.00 54.78 734 PHE A CA 1
ATOM 5525 C C . PHE A 1 734 ? 22.706 -34.420 9.538 1.00 54.78 734 PHE A C 1
ATOM 5527 O O . PHE A 1 734 ? 23.415 -34.721 10.504 1.00 54.78 734 PHE A O 1
ATOM 5534 N N . PRO A 1 735 ? 21.765 -33.453 9.621 1.00 58.47 735 PRO A N 1
ATOM 5535 C CA . PRO A 1 735 ? 21.518 -32.690 10.845 1.00 58.47 735 PRO A CA 1
ATOM 5536 C C . PRO A 1 735 ? 21.103 -33.630 11.975 1.00 58.47 735 PRO A C 1
ATOM 5538 O O . PRO A 1 735 ? 20.207 -34.449 11.797 1.00 58.47 735 PRO A O 1
ATOM 5541 N N . THR A 1 736 ? 21.755 -33.560 13.132 1.00 55.59 736 THR A N 1
ATOM 5542 C CA . THR A 1 736 ? 21.554 -34.560 14.194 1.00 55.59 736 THR A CA 1
ATOM 5543 C C . THR A 1 736 ? 20.432 -34.201 15.157 1.00 55.59 736 THR A C 1
ATOM 5545 O O . THR A 1 736 ? 19.953 -35.084 15.870 1.00 55.59 736 THR A O 1
ATOM 5548 N N . ASN A 1 737 ? 20.008 -32.934 15.205 1.00 70.94 737 ASN A N 1
ATOM 5549 C CA . ASN A 1 737 ? 18.937 -32.496 16.093 1.00 70.94 737 ASN A CA 1
ATOM 5550 C C . ASN A 1 737 ? 18.223 -31.248 15.546 1.00 70.94 737 ASN A C 1
ATOM 5552 O O . ASN A 1 737 ? 18.860 -30.224 15.301 1.00 70.94 737 ASN A O 1
ATOM 5556 N N . VAL A 1 738 ? 16.899 -31.312 15.392 1.00 83.62 738 VAL A N 1
ATOM 5557 C CA . VAL A 1 738 ? 16.054 -30.157 15.051 1.00 83.62 738 VAL A CA 1
ATOM 5558 C C . VAL A 1 738 ? 14.989 -30.021 16.128 1.00 83.62 738 VAL A C 1
ATOM 5560 O O . VAL A 1 738 ? 14.293 -30.983 16.446 1.00 83.62 738 VAL A O 1
ATOM 5563 N N . VAL A 1 739 ? 14.874 -28.836 16.722 1.00 84.44 739 VAL A N 1
ATOM 5564 C CA . VAL A 1 739 ? 13.949 -28.568 17.828 1.00 84.44 739 VAL A CA 1
ATOM 5565 C C . VAL A 1 739 ? 13.218 -27.249 17.625 1.00 84.44 739 VAL A C 1
ATOM 5567 O O . VAL A 1 739 ? 13.775 -26.276 17.115 1.00 84.44 739 VAL A O 1
ATOM 5570 N N . LEU A 1 740 ? 11.968 -27.207 18.071 1.00 86.69 740 LEU A N 1
ATOM 5571 C CA . LEU A 1 740 ? 11.173 -25.995 18.177 1.00 86.69 740 LEU A CA 1
ATOM 5572 C C . LEU A 1 740 ? 11.149 -25.564 19.639 1.00 86.69 740 LEU A C 1
ATOM 5574 O O . LEU A 1 740 ? 10.855 -26.370 20.516 1.00 86.69 740 LEU A O 1
ATOM 5578 N N . GLN A 1 741 ? 11.416 -24.294 19.913 1.00 83.44 741 GLN A N 1
ATOM 5579 C CA . GLN A 1 741 ? 11.224 -23.686 21.223 1.00 83.44 741 GLN A CA 1
ATOM 5580 C C . GLN A 1 741 ? 10.013 -22.762 21.147 1.00 83.44 741 GLN A C 1
ATOM 5582 O O . GLN A 1 741 ? 10.021 -21.740 20.461 1.00 83.44 741 GLN A O 1
ATOM 5587 N N . THR A 1 742 ? 8.954 -23.161 21.829 1.00 79.00 742 THR A N 1
ATOM 5588 C CA . THR A 1 742 ? 7.622 -22.556 21.766 1.00 79.00 742 THR A CA 1
ATOM 5589 C C . THR A 1 742 ? 7.253 -21.960 23.127 1.00 79.00 742 THR A C 1
ATOM 5591 O O . THR A 1 742 ? 7.866 -22.308 24.142 1.00 79.00 742 THR A O 1
ATOM 5594 N N . LYS A 1 743 ? 6.278 -21.046 23.180 1.00 69.06 743 LYS A N 1
ATOM 5595 C CA . LYS A 1 743 ? 5.911 -20.379 24.437 1.00 69.06 743 LYS A CA 1
ATOM 5596 C C . LYS A 1 743 ? 4.995 -21.250 25.296 1.00 69.06 743 LYS A C 1
ATOM 5598 O O . LYS A 1 743 ? 5.160 -21.261 26.514 1.00 69.06 743 LYS A O 1
ATOM 5603 N N . HIS A 1 744 ? 4.040 -21.948 24.685 1.00 64.06 744 HIS A N 1
ATOM 5604 C CA . HIS A 1 744 ? 3.046 -22.754 25.400 1.00 64.06 744 HIS A CA 1
ATOM 5605 C C . HIS A 1 744 ? 3.422 -24.240 25.473 1.00 64.06 744 HIS A C 1
ATOM 5607 O O . HIS A 1 744 ? 3.065 -24.907 26.439 1.00 64.06 744 HIS A O 1
ATOM 5613 N N . SER A 1 745 ? 4.175 -24.753 24.498 1.00 64.50 745 SER A N 1
ATOM 5614 C CA . SER A 1 745 ? 4.491 -26.188 24.375 1.00 64.50 745 SER A CA 1
ATOM 5615 C C . SER A 1 745 ? 5.936 -26.546 24.769 1.00 64.50 745 SER A C 1
ATOM 5617 O O . SER A 1 745 ? 6.322 -27.714 24.737 1.00 64.50 745 SER A O 1
ATOM 5619 N N . GLY A 1 746 ? 6.753 -25.558 25.152 1.00 72.88 746 GLY A N 1
ATOM 5620 C CA . GLY A 1 746 ? 8.153 -25.749 25.536 1.00 72.88 746 GLY A CA 1
ATOM 5621 C C . GLY A 1 746 ? 9.058 -26.151 24.366 1.00 72.88 746 GLY A C 1
ATOM 5622 O O . GLY A 1 746 ? 8.911 -25.642 23.252 1.00 72.88 746 GLY A O 1
ATOM 5623 N N . ILE A 1 747 ? 10.028 -27.036 24.630 1.00 82.62 747 ILE A N 1
ATOM 5624 C CA . ILE A 1 747 ? 10.965 -27.551 23.619 1.00 82.62 747 ILE A CA 1
ATOM 5625 C C . ILE A 1 747 ? 10.389 -28.826 22.991 1.00 82.62 747 ILE A C 1
ATOM 5627 O O . ILE A 1 747 ? 10.332 -29.868 23.644 1.00 82.62 747 ILE A O 1
ATOM 5631 N N . ILE A 1 748 ? 10.010 -28.748 21.717 1.00 79.19 748 ILE A N 1
ATOM 5632 C CA . ILE A 1 748 ? 9.458 -29.852 20.929 1.00 79.19 748 ILE A CA 1
ATOM 5633 C C . ILE A 1 748 ? 10.552 -30.386 19.989 1.00 79.19 748 ILE A C 1
ATOM 5635 O O . ILE A 1 748 ? 11.005 -29.643 19.117 1.00 79.19 748 ILE A O 1
ATOM 5639 N N . PRO A 1 749 ? 11.004 -31.645 20.117 1.00 74.94 749 PRO A N 1
ATOM 5640 C CA . PRO A 1 749 ? 11.916 -32.239 19.146 1.00 74.94 749 PRO A CA 1
ATOM 5641 C C . PRO A 1 749 ? 11.172 -32.583 17.851 1.00 74.94 749 PRO A C 1
ATOM 5643 O O . PRO A 1 749 ? 10.153 -33.276 17.880 1.00 74.94 749 PRO A O 1
ATOM 5646 N N . ALA A 1 750 ? 11.699 -32.122 16.719 1.00 81.94 750 ALA A N 1
ATOM 5647 C CA . ALA A 1 750 ? 11.190 -32.462 15.399 1.00 81.94 750 ALA A CA 1
ATOM 5648 C C . ALA A 1 750 ? 11.767 -33.807 14.937 1.00 81.94 750 ALA A C 1
ATOM 5650 O O . ALA A 1 750 ? 12.950 -34.098 15.125 1.00 81.94 750 ALA A O 1
ATOM 5651 N N . LYS A 1 751 ? 10.926 -34.642 14.331 1.00 79.94 751 LYS A N 1
ATOM 5652 C CA . LYS A 1 751 ? 11.328 -35.929 13.751 1.00 79.94 751 LYS A CA 1
ATOM 5653 C C . LYS A 1 751 ? 11.636 -35.750 12.273 1.00 79.94 751 LYS A C 1
ATOM 5655 O O . LYS A 1 751 ? 11.080 -34.862 11.641 1.00 79.94 751 LYS A O 1
ATOM 5660 N N . LEU A 1 752 ? 12.502 -36.591 11.714 1.00 81.19 752 LEU A N 1
ATOM 5661 C CA . LEU A 1 752 ? 12.664 -36.661 10.263 1.00 81.19 752 LEU A CA 1
ATOM 5662 C C . LEU A 1 752 ? 11.316 -37.071 9.646 1.00 81.19 752 LEU A C 1
ATOM 5664 O O . LEU A 1 752 ? 10.748 -38.071 10.082 1.00 81.19 752 LEU A O 1
ATOM 5668 N N . ALA A 1 753 ? 10.807 -36.303 8.683 1.00 75.94 753 ALA A N 1
ATOM 5669 C CA . ALA A 1 753 ? 9.523 -36.587 8.046 1.00 75.94 753 ALA A CA 1
ATOM 5670 C C . ALA A 1 753 ? 9.594 -37.868 7.194 1.00 75.94 753 ALA A C 1
ATOM 5672 O O . ALA A 1 753 ? 10.605 -38.109 6.527 1.00 75.94 753 ALA A O 1
ATOM 5673 N N . ASP A 1 754 ? 8.515 -38.657 7.168 1.00 66.69 754 ASP A N 1
ATOM 5674 C CA . ASP A 1 754 ? 8.460 -39.931 6.425 1.00 66.69 754 ASP A CA 1
ATOM 5675 C C . ASP A 1 754 ? 8.682 -39.745 4.909 1.00 66.69 754 ASP A C 1
ATOM 5677 O O . ASP A 1 754 ? 9.223 -40.625 4.235 1.00 66.69 754 ASP A O 1
ATOM 5681 N N . TYR A 1 755 ? 8.316 -38.576 4.373 1.00 65.25 755 TYR A N 1
ATOM 5682 C CA . TYR A 1 755 ? 8.614 -38.165 3.004 1.00 65.25 755 TYR A CA 1
ATOM 5683 C C . TYR A 1 755 ? 9.805 -37.195 2.975 1.00 65.25 755 TYR A C 1
ATOM 5685 O O . TYR A 1 755 ? 9.724 -36.075 3.479 1.00 65.25 755 TYR A O 1
ATOM 5693 N N . GLN A 1 756 ? 10.911 -37.623 2.358 1.00 73.44 756 GLN A N 1
ATOM 5694 C CA . GLN A 1 756 ? 12.114 -36.811 2.143 1.00 73.44 756 GLN A CA 1
ATOM 5695 C C . GLN A 1 756 ? 12.222 -36.410 0.659 1.00 73.44 756 GLN A C 1
ATOM 5697 O O . GLN A 1 756 ? 12.800 -37.170 -0.122 1.00 73.44 756 GLN A O 1
ATOM 5702 N N . PRO A 1 757 ? 11.699 -35.237 0.246 1.00 59.56 757 PRO A N 1
ATOM 5703 C CA . PRO A 1 757 ? 11.626 -34.853 -1.169 1.00 59.56 757 PRO A CA 1
ATOM 5704 C C . PRO A 1 757 ? 12.994 -34.748 -1.863 1.00 59.56 757 PRO A C 1
ATOM 5706 O O . PRO A 1 757 ? 13.085 -34.984 -3.059 1.00 59.56 757 PRO A O 1
ATOM 5709 N N . TYR A 1 758 ? 14.068 -34.471 -1.118 1.00 65.56 758 TYR A N 1
ATOM 5710 C CA . TYR A 1 758 ? 15.427 -34.310 -1.658 1.00 65.56 758 TYR A CA 1
ATOM 5711 C C . TYR A 1 758 ? 16.269 -35.599 -1.622 1.00 65.56 758 TYR A C 1
ATOM 5713 O O . TYR A 1 758 ? 17.483 -35.553 -1.804 1.00 65.56 758 TYR A O 1
ATOM 5721 N N . ALA A 1 759 ? 15.670 -36.770 -1.371 1.00 64.12 759 ALA A N 1
ATOM 5722 C CA . ALA A 1 759 ? 16.414 -38.026 -1.207 1.00 64.12 759 ALA A CA 1
ATOM 5723 C C . ALA A 1 759 ? 17.197 -38.479 -2.462 1.00 64.12 759 ALA A C 1
ATOM 5725 O O . ALA A 1 759 ? 18.199 -39.185 -2.327 1.00 64.12 759 ALA A O 1
ATOM 5726 N N . SER A 1 760 ? 16.767 -38.084 -3.665 1.00 51.38 760 SER A N 1
ATOM 5727 C CA . SER A 1 760 ? 17.497 -38.260 -4.935 1.00 51.38 760 SER A CA 1
ATOM 5728 C C . SER A 1 760 ? 18.648 -37.265 -5.088 1.00 51.38 760 SER A C 1
ATOM 5730 O O . SER A 1 760 ? 19.759 -37.630 -5.479 1.00 51.38 760 SER A O 1
ATOM 5732 N N . ASP A 1 761 ? 18.386 -36.010 -4.744 1.00 51.84 761 ASP A N 1
ATOM 5733 C CA . ASP A 1 761 ? 19.287 -34.877 -4.954 1.00 51.84 761 ASP A CA 1
ATOM 5734 C C . ASP A 1 761 ? 20.472 -34.961 -3.984 1.00 51.84 761 ASP A C 1
ATOM 5736 O O . ASP A 1 761 ? 21.624 -34.741 -4.355 1.00 51.84 761 ASP A O 1
ATOM 5740 N N . ASN A 1 762 ? 20.201 -35.418 -2.759 1.00 64.00 762 ASN A N 1
ATOM 5741 C CA . ASN A 1 762 ? 21.188 -35.717 -1.724 1.00 64.00 762 ASN A CA 1
ATOM 5742 C C . ASN A 1 762 ? 22.193 -36.814 -2.128 1.00 64.00 762 ASN A C 1
ATOM 5744 O O . ASN A 1 762 ? 23.221 -36.949 -1.471 1.00 64.00 762 ASN A O 1
ATOM 5748 N N . GLN A 1 763 ? 21.929 -37.604 -3.178 1.00 54.97 763 GLN A N 1
ATOM 5749 C CA . GLN A 1 763 ? 22.892 -38.588 -3.700 1.00 54.97 763 GLN A CA 1
ATOM 5750 C C . GLN A 1 763 ? 23.939 -37.958 -4.633 1.00 54.97 763 GLN A C 1
ATOM 5752 O O . GLN A 1 763 ? 24.970 -38.576 -4.890 1.00 54.97 763 GLN A O 1
ATOM 5757 N N . HIS A 1 764 ? 23.683 -36.743 -5.132 1.00 48.34 764 HIS A N 1
ATOM 5758 C CA . HIS A 1 764 ? 24.483 -36.077 -6.166 1.00 48.34 764 HIS A CA 1
ATOM 5759 C C . HIS A 1 764 ? 24.924 -34.650 -5.780 1.00 48.34 764 HIS A C 1
ATOM 5761 O O . HIS A 1 764 ? 25.582 -33.980 -6.573 1.00 48.34 764 HIS A O 1
ATOM 5767 N N . SER A 1 765 ? 24.584 -34.188 -4.571 1.00 51.06 765 SER A N 1
ATOM 5768 C CA . SER A 1 765 ? 24.884 -32.849 -4.049 1.00 51.06 765 SER A CA 1
ATOM 5769 C C . SER A 1 765 ? 25.897 -32.897 -2.900 1.00 51.06 765 SER A C 1
ATOM 5771 O O . SER A 1 765 ? 25.771 -33.718 -1.993 1.00 51.06 765 SER A O 1
ATOM 5773 N N . ASP A 1 766 ? 26.851 -31.959 -2.885 1.00 54.84 766 ASP A N 1
ATOM 5774 C CA . ASP A 1 766 ? 27.770 -31.738 -1.753 1.00 54.84 766 ASP A CA 1
ATOM 5775 C C . ASP A 1 766 ? 27.054 -31.190 -0.495 1.00 54.84 766 ASP A C 1
ATOM 5777 O O . ASP A 1 766 ? 27.595 -31.253 0.609 1.00 54.84 766 ASP A O 1
ATOM 5781 N N . VAL A 1 767 ? 25.834 -30.657 -0.649 1.00 60.81 767 VAL A N 1
ATOM 5782 C CA . VAL A 1 767 ? 24.973 -30.156 0.436 1.00 60.81 767 VAL A CA 1
ATOM 5783 C C . VAL A 1 767 ? 23.640 -30.899 0.382 1.00 60.81 767 VAL A C 1
ATOM 5785 O O . VAL A 1 767 ? 22.860 -30.722 -0.557 1.00 60.81 767 VAL A O 1
ATOM 5788 N N . ALA A 1 768 ? 23.370 -31.724 1.389 1.00 64.44 768 ALA A N 1
ATOM 5789 C CA . ALA A 1 768 ? 22.150 -32.513 1.489 1.00 64.44 768 ALA A CA 1
ATOM 5790 C C . ALA A 1 768 ? 21.054 -31.744 2.246 1.00 64.44 768 ALA A C 1
ATOM 5792 O O . ALA A 1 768 ? 21.331 -31.017 3.201 1.00 64.44 768 ALA A O 1
ATOM 5793 N N . ARG A 1 769 ? 19.796 -31.906 1.832 1.00 76.19 769 ARG A N 1
ATOM 5794 C CA . ARG A 1 769 ? 18.629 -31.263 2.446 1.00 76.19 769 ARG A CA 1
ATOM 5795 C C . ARG A 1 769 ? 17.707 -32.292 3.084 1.00 76.19 769 ARG A C 1
ATOM 5797 O O . ARG A 1 769 ? 17.390 -33.308 2.470 1.00 76.19 769 ARG A O 1
ATOM 5804 N N . TYR A 1 770 ? 17.258 -32.013 4.300 1.00 77.31 770 TYR A N 1
ATOM 5805 C CA . TYR A 1 770 ? 16.416 -32.903 5.092 1.00 77.31 770 TYR A CA 1
ATOM 5806 C C . TYR A 1 770 ? 15.216 -32.141 5.645 1.00 77.31 770 TYR A C 1
ATOM 5808 O O . TYR A 1 770 ? 15.344 -31.002 6.101 1.00 77.31 770 TYR A O 1
ATOM 5816 N N . VAL A 1 771 ? 14.048 -32.779 5.606 1.00 81.94 771 VAL A N 1
ATOM 5817 C CA . VAL A 1 771 ? 12.796 -32.211 6.116 1.00 81.94 771 VAL A CA 1
ATOM 5818 C C . VAL A 1 771 ? 12.468 -32.841 7.462 1.00 81.94 771 VAL A C 1
ATOM 5820 O O . VAL A 1 771 ? 12.403 -34.063 7.594 1.00 81.94 771 VAL A O 1
ATOM 5823 N N . TYR A 1 772 ? 12.245 -31.995 8.457 1.00 85.62 772 TYR A N 1
ATOM 5824 C CA . TYR A 1 772 ? 11.836 -32.374 9.801 1.00 85.62 772 TYR A CA 1
ATOM 5825 C C . TYR A 1 772 ? 10.423 -31.875 10.073 1.00 85.62 772 TYR A C 1
ATOM 5827 O O . TYR A 1 772 ? 10.047 -30.806 9.602 1.00 85.62 772 TYR A O 1
ATOM 5835 N N . GLU A 1 773 ? 9.650 -32.610 10.861 1.00 82.88 773 GLU A N 1
ATOM 5836 C CA . GLU A 1 773 ? 8.293 -32.242 11.252 1.00 82.88 773 GLU A CA 1
ATOM 5837 C C . GLU A 1 773 ? 8.079 -32.329 12.766 1.00 82.88 773 GLU A C 1
ATOM 5839 O O . GLU A 1 773 ? 8.621 -33.197 13.458 1.00 82.88 773 GLU A O 1
ATOM 5844 N N . ALA A 1 774 ? 7.288 -31.398 13.291 1.00 83.38 774 ALA A N 1
ATOM 5845 C CA . ALA A 1 774 ? 6.886 -31.340 14.689 1.00 83.38 774 ALA A CA 1
ATOM 5846 C C . ALA A 1 774 ? 5.453 -30.822 14.801 1.00 83.38 774 ALA A C 1
ATOM 5848 O O . ALA A 1 774 ? 5.067 -29.900 14.087 1.00 83.38 774 ALA A O 1
ATOM 5849 N N . TYR A 1 775 ? 4.683 -31.367 15.738 1.00 82.56 775 TYR A N 1
ATOM 5850 C CA . TYR A 1 775 ? 3.378 -30.808 16.084 1.00 82.56 775 TYR A CA 1
ATOM 5851 C C . TYR A 1 775 ? 3.552 -29.564 16.958 1.00 82.56 775 TYR A C 1
ATOM 5853 O O . TYR A 1 775 ? 4.430 -29.533 17.819 1.00 82.56 775 TYR A O 1
ATOM 5861 N N . ILE A 1 776 ? 2.717 -28.551 16.745 1.00 78.62 776 ILE A N 1
ATOM 5862 C CA . ILE A 1 776 ? 2.752 -27.255 17.430 1.00 78.62 776 ILE A CA 1
ATOM 5863 C C . ILE A 1 776 ? 1.359 -26.898 17.956 1.00 78.62 776 ILE A C 1
ATOM 5865 O O . ILE A 1 776 ? 0.347 -27.298 17.388 1.00 78.62 776 ILE A O 1
ATOM 5869 N N . ASN A 1 777 ? 1.278 -26.151 19.056 1.00 68.56 777 ASN A N 1
ATOM 5870 C CA . ASN A 1 777 ? -0.010 -25.781 19.636 1.00 68.56 777 ASN A CA 1
ATOM 5871 C C . ASN A 1 777 ? -0.711 -24.665 18.809 1.00 68.56 777 ASN A C 1
ATOM 5873 O O . ASN A 1 777 ? -0.077 -23.651 18.515 1.00 68.56 777 ASN A O 1
ATOM 5877 N N . PRO A 1 778 ? -2.022 -24.787 18.497 1.00 68.38 778 PRO A N 1
ATOM 5878 C CA . PRO A 1 778 ? -2.829 -23.788 17.769 1.00 68.38 778 PRO A CA 1
ATOM 5879 C C . PRO A 1 778 ? -2.967 -22.394 18.417 1.00 68.38 778 PRO A C 1
ATOM 5881 O O . PRO A 1 778 ? -3.670 -21.527 17.884 1.00 68.38 778 PRO A O 1
ATOM 5884 N N . ASN A 1 779 ? -2.379 -22.187 19.597 1.00 64.50 779 ASN A N 1
ATOM 5885 C CA . ASN A 1 779 ? -2.269 -20.897 20.281 1.00 64.50 779 ASN A CA 1
ATOM 5886 C C . ASN A 1 779 ? -0.851 -20.315 20.302 1.00 64.50 779 ASN A C 1
ATOM 5888 O O . ASN A 1 779 ? -0.678 -19.206 20.812 1.00 64.50 779 ASN A O 1
ATOM 5892 N N . GLU A 1 780 ? 0.165 -21.010 19.780 1.00 73.38 780 GLU A N 1
ATOM 5893 C CA . GLU A 1 780 ? 1.466 -20.369 19.608 1.00 73.38 780 GLU A CA 1
ATOM 5894 C C . GLU A 1 780 ? 1.291 -19.179 18.656 1.00 73.38 780 GLU A C 1
ATOM 5896 O O . GLU A 1 780 ? 0.846 -19.317 17.522 1.00 73.38 780 GLU A O 1
ATOM 5901 N N . THR A 1 781 ? 1.638 -17.984 19.123 1.00 70.88 781 THR A N 1
ATOM 5902 C CA . THR A 1 781 ? 1.780 -16.791 18.272 1.00 70.88 781 THR A CA 1
ATOM 5903 C C . THR A 1 781 ? 3.227 -16.607 17.811 1.00 70.88 781 THR A C 1
ATOM 5905 O O . THR A 1 781 ? 3.542 -15.693 17.047 1.00 70.88 781 THR A O 1
ATOM 5908 N N . TYR A 1 782 ? 4.129 -17.465 18.295 1.00 81.75 782 TYR A N 1
ATOM 5909 C CA . TYR A 1 782 ? 5.567 -17.373 18.111 1.00 81.75 782 TYR A CA 1
ATOM 5910 C C . TYR A 1 782 ? 6.257 -18.694 18.472 1.00 81.75 782 TYR A C 1
ATOM 5912 O O . TYR A 1 782 ? 5.973 -19.276 19.521 1.00 81.75 782 TYR A O 1
ATOM 5920 N N . PHE A 1 783 ? 7.230 -19.113 17.666 1.00 81.38 783 PHE A N 1
ATOM 5921 C CA . PHE A 1 783 ? 8.164 -20.185 18.004 1.00 81.38 783 PHE A CA 1
ATOM 5922 C C . PHE A 1 783 ? 9.543 -19.945 17.379 1.00 81.38 783 PHE A C 1
ATOM 5924 O O . PHE A 1 783 ? 9.678 -19.308 16.338 1.00 81.38 783 PHE A O 1
ATOM 5931 N N . VAL A 1 784 ? 10.594 -20.459 18.013 1.00 82.25 784 VAL A N 1
ATOM 5932 C CA . VAL A 1 784 ? 11.957 -20.480 17.465 1.00 82.25 784 VAL A CA 1
ATOM 5933 C C . VAL A 1 784 ? 12.241 -21.873 16.937 1.00 82.25 784 VAL A C 1
ATOM 5935 O O . VAL A 1 784 ? 11.963 -22.853 17.617 1.00 82.25 784 VAL A O 1
ATOM 5938 N N . VAL A 1 785 ? 12.827 -21.967 15.752 1.00 84.69 785 VAL A N 1
ATOM 5939 C CA . VAL A 1 785 ? 13.364 -23.212 15.211 1.00 84.69 785 VAL A CA 1
ATOM 5940 C C . VAL A 1 785 ? 14.877 -23.192 15.348 1.00 84.69 785 VAL A C 1
ATOM 5942 O O . VAL A 1 785 ? 15.520 -22.222 14.945 1.00 84.69 785 VAL A O 1
ATOM 5945 N N . SER A 1 786 ? 15.429 -24.275 15.886 1.00 83.62 786 SER A N 1
ATOM 5946 C CA . SER A 1 786 ? 16.863 -24.513 16.029 1.00 83.62 786 SER A CA 1
ATOM 5947 C C . SER A 1 786 ? 17.240 -25.817 15.338 1.00 83.62 786 SER A C 1
ATOM 5949 O O . SER A 1 786 ? 16.681 -26.866 15.655 1.00 83.62 786 SER A O 1
ATOM 5951 N N . ALA A 1 787 ? 18.208 -25.760 14.427 1.00 80.44 787 ALA A N 1
ATOM 5952 C CA . ALA A 1 787 ? 18.781 -26.919 13.753 1.00 80.44 787 ALA A CA 1
ATOM 5953 C C . ALA A 1 787 ? 20.278 -27.017 14.068 1.00 80.44 787 ALA A C 1
ATOM 5955 O O . ALA A 1 787 ? 21.027 -26.070 13.821 1.00 80.44 787 ALA A O 1
ATOM 5956 N N . ASP A 1 788 ? 20.705 -28.154 14.614 1.00 76.19 788 ASP A N 1
ATOM 5957 C CA . ASP A 1 788 ? 22.089 -28.431 14.996 1.00 76.19 788 ASP A CA 1
ATOM 5958 C C . ASP A 1 788 ? 22.698 -29.517 14.095 1.00 76.19 788 ASP A C 1
ATOM 5960 O O . ASP A 1 788 ? 22.252 -30.668 14.073 1.00 76.19 788 ASP A O 1
ATOM 5964 N N . GLY A 1 789 ? 23.726 -29.129 13.335 1.00 61.75 789 GLY A N 1
ATOM 5965 C CA . GLY A 1 789 ? 24.556 -30.024 12.525 1.00 61.75 789 GLY A CA 1
ATOM 5966 C C . GLY A 1 789 ? 25.829 -30.494 13.236 1.00 61.75 789 GLY A C 1
ATOM 5967 O O . GLY A 1 789 ? 26.741 -31.008 12.590 1.00 61.75 789 GLY A O 1
ATOM 5968 N N . GLY A 1 790 ? 25.959 -30.263 14.546 1.00 58.25 790 GLY A N 1
ATOM 5969 C CA . GLY A 1 790 ? 27.098 -30.673 15.373 1.00 58.25 790 GLY A CA 1
ATOM 5970 C C . GLY A 1 790 ? 28.331 -29.765 15.273 1.00 58.25 790 GLY A C 1
ATOM 5971 O O . GLY A 1 790 ? 29.055 -29.618 16.256 1.00 58.25 790 GLY A O 1
ATOM 5972 N N . SER A 1 791 ? 28.569 -29.123 14.122 1.00 53.38 791 SER A N 1
ATOM 5973 C CA . SER A 1 791 ? 29.602 -28.081 13.946 1.00 53.38 791 SER A CA 1
ATOM 5974 C C . SER A 1 791 ? 29.050 -26.676 13.694 1.00 53.38 791 SER A C 1
ATOM 5976 O O . SER A 1 791 ? 29.806 -25.708 13.769 1.00 53.38 791 SER A O 1
ATOM 5978 N N . SER A 1 792 ? 27.755 -26.543 13.400 1.00 60.81 792 SER A N 1
ATOM 5979 C CA . SER A 1 792 ? 27.080 -25.253 13.243 1.00 60.81 792 SER A CA 1
ATOM 5980 C C . SER A 1 792 ? 25.609 -25.362 13.642 1.00 60.81 792 SER A C 1
ATOM 5982 O O . SER A 1 792 ? 24.975 -26.391 13.403 1.00 60.81 792 SER A O 1
ATOM 5984 N N . THR A 1 793 ? 25.077 -24.303 14.256 1.00 64.19 793 THR A N 1
ATOM 5985 C CA . THR A 1 793 ? 23.679 -24.232 14.696 1.00 64.19 793 THR A CA 1
ATOM 5986 C C . THR A 1 793 ? 22.989 -23.070 13.995 1.00 64.19 793 THR A C 1
ATOM 5988 O O . THR A 1 793 ? 23.424 -21.923 14.120 1.00 64.19 793 THR A O 1
ATOM 5991 N N . SER A 1 794 ? 21.906 -23.359 13.280 1.00 69.44 794 SER A N 1
ATOM 5992 C CA . SER A 1 794 ? 21.066 -22.356 12.627 1.00 69.44 794 SER A CA 1
ATOM 5993 C C . SER A 1 794 ? 19.808 -22.132 13.451 1.00 69.44 794 SER A C 1
ATOM 5995 O O . SER A 1 794 ? 19.189 -23.092 13.907 1.00 69.44 794 SER A O 1
ATOM 5997 N N . ASN A 1 795 ? 19.437 -20.869 13.655 1.00 77.06 795 ASN A N 1
ATOM 5998 C CA . ASN A 1 795 ? 18.272 -20.477 14.441 1.00 77.06 795 ASN A CA 1
ATOM 5999 C C . ASN A 1 795 ? 17.443 -19.457 13.660 1.00 77.06 795 ASN A C 1
ATOM 6001 O O . ASN A 1 795 ? 17.989 -18.455 13.197 1.00 77.06 795 ASN A O 1
ATOM 6005 N N . THR A 1 796 ? 16.128 -19.658 13.586 1.00 71.69 796 THR A N 1
ATOM 6006 C CA . THR A 1 796 ? 15.188 -18.658 13.061 1.00 71.69 796 THR A CA 1
ATOM 6007 C C . THR A 1 796 ? 13.971 -18.528 13.970 1.00 71.69 796 THR A C 1
ATOM 6009 O O . THR A 1 796 ? 13.523 -19.500 14.574 1.00 71.69 796 THR A O 1
ATOM 6012 N N . SER A 1 797 ? 13.449 -17.312 14.106 1.00 75.19 797 SER A N 1
ATOM 6013 C CA . SER A 1 797 ? 12.281 -17.002 14.929 1.00 75.19 797 SER A CA 1
ATOM 6014 C C . SER A 1 797 ? 11.074 -16.764 14.033 1.00 75.19 797 SER A C 1
ATOM 6016 O O . SER A 1 797 ? 11.073 -15.816 13.245 1.00 75.19 797 SER A O 1
ATOM 6018 N N . ILE A 1 798 ? 10.048 -17.591 14.178 1.00 78.81 798 ILE A N 1
ATOM 6019 C CA . ILE A 1 798 ? 8.827 -17.536 13.390 1.00 78.81 798 ILE A CA 1
ATOM 6020 C C . ILE A 1 798 ? 7.723 -16.929 14.247 1.00 78.81 798 ILE A C 1
ATOM 6022 O O . ILE A 1 798 ? 7.307 -17.501 15.254 1.00 78.81 798 ILE A O 1
ATOM 6026 N N . GLN A 1 799 ? 7.248 -15.752 13.846 1.00 70.69 799 GLN A N 1
ATOM 6027 C CA . GLN A 1 799 ? 6.014 -15.192 14.377 1.00 70.69 799 GLN A CA 1
ATOM 6028 C C . GLN A 1 799 ? 4.846 -15.709 13.538 1.00 70.69 799 GLN A C 1
ATOM 6030 O O . GLN A 1 799 ? 4.870 -15.630 12.309 1.00 70.69 799 GLN A O 1
ATOM 6035 N N . ILE A 1 800 ? 3.829 -16.226 14.216 1.00 69.25 800 ILE A N 1
ATOM 6036 C CA . ILE A 1 800 ? 2.599 -16.723 13.610 1.00 69.25 800 ILE A CA 1
ATOM 6037 C C . ILE A 1 800 ? 1.679 -15.512 13.445 1.00 69.25 800 ILE A C 1
ATOM 6039 O O . ILE A 1 800 ? 1.038 -15.050 14.390 1.00 69.25 800 ILE A O 1
ATOM 6043 N N . ILE A 1 801 ? 1.726 -14.928 12.247 1.00 63.19 801 ILE A N 1
ATOM 6044 C CA . ILE A 1 801 ? 0.985 -13.711 11.873 1.00 63.19 801 ILE A CA 1
ATOM 6045 C C . ILE A 1 801 ? -0.350 -14.088 11.213 1.00 63.19 801 ILE A C 1
ATOM 6047 O O . ILE A 1 801 ? -1.357 -13.405 11.400 1.00 63.19 801 ILE A O 1
ATOM 6051 N N . GLU A 1 802 ? -0.361 -15.202 10.482 1.00 60.56 802 GLU A N 1
ATOM 6052 C CA . GLU A 1 802 ? -1.532 -15.785 9.829 1.00 60.56 802 GLU A CA 1
ATOM 6053 C C . GLU A 1 802 ? -1.693 -17.257 10.261 1.00 60.56 802 GLU A C 1
ATOM 6055 O O . GLU A 1 802 ? -0.837 -17.806 10.952 1.00 60.56 802 GLU A O 1
ATOM 6060 N N . CYS A 1 803 ? -2.822 -17.884 9.917 1.00 59.78 803 CYS A N 1
ATOM 6061 C CA . CYS A 1 803 ? -3.160 -19.259 10.334 1.00 59.78 803 CYS A CA 1
ATOM 6062 C C . CYS A 1 803 ? -2.189 -20.331 9.813 1.00 59.78 803 CYS A C 1
ATOM 6064 O O . CYS A 1 803 ? -2.013 -21.385 10.424 1.00 59.78 803 CYS A O 1
ATOM 6066 N N . GLU A 1 804 ? -1.598 -20.048 8.663 1.00 66.62 804 GLU A N 1
ATOM 6067 C CA . GLU A 1 804 ? -0.669 -20.885 7.932 1.00 66.62 804 GLU A CA 1
ATOM 6068 C C . GLU A 1 804 ? 0.348 -19.948 7.280 1.00 66.62 804 GLU A C 1
ATOM 6070 O O . GLU A 1 804 ? -0.005 -18.835 6.878 1.00 66.62 804 GLU A O 1
ATOM 6075 N N . GLY A 1 805 ? 1.613 -20.353 7.210 1.00 63.03 805 GLY A N 1
ATOM 6076 C CA . GLY A 1 805 ? 2.661 -19.498 6.676 1.00 63.03 805 GLY A CA 1
ATOM 6077 C C . GLY A 1 805 ? 3.921 -20.250 6.279 1.00 63.03 805 GLY A C 1
ATOM 6078 O O . GLY A 1 805 ? 4.360 -21.180 6.952 1.00 63.03 805 GLY A O 1
ATOM 6079 N N . ASN A 1 806 ? 4.530 -19.781 5.192 1.00 64.94 806 ASN A N 1
ATOM 6080 C CA . ASN A 1 806 ? 5.835 -20.209 4.705 1.00 64.94 806 ASN A CA 1
ATOM 6081 C C . ASN A 1 806 ? 6.807 -19.024 4.746 1.00 64.94 806 ASN A C 1
ATOM 6083 O O . ASN A 1 806 ? 6.510 -17.954 4.210 1.00 64.94 806 ASN A O 1
ATOM 6087 N N . VAL A 1 807 ? 7.970 -19.205 5.375 1.00 75.69 807 VAL A N 1
ATOM 6088 C CA . VAL A 1 807 ? 8.991 -18.152 5.516 1.00 75.69 807 VAL A CA 1
ATOM 6089 C C . VAL A 1 807 ? 10.231 -18.487 4.674 1.00 75.69 807 VAL A C 1
ATOM 6091 O O . VAL A 1 807 ? 10.919 -19.467 4.955 1.00 75.69 807 VAL A O 1
ATOM 6094 N N . TYR A 1 808 ? 10.517 -17.643 3.670 1.00 61.28 808 TYR A N 1
ATOM 6095 C CA . TYR A 1 808 ? 11.644 -17.716 2.710 1.00 61.28 808 TYR A CA 1
ATOM 6096 C C . TYR A 1 808 ? 12.492 -16.414 2.726 1.00 61.28 808 TYR A C 1
ATOM 6098 O O . TYR A 1 808 ? 12.017 -15.402 3.241 1.00 61.28 808 TYR A O 1
ATOM 6106 N N . LEU A 1 809 ? 13.723 -16.390 2.162 1.00 72.50 809 LEU A N 1
ATOM 6107 C CA . LEU A 1 809 ? 14.757 -15.395 2.561 1.00 72.50 809 LEU A CA 1
ATOM 6108 C C . LEU A 1 809 ? 15.565 -14.525 1.467 1.00 72.50 809 LEU A C 1
ATOM 6110 O O . LEU A 1 809 ? 16.603 -14.010 1.883 1.00 72.50 809 LEU A O 1
ATOM 6114 N N . VAL A 1 810 ? 15.189 -14.254 0.156 1.00 44.16 810 VAL A N 1
ATOM 6115 C CA . VAL A 1 810 ? 15.913 -13.364 -0.909 1.00 44.16 810 VAL A CA 1
ATOM 6116 C C . VAL A 1 810 ? 15.066 -12.865 -2.181 1.00 44.16 810 VAL A C 1
ATOM 6118 O O . VAL A 1 810 ? 14.288 -13.734 -2.550 1.00 44.16 810 VAL A O 1
ATOM 6121 N N . LYS A 1 811 ? 15.210 -11.635 -2.866 1.00 35.16 811 LYS A N 1
ATOM 6122 C CA . LYS A 1 811 ? 14.723 -11.127 -4.281 1.00 35.16 811 LYS A CA 1
ATOM 6123 C C . LYS A 1 811 ? 15.353 -9.775 -4.957 1.00 35.16 811 LYS A C 1
ATOM 6125 O O . LYS A 1 811 ? 16.053 -9.068 -4.233 1.00 35.16 811 LYS A O 1
ATOM 6130 N N . GLU A 1 812 ? 15.133 -9.379 -6.281 1.00 39.59 812 GLU A N 1
ATOM 6131 C CA . GLU A 1 812 ? 15.954 -8.451 -7.242 1.00 39.59 812 GLU A CA 1
ATOM 6132 C C . GLU A 1 812 ? 15.685 -6.869 -7.508 1.00 39.59 812 GLU A C 1
ATOM 6134 O O . GLU A 1 812 ? 14.683 -6.325 -7.048 1.00 39.59 812 GLU A O 1
ATOM 6139 N N . ASP A 1 813 ? 16.599 -6.132 -8.248 1.00 46.69 813 ASP A N 1
ATOM 6140 C CA . ASP A 1 813 ? 16.951 -4.683 -8.533 1.00 46.69 813 ASP A CA 1
ATOM 6141 C C . ASP A 1 813 ? 16.403 -3.934 -9.804 1.00 46.69 813 ASP A C 1
ATOM 6143 O O . ASP A 1 813 ? 16.788 -4.226 -10.942 1.00 46.69 813 ASP A O 1
ATOM 6147 N N . PRO A 1 814 ? 15.599 -2.856 -9.628 1.00 43.56 814 PRO A N 1
ATOM 6148 C CA . PRO A 1 814 ? 15.130 -1.934 -10.697 1.00 43.56 814 PRO A CA 1
ATOM 6149 C C . PRO A 1 814 ? 15.990 -0.772 -11.301 1.00 43.56 814 PRO A C 1
ATOM 6151 O O . PRO A 1 814 ? 15.519 -0.183 -12.282 1.00 43.56 814 PRO A O 1
ATOM 6154 N N . TYR A 1 815 ? 17.174 -0.350 -10.824 1.00 53.84 815 TYR A N 1
ATOM 6155 C CA . TYR A 1 815 ? 17.749 0.992 -11.164 1.00 53.84 815 TYR A CA 1
ATOM 6156 C C . TYR A 1 815 ? 18.464 1.161 -12.530 1.00 53.84 815 TYR A C 1
ATOM 6158 O O . TYR A 1 815 ? 19.595 1.656 -12.582 1.00 53.84 815 TYR A O 1
ATOM 6166 N N . SER A 1 816 ? 17.853 0.776 -13.658 1.00 63.66 816 SER A N 1
ATOM 6167 C CA . SER A 1 816 ? 18.505 0.831 -14.993 1.00 63.66 816 SER A CA 1
ATOM 6168 C C . SER A 1 816 ? 17.717 1.484 -16.144 1.00 63.66 816 SER A C 1
ATOM 6170 O O . SER A 1 816 ? 18.244 1.577 -17.252 1.00 63.66 816 SER A O 1
ATOM 6172 N N . LYS A 1 817 ? 16.480 1.952 -15.929 1.00 78.06 817 LYS A N 1
ATOM 6173 C CA . LYS A 1 817 ? 15.589 2.479 -16.991 1.00 78.06 817 LYS A CA 1
ATOM 6174 C C . LYS A 1 817 ? 15.237 3.964 -16.773 1.00 78.06 817 LYS A C 1
ATOM 6176 O O . LYS A 1 817 ? 15.135 4.359 -15.608 1.00 78.06 817 LYS A O 1
ATOM 6181 N N . PRO A 1 818 ? 14.978 4.761 -17.834 1.00 82.38 818 PRO A N 1
ATOM 6182 C CA . PRO A 1 818 ? 14.478 6.136 -17.700 1.00 82.38 818 PRO A CA 1
ATOM 6183 C C . PRO A 1 818 ? 13.202 6.203 -16.851 1.00 82.38 818 PRO A C 1
ATOM 6185 O O . PRO A 1 818 ? 12.306 5.384 -17.033 1.00 82.38 818 PRO A O 1
ATOM 6188 N N . GLN A 1 819 ? 13.085 7.174 -15.949 1.00 87.06 819 GLN A N 1
ATOM 6189 C CA . GLN A 1 819 ? 11.894 7.381 -15.117 1.00 87.06 819 GLN A CA 1
ATOM 6190 C C . GLN A 1 819 ? 11.108 8.587 -15.636 1.00 87.06 819 GLN A C 1
ATOM 6192 O O . GLN A 1 819 ? 11.682 9.662 -15.773 1.00 87.06 819 GLN A O 1
ATOM 6197 N N . ILE A 1 820 ? 9.817 8.415 -15.931 1.00 83.56 820 ILE A N 1
ATOM 6198 C CA . ILE A 1 820 ? 8.935 9.466 -16.471 1.00 83.56 820 ILE A CA 1
ATOM 6199 C C . ILE A 1 820 ? 7.962 9.902 -15.368 1.00 83.56 820 ILE A C 1
ATOM 6201 O O . ILE A 1 820 ? 7.371 9.052 -14.707 1.00 83.56 820 ILE A O 1
ATOM 6205 N N . PHE A 1 821 ? 7.805 11.208 -15.163 1.00 82.44 821 PHE A N 1
ATOM 6206 C CA . PHE A 1 821 ? 6.933 11.806 -14.145 1.00 82.44 821 PHE A CA 1
ATOM 6207 C C . PHE A 1 821 ? 6.392 13.165 -14.615 1.00 82.44 821 PHE 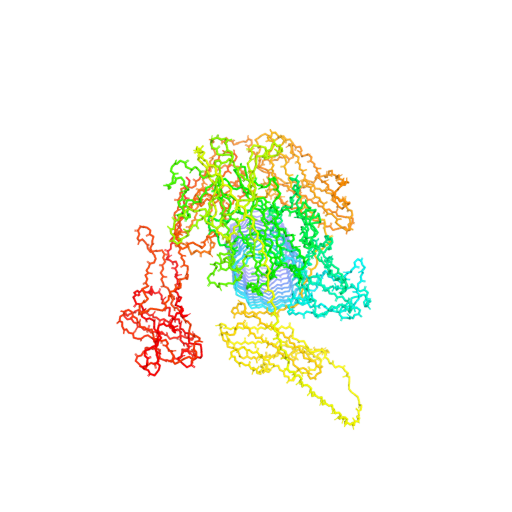A C 1
ATOM 6209 O O . PHE A 1 821 ? 6.874 13.714 -15.604 1.00 82.44 821 PHE A O 1
ATOM 6216 N N . ASP A 1 822 ? 5.382 13.709 -13.925 1.00 84.75 822 ASP A N 1
ATOM 6217 C CA . ASP A 1 822 ? 4.726 14.982 -14.294 1.00 84.75 822 ASP A CA 1
ATOM 6218 C C . ASP A 1 822 ? 4.184 14.983 -15.747 1.00 84.75 822 ASP A C 1
ATOM 6220 O O . ASP A 1 822 ? 4.224 15.997 -16.447 1.00 84.75 822 ASP A O 1
ATOM 6224 N N . PHE A 1 823 ? 3.713 13.817 -16.218 1.00 90.06 823 PHE A N 1
ATOM 6225 C CA . PHE A 1 823 ? 3.106 13.665 -17.541 1.00 90.06 823 PHE A CA 1
ATOM 6226 C C . PHE A 1 823 ? 1.743 14.356 -17.570 1.00 90.06 823 PHE A C 1
ATOM 6228 O O . PHE A 1 823 ? 0.867 14.059 -16.762 1.00 90.06 823 PHE A O 1
ATOM 6235 N N . LYS A 1 824 ? 1.578 15.303 -18.495 1.00 89.56 824 LYS A N 1
ATOM 6236 C CA . LYS A 1 824 ? 0.370 16.121 -18.596 1.00 89.56 824 LYS A CA 1
ATOM 6237 C C . LYS A 1 824 ? 0.075 16.597 -20.007 1.00 89.56 824 LYS A C 1
ATOM 6239 O O . LYS A 1 824 ? 0.989 16.891 -20.786 1.00 89.56 824 LYS A O 1
ATOM 6244 N N . ILE A 1 825 ? -1.216 16.740 -20.291 1.00 88.25 825 ILE A N 1
ATOM 6245 C CA . ILE A 1 825 ? -1.751 17.344 -21.514 1.00 88.25 825 ILE A CA 1
ATOM 6246 C C . ILE A 1 825 ? -2.413 18.667 -21.129 1.00 88.25 825 ILE A C 1
ATOM 6248 O O . ILE A 1 825 ? -3.324 18.695 -20.303 1.00 88.25 825 ILE A O 1
ATOM 6252 N N . HIS A 1 826 ? -1.949 19.760 -21.724 1.00 86.25 826 HIS A N 1
ATOM 6253 C CA . HIS A 1 826 ? -2.509 21.096 -21.566 1.00 86.25 826 HIS A CA 1
ATOM 6254 C C . HIS A 1 826 ? -3.403 21.441 -22.758 1.00 86.25 826 HIS A C 1
ATOM 6256 O O . HIS A 1 826 ? -3.010 21.240 -23.912 1.00 86.25 826 HIS A O 1
ATOM 6262 N N . ILE A 1 827 ? -4.604 21.940 -22.462 1.00 83.31 827 ILE A N 1
ATOM 6263 C CA . ILE A 1 827 ? -5.616 22.325 -23.448 1.00 83.31 827 ILE A CA 1
ATOM 6264 C C . ILE A 1 827 ? -5.678 23.857 -23.466 1.00 83.31 827 ILE A C 1
ATOM 6266 O O . ILE A 1 827 ? -6.255 24.477 -22.565 1.00 83.31 827 ILE A O 1
ATOM 6270 N N . ASP A 1 828 ? -5.043 24.446 -24.482 1.00 63.72 828 ASP A N 1
ATOM 6271 C CA . ASP A 1 828 ? -4.654 25.862 -24.504 1.00 63.72 828 ASP A CA 1
ATOM 6272 C C . ASP A 1 828 ? -5.862 26.827 -24.399 1.00 63.72 828 ASP A C 1
ATOM 6274 O O . ASP A 1 828 ? -5.771 27.854 -23.726 1.00 63.72 828 ASP A O 1
ATOM 6278 N N . ASP A 1 829 ? -7.022 26.485 -24.977 1.00 60.62 829 ASP A N 1
ATOM 6279 C CA . ASP A 1 829 ? -8.187 27.391 -25.065 1.00 60.62 829 ASP A CA 1
ATOM 6280 C C . ASP A 1 829 ? -8.884 27.702 -23.728 1.00 60.62 829 ASP A C 1
ATOM 6282 O O . ASP A 1 829 ? -9.687 28.635 -23.651 1.00 60.62 829 ASP A O 1
ATOM 6286 N N . GLN A 1 830 ? -8.648 26.906 -22.678 1.00 53.69 830 GLN A N 1
ATOM 6287 C CA . GLN A 1 830 ? -9.386 27.013 -21.406 1.00 53.69 830 GLN A CA 1
ATOM 6288 C C . GLN A 1 830 ? -8.521 26.805 -20.151 1.00 53.69 830 GLN A C 1
ATOM 6290 O O . GLN A 1 830 ? -9.062 26.701 -19.051 1.00 53.69 830 GLN A O 1
ATOM 6295 N N . ASN A 1 831 ? -7.189 26.749 -20.287 1.00 67.31 831 ASN A N 1
ATOM 6296 C CA . ASN A 1 831 ? -6.252 26.473 -19.185 1.00 67.31 831 ASN A CA 1
ATOM 6297 C C . ASN A 1 831 ? -6.577 25.166 -18.413 1.00 67.31 831 ASN A C 1
ATOM 6299 O O . ASN A 1 831 ? -6.287 25.047 -17.221 1.00 67.31 831 ASN A O 1
ATOM 6303 N N . ARG A 1 832 ? -7.188 24.184 -19.094 1.00 77.12 832 ARG A N 1
ATOM 6304 C CA . ARG A 1 832 ? -7.483 22.847 -18.550 1.00 77.12 832 ARG A CA 1
ATOM 6305 C C . ARG A 1 832 ? -6.249 21.947 -18.644 1.00 77.12 832 ARG A C 1
ATOM 6307 O O . ARG A 1 832 ? -5.385 22.143 -19.508 1.00 77.12 832 ARG A O 1
ATOM 6314 N N . LEU A 1 833 ? -6.145 20.980 -17.734 1.00 80.25 833 LEU A N 1
ATOM 6315 C CA . LEU A 1 833 ? -4.972 20.119 -17.600 1.00 80.25 833 LEU A CA 1
ATOM 6316 C C . LEU A 1 833 ? -5.387 18.685 -17.255 1.00 80.25 833 LEU A C 1
ATOM 6318 O O . LEU A 1 833 ? -6.041 18.457 -16.244 1.00 80.25 833 LEU A O 1
ATOM 6322 N N . ILE A 1 834 ? -4.947 17.732 -18.072 1.00 79.62 834 ILE A N 1
ATOM 6323 C CA . ILE A 1 834 ? -5.077 16.291 -17.829 1.00 79.62 834 ILE A CA 1
ATOM 6324 C C . ILE A 1 834 ? -3.772 15.833 -17.175 1.00 79.62 834 ILE A C 1
ATOM 6326 O O . ILE A 1 834 ? -2.707 16.007 -17.774 1.00 79.62 834 ILE A O 1
ATOM 6330 N N . THR A 1 835 ? -3.846 15.271 -15.967 1.00 80.19 835 THR A N 1
ATOM 6331 C CA . THR A 1 835 ? -2.677 14.818 -15.178 1.00 80.19 835 THR A CA 1
ATOM 6332 C C . THR A 1 835 ? -2.780 13.386 -14.662 1.00 80.19 835 THR A C 1
ATOM 6334 O O . THR A 1 835 ? -1.845 12.914 -14.025 1.00 80.19 835 THR A O 1
ATOM 6337 N N . ASP A 1 836 ? -3.906 12.706 -14.883 1.00 76.94 836 ASP A N 1
ATOM 6338 C CA . ASP A 1 836 ? -4.111 11.321 -14.460 1.00 76.94 836 ASP A CA 1
ATOM 6339 C C . ASP A 1 836 ? -5.029 10.572 -15.440 1.00 76.94 836 ASP A C 1
ATOM 6341 O O . ASP A 1 836 ? -5.861 11.176 -16.123 1.00 76.94 836 ASP A O 1
ATOM 6345 N N . ALA A 1 837 ? -4.876 9.249 -15.509 1.00 70.69 837 ALA A N 1
ATOM 6346 C CA . ALA A 1 837 ? -5.592 8.394 -16.458 1.00 70.69 837 ALA A CA 1
ATOM 6347 C C . ALA A 1 837 ? -7.091 8.183 -16.145 1.00 70.69 837 ALA A C 1
ATOM 6349 O O . ALA A 1 837 ? -7.794 7.593 -16.963 1.00 70.69 837 ALA A O 1
ATOM 6350 N N . SER A 1 838 ? -7.580 8.636 -14.983 1.00 67.06 838 SER A N 1
ATOM 6351 C CA . SER A 1 838 ? -9.005 8.639 -14.607 1.00 67.06 838 SER A CA 1
ATOM 6352 C C . SER A 1 838 ? -9.710 9.974 -14.879 1.00 67.06 838 SER A C 1
ATOM 6354 O O . SER A 1 838 ? -10.936 10.038 -14.814 1.00 67.06 838 SER A O 1
ATOM 6356 N N . SER A 1 839 ? -8.971 11.034 -15.215 1.00 74.62 839 SER A N 1
ATOM 6357 C CA . SER A 1 839 ? -9.548 12.339 -15.534 1.00 74.62 839 SER A CA 1
ATOM 6358 C C . SER A 1 839 ? -10.311 12.324 -16.867 1.00 74.62 839 SER A C 1
ATOM 6360 O O . SER A 1 839 ? -9.852 11.789 -17.878 1.00 74.62 839 SER A O 1
ATOM 6362 N N . TYR A 1 840 ? -11.507 12.922 -16.867 1.00 81.31 840 TYR A N 1
ATOM 6363 C CA . TYR A 1 840 ? -12.352 13.042 -18.052 1.00 81.31 840 TYR A CA 1
ATOM 6364 C C . TYR A 1 840 ? -12.365 14.475 -18.566 1.00 81.31 840 TYR A C 1
ATOM 6366 O O . TYR A 1 840 ? -12.997 15.354 -17.985 1.00 81.31 840 TYR A O 1
ATOM 6374 N N . GLU A 1 841 ? -11.690 14.688 -19.690 1.00 84.81 841 GLU A N 1
ATOM 6375 C CA . GLU A 1 841 ? -11.654 15.966 -20.389 1.00 84.81 841 GLU A CA 1
ATOM 6376 C C . GLU A 1 841 ? -11.921 15.762 -21.881 1.00 84.81 841 GLU A C 1
ATOM 6378 O O . GLU A 1 841 ? -11.483 14.779 -22.489 1.00 84.81 841 GLU A O 1
ATOM 6383 N N . TYR A 1 842 ? -12.639 16.710 -22.483 1.00 84.31 842 TYR A N 1
ATOM 6384 C CA . TYR A 1 842 ? -12.960 16.691 -23.909 1.00 84.31 842 TYR A CA 1
ATOM 6385 C C . TYR A 1 842 ? -12.868 18.078 -24.558 1.00 84.31 842 TYR A C 1
ATOM 6387 O O . TYR A 1 842 ? -12.963 19.119 -23.895 1.00 84.31 842 TYR A O 1
ATOM 6395 N N . VAL A 1 843 ? -12.701 18.083 -25.880 1.00 81.88 843 VAL A N 1
ATOM 6396 C CA . VAL A 1 843 ? -12.779 19.273 -26.739 1.00 81.88 843 VAL A CA 1
ATOM 6397 C C . VAL A 1 843 ? -13.847 19.085 -27.817 1.00 81.88 843 VAL A C 1
ATOM 6399 O O . VAL A 1 843 ? -14.047 17.979 -28.324 1.00 81.88 843 VAL A O 1
ATOM 6402 N N . THR A 1 844 ? -14.550 20.171 -28.140 1.00 75.19 844 THR A N 1
ATOM 6403 C CA . THR A 1 844 ? -15.588 20.214 -29.181 1.00 75.19 844 THR A CA 1
ATOM 6404 C C . THR A 1 844 ? -14.986 20.508 -30.552 1.00 75.19 844 THR A C 1
ATOM 6406 O O . THR A 1 844 ? -15.152 19.745 -31.498 1.00 75.19 844 THR A O 1
ATOM 6409 N N . GLU A 1 845 ? -14.205 21.582 -30.634 1.00 71.94 845 GLU A N 1
ATOM 6410 C CA . GLU A 1 845 ? -13.368 21.921 -31.781 1.00 71.94 845 GLU A CA 1
ATOM 6411 C C . GLU A 1 845 ? -11.902 21.818 -31.334 1.00 71.94 845 GLU A C 1
ATOM 6413 O O . GLU A 1 845 ? -11.473 22.603 -30.488 1.00 71.94 845 GLU A O 1
ATOM 6418 N N . PRO A 1 846 ? -11.119 20.833 -31.813 1.00 65.56 846 PRO A N 1
ATOM 6419 C CA . PRO A 1 846 ? -9.735 20.688 -31.384 1.00 65.56 846 PRO A CA 1
ATOM 6420 C C . PRO A 1 846 ? -8.863 21.819 -31.939 1.00 65.56 846 PRO A C 1
ATOM 6422 O O . PRO A 1 846 ? -8.674 21.943 -33.149 1.00 65.56 846 PRO A O 1
ATOM 6425 N N . THR A 1 847 ? -8.258 22.594 -31.045 1.00 72.38 847 THR A N 1
ATOM 6426 C CA . THR A 1 847 ? -7.042 23.371 -31.318 1.00 72.38 847 THR A CA 1
ATOM 6427 C C . THR A 1 847 ? -5.801 22.497 -31.082 1.00 72.38 847 THR A C 1
ATOM 6429 O O . THR A 1 847 ? -5.883 21.264 -31.045 1.00 72.38 847 THR A O 1
ATOM 6432 N N . SER A 1 848 ? -4.609 23.092 -31.011 1.00 82.69 848 SER A N 1
ATOM 6433 C CA . SER A 1 848 ? -3.412 22.357 -30.602 1.00 82.69 848 SER A CA 1
ATOM 6434 C C . SER A 1 848 ? -3.413 22.077 -29.101 1.00 82.69 848 SER A C 1
ATOM 6436 O O . SER A 1 848 ? -3.829 22.923 -28.319 1.00 82.69 848 SER A O 1
ATOM 6438 N N . VAL A 1 849 ? -2.869 20.928 -28.693 1.00 88.50 849 VAL A N 1
ATOM 6439 C CA . VAL A 1 849 ? -2.641 20.612 -27.272 1.00 88.50 849 VAL A CA 1
ATOM 6440 C C . VAL A 1 849 ? -1.153 20.498 -26.979 1.00 88.50 849 VAL A C 1
ATOM 6442 O O . VAL A 1 849 ? -0.393 19.933 -27.771 1.00 88.50 849 VAL A O 1
ATOM 6445 N N . THR A 1 850 ? -0.716 21.023 -25.838 1.00 89.19 850 THR A N 1
ATOM 6446 C CA . THR A 1 850 ? 0.691 20.963 -25.428 1.00 89.19 850 THR A CA 1
ATOM 6447 C C . THR A 1 850 ? 0.895 19.835 -24.427 1.00 89.19 850 THR A C 1
ATOM 6449 O O . THR A 1 850 ? 0.366 19.852 -23.321 1.00 89.19 850 THR A O 1
ATOM 6452 N N . VAL A 1 851 ? 1.695 18.843 -24.808 1.00 92.12 851 VAL A N 1
ATOM 6453 C CA . VAL A 1 851 ? 2.009 17.670 -23.992 1.00 92.12 851 VAL A CA 1
ATOM 6454 C C . VAL A 1 851 ? 3.403 17.823 -23.401 1.00 92.12 851 VAL A C 1
ATOM 6456 O O . VAL A 1 851 ? 4.343 18.173 -24.117 1.00 92.12 851 VAL A O 1
ATOM 6459 N N . SER A 1 852 ? 3.563 17.552 -22.106 1.00 91.12 852 SER A N 1
ATOM 6460 C CA . SER A 1 852 ? 4.868 17.621 -21.438 1.00 91.12 852 SER A CA 1
ATOM 6461 C C . SER A 1 852 ? 5.030 16.585 -20.331 1.00 91.12 852 SER A C 1
ATOM 6463 O O . SER A 1 852 ? 4.042 16.087 -19.802 1.00 91.12 852 SER A O 1
ATOM 6465 N N . ALA A 1 853 ? 6.282 16.272 -20.003 1.00 91.25 853 ALA A N 1
ATOM 6466 C CA . ALA A 1 853 ? 6.680 15.482 -18.844 1.00 91.25 853 ALA A CA 1
ATOM 6467 C C . ALA A 1 853 ? 8.101 15.855 -18.400 1.00 91.25 853 ALA A C 1
ATOM 6469 O O . ALA A 1 853 ? 8.832 16.571 -19.094 1.00 91.25 853 ALA A O 1
ATOM 6470 N N . LEU A 1 854 ? 8.510 15.320 -17.259 1.00 87.50 854 LEU A N 1
ATOM 6471 C CA . LEU A 1 854 ? 9.886 15.294 -16.790 1.00 87.50 854 LEU A CA 1
ATOM 6472 C C . LEU A 1 854 ? 10.415 13.858 -16.895 1.00 87.50 854 LEU A C 1
ATOM 6474 O O . LEU A 1 854 ? 9.695 12.898 -16.621 1.00 87.50 854 LEU A O 1
ATOM 6478 N N . ILE A 1 855 ? 11.669 13.707 -17.322 1.00 88.50 855 ILE A N 1
ATOM 6479 C CA . ILE A 1 855 ? 12.338 12.408 -17.422 1.00 88.50 855 ILE A CA 1
ATOM 6480 C C . ILE A 1 855 ? 13.656 12.471 -16.661 1.00 88.50 855 ILE A C 1
ATOM 6482 O O . ILE A 1 855 ? 14.510 13.292 -16.989 1.00 88.50 855 ILE A O 1
ATOM 6486 N N . ASP A 1 856 ? 13.831 11.591 -15.677 1.00 84.75 856 ASP A N 1
ATOM 6487 C CA . ASP A 1 856 ? 15.089 11.395 -14.953 1.00 84.75 856 ASP A CA 1
ATOM 6488 C C . ASP A 1 856 ? 15.777 10.124 -15.450 1.00 84.75 856 ASP A C 1
ATOM 6490 O O . ASP A 1 856 ? 15.186 9.042 -15.503 1.00 84.75 856 ASP A O 1
ATOM 6494 N N . ASN A 1 857 ? 17.036 10.258 -15.849 1.00 75.12 857 ASN A N 1
ATOM 6495 C CA . ASN A 1 857 ? 17.803 9.200 -16.490 1.00 75.12 857 ASN A CA 1
ATOM 6496 C C . ASN A 1 857 ? 19.134 9.014 -15.751 1.00 75.12 857 ASN A C 1
ATOM 6498 O O . ASN A 1 857 ? 20.219 9.287 -16.255 1.00 75.12 857 ASN A O 1
ATOM 6502 N N . ALA A 1 858 ? 19.025 8.578 -14.495 1.00 65.38 858 ALA A N 1
ATOM 6503 C CA . ALA A 1 858 ? 20.057 8.691 -13.462 1.00 65.38 858 ALA A CA 1
ATOM 6504 C C . ALA A 1 858 ? 21.417 8.000 -13.727 1.00 65.38 858 ALA A C 1
ATOM 6506 O O . ALA A 1 858 ? 22.337 8.175 -12.930 1.00 65.38 858 ALA A O 1
ATOM 6507 N N . LYS A 1 859 ? 21.563 7.203 -14.797 1.00 66.06 859 LYS A N 1
ATOM 6508 C CA . LYS A 1 859 ? 22.809 6.477 -15.135 1.00 66.06 859 LYS A CA 1
ATOM 6509 C C . LYS A 1 859 ? 23.348 6.720 -16.550 1.00 66.06 859 LYS A C 1
ATOM 6511 O O . LYS A 1 859 ? 24.496 6.379 -16.804 1.00 66.06 859 LYS A O 1
ATOM 6516 N N . SER A 1 860 ? 22.546 7.259 -17.468 1.00 72.50 860 SER A N 1
ATOM 6517 C CA . SER A 1 860 ? 22.846 7.278 -18.907 1.00 72.50 860 SER A CA 1
ATOM 6518 C C . SER A 1 860 ? 22.079 8.413 -19.581 1.00 72.50 860 SER A C 1
ATOM 6520 O O . SER A 1 860 ? 21.002 8.774 -19.121 1.00 72.50 860 SER A O 1
ATOM 6522 N N . GLU A 1 861 ? 22.591 9.000 -20.661 1.00 78.88 861 GLU A N 1
ATOM 6523 C CA . GLU A 1 861 ? 21.946 10.157 -21.301 1.00 78.88 861 GLU A CA 1
ATOM 6524 C C . GLU A 1 861 ? 20.606 9.796 -21.970 1.00 78.88 861 GLU A C 1
ATOM 6526 O O . GLU A 1 861 ? 20.393 8.674 -22.446 1.00 78.88 861 GLU A O 1
ATOM 6531 N N . LEU A 1 862 ? 19.667 10.752 -22.015 1.00 84.31 862 LEU A N 1
ATOM 6532 C CA . LEU A 1 862 ? 18.369 10.570 -22.673 1.00 84.31 862 LEU A CA 1
ATOM 6533 C C . LEU A 1 862 ? 18.515 10.700 -24.193 1.00 84.31 862 LEU A C 1
ATOM 6535 O O . LEU A 1 862 ? 18.541 11.791 -24.755 1.00 84.31 862 LEU A O 1
ATOM 6539 N N . ARG A 1 863 ? 18.569 9.555 -24.876 1.00 83.94 863 ARG A N 1
ATOM 6540 C CA . ARG A 1 863 ? 18.811 9.471 -26.320 1.00 83.94 863 ARG A CA 1
ATOM 6541 C C . ARG A 1 863 ? 17.578 9.814 -27.160 1.00 83.94 863 ARG A C 1
ATOM 6543 O O . ARG A 1 863 ? 17.712 10.361 -28.256 1.00 83.94 863 ARG A O 1
ATOM 6550 N N . ARG A 1 864 ? 16.376 9.458 -26.694 1.00 85.75 864 ARG A N 1
ATOM 6551 C CA . ARG A 1 864 ? 15.104 9.754 -27.378 1.00 85.75 864 ARG A CA 1
ATOM 6552 C C . ARG A 1 864 ? 13.953 9.827 -26.379 1.00 85.75 864 ARG A C 1
ATOM 6554 O O . ARG A 1 864 ? 13.785 8.920 -25.571 1.00 85.75 864 ARG A O 1
ATOM 6561 N N . ALA A 1 865 ? 13.123 10.855 -26.535 1.00 92.75 865 ALA A N 1
ATOM 6562 C CA . ALA A 1 865 ? 11.757 10.899 -26.032 1.00 92.75 865 ALA A CA 1
ATOM 6563 C C . ALA A 1 865 ? 10.797 11.055 -27.221 1.00 92.75 865 ALA A C 1
ATOM 6565 O O . ALA A 1 865 ? 11.010 11.881 -28.116 1.00 92.75 865 ALA A O 1
ATOM 6566 N N . GLU A 1 866 ? 9.767 10.222 -27.259 1.00 94.06 866 GLU A N 1
ATOM 6567 C CA . GLU A 1 866 ? 8.753 10.179 -28.307 1.00 94.06 866 GLU A CA 1
ATOM 6568 C C . GLU A 1 866 ? 7.372 10.174 -27.658 1.00 94.06 866 GLU A C 1
ATOM 6570 O O . GLU A 1 866 ? 7.065 9.275 -26.884 1.00 94.06 866 GLU A O 1
ATOM 6575 N N . LEU A 1 867 ? 6.535 11.151 -28.000 1.00 95.12 867 LEU A N 1
ATOM 6576 C CA . LEU A 1 867 ? 5.113 11.088 -27.702 1.00 95.12 867 LEU A CA 1
ATOM 6577 C C . LEU A 1 867 ? 4.470 10.178 -28.743 1.00 95.12 867 LEU A C 1
ATOM 6579 O O . LEU A 1 867 ? 4.570 10.441 -29.942 1.00 95.12 867 LEU A O 1
ATOM 6583 N N . ARG A 1 868 ? 3.807 9.121 -28.298 1.00 91.88 868 ARG A N 1
ATOM 6584 C CA . ARG A 1 868 ? 3.000 8.251 -29.145 1.00 91.88 868 ARG A CA 1
ATOM 6585 C C . ARG A 1 868 ? 1.539 8.582 -28.934 1.00 91.88 868 ARG A C 1
ATOM 6587 O O . ARG A 1 868 ? 1.119 8.819 -27.804 1.00 91.88 868 ARG A O 1
ATOM 6594 N N . LEU A 1 869 ? 0.792 8.606 -30.033 1.00 90.19 869 LEU A N 1
ATOM 6595 C CA . LEU A 1 869 ? -0.651 8.777 -29.998 1.00 90.19 869 LEU A CA 1
ATOM 6596 C C . LEU A 1 869 ? -1.373 7.808 -30.934 1.00 90.19 869 LEU A C 1
ATOM 6598 O O . LEU A 1 869 ? -0.876 7.485 -32.022 1.00 90.19 869 LEU A O 1
ATOM 6602 N N . ILE A 1 870 ? -2.548 7.358 -30.495 1.00 87.00 870 ILE A N 1
ATOM 6603 C CA . ILE A 1 870 ? -3.494 6.545 -31.269 1.00 87.00 870 ILE A CA 1
ATOM 6604 C C . ILE A 1 870 ? -4.914 7.086 -31.117 1.00 87.00 870 ILE A C 1
ATOM 6606 O O . ILE A 1 870 ? -5.260 7.716 -30.120 1.00 87.00 870 ILE A O 1
ATOM 6610 N N . THR A 1 871 ? -5.747 6.841 -32.124 1.00 84.25 871 THR A N 1
ATOM 6611 C CA . THR A 1 871 ? -7.181 7.134 -32.065 1.00 84.25 871 THR A CA 1
ATOM 6612 C C . THR A 1 871 ? -7.903 5.942 -31.457 1.00 84.25 871 THR A C 1
ATOM 6614 O O . THR A 1 871 ? -7.792 4.828 -31.969 1.00 84.25 871 THR A O 1
ATOM 6617 N N . MET A 1 872 ? -8.651 6.164 -30.380 1.00 76.06 872 MET A N 1
ATOM 6618 C CA . MET A 1 872 ? -9.433 5.108 -29.748 1.00 76.06 872 MET A CA 1
ATOM 6619 C C . MET A 1 872 ? -10.609 4.700 -30.639 1.00 76.06 872 MET A C 1
ATOM 6621 O O . MET A 1 872 ? -11.358 5.550 -31.113 1.00 76.06 872 MET A O 1
ATOM 6625 N N . GLY A 1 873 ? -10.806 3.394 -30.829 1.00 63.66 873 GLY A N 1
ATOM 6626 C CA . GLY A 1 873 ? -11.940 2.847 -31.582 1.00 63.66 873 GLY A CA 1
ATOM 6627 C C . GLY A 1 873 ? -11.678 2.519 -33.054 1.00 63.66 873 GLY A C 1
ATOM 6628 O O . GLY A 1 873 ? -12.600 2.063 -33.722 1.00 63.66 873 GLY A O 1
ATOM 6629 N N . ASP A 1 874 ? -10.450 2.686 -33.553 1.00 62.94 874 ASP A N 1
ATOM 6630 C CA . ASP A 1 874 ? -10.017 2.007 -34.779 1.00 62.94 874 ASP A CA 1
ATOM 6631 C C . ASP A 1 874 ? -9.668 0.550 -34.424 1.00 62.94 874 ASP A C 1
ATOM 6633 O O . ASP A 1 874 ? -8.739 0.301 -33.662 1.00 62.94 874 ASP A O 1
ATOM 6637 N N . ASP A 1 875 ? -10.411 -0.434 -34.932 1.00 52.19 875 ASP A N 1
ATOM 6638 C CA . ASP A 1 875 ? -10.206 -1.847 -34.564 1.00 52.19 875 ASP A CA 1
ATOM 6639 C C . ASP A 1 875 ? -8.945 -2.481 -35.209 1.00 52.19 875 ASP A C 1
ATOM 6641 O O . ASP A 1 875 ? -8.671 -3.666 -35.020 1.00 52.19 875 ASP A O 1
ATOM 6645 N N . ASN A 1 876 ? -8.128 -1.697 -35.929 1.00 49.91 876 ASN A N 1
ATOM 6646 C CA . ASN A 1 876 ? -6.879 -2.131 -36.573 1.00 49.91 876 ASN A CA 1
ATOM 6647 C C . ASN A 1 876 ? -5.607 -1.910 -35.719 1.00 49.91 876 ASN A C 1
ATOM 6649 O O . ASN A 1 876 ? -4.507 -1.787 -36.267 1.00 49.91 876 ASN A O 1
ATOM 6653 N N . ILE A 1 877 ? -5.714 -1.836 -34.385 1.00 45.66 877 ILE A N 1
ATOM 6654 C CA . ILE A 1 877 ? -4.580 -1.522 -33.489 1.00 45.66 877 ILE A CA 1
ATOM 6655 C C . ILE A 1 877 ? -3.672 -2.750 -33.260 1.00 45.66 877 ILE A C 1
ATOM 6657 O O . ILE A 1 877 ? -3.515 -3.271 -32.161 1.00 45.66 877 ILE A O 1
ATOM 6661 N N . GLU A 1 878 ? -2.964 -3.154 -34.315 1.00 43.34 878 GLU A N 1
ATOM 6662 C CA . GLU A 1 878 ? -1.596 -3.656 -34.186 1.00 43.34 878 GLU A CA 1
ATOM 6663 C C . GLU A 1 878 ? -0.663 -2.886 -35.140 1.00 43.34 878 GLU A C 1
ATOM 6665 O O . GLU A 1 878 ? -0.649 -3.120 -36.345 1.00 43.34 878 GLU A O 1
ATOM 6670 N N . ARG A 1 879 ? 0.206 -2.046 -34.544 1.00 50.75 879 ARG A N 1
ATOM 6671 C CA . ARG A 1 879 ? 1.458 -1.449 -35.085 1.00 50.75 879 ARG A CA 1
ATOM 6672 C C . ARG A 1 879 ? 1.450 -0.041 -35.709 1.00 50.75 879 ARG A C 1
ATOM 6674 O O . ARG A 1 879 ? 2.545 0.475 -35.904 1.00 50.75 879 ARG A O 1
ATOM 6681 N N . ASN A 1 880 ? 0.319 0.636 -35.919 1.00 63.41 880 ASN A N 1
ATOM 6682 C CA . ASN A 1 880 ? 0.312 2.007 -36.478 1.00 63.41 880 ASN A CA 1
ATOM 6683 C C . ASN A 1 880 ? -0.015 3.101 -35.441 1.00 63.41 880 ASN A C 1
ATOM 6685 O O . ASN A 1 880 ? -1.061 3.743 -35.507 1.00 63.41 880 ASN A O 1
ATOM 6689 N N . TYR A 1 881 ? 0.904 3.349 -34.502 1.00 80.06 881 TYR A N 1
ATOM 6690 C CA . TYR A 1 881 ? 0.876 4.567 -33.679 1.00 80.06 881 TYR A CA 1
ATOM 6691 C C . TYR A 1 881 ? 1.527 5.745 -34.414 1.00 80.06 881 TYR A C 1
ATOM 6693 O O . TYR A 1 881 ? 2.470 5.566 -35.187 1.00 80.06 881 TYR A O 1
ATOM 6701 N N . THR A 1 882 ? 1.072 6.970 -34.143 1.00 85.38 882 THR A N 1
ATOM 6702 C CA . THR A 1 882 ? 1.770 8.174 -34.615 1.00 85.38 882 THR A CA 1
ATOM 6703 C C . THR A 1 882 ? 2.831 8.557 -33.589 1.00 85.38 882 THR A C 1
ATOM 6705 O O . THR A 1 882 ? 2.504 8.976 -32.482 1.00 85.38 882 THR A O 1
ATOM 6708 N N . GLY A 1 883 ? 4.107 8.372 -33.937 1.00 87.75 883 GLY A N 1
ATOM 6709 C CA . GLY A 1 883 ? 5.246 8.764 -33.103 1.00 87.75 883 GLY A CA 1
ATOM 6710 C C . GLY A 1 883 ? 5.711 10.185 -33.418 1.00 87.75 883 GLY A C 1
ATOM 6711 O O . GLY A 1 883 ? 6.135 10.470 -34.538 1.00 87.75 883 GLY A O 1
ATOM 6712 N N . LEU A 1 884 ? 5.660 11.074 -32.429 1.00 91.06 884 LEU A N 1
ATOM 6713 C CA . LEU A 1 884 ? 6.129 12.452 -32.521 1.00 91.06 884 LEU A CA 1
ATOM 6714 C C . LEU A 1 884 ? 7.362 12.651 -31.631 1.00 91.06 884 LEU A C 1
ATOM 6716 O O . LEU A 1 884 ? 7.322 12.444 -30.417 1.00 91.06 884 LEU A O 1
ATOM 6720 N N . LYS A 1 885 ? 8.482 13.082 -32.220 1.00 91.94 885 LYS A N 1
ATOM 6721 C CA . LYS A 1 885 ? 9.719 13.348 -31.470 1.00 91.94 885 LYS A CA 1
ATOM 6722 C C . LYS A 1 885 ? 9.539 14.573 -30.567 1.00 91.94 885 LYS A C 1
ATOM 6724 O O . LYS A 1 885 ? 9.348 15.678 -31.072 1.00 91.94 885 LYS A O 1
ATOM 6729 N N . MET A 1 886 ? 9.660 14.388 -29.254 1.00 94.31 886 MET A N 1
ATOM 6730 C CA . MET A 1 886 ? 9.550 15.487 -28.291 1.00 94.31 886 MET A CA 1
ATOM 6731 C C . MET A 1 886 ? 10.810 16.361 -28.306 1.00 94.31 886 MET A C 1
ATOM 6733 O O . MET A 1 886 ? 11.913 15.889 -28.602 1.00 94.31 886 MET A O 1
ATOM 6737 N N . LYS A 1 887 ? 10.652 17.643 -27.968 1.00 90.69 887 LYS A N 1
ATOM 6738 C CA . LYS A 1 887 ? 11.779 18.508 -27.605 1.00 90.69 887 LYS A CA 1
ATOM 6739 C C . LYS A 1 887 ? 12.279 18.096 -26.226 1.00 90.69 887 LYS A C 1
ATOM 6741 O O . LYS A 1 887 ? 11.470 17.731 -25.378 1.00 90.69 887 LYS A O 1
ATOM 6746 N N . VAL A 1 888 ? 13.590 18.170 -26.021 1.00 88.25 888 VAL A N 1
ATOM 6747 C CA . VAL A 1 888 ? 14.260 17.859 -24.755 1.00 88.25 888 VAL A CA 1
ATOM 6748 C C . VAL A 1 888 ? 14.998 19.120 -24.311 1.00 88.25 888 VAL A C 1
ATOM 6750 O O . VAL A 1 888 ? 15.802 19.653 -25.072 1.00 88.25 888 VAL A O 1
ATOM 6753 N N . GLU A 1 889 ? 14.700 19.603 -23.110 1.00 85.31 889 GLU A N 1
ATOM 6754 C CA . GLU A 1 889 ? 15.375 20.723 -22.448 1.00 85.31 889 GLU A CA 1
ATOM 6755 C C . GLU A 1 889 ? 16.011 20.216 -21.151 1.00 85.31 889 GLU A C 1
ATOM 6757 O O . GLU A 1 889 ? 15.326 19.684 -20.276 1.00 85.31 889 GLU A O 1
ATOM 6762 N N . GLU A 1 890 ? 17.325 20.366 -21.013 1.00 74.88 890 GLU A N 1
ATOM 6763 C CA . GLU A 1 890 ? 18.029 20.052 -19.768 1.00 74.88 890 GLU A CA 1
ATOM 6764 C C . GLU A 1 890 ? 17.724 21.114 -18.709 1.00 74.88 890 GLU A C 1
ATOM 6766 O O . GLU A 1 890 ? 17.868 22.314 -18.948 1.00 74.88 890 GLU A O 1
ATOM 6771 N N . LEU A 1 891 ? 17.301 20.683 -17.518 1.00 71.00 891 LEU A N 1
ATOM 6772 C CA . LEU A 1 891 ? 16.927 21.591 -16.433 1.00 71.00 891 LEU A CA 1
ATOM 6773 C C . LEU A 1 891 ? 18.153 21.970 -15.595 1.00 71.00 891 LEU A C 1
ATOM 6775 O O . LEU A 1 891 ? 18.284 21.587 -14.427 1.00 71.00 891 LEU A O 1
ATOM 6779 N N . THR A 1 892 ? 19.050 22.752 -16.206 1.00 53.00 892 THR A N 1
ATOM 6780 C CA . THR A 1 892 ? 20.276 23.276 -15.585 1.00 53.00 892 THR A CA 1
ATOM 6781 C C . THR A 1 892 ? 19.938 24.174 -14.388 1.00 53.00 892 THR A C 1
ATOM 6783 O O . THR A 1 892 ? 19.710 25.375 -14.531 1.00 53.00 892 THR A O 1
ATOM 6786 N N . GLY A 1 893 ? 19.874 23.567 -13.203 1.00 46.88 893 GLY A N 1
ATOM 6787 C CA . GLY A 1 893 ? 19.431 24.201 -11.957 1.00 46.88 893 GLY A CA 1
ATOM 6788 C C . GLY A 1 893 ? 18.688 23.261 -10.999 1.00 46.88 893 GLY A C 1
ATOM 6789 O O . GLY A 1 893 ? 18.569 23.595 -9.825 1.00 46.88 893 GLY A O 1
ATOM 6790 N N . ILE A 1 894 ? 18.222 22.093 -11.469 1.00 52.44 894 ILE A N 1
ATOM 6791 C CA . ILE A 1 894 ? 17.523 21.087 -10.643 1.00 52.44 894 ILE A CA 1
ATOM 6792 C C . ILE A 1 894 ? 18.309 19.767 -10.581 1.00 52.44 894 ILE A C 1
ATOM 6794 O O . ILE A 1 894 ? 18.553 19.248 -9.495 1.00 52.44 894 ILE A O 1
ATOM 6798 N N . SER A 1 895 ? 18.734 19.233 -11.730 1.00 54.72 895 SER A N 1
ATOM 6799 C CA . SER A 1 895 ? 19.608 18.053 -11.839 1.00 54.72 895 SER A CA 1
ATOM 6800 C C . SER A 1 895 ? 20.295 18.034 -13.209 1.00 54.72 895 SER A C 1
ATOM 6802 O O . SER A 1 895 ? 19.750 18.570 -14.171 1.00 54.72 895 SER A O 1
ATOM 6804 N N . ASN A 1 896 ? 21.458 17.387 -13.324 1.00 61.06 896 ASN A N 1
ATOM 6805 C CA . ASN A 1 896 ? 22.087 17.070 -14.613 1.00 61.06 896 ASN A CA 1
ATOM 6806 C C . ASN A 1 896 ? 21.551 15.771 -15.251 1.00 61.06 896 ASN A C 1
ATOM 6808 O O . ASN A 1 896 ? 21.905 15.466 -16.383 1.00 61.06 896 ASN A O 1
ATOM 6812 N N . THR A 1 897 ? 20.714 15.006 -14.544 1.00 68.00 897 THR A N 1
ATOM 6813 C CA . THR A 1 897 ? 20.099 13.756 -15.039 1.00 68.00 897 THR A CA 1
ATOM 6814 C C . THR A 1 897 ? 18.641 13.920 -15.468 1.00 68.00 897 THR A C 1
ATOM 6816 O O . THR A 1 897 ? 18.062 12.992 -16.033 1.00 68.00 897 THR A O 1
ATOM 6819 N N . THR A 1 898 ? 18.034 15.081 -15.194 1.00 78.88 898 THR A N 1
ATOM 6820 C CA . THR A 1 898 ? 16.609 15.341 -15.431 1.00 78.88 898 THR A CA 1
ATOM 6821 C C . THR A 1 898 ? 16.398 16.309 -16.590 1.00 78.88 898 THR A C 1
ATOM 6823 O O . THR A 1 898 ? 16.851 17.455 -16.559 1.00 78.88 898 THR A O 1
ATOM 6826 N N . SER A 1 899 ? 15.641 15.869 -17.590 1.00 82.50 899 SER A N 1
ATOM 6827 C CA . SER A 1 899 ? 15.243 16.684 -18.736 1.00 82.50 899 SER A CA 1
ATOM 6828 C C . SER A 1 899 ? 13.737 16.927 -18.729 1.00 82.50 899 SER A C 1
ATOM 6830 O O . SER A 1 899 ? 12.946 16.015 -18.483 1.00 82.50 899 SER A O 1
ATOM 6832 N N . ARG A 1 900 ? 13.323 18.145 -19.074 1.00 88.44 900 ARG A N 1
ATOM 6833 C CA . ARG A 1 900 ? 11.943 18.432 -19.462 1.00 88.44 900 ARG A CA 1
ATOM 6834 C C . ARG A 1 900 ? 11.744 17.983 -20.900 1.00 88.44 900 ARG A C 1
ATOM 6836 O O . ARG A 1 900 ? 12.506 18.378 -21.781 1.00 88.44 900 ARG A O 1
ATOM 6843 N N . VAL A 1 901 ? 10.698 17.206 -21.152 1.00 92.56 901 VAL A N 1
ATOM 6844 C CA . VAL A 1 901 ? 10.280 16.845 -22.507 1.00 92.56 901 VAL A CA 1
ATOM 6845 C C . VAL A 1 901 ? 8.927 17.457 -22.817 1.00 92.56 901 VAL A C 1
ATOM 6847 O O . VAL A 1 901 ? 8.033 17.451 -21.974 1.00 92.56 901 VAL A O 1
ATOM 6850 N N . TYR A 1 902 ? 8.763 18.019 -24.012 1.00 93.19 902 TYR A N 1
ATOM 6851 C CA . TYR A 1 902 ? 7.486 18.606 -24.420 1.00 93.19 902 TYR A CA 1
ATOM 6852 C C . TYR A 1 902 ? 7.305 18.660 -25.937 1.00 93.19 902 TYR A C 1
ATOM 6854 O O . TYR A 1 902 ? 8.266 18.630 -26.712 1.00 93.19 902 TYR A O 1
ATOM 6862 N N . ILE A 1 903 ? 6.049 18.741 -26.367 1.00 93.88 903 ILE A N 1
ATOM 6863 C CA . ILE A 1 903 ? 5.655 18.903 -27.764 1.00 93.88 903 ILE A CA 1
ATOM 6864 C C . ILE A 1 903 ? 4.251 19.507 -27.861 1.00 93.88 903 ILE A C 1
ATOM 6866 O O . ILE A 1 903 ? 3.393 19.233 -27.029 1.00 93.88 903 ILE A O 1
ATOM 6870 N N . THR A 1 904 ? 4.005 20.295 -28.903 1.00 91.94 904 THR A N 1
ATOM 6871 C CA . THR A 1 904 ? 2.660 20.756 -29.264 1.00 91.94 904 THR A CA 1
ATOM 6872 C C . THR A 1 904 ? 2.108 19.848 -30.361 1.00 91.94 904 THR A C 1
ATOM 6874 O O . THR A 1 904 ? 2.713 19.725 -31.429 1.00 91.94 904 THR A O 1
ATOM 6877 N N . VAL A 1 905 ? 0.984 19.188 -30.093 1.00 91.19 905 VAL A N 1
ATOM 6878 C CA . VAL A 1 905 ? 0.292 18.288 -31.022 1.00 91.19 905 VAL A CA 1
ATOM 6879 C C . VAL A 1 905 ? -0.726 19.105 -31.827 1.00 91.19 905 VAL A C 1
ATOM 6881 O O . VAL A 1 905 ? -1.579 19.756 -31.223 1.00 91.19 905 VAL A O 1
ATOM 6884 N N . PRO A 1 906 ? -0.661 19.114 -33.171 1.00 87.50 906 PRO A N 1
ATOM 6885 C CA . PRO A 1 906 ? -1.622 19.835 -33.997 1.00 87.50 906 PRO A CA 1
ATOM 6886 C C . PRO A 1 906 ? -2.986 19.134 -34.024 1.00 87.50 906 PRO A C 1
ATOM 6888 O O . PRO A 1 906 ? -3.061 17.904 -34.057 1.00 87.50 906 PRO A O 1
ATOM 6891 N N . ALA A 1 907 ? -4.053 19.929 -34.127 1.00 83.88 907 ALA A N 1
ATOM 6892 C CA . ALA A 1 907 ? -5.444 19.474 -34.203 1.00 83.88 907 ALA A CA 1
ATOM 6893 C C . ALA A 1 907 ? -5.699 18.351 -35.227 1.00 83.88 907 ALA A C 1
ATOM 6895 O O . ALA A 1 907 ? -6.505 17.463 -34.984 1.00 83.88 907 ALA A O 1
ATOM 6896 N N . SER A 1 908 ? -4.978 18.339 -36.353 1.00 84.06 908 SER A N 1
ATOM 6897 C CA . SER A 1 908 ? -5.112 17.321 -37.408 1.00 84.06 908 SER A CA 1
ATOM 6898 C C . SER A 1 908 ? -4.706 15.898 -36.997 1.00 84.06 908 SER A C 1
ATOM 6900 O O . SER A 1 908 ? -5.025 14.948 -37.715 1.00 84.06 908 SER A O 1
ATOM 6902 N N . LEU A 1 909 ? -4.002 15.737 -35.872 1.00 85.62 909 LEU A N 1
ATOM 6903 C CA . LEU A 1 909 ? -3.666 14.436 -35.284 1.00 85.62 909 LEU A CA 1
ATOM 6904 C C . LEU A 1 909 ? -4.624 14.022 -34.159 1.00 85.62 909 LEU A C 1
ATOM 6906 O O . LEU A 1 909 ? -4.593 12.865 -33.745 1.00 85.62 909 LEU A O 1
ATOM 6910 N N . LEU A 1 910 ? -5.478 14.934 -33.693 1.00 87.25 910 LEU A N 1
ATOM 6911 C CA . LEU A 1 910 ? -6.507 14.659 -32.700 1.00 87.25 910 LEU A CA 1
ATOM 6912 C C . LEU A 1 910 ? -7.762 14.172 -33.429 1.00 87.25 910 LEU A C 1
ATOM 6914 O O . LEU A 1 910 ? -8.295 14.864 -34.296 1.00 87.25 910 LEU A O 1
ATOM 6918 N N . LYS A 1 911 ? -8.229 12.964 -33.113 1.00 82.88 911 LYS A N 1
ATOM 6919 C CA . LYS A 1 911 ? -9.391 12.359 -33.777 1.00 82.88 911 LYS A CA 1
ATOM 6920 C C . LYS A 1 911 ? -10.438 11.892 -32.772 1.00 82.88 911 LYS A C 1
ATOM 6922 O O . LYS A 1 911 ? -10.111 11.363 -31.712 1.00 82.88 911 LYS A O 1
ATOM 6927 N N . SER A 1 912 ? -11.698 12.076 -33.155 1.00 79.31 912 SER A N 1
ATOM 6928 C CA . SER A 1 912 ? -12.877 11.530 -32.479 1.00 79.31 912 SER A CA 1
ATOM 6929 C C . SER A 1 912 ? -12.919 9.997 -32.591 1.00 79.31 912 SER A C 1
ATOM 6931 O O . SER A 1 912 ? -12.458 9.474 -33.613 1.00 79.31 912 SER A O 1
ATOM 6933 N N . PRO A 1 913 ? -13.457 9.266 -31.592 1.00 80.75 913 PRO A N 1
ATOM 6934 C CA . PRO A 1 913 ? -14.080 9.736 -30.338 1.00 80.75 913 PRO A CA 1
ATOM 6935 C C . PRO A 1 913 ? -13.112 10.167 -29.230 1.00 80.75 913 PRO A C 1
ATOM 6937 O O . PRO A 1 913 ? -13.496 10.975 -28.381 1.00 80.75 913 PRO A O 1
ATOM 6940 N N . ALA A 1 914 ? -11.880 9.659 -29.231 1.00 87.69 914 ALA A N 1
ATOM 6941 C CA . ALA A 1 914 ? -10.827 10.065 -28.306 1.00 87.69 914 ALA A CA 1
ATOM 6942 C C . ALA A 1 914 ? -9.433 9.787 -28.880 1.00 87.69 914 ALA A C 1
ATOM 6944 O O . ALA A 1 914 ? -9.246 8.892 -29.709 1.00 87.69 914 ALA A O 1
ATOM 6945 N N . THR A 1 915 ? -8.443 10.538 -28.403 1.00 87.31 915 THR A N 1
ATOM 6946 C CA . THR A 1 915 ? -7.021 10.314 -28.689 1.00 87.31 915 THR A CA 1
ATOM 6947 C C . THR A 1 915 ? -6.296 9.929 -27.402 1.00 87.31 915 THR A C 1
ATOM 6949 O O . THR A 1 915 ? -6.418 10.608 -26.385 1.00 87.31 915 THR A O 1
ATOM 6952 N N . GLU A 1 916 ? -5.563 8.825 -27.459 1.00 87.88 916 GLU A N 1
ATOM 6953 C CA . GLU A 1 916 ? -4.767 8.254 -26.371 1.00 87.88 916 GLU A CA 1
ATOM 6954 C C . GLU A 1 916 ? -3.294 8.626 -26.562 1.00 87.88 916 GLU A C 1
ATOM 6956 O O . GLU A 1 916 ? -2.795 8.597 -27.688 1.00 87.88 916 GLU A O 1
ATOM 6961 N N . PHE A 1 917 ? -2.603 8.963 -25.472 1.00 89.94 917 PHE A N 1
ATOM 6962 C CA . PHE A 1 917 ? -1.239 9.488 -25.458 1.00 89.94 917 PHE A CA 1
ATOM 6963 C C . PHE A 1 917 ? -0.365 8.774 -24.430 1.00 89.94 917 PHE A C 1
ATOM 6965 O O . PHE A 1 917 ? -0.757 8.643 -23.272 1.00 89.94 917 PHE A O 1
ATOM 6972 N N . TRP A 1 918 ? 0.866 8.434 -24.809 1.00 93.31 918 TRP A N 1
ATOM 6973 C CA . TRP A 1 918 ? 1.903 8.008 -23.867 1.00 93.31 918 TRP A CA 1
ATOM 6974 C C . TRP A 1 918 ? 3.298 8.399 -24.360 1.00 93.31 918 TRP A C 1
ATOM 6976 O O . TRP A 1 918 ? 3.535 8.572 -25.557 1.00 93.31 918 TRP A O 1
ATOM 6986 N N . ILE A 1 919 ? 4.239 8.564 -23.436 1.00 92.44 919 ILE A N 1
ATOM 6987 C CA . ILE A 1 919 ? 5.623 8.937 -23.727 1.00 92.44 919 ILE A CA 1
ATOM 6988 C C . ILE A 1 919 ? 6.501 7.693 -23.673 1.00 92.44 919 ILE A C 1
ATOM 6990 O O . ILE A 1 919 ? 6.530 6.980 -22.675 1.00 92.44 919 ILE A O 1
ATOM 6994 N N . HIS A 1 920 ? 7.268 7.486 -24.737 1.00 93.19 920 HIS A N 1
ATOM 6995 C CA . HIS A 1 920 ? 8.270 6.441 -24.867 1.00 93.19 920 HIS A CA 1
ATOM 6996 C C . HIS A 1 920 ? 9.676 7.034 -24.729 1.00 93.19 920 HIS A C 1
ATOM 6998 O O . HIS A 1 920 ? 10.081 7.891 -25.525 1.00 93.19 920 HIS A O 1
ATOM 7004 N N . ALA A 1 921 ? 10.434 6.565 -23.739 1.00 90.50 921 ALA A N 1
ATOM 7005 C CA . ALA A 1 921 ? 11.768 7.055 -23.405 1.00 90.50 921 ALA A CA 1
ATOM 7006 C C . ALA A 1 921 ? 12.842 5.973 -23.595 1.00 90.50 921 ALA A C 1
ATOM 7008 O O . ALA A 1 921 ? 12.664 4.825 -23.189 1.00 90.50 921 ALA A O 1
ATOM 7009 N N . LEU A 1 922 ? 13.980 6.357 -24.178 1.00 87.69 922 LEU A N 1
ATOM 7010 C CA . LEU A 1 922 ? 15.130 5.493 -24.461 1.00 87.69 922 LEU A CA 1
ATOM 7011 C C . LEU A 1 922 ? 16.431 6.198 -24.055 1.00 87.69 922 LEU A C 1
ATOM 7013 O O . LEU A 1 922 ? 16.689 7.318 -24.507 1.00 87.69 922 LEU A O 1
ATOM 7017 N N . ASN A 1 923 ? 17.273 5.529 -23.263 1.00 85.94 923 ASN A N 1
ATOM 7018 C CA . ASN A 1 923 ? 18.609 6.021 -22.908 1.00 85.94 923 ASN A CA 1
ATOM 7019 C C . ASN A 1 923 ? 19.718 5.528 -23.857 1.00 85.94 923 ASN A C 1
ATOM 7021 O O . ASN A 1 923 ? 19.467 4.760 -24.792 1.00 85.94 923 ASN A O 1
ATOM 7025 N N . ALA A 1 924 ? 20.949 6.004 -23.654 1.00 76.50 924 ALA A N 1
ATOM 7026 C CA . ALA A 1 924 ? 22.094 5.584 -24.461 1.00 76.50 924 ALA A CA 1
ATOM 7027 C C . ALA A 1 924 ? 22.421 4.083 -24.295 1.00 76.50 924 ALA A C 1
ATOM 7029 O O . ALA A 1 924 ? 22.811 3.450 -25.276 1.00 76.50 924 ALA A O 1
ATOM 7030 N N . ASP A 1 925 ? 22.139 3.499 -23.123 1.00 74.12 925 ASP A N 1
ATOM 7031 C CA . ASP A 1 925 ? 22.363 2.078 -22.788 1.00 74.12 925 ASP A CA 1
ATOM 7032 C C . ASP A 1 925 ? 21.344 1.113 -23.434 1.00 74.12 925 ASP A C 1
ATOM 7034 O O . ASP A 1 925 ? 21.356 -0.092 -23.172 1.00 74.12 925 ASP A O 1
ATOM 7038 N N . GLY A 1 926 ? 20.411 1.620 -24.247 1.00 73.25 926 GLY A N 1
ATOM 7039 C CA . GLY A 1 926 ? 19.379 0.807 -24.896 1.00 73.25 926 GLY A CA 1
ATOM 7040 C C . GLY A 1 926 ? 18.203 0.424 -23.988 1.00 73.25 926 GLY A C 1
ATOM 7041 O O . GLY A 1 926 ? 17.365 -0.387 -24.384 1.00 73.25 926 GLY A O 1
ATOM 7042 N N . LYS A 1 927 ? 18.116 0.983 -22.776 1.00 77.69 927 LYS A N 1
ATOM 7043 C CA . LYS A 1 927 ? 17.037 0.712 -21.819 1.00 77.69 927 LYS A CA 1
ATOM 7044 C C . LYS A 1 927 ? 15.857 1.651 -22.072 1.00 77.69 927 LYS A C 1
ATOM 7046 O O . LYS A 1 927 ? 16.022 2.847 -22.315 1.00 77.69 927 LYS A O 1
ATOM 7051 N N . VAL A 1 928 ? 14.660 1.074 -22.006 1.00 83.88 928 VAL A N 1
ATOM 7052 C CA . VAL A 1 928 ? 13.389 1.696 -22.401 1.00 83.88 928 VAL A CA 1
ATOM 7053 C C . VAL A 1 928 ? 12.439 1.778 -21.212 1.00 83.88 928 VAL A C 1
ATOM 7055 O O . VAL A 1 928 ? 12.416 0.867 -20.379 1.00 83.88 928 VAL A O 1
ATOM 7058 N N . ASN A 1 929 ? 11.635 2.839 -21.170 1.00 87.81 929 ASN A N 1
ATOM 7059 C CA . ASN A 1 929 ? 10.440 2.923 -20.337 1.00 87.81 929 ASN A CA 1
ATOM 7060 C C . ASN A 1 929 ? 9.308 3.655 -21.080 1.00 87.81 929 ASN A C 1
ATOM 7062 O O . ASN A 1 929 ? 9.577 4.525 -21.909 1.00 87.81 929 ASN A O 1
ATOM 7066 N N . ASP A 1 930 ? 8.063 3.313 -20.761 1.00 88.94 930 ASP A N 1
ATOM 7067 C CA . ASP A 1 930 ? 6.848 3.961 -21.268 1.00 88.94 930 ASP A CA 1
ATOM 7068 C C . ASP A 1 930 ? 6.090 4.600 -20.085 1.00 88.94 930 ASP A C 1
ATOM 7070 O O . ASP A 1 930 ? 6.170 4.104 -18.958 1.00 88.94 930 ASP A O 1
ATOM 7074 N N . SER A 1 931 ? 5.392 5.716 -20.311 1.00 88.50 931 SER A N 1
ATOM 7075 C CA . SER A 1 931 ? 4.572 6.375 -19.281 1.00 88.50 931 SER A CA 1
ATOM 7076 C C . SER A 1 931 ? 3.241 5.652 -19.044 1.00 88.50 931 SER A C 1
ATOM 7078 O O . SER A 1 931 ? 2.883 4.712 -19.754 1.00 88.50 931 SER A O 1
ATOM 7080 N N . GLU A 1 932 ? 2.451 6.136 -18.082 1.00 86.69 932 GLU A N 1
ATOM 7081 C CA . GLU A 1 932 ? 1.008 5.879 -18.108 1.00 86.69 932 GLU A CA 1
ATOM 7082 C C . GLU A 1 932 ? 0.361 6.481 -19.366 1.00 86.69 932 GLU A C 1
ATOM 7084 O O . GLU A 1 932 ? 0.962 7.315 -20.051 1.00 86.69 932 GLU A O 1
ATOM 7089 N N . HIS A 1 933 ? -0.851 6.031 -19.681 1.00 87.88 933 HIS A N 1
ATOM 7090 C CA . HIS A 1 933 ? -1.595 6.454 -20.861 1.00 87.88 933 HIS A CA 1
ATOM 7091 C C . HIS A 1 933 ? -2.665 7.471 -20.443 1.00 87.88 933 HIS A C 1
ATOM 7093 O O . HIS A 1 933 ? -3.448 7.202 -19.534 1.00 87.88 933 HIS A O 1
ATOM 7099 N N . LEU A 1 934 ? -2.682 8.634 -21.096 1.00 88.12 934 LEU A N 1
ATOM 7100 C CA . LEU A 1 934 ? -3.662 9.701 -20.880 1.00 88.12 934 LEU A CA 1
ATOM 7101 C C . LEU A 1 934 ? -4.579 9.832 -22.099 1.00 88.12 934 LEU A C 1
ATOM 7103 O O . LEU A 1 934 ? -4.163 9.580 -23.230 1.00 88.12 934 LEU A O 1
ATOM 7107 N N . PHE A 1 935 ? -5.818 10.262 -21.877 1.00 86.31 935 PHE A N 1
ATOM 7108 C CA . PHE A 1 935 ? -6.881 10.239 -22.882 1.00 86.31 935 PHE A CA 1
ATOM 7109 C C . PHE A 1 935 ? -7.537 11.615 -23.017 1.00 86.31 935 PHE A C 1
ATOM 7111 O O . PHE A 1 935 ? -7.898 12.231 -22.019 1.00 86.31 935 PHE A O 1
ATOM 7118 N N . LEU A 1 936 ? -7.732 12.080 -24.252 1.00 88.12 936 LEU A N 1
ATOM 7119 C CA . LEU A 1 936 ? -8.481 13.300 -24.566 1.00 88.12 936 LEU A CA 1
ATOM 7120 C C . LEU A 1 936 ? -9.709 12.949 -25.406 1.00 88.12 936 LEU A C 1
ATOM 7122 O O . LEU A 1 936 ? -9.569 12.395 -26.499 1.00 88.12 936 LEU A O 1
ATOM 7126 N N . GLY A 1 937 ? -10.899 13.309 -24.928 1.00 87.44 937 GLY A N 1
ATOM 7127 C CA . GLY A 1 937 ? -12.142 13.166 -25.681 1.00 87.44 937 GLY A CA 1
ATOM 7128 C C . GLY A 1 937 ? -12.270 14.186 -26.813 1.00 87.44 937 GLY A C 1
ATOM 7129 O O . GLY A 1 937 ? -11.917 15.354 -26.656 1.00 87.44 937 GLY A O 1
ATOM 7130 N N . LEU A 1 938 ? -12.829 13.763 -27.946 1.00 86.69 938 LEU A N 1
ATOM 7131 C CA . LEU A 1 938 ? -13.195 14.639 -29.060 1.00 86.69 938 LEU A CA 1
ATOM 7132 C C . LEU A 1 938 ? -14.633 14.358 -29.496 1.00 86.69 938 LEU A C 1
ATOM 7134 O O . LEU A 1 938 ? -14.952 13.225 -29.874 1.00 86.69 938 LEU A O 1
ATOM 7138 N N . THR A 1 939 ? -15.495 15.379 -29.472 1.00 81.50 939 THR A N 1
ATOM 7139 C CA . THR A 1 939 ? -16.908 15.212 -29.850 1.00 81.50 939 THR A CA 1
ATOM 7140 C C . THR A 1 939 ? -17.049 14.719 -31.294 1.00 81.50 939 THR A C 1
ATOM 7142 O O . THR A 1 939 ? -16.384 15.262 -32.179 1.00 81.50 939 THR A O 1
ATOM 7145 N N . PRO A 1 940 ? -17.904 13.721 -31.577 1.00 76.56 940 PRO A N 1
ATOM 7146 C CA . PRO A 1 940 ? -18.146 13.270 -32.945 1.00 76.56 940 PRO A CA 1
ATOM 7147 C C . PRO A 1 940 ? -18.861 14.326 -33.797 1.00 76.56 940 PRO A C 1
ATOM 7149 O O . PRO A 1 940 ? -19.971 14.742 -33.484 1.00 76.56 940 PRO A O 1
ATOM 7152 N N . ASN A 1 941 ? -18.276 14.685 -34.944 1.00 67.50 941 ASN A N 1
ATOM 7153 C CA . ASN A 1 941 ? -18.797 15.721 -35.856 1.00 67.50 941 ASN A CA 1
ATOM 7154 C C . ASN A 1 941 ? -20.181 15.417 -36.482 1.00 67.50 941 ASN A C 1
ATOM 7156 O O . ASN A 1 941 ? -20.716 16.260 -37.198 1.00 67.50 941 ASN A O 1
ATOM 7160 N N . ASN A 1 942 ? -20.725 14.212 -36.277 1.00 67.56 942 ASN A N 1
ATOM 7161 C CA . ASN A 1 942 ? -21.928 13.699 -36.943 1.00 67.56 942 ASN A CA 1
ATOM 7162 C C . ASN A 1 942 ? -23.071 13.332 -35.970 1.00 67.56 942 ASN A C 1
ATOM 7164 O O . ASN A 1 942 ? -24.049 12.734 -36.413 1.00 67.56 942 ASN A O 1
ATOM 7168 N N . ILE A 1 943 ? -22.952 13.641 -34.673 1.00 68.56 943 ILE A N 1
ATOM 7169 C CA . ILE A 1 943 ? -23.990 13.367 -33.664 1.00 68.56 943 ILE A CA 1
ATOM 7170 C C . ILE A 1 943 ? -24.549 14.693 -33.140 1.00 68.56 943 ILE A C 1
ATOM 7172 O O . ILE A 1 943 ? -23.793 15.620 -32.850 1.00 68.56 943 ILE A O 1
ATOM 7176 N N . ASP A 1 944 ? -25.872 14.779 -32.982 1.00 71.50 944 ASP A N 1
ATOM 7177 C CA . ASP A 1 944 ? -26.492 15.881 -32.248 1.00 71.50 944 ASP A CA 1
ATOM 7178 C C . ASP A 1 944 ? -26.330 15.651 -30.739 1.00 71.50 944 ASP A C 1
ATOM 7180 O O . ASP A 1 944 ? -27.058 14.882 -30.108 1.00 71.50 944 ASP A O 1
ATOM 7184 N N . MET A 1 945 ? -25.364 16.362 -30.161 1.00 69.38 945 MET A N 1
ATOM 7185 C CA . MET A 1 945 ? -25.013 16.291 -28.744 1.00 69.38 945 MET A CA 1
ATOM 7186 C C . MET A 1 945 ? -26.153 16.689 -27.792 1.00 69.38 945 MET A C 1
ATOM 7188 O O . MET A 1 945 ? -26.034 16.436 -26.597 1.00 69.38 945 MET A O 1
ATOM 7192 N N . SER A 1 946 ? -27.241 17.292 -28.286 1.00 66.94 946 SER A N 1
ATOM 7193 C CA . SER A 1 946 ? -28.434 17.622 -27.493 1.00 66.94 946 SER A CA 1
ATOM 7194 C C . SER A 1 946 ? -29.487 16.503 -27.445 1.00 66.94 946 SER A C 1
ATOM 7196 O O . SER A 1 946 ? -30.475 16.626 -26.722 1.00 66.94 946 SER A O 1
ATOM 7198 N N . SER A 1 947 ? -29.290 15.408 -28.193 1.00 69.12 947 SER A N 1
ATOM 7199 C CA . SER A 1 947 ? -30.245 14.291 -28.297 1.00 69.12 947 SER A CA 1
ATOM 7200 C C . SER A 1 947 ? -29.580 12.904 -28.339 1.00 69.12 947 SER A C 1
ATOM 7202 O O . SER A 1 947 ? -30.030 12.007 -29.050 1.00 69.12 947 SER A O 1
ATOM 7204 N N . LEU A 1 948 ? -28.517 12.719 -27.545 1.00 78.38 948 LEU A N 1
ATOM 7205 C CA . LEU A 1 948 ? -27.787 11.450 -27.430 1.00 78.38 948 LEU A CA 1
ATOM 7206 C C . LEU A 1 948 ? -28.704 10.269 -27.071 1.00 78.38 948 LEU A C 1
ATOM 7208 O O . LEU A 1 948 ? -29.305 10.233 -25.996 1.00 78.38 948 LEU A O 1
ATOM 7212 N N . SER A 1 949 ? -28.745 9.253 -27.933 1.00 80.50 949 SER A N 1
ATOM 7213 C CA . SER A 1 949 ? -29.511 8.025 -27.704 1.00 80.50 949 SER A CA 1
ATOM 7214 C C . SER A 1 949 ? -28.692 7.010 -26.901 1.00 80.50 949 SER A C 1
ATOM 7216 O O . SER A 1 949 ? -28.230 5.992 -27.416 1.00 80.50 949 SER A O 1
ATOM 7218 N N . VAL A 1 950 ? -28.498 7.295 -25.612 1.00 84.56 950 VAL A N 1
ATOM 7219 C CA . VAL A 1 950 ? -27.783 6.423 -24.666 1.00 84.56 950 VAL A CA 1
ATOM 7220 C C . VAL A 1 950 ? -28.718 5.986 -23.547 1.00 84.56 950 VAL A C 1
ATOM 7222 O O . VAL A 1 950 ? -29.486 6.789 -23.024 1.00 84.56 950 VAL A O 1
ATOM 7225 N N . LYS A 1 951 ? -28.642 4.709 -23.162 1.00 88.88 951 LYS A N 1
ATOM 7226 C CA . LYS A 1 951 ? -29.296 4.187 -21.953 1.00 88.88 951 LYS A CA 1
ATOM 7227 C C . LYS A 1 951 ? -28.255 3.675 -20.976 1.00 88.88 951 LYS A C 1
ATOM 7229 O O . LYS A 1 951 ? -27.295 3.035 -21.409 1.00 88.88 951 LYS A O 1
ATOM 7234 N N . LEU A 1 952 ? -28.478 3.919 -19.690 1.00 92.38 952 LEU A N 1
ATOM 7235 C CA . LEU A 1 952 ? -27.647 3.424 -18.602 1.00 92.38 952 LEU A CA 1
ATOM 7236 C C . LEU A 1 952 ? -28.507 2.570 -17.668 1.00 92.38 952 LEU A C 1
ATOM 7238 O O . LEU A 1 952 ? -29.489 3.032 -17.094 1.00 92.38 952 LEU A O 1
ATOM 7242 N N . GLU A 1 953 ? -28.095 1.325 -17.489 1.00 92.88 953 GLU A N 1
ATOM 7243 C CA . GLU A 1 953 ? -28.634 0.411 -16.489 1.00 92.88 953 GLU A CA 1
ATOM 7244 C C . GLU A 1 953 ? -27.486 0.020 -15.542 1.00 92.88 953 GLU A C 1
ATOM 7246 O O . GLU A 1 953 ? -26.324 0.023 -15.948 1.00 92.88 953 GLU A O 1
ATOM 7251 N N . MET A 1 954 ? -27.751 -0.291 -14.275 1.00 93.44 954 MET A N 1
ATOM 7252 C CA . MET A 1 954 ? -26.724 -0.791 -13.356 1.00 93.44 954 MET A CA 1
ATOM 7253 C C . MET A 1 954 ? -27.257 -1.903 -12.462 1.00 93.44 954 MET A C 1
ATOM 7255 O O . MET A 1 954 ? -28.169 -1.688 -11.665 1.00 93.44 954 MET A O 1
ATOM 7259 N N . ASP A 1 955 ? -26.611 -3.062 -12.530 1.00 90.75 955 ASP A N 1
ATOM 7260 C CA . ASP A 1 955 ? -26.855 -4.192 -11.642 1.00 90.75 955 ASP A CA 1
ATOM 7261 C C . ASP A 1 955 ? -26.058 -4.052 -10.343 1.00 90.75 955 ASP A C 1
ATOM 7263 O O . ASP A 1 955 ? -24.827 -3.933 -10.351 1.00 90.75 955 ASP A O 1
ATOM 7267 N N . MET A 1 956 ? -26.746 -4.155 -9.203 1.00 86.12 956 MET A N 1
ATOM 7268 C CA . MET A 1 956 ? -26.106 -4.252 -7.890 1.00 86.12 956 MET A CA 1
ATOM 7269 C C . MET A 1 956 ? -26.711 -5.328 -6.993 1.00 86.12 956 MET A C 1
ATOM 7271 O O . MET A 1 956 ? -27.870 -5.717 -7.115 1.00 86.12 956 MET A O 1
ATOM 7275 N N . GLN A 1 957 ? -25.913 -5.770 -6.023 1.00 86.88 957 GLN A N 1
ATOM 7276 C CA . GLN A 1 957 ? -26.414 -6.525 -4.877 1.00 86.88 957 GLN A CA 1
ATOM 7277 C C . GLN A 1 957 ? -26.967 -5.538 -3.846 1.00 86.88 957 GLN A C 1
ATOM 7279 O O . GLN A 1 957 ? -26.284 -4.571 -3.523 1.00 86.88 957 GLN A O 1
ATOM 7284 N N . THR A 1 958 ? -28.150 -5.799 -3.291 1.00 88.00 958 THR A N 1
ATOM 7285 C CA . THR A 1 958 ? -28.782 -4.930 -2.277 1.00 88.00 958 THR A CA 1
ATOM 7286 C C . THR A 1 958 ? -28.362 -5.250 -0.842 1.00 88.00 958 THR A C 1
ATOM 7288 O O . THR A 1 958 ? -28.739 -4.525 0.078 1.00 88.00 958 THR A O 1
ATOM 7291 N N . ILE A 1 959 ? -27.568 -6.309 -0.631 1.00 90.19 959 ILE A N 1
ATOM 7292 C CA . ILE A 1 959 ? -27.040 -6.724 0.676 1.00 90.19 959 ILE A CA 1
ATOM 7293 C C . ILE A 1 959 ? -25.536 -7.024 0.573 1.00 90.19 959 ILE A C 1
ATOM 7295 O O . ILE A 1 959 ? -25.109 -7.853 -0.239 1.00 90.19 959 ILE A O 1
ATOM 7299 N N . LYS A 1 960 ? -24.706 -6.413 1.435 1.00 90.56 960 LYS A N 1
ATOM 7300 C CA . LYS A 1 960 ? -23.261 -6.704 1.484 1.00 90.56 960 LYS A CA 1
ATOM 7301 C C . LYS A 1 960 ? -22.618 -6.488 2.857 1.00 90.56 960 LYS A C 1
ATOM 7303 O O . LYS A 1 960 ? -22.894 -5.525 3.554 1.00 90.56 960 LYS A O 1
ATOM 7308 N N . ALA A 1 961 ? -21.694 -7.365 3.242 1.00 87.12 961 ALA A N 1
ATOM 7309 C CA . ALA A 1 961 ? -20.950 -7.208 4.491 1.00 87.12 961 ALA A CA 1
ATOM 7310 C C . ALA A 1 961 ? -19.988 -6.003 4.448 1.00 87.12 961 ALA A C 1
ATOM 7312 O O . ALA A 1 961 ? -19.268 -5.812 3.463 1.00 87.12 961 ALA A O 1
ATOM 7313 N N . GLN A 1 962 ? -19.910 -5.255 5.547 1.00 85.00 962 GLN A N 1
ATOM 7314 C CA . GLN A 1 962 ? -18.950 -4.164 5.727 1.00 85.00 962 GLN A CA 1
ATOM 7315 C C . GLN A 1 962 ? -17.495 -4.656 5.718 1.00 85.00 962 GLN A C 1
ATOM 7317 O O . GLN A 1 962 ? -17.203 -5.797 6.095 1.00 85.00 962 GLN A O 1
ATOM 7322 N N . GLY A 1 963 ? -16.563 -3.802 5.285 1.00 78.50 963 GLY A N 1
ATOM 7323 C CA . GLY A 1 963 ? -15.166 -4.188 5.067 1.00 78.50 963 GLY A CA 1
ATOM 7324 C C . GLY A 1 963 ? -14.978 -5.176 3.909 1.00 78.50 963 GLY A C 1
ATOM 7325 O O . GLY A 1 963 ? -14.002 -5.927 3.894 1.00 78.50 963 GLY A O 1
ATOM 7326 N N . THR A 1 964 ? -15.920 -5.223 2.961 1.00 81.06 964 THR A N 1
ATOM 7327 C CA . THR A 1 964 ? -15.806 -6.003 1.720 1.00 81.06 964 THR A CA 1
ATOM 7328 C C . THR A 1 964 ? -16.039 -5.114 0.500 1.00 81.06 964 THR A C 1
ATOM 7330 O O . THR A 1 964 ? -16.491 -3.979 0.628 1.00 81.06 964 THR A O 1
ATOM 7333 N N . ILE A 1 965 ? -15.684 -5.608 -0.687 1.00 82.38 965 ILE A N 1
ATOM 7334 C CA . ILE A 1 965 ? -15.781 -4.836 -1.928 1.00 82.38 965 ILE A CA 1
ATOM 7335 C C . ILE A 1 965 ? -17.142 -5.097 -2.595 1.00 82.38 965 ILE A C 1
ATOM 7337 O O . ILE A 1 965 ? -17.495 -6.253 -2.867 1.00 82.38 965 ILE A O 1
ATOM 7341 N N . LEU A 1 966 ? -17.890 -4.025 -2.862 1.00 86.25 966 LEU A N 1
ATOM 7342 C CA . LEU A 1 966 ? -19.014 -4.000 -3.796 1.00 86.25 966 LEU A CA 1
ATOM 7343 C C . LEU A 1 966 ? -18.469 -3.869 -5.225 1.00 86.25 966 LEU A C 1
ATOM 7345 O O . LEU A 1 966 ? -17.527 -3.115 -5.458 1.00 86.25 966 LEU A O 1
ATOM 7349 N N . LYS A 1 967 ? -19.064 -4.604 -6.166 1.00 89.12 967 LYS A N 1
ATOM 7350 C CA . LYS A 1 967 ? -18.755 -4.546 -7.600 1.00 89.12 967 LYS A CA 1
ATOM 7351 C C . LYS A 1 967 ? -20.064 -4.504 -8.393 1.00 89.12 967 LYS A C 1
ATOM 7353 O O . LYS A 1 967 ? -20.575 -5.579 -8.717 1.00 89.12 967 LYS A O 1
ATOM 7358 N N . PRO A 1 968 ? -20.684 -3.328 -8.577 1.00 88.69 968 PRO A N 1
ATOM 7359 C CA . PRO A 1 968 ? -21.830 -3.203 -9.459 1.00 88.69 968 PRO A CA 1
ATOM 7360 C C . PRO A 1 968 ? -21.368 -3.135 -10.923 1.00 88.69 968 PRO A C 1
ATOM 7362 O O . PRO A 1 968 ? -20.258 -2.684 -11.212 1.00 88.69 968 PRO A O 1
ATOM 7365 N N . HIS A 1 969 ? -22.218 -3.598 -11.834 1.00 90.25 969 HIS A N 1
ATOM 7366 C CA . HIS A 1 969 ? -21.968 -3.570 -13.276 1.00 90.25 969 HIS A CA 1
ATOM 7367 C C . HIS A 1 969 ? -22.867 -2.524 -13.920 1.00 90.25 969 HIS A C 1
ATOM 7369 O O . HIS A 1 969 ? -24.086 -2.639 -13.829 1.00 90.25 969 HIS A O 1
ATOM 7375 N N . ALA A 1 970 ? -22.277 -1.514 -14.558 1.00 91.94 970 ALA A N 1
ATOM 7376 C CA . ALA A 1 970 ? -23.003 -0.534 -15.351 1.00 91.94 970 ALA A CA 1
ATOM 7377 C C . ALA A 1 970 ? -23.060 -0.991 -16.817 1.00 91.94 970 ALA A C 1
ATOM 7379 O O . ALA A 1 970 ? -22.026 -1.183 -17.460 1.00 91.94 970 ALA A O 1
ATOM 7380 N N . TYR A 1 971 ? -24.272 -1.137 -17.346 1.00 92.00 971 TYR A N 1
ATOM 7381 C CA . TYR A 1 971 ? -24.551 -1.461 -18.738 1.00 92.00 971 TYR A CA 1
ATOM 7382 C C . TYR A 1 971 ? -24.944 -0.197 -19.500 1.00 92.00 971 TYR A C 1
ATOM 7384 O O . TYR A 1 971 ? -25.985 0.404 -19.240 1.00 92.00 971 TYR A O 1
ATOM 7392 N N . ILE A 1 972 ? -24.114 0.204 -20.462 1.00 93.44 972 ILE A N 1
ATOM 7393 C CA . ILE A 1 972 ? -24.353 1.382 -21.295 1.00 93.44 972 ILE A CA 1
ATOM 7394 C C . ILE A 1 972 ? -24.703 0.915 -22.707 1.00 93.44 972 ILE A C 1
ATOM 7396 O O . ILE A 1 972 ? -23.855 0.381 -23.428 1.00 93.44 972 ILE A O 1
ATOM 7400 N N . ASN A 1 973 ? -25.953 1.125 -23.117 1.00 90.50 973 ASN A N 1
ATOM 7401 C CA . ASN A 1 973 ? -26.396 0.877 -24.486 1.00 90.50 973 ASN A CA 1
ATOM 7402 C C . ASN A 1 973 ? -26.235 2.162 -25.305 1.00 90.50 973 ASN A C 1
ATOM 7404 O O . ASN A 1 973 ? -27.076 3.061 -25.228 1.00 90.50 973 ASN A O 1
ATOM 7408 N N . ASN A 1 974 ? -25.149 2.245 -26.072 1.00 90.06 974 ASN A N 1
ATOM 7409 C CA . ASN A 1 974 ? -24.931 3.304 -27.047 1.00 90.06 974 ASN A CA 1
ATOM 7410 C C . ASN A 1 974 ? -25.740 2.981 -28.315 1.00 90.06 974 ASN A C 1
ATOM 7412 O O . ASN A 1 974 ? -25.366 2.083 -29.069 1.00 90.06 974 ASN A O 1
ATOM 7416 N N . GLN A 1 975 ? -26.841 3.695 -28.560 1.00 86.19 975 GLN A N 1
ATOM 7417 C CA . GLN A 1 975 ? -27.677 3.474 -29.747 1.00 86.19 975 GLN A CA 1
ATOM 7418 C C . GLN A 1 975 ? -27.215 4.290 -30.969 1.00 86.19 975 GLN A C 1
ATOM 7420 O O . GLN A 1 975 ? -27.799 4.154 -32.045 1.00 86.19 975 GLN A O 1
ATOM 7425 N N . GLU A 1 976 ? -26.161 5.099 -30.827 1.00 84.44 976 GLU A N 1
ATOM 7426 C CA . GLU A 1 976 ? -25.552 5.838 -31.929 1.00 84.44 976 GLU A CA 1
ATOM 7427 C C . GLU A 1 976 ? -24.774 4.910 -32.868 1.00 84.44 976 GLU A C 1
ATOM 7429 O O . GLU A 1 976 ? -24.233 3.872 -32.485 1.00 84.44 976 GLU A O 1
ATOM 7434 N N . SER A 1 977 ? -24.662 5.320 -34.133 1.00 80.44 977 SER A N 1
ATOM 7435 C CA . SER A 1 977 ? -23.929 4.556 -35.156 1.00 80.44 977 SER A CA 1
ATOM 7436 C C . SER A 1 977 ? -22.398 4.601 -35.013 1.00 80.44 977 SER A C 1
ATOM 7438 O O . SER A 1 977 ? -21.691 3.905 -35.743 1.00 80.44 977 SER A O 1
ATOM 7440 N N . THR A 1 978 ? -21.875 5.396 -34.075 1.00 80.44 978 THR A N 1
ATOM 7441 C CA . THR A 1 978 ? -20.440 5.603 -33.845 1.00 80.44 978 THR A CA 1
ATOM 7442 C C . THR A 1 978 ? -20.079 5.487 -32.367 1.00 80.44 978 THR A C 1
ATOM 7444 O O . THR A 1 978 ? -20.886 5.781 -31.485 1.00 80.44 978 THR A O 1
ATOM 7447 N N . SER A 1 979 ? -18.840 5.078 -32.092 1.00 86.44 979 SER A N 1
ATOM 7448 C CA . SER A 1 979 ? -18.305 5.014 -30.730 1.00 86.44 979 SER A CA 1
ATOM 7449 C C . SER A 1 979 ? -18.240 6.400 -30.075 1.00 86.44 979 SER A C 1
ATOM 7451 O O . SER A 1 979 ? -18.038 7.400 -30.762 1.00 86.44 979 SER A O 1
ATOM 7453 N N . MET A 1 980 ? -18.353 6.451 -28.748 1.00 86.06 980 MET A N 1
ATOM 7454 C CA . MET A 1 980 ? -18.277 7.674 -27.937 1.00 86.06 980 MET A CA 1
ATOM 7455 C C . MET A 1 980 ? -17.323 7.502 -26.753 1.00 86.06 980 MET A C 1
ATOM 7457 O O . MET A 1 980 ? -17.099 6.383 -26.303 1.00 86.06 980 MET A O 1
ATOM 7461 N N . TYR A 1 981 ? -16.778 8.601 -26.232 1.00 88.12 981 TYR A N 1
ATOM 7462 C CA . TYR A 1 981 ? -15.887 8.605 -25.070 1.00 88.12 981 TYR A CA 1
ATOM 7463 C C . TYR A 1 981 ? -16.482 9.416 -23.913 1.00 88.12 981 TYR A C 1
ATOM 7465 O O . TYR A 1 981 ? -16.797 10.600 -24.060 1.00 88.12 981 TYR A O 1
ATOM 7473 N N . GLY A 1 982 ? -16.613 8.773 -22.756 1.00 88.31 982 GLY A N 1
ATOM 7474 C CA . GLY A 1 982 ? -17.183 9.341 -21.533 1.00 88.31 982 GLY A CA 1
ATOM 7475 C C . GLY A 1 982 ? -16.499 8.792 -20.286 1.00 88.31 982 GLY A C 1
ATOM 7476 O O . GLY A 1 982 ? -15.513 8.061 -20.386 1.00 88.31 982 GLY A O 1
ATOM 7477 N N . ILE A 1 983 ? -17.050 9.096 -19.115 1.00 88.81 983 ILE A N 1
ATOM 7478 C CA . ILE A 1 983 ? -16.634 8.500 -17.840 1.00 88.81 983 ILE A CA 1
ATOM 7479 C C . ILE A 1 983 ? -17.831 7.907 -17.105 1.00 88.81 983 ILE A C 1
ATOM 7481 O O . ILE A 1 983 ? -18.893 8.521 -17.030 1.00 88.81 983 ILE A O 1
ATOM 7485 N N . VAL A 1 984 ? -17.655 6.694 -16.580 1.00 91.44 984 VAL A N 1
ATOM 7486 C CA . VAL A 1 984 ? -18.642 6.005 -15.743 1.00 91.44 984 VAL A CA 1
ATOM 7487 C C . VAL A 1 984 ? -18.239 6.188 -14.286 1.00 91.44 984 VAL A C 1
ATOM 7489 O O . VAL A 1 984 ? -17.158 5.760 -13.888 1.00 91.44 984 VAL A O 1
ATOM 7492 N N . THR A 1 985 ? -19.103 6.810 -13.493 1.00 92.25 985 THR A N 1
ATOM 7493 C CA . THR A 1 985 ? -18.861 7.156 -12.091 1.00 92.25 985 THR A CA 1
ATOM 7494 C C . THR A 1 985 ? -19.803 6.379 -11.175 1.00 92.25 985 THR A C 1
ATOM 7496 O O . THR A 1 985 ? -21.022 6.443 -11.336 1.00 92.25 985 THR A O 1
ATOM 7499 N N . LEU A 1 986 ? -19.252 5.694 -10.171 1.00 93.81 986 LEU A N 1
ATOM 7500 C CA . LEU A 1 986 ? -20.008 5.126 -9.057 1.00 93.81 986 LEU A CA 1
ATOM 7501 C C . LEU A 1 986 ? -20.252 6.202 -7.996 1.00 93.81 986 LEU A C 1
ATOM 7503 O O . LEU A 1 986 ? -19.307 6.732 -7.404 1.00 93.81 986 LEU A O 1
ATOM 7507 N N . LEU A 1 987 ? -21.524 6.490 -7.728 1.00 90.81 987 LEU A N 1
ATOM 7508 C CA . LEU A 1 987 ? -21.959 7.427 -6.702 1.00 90.81 987 LEU A CA 1
ATOM 7509 C C . LEU A 1 987 ? -22.441 6.669 -5.461 1.00 90.81 987 LEU A C 1
ATOM 7511 O O . LEU A 1 987 ? -23.315 5.806 -5.546 1.00 90.81 987 LEU A O 1
ATOM 7515 N N . VAL A 1 988 ? -21.897 7.028 -4.298 1.00 93.00 988 VAL A N 1
ATOM 7516 C CA . VAL A 1 988 ? -22.335 6.543 -2.981 1.00 93.00 988 VAL A CA 1
ATOM 7517 C C . VAL A 1 988 ? -22.716 7.745 -2.128 1.00 93.00 988 VAL A C 1
ATOM 7519 O O . VAL A 1 988 ? -21.898 8.630 -1.887 1.00 93.00 988 VAL A O 1
ATOM 7522 N N . ASP A 1 989 ? -23.981 7.813 -1.718 1.00 88.88 989 ASP A N 1
ATOM 7523 C CA . ASP A 1 989 ? -24.600 8.976 -1.066 1.00 88.88 989 ASP A CA 1
ATOM 7524 C C . ASP A 1 989 ? -24.353 10.296 -1.829 1.00 88.88 989 ASP A C 1
ATOM 7526 O O . ASP A 1 989 ? -24.116 11.351 -1.238 1.00 88.88 989 ASP A O 1
ATOM 7530 N N . GLY A 1 990 ? -24.354 10.225 -3.165 1.00 80.88 990 GLY A N 1
ATOM 7531 C CA . GLY A 1 990 ? -24.070 11.355 -4.058 1.00 80.88 990 GLY A CA 1
ATOM 7532 C C . GLY A 1 990 ? -22.589 11.742 -4.178 1.00 80.88 990 GLY A C 1
ATOM 7533 O O . GLY A 1 990 ? -22.275 12.701 -4.879 1.00 80.88 990 GLY A O 1
ATOM 7534 N N . ARG A 1 991 ? -21.664 11.020 -3.530 1.00 83.50 991 ARG A N 1
ATOM 7535 C CA . ARG A 1 991 ? -20.212 11.232 -3.652 1.00 83.50 991 ARG A CA 1
ATOM 7536 C C . ARG A 1 991 ? -19.614 10.285 -4.689 1.00 83.50 991 ARG A C 1
ATOM 7538 O O . ARG A 1 991 ? -19.921 9.098 -4.672 1.00 83.50 991 ARG A O 1
ATOM 7545 N N . SER A 1 992 ? -18.726 10.797 -5.539 1.00 84.44 992 SER A N 1
ATOM 7546 C CA . SER A 1 992 ? -17.918 9.978 -6.454 1.00 84.44 992 SER A CA 1
ATOM 7547 C C . SER A 1 992 ? -16.949 9.095 -5.668 1.00 84.44 992 SER A C 1
ATOM 7549 O O . SER A 1 992 ? -16.178 9.608 -4.856 1.00 84.44 992 SER A O 1
ATOM 7551 N N . ILE A 1 993 ? -17.003 7.785 -5.905 1.00 83.56 993 ILE A N 1
ATOM 7552 C CA . ILE A 1 993 ? -16.182 6.774 -5.224 1.00 83.56 993 ILE A CA 1
ATOM 7553 C C . ILE A 1 993 ? -15.216 6.070 -6.176 1.00 83.56 993 ILE A C 1
ATOM 7555 O O . ILE A 1 993 ? -14.081 5.790 -5.796 1.00 83.56 993 ILE A O 1
ATOM 7559 N N . ASP A 1 994 ? -15.670 5.784 -7.391 1.00 86.38 994 ASP A N 1
ATOM 7560 C CA . ASP A 1 994 ? -14.895 5.148 -8.455 1.00 86.38 994 ASP A CA 1
ATOM 7561 C C . ASP A 1 994 ? -15.314 5.789 -9.775 1.00 86.38 994 ASP A C 1
ATOM 7563 O O . ASP A 1 994 ? -16.489 6.128 -9.939 1.00 86.38 994 ASP A O 1
ATOM 7567 N N . ALA A 1 995 ? -14.369 6.012 -10.682 1.00 82.88 995 ALA A N 1
ATOM 7568 C CA . ALA A 1 995 ? -14.603 6.758 -11.911 1.00 82.88 995 ALA A CA 1
ATOM 7569 C C . ALA A 1 995 ? -13.694 6.221 -13.023 1.00 82.88 995 ALA A C 1
ATOM 7571 O O . ALA A 1 995 ? -12.468 6.289 -12.930 1.00 82.88 995 ALA A O 1
ATOM 7572 N N . ILE A 1 996 ? -14.305 5.648 -14.059 1.00 82.50 996 ILE A N 1
ATOM 7573 C CA . ILE A 1 996 ? -13.622 4.887 -15.109 1.00 82.50 996 ILE A CA 1
ATOM 7574 C C . ILE A 1 996 ? -13.920 5.529 -16.469 1.00 82.50 996 ILE A C 1
ATOM 7576 O O . ILE A 1 996 ? -15.050 5.411 -16.960 1.00 82.50 996 ILE A O 1
ATOM 7580 N N . PRO A 1 997 ? -12.945 6.211 -17.100 1.00 84.31 997 PRO A N 1
ATOM 7581 C CA . PRO A 1 997 ? -13.076 6.649 -18.483 1.00 84.31 997 PRO A CA 1
ATOM 7582 C C . PRO A 1 997 ? -13.236 5.452 -19.420 1.00 84.31 997 PRO A C 1
ATOM 7584 O O . PRO A 1 997 ? -12.555 4.435 -19.271 1.00 84.31 997 PRO A O 1
ATOM 7587 N N . TYR A 1 998 ? -14.159 5.551 -20.375 1.00 86.69 998 TYR A N 1
ATOM 7588 C CA . TYR A 1 998 ? -14.578 4.414 -21.186 1.00 86.69 998 TYR A CA 1
ATOM 7589 C C . TYR A 1 998 ? -14.925 4.811 -22.625 1.00 86.69 998 TYR A C 1
ATOM 7591 O O . TYR A 1 998 ? -15.483 5.878 -22.894 1.00 86.69 998 TYR A O 1
ATOM 7599 N N . LEU A 1 999 ? -14.614 3.907 -23.557 1.00 88.00 999 LEU A N 1
ATOM 7600 C CA . LEU A 1 999 ? -14.979 4.001 -24.967 1.00 88.00 999 LEU A CA 1
ATOM 7601 C C . LEU A 1 999 ? -16.234 3.158 -25.234 1.00 88.00 999 LEU A C 1
ATOM 7603 O O . LEU A 1 999 ? -16.153 1.942 -25.404 1.00 88.00 999 LEU A O 1
ATOM 7607 N N . PHE A 1 1000 ? -17.389 3.808 -25.313 1.00 87.81 1000 PHE A N 1
ATOM 7608 C CA . PHE A 1 1000 ? -18.670 3.166 -25.587 1.00 87.81 1000 PHE A CA 1
ATOM 7609 C C . PHE A 1 1000 ? -18.806 2.859 -27.079 1.00 87.81 1000 PHE A C 1
ATOM 7611 O O . PHE A 1 1000 ? -19.126 3.743 -27.879 1.00 87.81 1000 PHE A O 1
ATOM 7618 N N . LYS A 1 1001 ? -18.578 1.604 -27.470 1.00 87.94 1001 LYS A N 1
ATOM 7619 C CA . LYS A 1 1001 ? -18.850 1.127 -28.835 1.00 87.94 1001 LYS A CA 1
ATOM 7620 C C . LYS A 1 1001 ? -20.367 1.087 -29.096 1.00 87.94 1001 LYS A C 1
ATOM 7622 O O . LYS A 1 1001 ? -21.124 0.951 -28.134 1.00 87.94 1001 LYS A O 1
ATOM 7627 N N . PRO A 1 1002 ? -20.831 1.177 -30.358 1.00 87.31 1002 PRO A N 1
ATOM 7628 C CA . PRO A 1 1002 ? -22.240 0.981 -30.701 1.00 87.31 1002 PRO A CA 1
ATOM 7629 C C . PRO A 1 1002 ? -22.792 -0.343 -30.153 1.00 87.31 1002 PRO A C 1
ATOM 7631 O O . PRO A 1 1002 ? -22.176 -1.399 -30.317 1.00 87.31 1002 PRO A O 1
ATOM 7634 N N . GLY A 1 1003 ? -23.965 -0.287 -29.525 1.00 86.81 1003 GLY A N 1
ATOM 7635 C CA . GLY A 1 1003 ? -24.585 -1.389 -28.794 1.00 86.81 1003 GLY A CA 1
ATOM 7636 C C . GLY A 1 1003 ? -24.263 -1.393 -27.295 1.00 86.81 1003 GLY A C 1
ATOM 7637 O O . GLY A 1 1003 ? -24.032 -0.353 -26.677 1.00 86.81 1003 GLY A O 1
ATOM 7638 N N . PHE A 1 1004 ? -24.299 -2.583 -26.693 1.00 88.00 1004 PHE A N 1
ATOM 7639 C CA . PHE A 1 1004 ? -24.129 -2.777 -25.251 1.00 88.00 1004 PHE A CA 1
ATOM 7640 C C . PHE A 1 1004 ? -22.656 -2.784 -24.829 1.00 88.00 1004 PHE A C 1
ATOM 7642 O O . PHE A 1 1004 ? -21.844 -3.525 -25.383 1.00 88.00 1004 PHE A O 1
ATOM 7649 N N . ASN A 1 1005 ? -22.352 -2.017 -23.786 1.00 89.56 1005 ASN A N 1
ATOM 7650 C CA . ASN A 1 1005 ? -21.056 -1.932 -23.120 1.00 89.56 1005 ASN A CA 1
ATOM 7651 C C . ASN A 1 1005 ? -21.240 -2.304 -21.639 1.00 89.56 1005 ASN A C 1
ATOM 7653 O O . ASN A 1 1005 ? -22.229 -1.889 -21.042 1.00 89.56 1005 ASN A O 1
ATOM 7657 N N . ASP A 1 1006 ? -20.312 -3.065 -21.057 1.00 91.25 1006 ASP A N 1
ATOM 7658 C CA . ASP A 1 1006 ? -20.319 -3.491 -19.645 1.00 91.25 1006 ASP A CA 1
ATOM 7659 C C . ASP A 1 1006 ? -19.098 -2.895 -18.932 1.00 91.25 1006 ASP A C 1
ATOM 7661 O O . ASP A 1 1006 ? -17.968 -3.002 -19.428 1.00 91.25 1006 ASP A O 1
ATOM 7665 N N . VAL A 1 1007 ? -19.337 -2.246 -17.791 1.00 88.31 1007 VAL A N 1
ATOM 7666 C CA . VAL A 1 1007 ? -18.330 -1.548 -16.987 1.00 88.31 1007 VAL A CA 1
ATOM 7667 C C . VAL A 1 1007 ? -18.467 -1.970 -15.523 1.00 88.31 1007 VAL A C 1
ATOM 7669 O O . VAL A 1 1007 ? -19.404 -1.578 -14.828 1.00 88.31 1007 VAL A O 1
ATOM 7672 N N . GLU A 1 1008 ? -17.516 -2.777 -15.043 1.00 90.56 1008 GLU A N 1
ATOM 7673 C CA . GLU A 1 1008 ? -17.424 -3.163 -13.630 1.00 90.56 1008 GLU A CA 1
ATOM 7674 C C . GLU A 1 1008 ? -16.853 -1.992 -12.814 1.00 90.56 1008 GLU A C 1
ATOM 7676 O O . GLU A 1 1008 ? -15.693 -1.616 -12.985 1.00 90.56 1008 GLU A O 1
ATOM 7681 N N . LEU A 1 1009 ? -17.660 -1.443 -11.909 1.00 88.38 1009 LEU A N 1
ATOM 7682 C CA . LEU A 1 1009 ? -17.257 -0.421 -10.940 1.00 88.38 1009 LEU A CA 1
ATOM 7683 C C . LEU A 1 1009 ? -16.851 -1.091 -9.616 1.00 88.38 1009 LEU A C 1
ATOM 7685 O O . LEU A 1 1009 ? -17.159 -2.263 -9.379 1.00 88.38 1009 LEU A O 1
ATOM 7689 N N . SER A 1 1010 ? -16.179 -0.375 -8.712 1.00 88.00 1010 SER A N 1
ATOM 7690 C CA . SER A 1 1010 ? -15.712 -0.954 -7.450 1.00 88.00 1010 SER A CA 1
ATOM 7691 C C . SER A 1 1010 ? -15.781 -0.007 -6.251 1.00 88.00 1010 SER A C 1
ATOM 7693 O O . SER A 1 1010 ? -15.446 1.165 -6.323 1.00 88.00 1010 SER A O 1
ATOM 7695 N N . TRP A 1 1011 ? -16.181 -0.524 -5.088 1.00 88.00 1011 TRP A N 1
ATOM 7696 C CA . TRP A 1 1011 ? -16.148 0.241 -3.838 1.00 88.00 1011 TRP A CA 1
ATOM 7697 C C . TRP A 1 1011 ? -15.790 -0.640 -2.646 1.00 88.00 1011 TRP A C 1
ATOM 7699 O O . TRP A 1 1011 ? -16.425 -1.668 -2.411 1.00 88.00 1011 TRP A O 1
ATOM 7709 N N . MET A 1 1012 ? -14.789 -0.237 -1.860 1.00 84.44 1012 MET A N 1
ATOM 7710 C CA . MET A 1 1012 ? -14.513 -0.850 -0.562 1.00 84.44 1012 MET A CA 1
ATOM 7711 C C . MET A 1 1012 ? -15.456 -0.270 0.497 1.00 84.44 1012 MET A C 1
ATOM 7713 O O . MET A 1 1012 ? -15.273 0.861 0.941 1.00 84.44 1012 MET A O 1
ATOM 7717 N N . ILE A 1 1013 ? -16.446 -1.059 0.920 1.00 84.19 1013 ILE A N 1
ATOM 7718 C CA . ILE A 1 1013 ? -17.434 -0.647 1.922 1.00 84.19 1013 ILE A CA 1
ATOM 7719 C C . ILE A 1 1013 ? -16.716 -0.417 3.264 1.00 84.19 1013 ILE A C 1
ATOM 7721 O O . ILE A 1 1013 ? -16.099 -1.364 3.774 1.00 84.19 1013 ILE A O 1
ATOM 7725 N N . PRO A 1 1014 ? -16.801 0.784 3.870 1.00 77.25 1014 PRO A N 1
ATOM 7726 C CA . PRO A 1 1014 ? -16.218 1.066 5.177 1.00 77.25 1014 PRO A CA 1
ATOM 7727 C C . PRO A 1 1014 ? -16.721 0.117 6.271 1.00 77.25 1014 PRO A C 1
ATOM 7729 O O . PRO A 1 1014 ? -17.809 -0.453 6.182 1.00 77.25 1014 PRO A O 1
ATOM 7732 N N . LYS A 1 1015 ? -15.937 -0.038 7.340 1.00 76.50 1015 LYS A N 1
ATOM 7733 C CA . LYS A 1 1015 ? -16.400 -0.671 8.582 1.00 76.50 1015 LYS A CA 1
ATOM 7734 C C . LYS A 1 1015 ? -16.963 0.421 9.491 1.00 76.50 1015 LYS A C 1
ATOM 7736 O O . LYS A 1 1015 ? -16.195 1.099 10.162 1.00 76.50 1015 LYS A O 1
ATOM 7741 N N . ASN A 1 1016 ? -18.280 0.602 9.492 1.00 72.62 1016 ASN A N 1
ATOM 7742 C CA . ASN A 1 1016 ? -18.968 1.568 10.347 1.00 72.62 1016 ASN A CA 1
ATOM 7743 C C . ASN A 1 1016 ? -20.217 0.910 10.947 1.00 72.62 1016 ASN A C 1
ATOM 7745 O O . ASN A 1 1016 ? -21.217 0.719 10.264 1.00 72.62 1016 ASN A O 1
ATOM 7749 N N . VAL A 1 1017 ? -20.162 0.589 12.240 1.00 65.31 1017 VAL A N 1
ATOM 7750 C CA . VAL A 1 1017 ? -21.221 -0.158 12.942 1.00 65.31 1017 VAL A CA 1
ATOM 7751 C C . VAL A 1 1017 ? -22.567 0.585 12.955 1.00 65.31 1017 VAL A C 1
ATOM 7753 O O . VAL A 1 1017 ? -23.606 -0.061 13.037 1.00 65.31 1017 VAL A O 1
ATOM 7756 N N . GLN A 1 1018 ? -22.564 1.920 12.851 1.00 67.62 1018 GLN A N 1
ATOM 7757 C CA . GLN A 1 1018 ? -23.774 2.746 12.914 1.00 67.62 1018 GLN A CA 1
ATOM 7758 C C . GLN A 1 1018 ? -24.447 2.938 11.549 1.00 67.62 1018 GLN A C 1
ATOM 7760 O O . GLN A 1 1018 ? -25.673 2.994 11.481 1.00 67.62 1018 GLN A O 1
ATOM 7765 N N . LYS A 1 1019 ? -23.673 3.039 10.458 1.00 75.25 1019 LYS A N 1
ATOM 7766 C CA . LYS A 1 1019 ? -24.232 3.228 9.112 1.00 75.25 1019 LYS A CA 1
ATOM 7767 C C . LYS A 1 1019 ? -24.484 1.883 8.436 1.00 75.25 1019 LYS A C 1
ATOM 7769 O O . LYS A 1 1019 ? -23.559 1.242 7.938 1.00 75.25 1019 LYS A O 1
ATOM 7774 N N . LEU A 1 1020 ? -25.748 1.465 8.432 1.00 79.69 1020 LEU A N 1
ATOM 7775 C CA . LEU A 1 1020 ? -26.171 0.182 7.875 1.00 79.69 1020 LEU A CA 1
ATOM 7776 C C . LEU A 1 1020 ? -26.631 0.272 6.418 1.00 79.69 1020 LEU A C 1
ATOM 7778 O O . LEU A 1 1020 ? -26.598 -0.748 5.746 1.00 79.69 1020 LEU A O 1
ATOM 7782 N N . ASP A 1 1021 ? -26.985 1.434 5.884 1.00 87.31 1021 ASP A N 1
ATOM 7783 C CA . ASP A 1 1021 ? -27.477 1.595 4.514 1.00 87.31 1021 ASP A CA 1
ATOM 7784 C C . ASP A 1 1021 ? -26.725 2.676 3.724 1.00 87.31 1021 ASP A C 1
ATOM 7786 O O . ASP A 1 1021 ? -26.138 3.596 4.288 1.00 87.31 1021 ASP A O 1
ATOM 7790 N N . TYR A 1 1022 ? -26.706 2.543 2.397 1.00 91.50 1022 TYR A N 1
ATOM 7791 C CA . TYR A 1 1022 ? -26.054 3.481 1.482 1.00 91.50 1022 TYR A CA 1
ATOM 7792 C C . TYR A 1 1022 ? -26.873 3.656 0.206 1.00 91.50 1022 TYR A C 1
ATOM 7794 O O . TYR A 1 1022 ? -27.347 2.678 -0.375 1.00 91.50 1022 TYR A O 1
ATOM 7802 N N . ASN A 1 1023 ? -26.983 4.899 -0.261 1.00 91.81 1023 ASN A N 1
ATOM 7803 C CA . ASN A 1 1023 ? -27.613 5.224 -1.537 1.00 91.81 1023 ASN A CA 1
ATOM 7804 C C . ASN A 1 1023 ? -26.600 5.046 -2.670 1.00 91.81 1023 ASN A C 1
ATOM 7806 O O . ASN A 1 1023 ? -25.614 5.776 -2.717 1.00 91.81 1023 ASN A O 1
ATOM 7810 N N . ILE A 1 1024 ? -26.833 4.097 -3.575 1.00 94.25 1024 ILE A N 1
ATOM 7811 C CA . ILE A 1 1024 ? -25.924 3.766 -4.675 1.00 94.25 1024 ILE A CA 1
ATOM 7812 C C . ILE A 1 1024 ? -26.580 4.105 -6.018 1.00 94.25 1024 ILE A C 1
ATOM 7814 O O . ILE A 1 1024 ? -27.713 3.701 -6.284 1.00 94.25 1024 ILE A O 1
ATOM 7818 N N . SER A 1 1025 ? -25.858 4.801 -6.890 1.00 94.25 1025 SER A N 1
ATOM 7819 C CA . SER A 1 1025 ? -26.247 5.050 -8.284 1.00 94.25 1025 SER A CA 1
ATOM 7820 C C . SER A 1 1025 ? -25.011 5.102 -9.186 1.00 94.25 1025 SER A C 1
ATOM 7822 O O . SER A 1 1025 ? -23.887 5.243 -8.705 1.00 94.25 1025 SER A O 1
ATOM 7824 N N . ALA A 1 1026 ? -25.204 4.963 -10.496 1.00 93.50 1026 ALA A N 1
ATOM 7825 C CA . ALA A 1 1026 ? -24.165 5.237 -11.485 1.00 93.50 1026 ALA A CA 1
ATOM 7826 C C . ALA A 1 1026 ? -24.510 6.516 -12.243 1.00 93.50 1026 ALA A C 1
ATOM 7828 O O . ALA A 1 1026 ? -25.684 6.781 -12.503 1.00 93.50 1026 ALA A O 1
ATOM 7829 N N . ARG A 1 1027 ? -23.484 7.274 -12.632 1.00 93.38 1027 ARG A N 1
ATOM 7830 C CA . ARG A 1 1027 ? -23.588 8.382 -13.583 1.00 93.38 1027 ARG A CA 1
ATOM 7831 C C . ARG A 1 1027 ? -22.630 8.157 -14.741 1.00 93.38 1027 ARG A C 1
ATOM 7833 O O . ARG A 1 1027 ? -21.500 7.728 -14.532 1.00 93.38 1027 ARG A O 1
ATOM 7840 N N . VAL A 1 1028 ? -23.076 8.460 -15.949 1.00 92.56 1028 VAL A N 1
ATOM 7841 C CA . VAL A 1 1028 ? -22.260 8.483 -17.160 1.00 92.56 1028 VAL A CA 1
ATOM 7842 C C . VAL A 1 1028 ? -22.198 9.915 -17.659 1.00 92.56 1028 VAL A C 1
ATOM 7844 O O . VAL A 1 1028 ? -23.223 10.470 -18.046 1.00 92.56 1028 VAL A O 1
ATOM 7847 N N . ASP A 1 1029 ? -21.003 10.499 -17.651 1.00 89.06 1029 ASP A N 1
ATOM 7848 C CA . ASP A 1 1029 ? -20.752 11.826 -18.209 1.00 89.06 1029 ASP A CA 1
ATOM 7849 C C . ASP A 1 1029 ? -20.229 11.672 -19.650 1.00 89.06 1029 ASP A C 1
ATOM 7851 O O . ASP A 1 1029 ? -19.206 11.026 -19.898 1.00 89.06 1029 ASP A O 1
ATOM 7855 N N . LEU A 1 1030 ? -20.953 12.250 -20.611 1.00 87.00 1030 LEU A N 1
ATOM 7856 C CA . LEU A 1 1030 ? -20.715 12.173 -22.053 1.00 87.00 1030 LEU A CA 1
ATOM 7857 C C . LEU A 1 1030 ? -20.737 13.574 -22.665 1.00 87.00 1030 LEU A C 1
ATOM 7859 O O . LEU A 1 1030 ? -21.790 14.132 -22.978 1.00 87.00 1030 LEU A O 1
ATOM 7863 N N . TYR A 1 1031 ? -19.541 14.128 -22.868 1.00 82.69 1031 TYR A N 1
ATOM 7864 C CA . TYR A 1 1031 ? -19.301 15.372 -23.599 1.00 82.69 1031 TYR A CA 1
ATOM 7865 C C . TYR A 1 1031 ? -20.155 16.558 -23.101 1.00 82.69 1031 TYR A C 1
ATOM 7867 O O . TYR A 1 1031 ? -20.649 17.360 -23.891 1.00 82.69 1031 TYR A O 1
ATOM 7875 N N . GLY A 1 1032 ? -20.341 16.658 -21.780 1.00 75.19 1032 GLY A N 1
ATOM 7876 C CA . GLY A 1 1032 ? -21.118 17.719 -21.127 1.00 75.19 1032 GLY A CA 1
ATOM 7877 C C . GLY A 1 1032 ? -22.583 17.383 -20.831 1.00 75.19 1032 GLY A C 1
ATOM 7878 O O . GLY A 1 1032 ? -23.226 18.160 -20.134 1.00 75.19 1032 GLY A O 1
ATOM 7879 N N . ASN A 1 1033 ? -23.090 16.238 -21.294 1.00 81.62 1033 ASN A N 1
ATOM 7880 C CA . ASN A 1 1033 ? -24.349 15.662 -20.817 1.00 81.62 1033 ASN A CA 1
ATOM 7881 C C . ASN A 1 1033 ? -24.061 14.627 -19.728 1.00 81.62 1033 ASN A C 1
ATOM 7883 O O . ASN A 1 1033 ? -23.094 13.875 -19.857 1.00 81.62 1033 ASN A O 1
ATOM 7887 N N . ASP A 1 1034 ? -24.920 14.527 -18.716 1.00 86.81 1034 ASP A N 1
ATOM 7888 C CA . ASP A 1 1034 ? -24.882 13.439 -17.741 1.00 86.81 1034 ASP A CA 1
ATOM 7889 C C . ASP A 1 1034 ? -26.157 12.589 -17.784 1.00 86.81 1034 ASP A C 1
ATOM 7891 O O . ASP A 1 1034 ? -27.265 13.088 -17.988 1.00 86.81 1034 ASP A O 1
ATOM 7895 N N . LEU A 1 1035 ? -25.988 11.279 -17.613 1.00 89.19 1035 LEU A N 1
ATOM 7896 C CA . LEU A 1 1035 ? -27.071 10.311 -17.483 1.00 89.19 1035 LEU A CA 1
ATOM 7897 C C . LEU A 1 1035 ? -26.858 9.535 -16.185 1.00 89.19 1035 LEU A C 1
ATOM 7899 O O . LEU A 1 1035 ? -25.838 8.868 -16.029 1.00 89.19 1035 LEU A O 1
ATOM 7903 N N . SER A 1 1036 ? -27.804 9.617 -15.253 1.00 92.00 1036 SER A N 1
ATOM 7904 C CA . SER A 1 1036 ? -27.732 8.934 -13.955 1.00 92.00 1036 SER A CA 1
ATOM 7905 C C . SER A 1 1036 ? -28.788 7.836 -13.852 1.00 92.00 1036 SER A C 1
ATOM 7907 O O . SER A 1 1036 ? -29.911 8.031 -14.308 1.00 92.00 1036 SER A O 1
ATOM 7909 N N . THR A 1 1037 ? -28.469 6.706 -13.217 1.00 94.38 1037 THR A N 1
ATOM 7910 C CA . THR A 1 1037 ? -29.490 5.714 -12.843 1.00 94.38 1037 THR A CA 1
ATOM 7911 C C . THR A 1 1037 ? -30.384 6.245 -11.724 1.00 94.38 1037 THR A C 1
ATOM 7913 O O . THR A 1 1037 ? -29.958 7.056 -10.898 1.00 94.38 1037 THR A O 1
ATOM 7916 N N . SER A 1 1038 ? -31.575 5.662 -11.582 1.00 92.69 1038 SER A N 1
ATOM 7917 C CA . SER A 1 1038 ? -32.296 5.627 -10.306 1.00 92.69 1038 SER A CA 1
ATOM 7918 C C . SER A 1 1038 ? -31.370 5.200 -9.156 1.00 92.69 1038 SER A C 1
ATOM 7920 O O . SER A 1 1038 ? -30.450 4.409 -9.372 1.00 92.69 1038 SER A O 1
ATOM 7922 N N . THR A 1 1039 ? -31.627 5.663 -7.934 1.00 92.12 1039 THR A N 1
ATOM 7923 C CA . THR A 1 1039 ? -30.866 5.266 -6.736 1.00 92.12 1039 THR A CA 1
ATOM 7924 C C . THR A 1 1039 ? -31.373 3.938 -6.169 1.00 92.12 1039 THR A C 1
ATOM 7926 O O . THR A 1 1039 ? -32.570 3.783 -5.934 1.00 92.12 1039 THR A O 1
ATOM 7929 N N . GLY A 1 1040 ? -30.465 3.002 -5.892 1.00 89.12 1040 GLY A N 1
ATOM 7930 C CA . GLY A 1 1040 ? -30.730 1.773 -5.144 1.00 89.12 1040 GLY A CA 1
ATOM 7931 C C . GLY A 1 1040 ? -30.172 1.845 -3.726 1.00 89.12 1040 GLY A C 1
ATOM 7932 O O . GLY A 1 1040 ? -29.206 2.560 -3.462 1.00 89.12 1040 GLY A O 1
ATOM 7933 N N . ILE A 1 1041 ? -30.770 1.089 -2.805 1.00 90.31 1041 ILE A N 1
ATOM 7934 C CA . ILE A 1 1041 ? -30.327 1.025 -1.408 1.00 90.31 1041 ILE A CA 1
ATOM 7935 C C . ILE A 1 1041 ? -29.476 -0.230 -1.212 1.00 90.31 1041 ILE A C 1
ATOM 7937 O O . ILE A 1 1041 ? -29.971 -1.355 -1.317 1.00 90.31 1041 ILE A O 1
ATOM 7941 N N . LEU A 1 1042 ? -28.199 -0.037 -0.881 1.00 91.94 1042 LEU A N 1
ATOM 7942 C CA . LEU A 1 1042 ? -27.340 -1.102 -0.381 1.00 91.94 1042 LEU A CA 1
ATOM 7943 C C . LEU A 1 1042 ? -27.473 -1.190 1.137 1.00 91.94 1042 LEU A C 1
ATOM 7945 O O . LEU A 1 1042 ? -26.976 -0.330 1.859 1.00 91.94 1042 LEU A O 1
ATOM 7949 N N . ASN A 1 1043 ? -28.051 -2.284 1.616 1.00 91.12 1043 ASN A N 1
ATOM 7950 C CA . ASN A 1 1043 ? -28.025 -2.658 3.020 1.00 91.12 1043 ASN A CA 1
ATOM 7951 C C . ASN A 1 1043 ? -26.700 -3.358 3.346 1.00 91.12 1043 ASN A C 1
ATOM 7953 O O . ASN A 1 1043 ? -26.180 -4.178 2.584 1.00 91.12 1043 ASN A O 1
ATOM 7957 N N . THR A 1 1044 ? -26.152 -3.056 4.511 1.00 90.88 1044 THR A N 1
ATOM 7958 C CA . THR A 1 1044 ? -24.870 -3.555 4.990 1.00 90.88 1044 THR A CA 1
ATOM 7959 C C . THR A 1 1044 ? -24.960 -4.019 6.431 1.00 90.88 1044 THR A C 1
ATOM 7961 O O . THR A 1 1044 ? -25.864 -3.657 7.178 1.00 90.88 1044 THR A O 1
ATOM 7964 N N . PHE A 1 1045 ? -24.027 -4.884 6.816 1.00 88.94 1045 PHE A N 1
ATOM 7965 C CA . PHE A 1 1045 ? -23.985 -5.457 8.154 1.00 88.94 1045 PHE A CA 1
ATOM 7966 C C . PHE A 1 1045 ? -22.551 -5.791 8.566 1.00 88.94 1045 PHE A C 1
ATOM 7968 O O . PHE A 1 1045 ? -21.679 -6.072 7.733 1.00 88.94 1045 PHE A O 1
ATOM 7975 N N . VAL A 1 1046 ? -22.314 -5.809 9.875 1.00 86.38 1046 VAL A N 1
ATOM 7976 C CA . VAL A 1 1046 ? -21.041 -6.234 10.462 1.00 86.38 1046 VAL A CA 1
ATOM 7977 C C . VAL A 1 1046 ? -20.939 -7.760 10.388 1.00 86.38 1046 VAL A C 1
ATOM 7979 O O . VAL A 1 1046 ? -21.734 -8.478 10.989 1.00 86.38 1046 VAL A O 1
ATOM 7982 N N . ARG A 1 1047 ? -19.950 -8.279 9.646 1.00 84.94 1047 ARG A N 1
ATOM 7983 C CA . ARG A 1 1047 ? -19.820 -9.726 9.377 1.00 84.94 1047 ARG A CA 1
ATOM 7984 C C . ARG A 1 1047 ? -19.553 -10.572 10.624 1.00 84.94 1047 ARG A C 1
ATOM 7986 O O . ARG A 1 1047 ? -20.011 -11.710 10.680 1.00 84.94 1047 ARG A O 1
ATOM 7993 N N . THR A 1 1048 ? -18.797 -10.040 11.580 1.00 85.81 1048 THR A N 1
ATOM 7994 C CA . THR A 1 1048 ? -18.457 -10.713 12.839 1.00 85.81 1048 THR A CA 1
ATOM 7995 C C . THR A 1 1048 ? -18.722 -9.749 13.983 1.00 85.81 1048 THR A C 1
ATOM 7997 O O . THR A 1 1048 ? -18.057 -8.720 14.063 1.00 85.81 1048 THR A O 1
ATOM 8000 N N . GLN A 1 1049 ? -19.664 -10.079 14.859 1.00 84.50 1049 GLN A N 1
ATOM 8001 C CA . GLN A 1 1049 ? -19.899 -9.341 16.100 1.00 84.50 1049 GLN A CA 1
ATOM 8002 C C . GLN A 1 1049 ? -19.192 -10.062 17.252 1.00 84.50 1049 GLN A C 1
ATOM 8004 O O . GLN A 1 1049 ? -19.195 -11.294 17.295 1.00 84.50 1049 GLN A O 1
ATOM 8009 N N . SER A 1 1050 ? -18.587 -9.302 18.164 1.00 83.56 1050 SER A N 1
ATOM 8010 C CA . SER A 1 1050 ? -18.071 -9.816 19.437 1.00 83.56 1050 SER A CA 1
ATOM 8011 C C . SER A 1 1050 ? -19.088 -9.490 20.523 1.00 83.56 1050 SER A C 1
ATOM 8013 O O . SER A 1 1050 ? -19.532 -8.346 20.610 1.00 83.56 1050 SER A O 1
ATOM 8015 N N . LYS A 1 1051 ? -19.465 -10.483 21.324 1.00 80.69 1051 LYS A N 1
ATOM 8016 C CA . LYS A 1 1051 ? -20.318 -10.342 22.504 1.00 80.69 1051 LYS A CA 1
ATOM 8017 C C . LYS A 1 1051 ? -19.554 -10.886 23.711 1.00 80.69 1051 LYS A C 1
ATOM 8019 O O . LYS A 1 1051 ? -18.871 -11.903 23.602 1.00 80.69 1051 LYS A O 1
ATOM 8024 N N . GLN A 1 1052 ? -19.653 -10.196 24.841 1.00 76.94 1052 GLN A N 1
ATOM 8025 C CA . GLN A 1 1052 ? -19.095 -10.683 26.101 1.00 76.94 1052 GLN A CA 1
ATOM 8026 C C . GLN A 1 1052 ? -19.889 -11.894 26.606 1.00 76.94 1052 GLN A C 1
ATOM 8028 O O . GLN A 1 1052 ? -21.074 -12.020 26.288 1.00 76.94 1052 GLN A O 1
ATOM 8033 N N . ILE A 1 1053 ? -19.249 -12.773 27.383 1.00 72.88 1053 ILE A N 1
ATOM 8034 C CA . ILE A 1 1053 ? -19.962 -13.841 28.096 1.00 72.88 1053 ILE A CA 1
ATOM 8035 C C . ILE A 1 1053 ? -20.909 -13.206 29.121 1.00 72.88 1053 ILE A C 1
ATOM 8037 O O . ILE A 1 1053 ? -20.498 -12.422 29.976 1.00 72.88 1053 ILE A O 1
ATOM 8041 N N . GLN A 1 1054 ? -22.189 -13.541 29.000 1.00 66.31 1054 GLN A N 1
ATOM 8042 C CA . GLN A 1 1054 ? -23.281 -13.179 29.902 1.00 66.31 1054 GLN A CA 1
ATOM 8043 C C . GLN A 1 1054 ? -24.215 -14.392 30.003 1.00 66.31 1054 GLN A C 1
ATOM 8045 O O . GLN A 1 1054 ? -24.142 -15.284 29.156 1.00 66.31 1054 GLN A O 1
ATOM 8050 N N . ASP A 1 1055 ? -25.105 -14.413 31.000 1.00 62.69 1055 ASP A N 1
ATOM 8051 C CA . ASP A 1 1055 ? -26.029 -15.535 31.239 1.00 62.69 1055 ASP A CA 1
ATOM 8052 C C . ASP A 1 1055 ? -26.788 -15.963 29.972 1.00 62.69 1055 ASP A C 1
ATOM 8054 O O . ASP A 1 1055 ? -27.011 -17.156 29.770 1.00 62.69 1055 ASP A O 1
ATOM 8058 N N . PHE A 1 1056 ? -27.120 -15.001 29.100 1.00 76.38 1056 PHE A N 1
ATOM 8059 C CA . PHE A 1 1056 ? -27.733 -15.222 27.793 1.00 76.38 1056 PHE A CA 1
ATOM 8060 C C . PHE A 1 1056 ? -27.100 -14.348 26.708 1.00 76.38 1056 PHE A C 1
ATOM 8062 O O . PHE A 1 1056 ? -26.792 -13.174 26.913 1.00 76.38 1056 PHE A O 1
ATOM 8069 N N . VAL A 1 1057 ? -26.963 -14.924 25.516 1.00 82.38 1057 VAL A N 1
ATOM 8070 C CA . VAL A 1 1057 ? -26.533 -14.256 24.291 1.00 82.38 1057 VAL A CA 1
ATOM 8071 C C . VAL A 1 1057 ? -27.709 -14.247 23.325 1.00 82.38 1057 VAL A C 1
ATOM 8073 O O . VAL A 1 1057 ? -27.933 -15.213 22.599 1.00 82.38 1057 VAL A O 1
ATOM 8076 N N . GLU A 1 1058 ? -28.445 -13.142 23.309 1.00 84.31 1058 GLU A N 1
ATOM 8077 C CA . GLU A 1 1058 ? -29.533 -12.893 22.358 1.00 84.31 1058 GLU A CA 1
ATOM 8078 C C . GLU A 1 1058 ? -28.979 -12.904 20.922 1.00 84.31 1058 GLU A C 1
ATOM 8080 O O . GLU A 1 1058 ? -28.069 -12.132 20.587 1.00 84.31 1058 GLU A O 1
ATOM 8085 N N . LEU A 1 1059 ? -29.472 -13.801 20.065 1.00 88.50 1059 LEU A N 1
ATOM 8086 C CA . LEU A 1 1059 ? -29.074 -13.897 18.660 1.00 88.50 1059 LEU A CA 1
ATOM 8087 C C . LEU A 1 1059 ? -30.262 -13.634 17.742 1.00 88.50 1059 LEU A C 1
ATOM 8089 O O . LEU A 1 1059 ? -31.180 -14.445 17.634 1.00 88.50 1059 LEU A O 1
ATOM 8093 N N . ASP A 1 1060 ? -30.185 -12.521 17.023 1.00 87.44 1060 ASP A N 1
ATOM 8094 C CA . ASP A 1 1060 ? -31.271 -12.021 16.191 1.00 87.44 1060 ASP A CA 1
ATOM 8095 C C . ASP A 1 1060 ? -30.916 -11.928 14.710 1.00 87.44 1060 ASP A C 1
ATOM 8097 O O . ASP A 1 1060 ? -29.755 -11.917 14.293 1.00 87.44 1060 ASP A O 1
ATOM 8101 N N . LEU A 1 1061 ? -31.962 -11.827 13.895 1.00 91.00 1061 LEU A N 1
ATOM 8102 C CA . LEU A 1 1061 ? -31.854 -11.476 12.485 1.00 91.00 1061 LEU A CA 1
ATOM 8103 C C . LEU A 1 1061 ? -31.593 -9.970 12.356 1.00 91.00 1061 LEU A C 1
ATOM 8105 O O . LEU A 1 1061 ? -32.388 -9.159 12.828 1.00 91.00 1061 LEU A O 1
ATOM 8109 N N . ILE A 1 1062 ? -30.521 -9.585 11.661 1.00 88.44 1062 ILE A N 1
ATOM 8110 C CA . ILE A 1 1062 ? -30.262 -8.178 11.332 1.00 88.44 1062 ILE A CA 1
ATOM 8111 C C . ILE A 1 1062 ? -31.280 -7.756 10.275 1.00 88.44 1062 ILE A C 1
ATOM 8113 O O . ILE A 1 1062 ? -31.373 -8.398 9.225 1.00 88.44 1062 ILE A O 1
ATOM 8117 N N . ARG A 1 1063 ? -32.027 -6.682 10.543 1.00 87.25 1063 ARG A N 1
ATOM 8118 C CA . ARG A 1 1063 ? -33.077 -6.154 9.661 1.00 87.25 1063 ARG A CA 1
ATOM 8119 C C . ARG A 1 1063 ? -32.757 -4.748 9.160 1.00 87.25 1063 ARG A C 1
ATOM 8121 O O . ARG A 1 1063 ? -32.025 -4.013 9.818 1.00 87.25 1063 ARG A O 1
ATOM 8128 N N . ASN A 1 1064 ? -33.301 -4.386 8.000 1.00 82.75 1064 ASN A N 1
ATOM 8129 C CA . ASN A 1 1064 ? -33.267 -3.013 7.489 1.00 82.75 1064 ASN A CA 1
ATOM 8130 C C . ASN A 1 1064 ? -34.358 -2.146 8.152 1.00 82.75 1064 ASN A C 1
ATOM 8132 O O . ASN A 1 1064 ? -35.179 -2.638 8.928 1.00 82.75 1064 ASN A O 1
ATOM 8136 N N . ALA A 1 1065 ? -34.408 -0.858 7.797 1.00 75.56 1065 ALA A N 1
ATOM 8137 C CA . ALA A 1 1065 ? -35.424 0.080 8.286 1.00 75.56 1065 ALA A CA 1
ATOM 8138 C C . ALA A 1 1065 ? -36.877 -0.299 7.912 1.00 75.56 1065 ALA A C 1
ATOM 8140 O O . ALA A 1 1065 ? -37.809 0.138 8.583 1.00 75.56 1065 ALA A O 1
ATOM 8141 N N . ASN A 1 1066 ? -37.075 -1.130 6.881 1.00 78.38 1066 ASN A N 1
ATOM 8142 C CA . ASN A 1 1066 ? -38.388 -1.629 6.456 1.00 78.38 1066 ASN A CA 1
ATOM 8143 C C . ASN A 1 1066 ? -38.811 -2.915 7.198 1.00 78.38 1066 ASN A C 1
ATOM 8145 O O . ASN A 1 1066 ? -39.956 -3.345 7.076 1.00 78.38 1066 ASN A O 1
ATOM 8149 N N . GLY A 1 1067 ? -37.906 -3.531 7.970 1.00 79.69 1067 GLY A N 1
ATOM 8150 C CA . GLY A 1 1067 ? -38.121 -4.792 8.684 1.00 79.69 1067 GLY A CA 1
ATOM 8151 C C . GLY A 1 1067 ? -37.685 -6.057 7.930 1.00 79.69 1067 GLY A C 1
ATOM 8152 O O . GLY A 1 1067 ? -37.765 -7.150 8.503 1.00 79.69 1067 GLY A O 1
ATOM 8153 N N . ASP A 1 1068 ? -37.187 -5.946 6.696 1.00 84.38 1068 ASP A N 1
ATOM 8154 C CA . ASP A 1 1068 ? -36.687 -7.081 5.908 1.00 84.38 1068 ASP A CA 1
ATOM 8155 C C . ASP A 1 1068 ? -35.383 -7.630 6.497 1.00 84.38 1068 ASP A C 1
ATOM 8157 O O . ASP A 1 1068 ? -34.565 -6.879 7.029 1.00 84.38 1068 ASP A O 1
ATOM 8161 N N . VAL A 1 1069 ? -35.153 -8.940 6.377 1.00 88.00 1069 VAL A N 1
ATOM 8162 C CA . VAL A 1 1069 ? -33.929 -9.587 6.877 1.00 88.00 1069 VAL A CA 1
ATOM 8163 C C . VAL A 1 1069 ? -32.754 -9.296 5.940 1.00 88.00 1069 VAL A C 1
ATOM 8165 O O . VAL A 1 1069 ? -32.763 -9.680 4.776 1.00 88.00 1069 VAL A O 1
ATOM 8168 N N . VAL A 1 1070 ? -31.718 -8.650 6.476 1.00 89.56 1070 VAL A N 1
ATOM 8169 C CA . VAL A 1 1070 ? -30.471 -8.307 5.776 1.00 89.56 1070 VAL A CA 1
ATOM 8170 C C . VAL A 1 1070 ? -29.400 -9.370 6.014 1.00 89.56 1070 VAL A C 1
ATOM 8172 O O . VAL A 1 1070 ? -28.651 -9.725 5.104 1.00 89.56 1070 VAL A O 1
ATOM 8175 N N . ALA A 1 1071 ? -29.294 -9.890 7.238 1.00 90.75 1071 ALA A N 1
ATOM 8176 C CA . ALA A 1 1071 ? -28.302 -10.908 7.563 1.00 90.75 1071 ALA A CA 1
ATOM 8177 C C . ALA A 1 1071 ? -28.730 -11.800 8.731 1.00 90.75 1071 ALA A C 1
ATOM 8179 O O . ALA A 1 1071 ? -29.386 -11.354 9.671 1.00 90.75 1071 ALA A O 1
ATOM 8180 N N . ARG A 1 1072 ? -28.293 -13.063 8.689 1.00 91.06 1072 ARG A N 1
ATOM 8181 C CA . ARG A 1 1072 ? -28.616 -14.088 9.688 1.00 91.06 1072 ARG A CA 1
ATOM 8182 C C . ARG A 1 1072 ? -27.376 -14.641 10.407 1.00 91.06 1072 ARG A C 1
ATOM 8184 O O . ARG A 1 1072 ? -26.350 -14.860 9.749 1.00 91.06 1072 ARG A O 1
ATOM 8191 N N . PRO A 1 1073 ? -27.442 -14.898 11.726 1.00 91.56 1073 PRO A N 1
ATOM 8192 C CA . PRO A 1 1073 ? -26.374 -15.560 12.472 1.00 91.56 1073 PRO A CA 1
ATOM 8193 C C . PRO A 1 1073 ? -26.208 -17.003 11.976 1.00 91.56 1073 PRO A C 1
ATOM 8195 O O . PRO A 1 1073 ? -27.182 -17.735 11.801 1.00 91.56 1073 PRO A O 1
ATOM 8198 N N . SER A 1 1074 ? -24.963 -17.399 11.694 1.00 88.69 1074 SER A N 1
ATOM 8199 C CA . SER A 1 1074 ? -24.646 -18.666 11.003 1.00 88.69 1074 SER A CA 1
ATOM 8200 C C . SER A 1 1074 ? -23.544 -19.504 11.655 1.00 88.69 1074 SER A C 1
ATOM 8202 O O . SER A 1 1074 ? -23.334 -20.661 11.287 1.00 88.69 1074 SER A O 1
ATOM 8204 N N . LEU A 1 1075 ? -22.799 -18.889 12.573 1.00 90.00 1075 LEU A N 1
ATOM 8205 C CA . LEU A 1 1075 ? -21.712 -19.490 13.329 1.00 90.00 1075 LEU A CA 1
ATOM 8206 C C . LEU A 1 1075 ? -21.589 -18.740 14.656 1.00 90.00 1075 LEU A C 1
ATOM 8208 O O . LEU A 1 1075 ? -21.355 -17.531 14.636 1.00 90.00 1075 LEU A O 1
ATOM 8212 N N . ILE A 1 1076 ? -21.674 -19.464 15.768 1.00 90.31 1076 ILE A N 1
ATOM 8213 C CA . ILE A 1 1076 ? -21.227 -19.015 17.093 1.00 90.31 1076 ILE A CA 1
ATOM 8214 C C . ILE A 1 1076 ? -19.901 -19.719 17.378 1.00 90.31 1076 ILE A C 1
ATOM 8216 O O . ILE A 1 1076 ? -19.800 -20.923 17.144 1.00 90.31 1076 ILE A O 1
ATOM 8220 N N . TYR A 1 1077 ? -18.891 -19.008 17.871 1.00 90.69 1077 TYR A N 1
ATOM 8221 C CA . TYR A 1 1077 ? -17.651 -19.623 18.343 1.00 90.69 1077 TYR A CA 1
ATOM 8222 C C . TYR A 1 1077 ? -17.011 -18.826 19.476 1.00 90.69 1077 TYR A C 1
ATOM 8224 O O . TYR A 1 1077 ? -17.084 -17.597 19.500 1.00 90.69 1077 TYR A O 1
ATOM 8232 N N . ALA A 1 1078 ? -16.351 -19.529 20.389 1.00 85.50 1078 ALA A N 1
ATOM 8233 C CA . ALA A 1 1078 ? -15.544 -18.941 21.450 1.00 85.50 1078 ALA A CA 1
ATOM 8234 C C . ALA A 1 1078 ? -14.299 -19.802 21.708 1.00 85.50 1078 ALA A C 1
ATOM 8236 O O . ALA A 1 1078 ? -14.217 -20.960 21.286 1.00 85.50 1078 ALA A O 1
ATOM 8237 N N . SER A 1 1079 ? -13.320 -19.205 22.378 1.00 84.44 1079 SER A N 1
ATOM 8238 C CA . SER A 1 1079 ? -12.055 -19.835 22.747 1.00 84.44 1079 SER A CA 1
ATOM 8239 C C . SER A 1 1079 ? -11.672 -19.395 24.152 1.00 84.44 1079 SER A C 1
ATOM 8241 O O . SER A 1 1079 ? -11.484 -18.197 24.368 1.00 84.44 1079 SER A O 1
ATOM 8243 N N . ASN A 1 1080 ? -11.537 -20.346 25.068 1.00 78.44 1080 ASN A N 1
ATOM 8244 C CA . ASN A 1 1080 ? -10.960 -20.145 26.385 1.00 78.44 1080 ASN A CA 1
ATOM 8245 C C . ASN A 1 1080 ? -9.501 -20.636 26.360 1.00 78.44 1080 ASN A C 1
ATOM 8247 O O . ASN A 1 1080 ? -9.192 -21.644 25.727 1.00 78.44 1080 ASN A O 1
ATOM 8251 N N . ASN A 1 1081 ? -8.607 -19.892 27.003 1.00 68.50 1081 ASN A N 1
ATOM 8252 C CA . ASN A 1 1081 ? -7.174 -20.196 27.117 1.00 68.50 1081 ASN A CA 1
ATOM 8253 C C . ASN A 1 1081 ? -6.712 -20.094 28.584 1.00 68.50 1081 ASN A C 1
ATOM 8255 O O . ASN A 1 1081 ? -5.536 -19.870 28.858 1.00 68.50 1081 ASN A O 1
ATOM 8259 N N . ASP A 1 1082 ? -7.662 -20.156 29.515 1.00 59.69 1082 ASP A N 1
ATOM 8260 C CA . ASP A 1 1082 ? -7.399 -20.124 30.944 1.00 59.69 1082 ASP A CA 1
ATOM 8261 C C . ASP A 1 1082 ? -7.135 -21.547 31.460 1.00 59.69 1082 ASP A C 1
ATOM 8263 O O . ASP A 1 1082 ? -7.937 -22.454 31.237 1.00 59.69 1082 ASP A O 1
ATOM 8267 N N . ASP A 1 1083 ? -6.016 -21.726 32.165 1.00 54.34 1083 ASP A N 1
ATOM 8268 C CA . ASP A 1 1083 ? -5.562 -22.996 32.770 1.00 54.34 1083 ASP A CA 1
ATOM 8269 C C . ASP A 1 1083 ? -6.298 -23.291 34.099 1.00 54.34 1083 ASP A C 1
ATOM 8271 O O . ASP A 1 1083 ? -5.904 -24.134 34.905 1.00 54.34 1083 ASP A O 1
ATOM 8275 N N . SER A 1 1084 ? -7.376 -22.549 34.364 1.00 57.56 1084 SER A N 1
ATOM 8276 C CA . SER A 1 1084 ? -8.260 -22.744 35.504 1.00 57.56 1084 SER A CA 1
ATOM 8277 C C . SER A 1 1084 ? -9.216 -23.923 35.287 1.00 57.56 1084 SER A C 1
ATOM 8279 O O . SER A 1 1084 ? -9.386 -24.445 34.186 1.00 57.56 1084 SER A O 1
ATOM 8281 N N . ASP A 1 1085 ? -9.908 -24.332 36.349 1.00 66.19 1085 ASP A N 1
ATOM 8282 C CA . ASP A 1 1085 ? -10.923 -25.398 36.357 1.00 66.19 1085 ASP A CA 1
ATOM 8283 C C . ASP A 1 1085 ? -12.236 -25.043 35.608 1.00 66.19 1085 ASP A C 1
ATOM 8285 O O . ASP A 1 1085 ? -13.270 -25.678 35.811 1.00 66.19 1085 ASP A O 1
ATOM 8289 N N . MET A 1 1086 ? -12.219 -24.003 34.768 1.00 75.69 1086 MET A N 1
ATOM 8290 C CA . MET A 1 1086 ? -13.376 -23.404 34.095 1.00 75.69 1086 MET A CA 1
ATOM 8291 C C . MET A 1 1086 ? -13.633 -24.030 32.720 1.00 75.69 1086 MET A C 1
ATOM 8293 O O . MET A 1 1086 ? -12.735 -24.047 31.878 1.00 75.69 1086 MET A O 1
ATOM 8297 N N . ARG A 1 1087 ? -14.850 -24.525 32.468 1.00 80.62 1087 ARG A N 1
ATOM 8298 C CA . ARG A 1 1087 ? -15.227 -25.213 31.219 1.00 80.62 1087 ARG A CA 1
ATOM 8299 C C . ARG A 1 1087 ? -16.451 -24.605 30.556 1.00 80.62 1087 ARG A C 1
ATOM 8301 O O . ARG A 1 1087 ? -17.381 -24.185 31.242 1.00 80.62 1087 ARG A O 1
ATOM 8308 N N . PHE A 1 1088 ? -16.470 -24.573 29.227 1.00 87.12 1088 PHE A N 1
ATOM 8309 C CA . PHE A 1 1088 ? -17.610 -24.066 28.470 1.00 87.12 1088 PHE A CA 1
ATOM 8310 C C . PHE A 1 1088 ? -18.854 -24.914 28.700 1.00 87.12 1088 PHE A C 1
ATOM 8312 O O . PHE A 1 1088 ? -18.874 -26.103 28.387 1.00 87.12 1088 PHE A O 1
ATOM 8319 N N . ARG A 1 1089 ? -19.936 -24.253 29.115 1.00 87.62 1089 ARG A N 1
ATOM 8320 C CA . ARG A 1 1089 ? -21.290 -24.787 29.017 1.00 87.62 1089 ARG A CA 1
ATOM 8321 C C . ARG A 1 1089 ? -22.100 -23.955 28.038 1.00 87.62 1089 ARG A C 1
ATOM 8323 O O . ARG A 1 1089 ? -22.244 -22.746 28.207 1.00 87.62 1089 ARG A O 1
ATOM 8330 N N . VAL A 1 1090 ? -22.628 -24.605 27.009 1.00 90.94 1090 VAL A N 1
ATOM 8331 C CA . VAL A 1 1090 ? -23.467 -23.985 25.981 1.00 90.94 1090 VAL A CA 1
ATOM 8332 C C . VAL A 1 1090 ? -24.838 -24.636 26.009 1.00 90.94 1090 VAL A C 1
ATOM 8334 O O . VAL A 1 1090 ? -24.966 -25.836 25.773 1.00 90.94 1090 VAL A O 1
ATOM 8337 N N . VAL A 1 1091 ? -25.863 -23.836 26.274 1.00 90.25 1091 VAL A N 1
ATOM 8338 C CA . VAL A 1 1091 ? -27.260 -24.253 26.392 1.00 90.25 1091 VAL A CA 1
ATOM 8339 C C . VAL A 1 1091 ? -28.079 -23.514 25.335 1.00 90.25 1091 VAL A C 1
ATOM 8341 O O . VAL A 1 1091 ? -27.947 -22.301 25.162 1.00 90.25 1091 VAL A O 1
ATOM 8344 N N . SER A 1 1092 ? -28.905 -24.257 24.598 1.00 91.06 1092 SER A N 1
ATOM 8345 C CA . SER A 1 1092 ? -29.781 -23.692 23.570 1.00 91.06 1092 SER A CA 1
ATOM 8346 C C . SER A 1 1092 ? -30.925 -22.870 24.192 1.00 91.06 1092 SER A C 1
ATOM 8348 O O . SER A 1 1092 ? -31.250 -23.081 25.364 1.00 91.06 1092 SER A O 1
ATOM 8350 N N . PRO A 1 1093 ? -31.619 -22.004 23.426 1.00 88.31 1093 PRO A N 1
ATOM 8351 C CA . PRO A 1 1093 ? -32.743 -21.202 23.932 1.00 88.31 1093 PRO A CA 1
ATOM 8352 C C . PRO A 1 1093 ? -33.895 -22.022 24.537 1.00 88.31 1093 PRO A C 1
ATOM 8354 O O . PRO A 1 1093 ? -34.688 -21.520 25.324 1.00 88.31 1093 PRO A O 1
ATOM 8357 N N . GLN A 1 1094 ? -33.989 -23.306 24.181 1.00 85.56 1094 GLN A N 1
ATOM 8358 C CA . GLN A 1 1094 ? -34.971 -24.266 24.693 1.00 85.56 1094 GLN A CA 1
ATOM 8359 C C . GLN A 1 1094 ? -34.504 -24.980 25.981 1.00 85.56 1094 GLN A C 1
ATOM 8361 O O . GLN A 1 1094 ? -35.168 -25.906 26.441 1.00 85.56 1094 GLN A O 1
ATOM 8366 N N . GLY A 1 1095 ? -33.349 -24.607 26.545 1.00 86.44 1095 GLY A N 1
ATOM 8367 C CA . GLY A 1 1095 ? -32.787 -25.201 27.761 1.00 86.44 1095 GLY A CA 1
ATOM 8368 C C . GLY A 1 1095 ? -32.052 -26.533 27.561 1.00 86.44 1095 GLY A C 1
ATOM 8369 O O . GLY A 1 1095 ? -31.720 -27.194 28.541 1.00 86.44 1095 GLY A O 1
ATOM 8370 N N . THR A 1 1096 ? -31.785 -26.957 26.319 1.00 90.56 1096 THR A N 1
ATOM 8371 C CA . THR A 1 1096 ? -31.032 -28.198 26.054 1.00 90.56 1096 THR A CA 1
ATOM 8372 C C . THR A 1 1096 ? -29.532 -27.928 26.153 1.00 90.56 1096 THR A C 1
ATOM 8374 O O . THR A 1 1096 ? -29.033 -27.046 25.453 1.00 90.56 1096 THR A O 1
ATOM 8377 N N . CYS A 1 1097 ? -28.793 -28.681 26.978 1.00 91.25 1097 CYS A N 1
ATOM 8378 C CA . CYS A 1 1097 ? -27.335 -28.552 27.009 1.00 91.25 1097 CYS A CA 1
ATOM 8379 C C . CYS A 1 1097 ? -26.710 -29.140 25.736 1.00 91.25 1097 CYS A C 1
ATOM 8381 O O . CYS A 1 1097 ? -26.880 -30.315 25.411 1.00 91.25 1097 CYS A O 1
ATOM 8383 N N . VAL A 1 1098 ? -25.980 -28.302 25.010 1.00 91.81 1098 VAL A N 1
ATOM 8384 C CA . VAL A 1 1098 ? -25.393 -28.605 23.703 1.00 91.81 1098 VAL A CA 1
ATOM 8385 C C . VAL A 1 1098 ? -23.924 -28.998 23.842 1.00 91.81 1098 VAL A C 1
ATOM 8387 O O . VAL A 1 1098 ? -23.487 -29.947 23.197 1.00 91.81 1098 VAL A O 1
ATOM 8390 N N . ILE A 1 1099 ? -23.183 -28.288 24.697 1.00 90.75 1099 ILE A N 1
ATOM 8391 C CA . ILE A 1 1099 ? -21.763 -28.515 25.001 1.00 90.75 1099 ILE A CA 1
ATOM 8392 C C . ILE A 1 1099 ? -21.575 -28.333 26.508 1.00 90.75 1099 ILE A C 1
ATOM 8394 O O . ILE A 1 1099 ? -22.119 -27.381 27.066 1.00 90.75 1099 ILE A O 1
ATOM 8398 N N . GLY A 1 1100 ? -20.819 -29.213 27.159 1.00 84.62 1100 GLY A N 1
ATOM 8399 C CA . GLY A 1 1100 ? -20.495 -29.110 28.584 1.00 84.62 1100 GLY A CA 1
ATOM 8400 C C . GLY A 1 1100 ? -19.664 -30.294 29.063 1.00 84.62 1100 GLY A C 1
ATOM 8401 O O . GLY A 1 1100 ? -19.570 -31.298 28.371 1.00 84.62 1100 GLY A O 1
ATOM 8402 N N . SER A 1 1101 ? -19.063 -30.196 30.246 1.00 75.19 1101 SER A N 1
ATOM 8403 C CA . SER A 1 1101 ? -18.260 -31.278 30.838 1.00 75.19 1101 SER A CA 1
ATOM 8404 C C . SER A 1 1101 ? -19.089 -32.406 31.470 1.00 75.19 1101 SER A C 1
ATOM 8406 O O . SER A 1 1101 ? -18.519 -33.416 31.879 1.00 75.19 1101 SER A O 1
ATOM 8408 N N . ASP A 1 1102 ? -20.414 -32.247 31.564 1.00 75.50 1102 ASP A N 1
ATOM 8409 C CA . ASP A 1 1102 ? -21.330 -33.258 32.092 1.00 75.50 1102 ASP A CA 1
ATOM 8410 C C . ASP A 1 1102 ? -21.825 -34.232 30.997 1.00 75.50 1102 ASP A C 1
ATOM 8412 O O . ASP A 1 1102 ? -21.985 -33.863 29.833 1.00 75.50 1102 ASP A O 1
ATOM 8416 N N . ASP A 1 1103 ? -22.109 -35.484 31.375 1.00 75.56 1103 ASP A N 1
ATOM 8417 C CA . ASP A 1 1103 ? -22.643 -36.522 30.469 1.00 75.56 1103 ASP A CA 1
ATOM 8418 C C . ASP A 1 1103 ? -24.116 -36.287 30.051 1.00 75.56 1103 ASP A C 1
ATOM 8420 O O . ASP A 1 1103 ? -24.705 -37.113 29.351 1.00 75.56 1103 ASP A O 1
ATOM 8424 N N . SER A 1 1104 ? -24.748 -35.191 30.493 1.00 80.94 1104 SER A N 1
ATOM 8425 C CA . SER A 1 1104 ? -26.113 -34.807 30.103 1.00 80.94 1104 SER A CA 1
ATOM 8426 C C . SER A 1 1104 ? -26.150 -33.841 28.910 1.00 80.94 1104 SER A C 1
ATOM 8428 O O . SER A 1 1104 ? -27.199 -33.684 28.280 1.00 80.94 1104 SER A O 1
ATOM 8430 N N . CYS A 1 1105 ? -25.015 -33.231 28.562 1.00 89.62 1105 CYS A N 1
ATOM 8431 C CA . CYS A 1 1105 ? -24.851 -32.394 27.379 1.00 89.62 1105 CYS A CA 1
ATOM 8432 C C . CYS A 1 1105 ? -24.663 -33.235 26.104 1.00 89.62 1105 CYS A C 1
ATOM 8434 O O . CYS A 1 1105 ? -23.982 -34.258 26.099 1.00 89.62 1105 CYS A O 1
ATOM 8436 N N . LEU A 1 1106 ? -25.239 -32.778 24.985 1.00 90.69 1106 LEU A N 1
ATOM 8437 C CA . LEU A 1 1106 ? -25.237 -33.520 23.712 1.00 90.69 1106 LEU A CA 1
ATOM 8438 C C . LEU A 1 1106 ? -23.834 -33.760 23.119 1.00 90.69 1106 LEU A C 1
ATOM 8440 O O . LEU A 1 1106 ? -23.654 -34.691 22.332 1.00 90.69 1106 LEU A O 1
ATOM 8444 N N . VAL A 1 1107 ? -22.855 -32.922 23.468 1.00 89.94 1107 VAL A N 1
ATOM 8445 C CA . VAL A 1 1107 ? -21.439 -33.075 23.113 1.00 89.94 1107 VAL A CA 1
ATOM 8446 C C . VAL A 1 1107 ? -20.585 -32.810 24.357 1.00 89.94 1107 VAL A C 1
ATOM 8448 O O . VAL A 1 1107 ? -20.259 -31.660 24.651 1.00 89.94 1107 VAL A O 1
ATOM 8451 N N . SER A 1 1108 ? -20.229 -33.874 25.085 1.00 85.69 1108 SER A N 1
ATOM 8452 C CA . SER A 1 1108 ? -19.415 -33.796 26.311 1.00 85.69 1108 SER A CA 1
ATOM 8453 C C . SER A 1 1108 ? -17.914 -34.043 26.109 1.00 85.69 1108 SER A C 1
ATOM 8455 O O . SER A 1 1108 ? -17.085 -33.684 26.946 1.00 85.69 1108 SER A O 1
ATOM 8457 N N . SER A 1 1109 ? -17.530 -34.613 24.966 1.00 85.25 1109 SER A N 1
ATOM 8458 C CA . SER A 1 1109 ? -16.147 -34.956 24.619 1.00 85.25 1109 SER A CA 1
ATOM 8459 C C . SER A 1 1109 ? -15.689 -34.291 23.318 1.00 85.25 1109 SER A C 1
ATOM 8461 O O . SER A 1 1109 ? -16.494 -33.755 22.556 1.00 85.25 1109 SER A O 1
ATOM 8463 N N . SER A 1 1110 ? -14.381 -34.343 23.044 1.00 87.38 1110 SER A N 1
ATOM 8464 C CA . SER A 1 1110 ? -13.798 -33.798 21.810 1.00 87.38 1110 SER A CA 1
ATOM 8465 C C . SER A 1 1110 ? -14.447 -34.396 20.556 1.00 87.38 1110 SER A C 1
ATOM 8467 O O . SER A 1 1110 ? -14.695 -35.600 20.502 1.00 87.38 1110 SER A O 1
ATOM 8469 N N . THR A 1 1111 ? -14.698 -33.567 19.539 1.00 88.31 1111 THR A N 1
ATOM 8470 C CA . THR A 1 1111 ? -15.223 -34.007 18.231 1.00 88.31 1111 THR A CA 1
ATOM 8471 C C . THR A 1 1111 ? -14.122 -34.359 17.227 1.00 88.31 1111 THR A C 1
ATOM 8473 O O . THR A 1 1111 ? -14.431 -34.727 16.093 1.00 88.31 1111 THR A O 1
ATOM 8476 N N . PHE A 1 1112 ? -12.852 -34.236 17.622 1.00 80.81 1112 PHE A N 1
ATOM 8477 C CA . PHE A 1 1112 ? -11.689 -34.570 16.800 1.00 80.81 1112 PHE A CA 1
ATOM 8478 C C . PHE A 1 1112 ? -11.662 -36.065 16.443 1.00 80.81 1112 PHE A C 1
ATOM 8480 O O . PHE A 1 1112 ? -11.904 -36.917 17.297 1.00 80.81 1112 PHE A O 1
ATOM 8487 N N . GLY A 1 1113 ? -11.392 -36.386 15.176 1.00 74.25 1113 GLY A N 1
ATOM 8488 C CA . GLY A 1 1113 ? -11.428 -37.757 14.651 1.00 74.25 1113 GLY A CA 1
ATOM 8489 C C . GLY A 1 1113 ? -12.811 -38.234 14.184 1.00 74.25 1113 GLY A C 1
ATOM 8490 O O . GLY A 1 1113 ? -12.913 -39.293 13.561 1.00 74.25 1113 GLY A O 1
ATOM 8491 N N . ASN A 1 1114 ? -13.878 -37.454 14.400 1.00 82.75 1114 ASN A N 1
ATOM 8492 C CA . ASN A 1 1114 ? -15.144 -37.656 13.688 1.00 82.75 1114 ASN A CA 1
ATOM 8493 C C . ASN A 1 1114 ? -15.012 -37.199 12.223 1.00 82.75 1114 ASN A C 1
ATOM 8495 O O . ASN A 1 1114 ? -14.112 -36.443 11.863 1.00 82.75 1114 ASN A O 1
ATOM 8499 N N . ARG A 1 1115 ? -15.934 -37.614 11.344 1.00 72.06 1115 ARG A N 1
ATOM 8500 C CA . ARG A 1 1115 ? -15.899 -37.245 9.916 1.00 72.06 1115 ARG A CA 1
ATOM 8501 C C . ARG A 1 1115 ? -16.016 -35.720 9.727 1.00 72.06 1115 ARG A C 1
ATOM 8503 O O . ARG A 1 1115 ? -17.118 -35.176 9.768 1.00 72.06 1115 ARG A O 1
ATOM 8510 N N . GLY A 1 1116 ? -14.886 -35.056 9.472 1.00 70.38 1116 GLY A N 1
ATOM 8511 C CA . GLY A 1 1116 ? -14.774 -33.592 9.381 1.00 70.38 1116 GLY A CA 1
ATOM 8512 C C . GLY A 1 1116 ? -14.634 -32.878 10.734 1.00 70.38 1116 GLY A C 1
ATOM 8513 O O . GLY A 1 1116 ? -14.947 -31.689 10.819 1.00 70.38 1116 GLY A O 1
ATOM 8514 N N . ASP A 1 1117 ? -14.225 -33.603 11.782 1.00 82.88 1117 ASP A N 1
ATOM 8515 C CA . ASP A 1 1117 ? -14.043 -33.171 13.181 1.00 82.88 1117 ASP A CA 1
ATOM 8516 C C . ASP A 1 1117 ? -15.267 -32.508 13.810 1.00 82.88 1117 ASP A C 1
ATOM 8518 O O . ASP A 1 1117 ? -15.159 -31.616 14.657 1.00 82.88 1117 ASP A O 1
ATOM 8522 N N . LEU A 1 1118 ? -16.452 -32.917 13.357 1.00 87.19 1118 LEU A N 1
ATOM 8523 C CA . LEU A 1 1118 ? -17.728 -32.355 13.766 1.00 87.19 1118 LEU A CA 1
ATOM 8524 C C . LEU A 1 1118 ? -18.734 -33.441 14.138 1.00 87.19 1118 LEU A C 1
ATOM 8526 O O . LEU A 1 1118 ? -18.758 -34.527 13.557 1.00 87.19 1118 LEU A O 1
ATOM 8530 N N . THR A 1 1119 ? -19.612 -33.099 15.072 1.00 89.69 1119 THR A N 1
ATOM 8531 C CA . THR A 1 1119 ? -20.787 -33.887 15.447 1.00 89.69 1119 THR A CA 1
ATOM 8532 C C . THR A 1 1119 ? -22.035 -33.126 15.013 1.00 89.69 1119 THR A C 1
ATOM 8534 O O . THR A 1 1119 ? -22.121 -31.910 15.187 1.00 89.69 1119 THR A O 1
ATOM 8537 N N . SER A 1 1120 ? -23.003 -33.820 14.413 1.00 91.56 1120 SER A N 1
ATOM 8538 C CA . SER A 1 1120 ? -24.312 -33.235 14.095 1.00 91.56 1120 SER A CA 1
ATOM 8539 C C . SER A 1 1120 ? -25.309 -33.612 15.184 1.00 91.56 1120 SER A C 1
ATOM 8541 O O . SER A 1 1120 ? -25.525 -34.799 15.415 1.00 91.56 1120 SER A O 1
ATOM 8543 N N . VAL A 1 1121 ? -25.921 -32.619 15.822 1.00 90.19 1121 VAL A N 1
ATOM 8544 C CA . VAL A 1 1121 ? -26.996 -32.804 16.805 1.00 90.19 1121 VAL A CA 1
ATOM 8545 C C . VAL A 1 1121 ? -28.291 -32.206 16.270 1.00 90.19 1121 VAL A C 1
ATOM 8547 O O . VAL A 1 1121 ? -28.268 -31.244 15.500 1.00 90.19 1121 VAL A O 1
ATOM 8550 N N . GLN A 1 1122 ? -29.423 -32.772 16.675 1.00 90.62 1122 GLN A N 1
ATOM 8551 C CA . GLN A 1 1122 ? -30.742 -32.270 16.308 1.00 90.62 1122 GLN A CA 1
ATOM 8552 C C . GLN A 1 1122 ? -31.421 -31.692 17.549 1.00 90.62 1122 GLN A C 1
ATOM 8554 O O . GLN A 1 1122 ? -31.589 -32.397 18.541 1.00 90.62 1122 GLN A O 1
ATOM 8559 N N . ILE A 1 1123 ? -31.801 -30.416 17.492 1.00 90.00 1123 ILE A N 1
ATOM 8560 C CA . ILE A 1 1123 ? -32.501 -29.707 18.570 1.00 90.00 1123 ILE A CA 1
ATOM 8561 C C . ILE A 1 1123 ? -33.747 -29.090 17.936 1.00 90.00 1123 ILE A C 1
ATOM 8563 O O . ILE A 1 1123 ? -33.633 -28.336 16.973 1.00 90.00 1123 ILE A O 1
ATOM 8567 N N . ASP A 1 1124 ? -34.925 -29.471 18.435 1.00 82.44 1124 ASP A N 1
ATOM 8568 C CA . ASP A 1 1124 ? -36.242 -29.044 17.929 1.00 82.44 1124 ASP A CA 1
ATOM 8569 C C . ASP A 1 1124 ? -36.393 -29.125 16.392 1.00 82.44 1124 ASP A C 1
ATOM 8571 O O . ASP A 1 1124 ? -36.816 -28.199 15.706 1.00 82.44 1124 ASP A O 1
ATOM 8575 N N . GLY A 1 1125 ? -35.958 -30.248 15.812 1.00 81.44 1125 GLY A N 1
ATOM 8576 C CA . GLY A 1 1125 ? -36.006 -30.491 14.366 1.00 81.44 1125 GLY A CA 1
ATOM 8577 C C . GLY A 1 1125 ? -34.838 -29.900 13.565 1.00 81.44 1125 GLY A C 1
ATOM 8578 O O . GLY A 1 1125 ? -34.457 -30.505 12.561 1.00 81.44 1125 GLY A O 1
ATOM 8579 N N . GLN A 1 1126 ? -34.219 -28.808 14.025 1.00 90.44 1126 GLN A N 1
ATOM 8580 C CA . GLN A 1 1126 ? -33.080 -28.144 13.378 1.00 90.44 1126 GLN A CA 1
ATOM 8581 C C . GLN A 1 1126 ? -31.759 -28.894 13.629 1.00 90.44 1126 GLN A C 1
ATOM 8583 O O . GLN A 1 1126 ? -31.509 -29.404 14.723 1.00 90.44 1126 GLN A O 1
ATOM 8588 N N . ILE A 1 1127 ? -30.895 -28.965 12.607 1.00 90.12 1127 ILE A N 1
ATOM 8589 C CA . ILE A 1 1127 ? -29.604 -29.670 12.673 1.00 90.12 1127 ILE A CA 1
ATOM 8590 C C . ILE A 1 1127 ? -28.463 -28.675 12.900 1.00 90.12 1127 ILE A C 1
ATOM 8592 O O . ILE A 1 1127 ? -28.140 -27.865 12.028 1.00 90.12 1127 ILE A O 1
ATOM 8596 N N . TYR A 1 1128 ? -27.791 -28.819 14.038 1.00 92.38 1128 TYR A N 1
ATOM 8597 C CA . TYR A 1 1128 ? -26.607 -28.056 14.414 1.00 92.38 1128 TYR A CA 1
ATOM 8598 C C . TYR A 1 1128 ? -25.356 -28.919 14.244 1.00 92.38 1128 TYR A C 1
ATOM 8600 O O . TYR A 1 1128 ? -25.301 -30.061 14.695 1.00 92.38 1128 TYR A O 1
ATOM 8608 N N . ARG A 1 1129 ? -24.328 -28.373 13.594 1.00 92.50 1129 ARG A N 1
ATOM 8609 C CA . ARG A 1 1129 ? -23.004 -28.989 13.448 1.00 92.50 1129 ARG A CA 1
ATOM 8610 C C . ARG A 1 1129 ? -22.039 -28.326 14.413 1.00 92.50 1129 ARG A C 1
ATOM 8612 O O . ARG A 1 1129 ? -21.775 -27.126 14.295 1.00 92.50 1129 ARG A O 1
ATOM 8619 N N . ILE A 1 1130 ? -21.523 -29.122 15.337 1.00 92.50 1130 ILE A N 1
ATOM 8620 C CA . ILE A 1 1130 ? -20.671 -28.699 16.442 1.00 92.50 1130 ILE A CA 1
ATOM 8621 C C . ILE A 1 1130 ? -19.255 -29.202 16.185 1.00 92.50 1130 ILE A C 1
ATOM 8623 O O . ILE A 1 1130 ? -19.072 -30.395 15.946 1.00 92.50 1130 ILE A O 1
ATOM 8627 N N . LYS A 1 1131 ? -18.260 -28.316 16.289 1.00 90.88 1131 LYS A N 1
ATOM 8628 C CA . LYS A 1 1131 ? -16.888 -28.717 16.632 1.00 90.88 1131 LYS A CA 1
ATOM 8629 C C . LYS A 1 1131 ? -16.607 -28.304 18.069 1.00 90.88 1131 LYS A C 1
ATOM 8631 O O . LYS A 1 1131 ? -16.892 -27.160 18.421 1.00 90.88 1131 LYS A O 1
ATOM 8636 N N . TYR A 1 1132 ? -16.031 -29.192 18.867 1.00 90.69 1132 TYR A N 1
ATOM 8637 C CA . TYR A 1 1132 ? -15.635 -28.923 20.249 1.00 90.69 1132 TYR A CA 1
ATOM 8638 C C . TYR A 1 1132 ? -14.292 -29.599 20.523 1.00 90.69 1132 TYR A C 1
ATOM 8640 O O . TYR A 1 1132 ? -14.139 -30.787 20.242 1.00 90.69 1132 TYR A O 1
ATOM 8648 N N . SER A 1 1133 ? -13.310 -28.858 21.044 1.00 84.62 1133 SER A N 1
ATOM 8649 C CA . SER A 1 1133 ? -11.979 -29.418 21.322 1.00 84.62 1133 SER A CA 1
ATOM 8650 C C . SER A 1 1133 ? -11.962 -30.357 22.537 1.00 84.62 1133 SER A C 1
ATOM 8652 O O . SER A 1 1133 ? -11.053 -31.185 22.641 1.00 84.62 1133 SER A O 1
ATOM 8654 N N . GLY A 1 1134 ? -13.001 -30.309 23.381 1.00 81.88 1134 GLY A N 1
ATOM 8655 C CA . GLY A 1 1134 ? -13.168 -31.122 24.586 1.00 81.88 1134 GLY A CA 1
ATOM 8656 C C . GLY A 1 1134 ? -12.645 -30.426 25.844 1.00 81.88 1134 GLY A C 1
ATOM 8657 O O . GLY A 1 1134 ? -11.618 -29.754 25.803 1.00 81.88 1134 GLY A O 1
ATOM 8658 N N . ALA A 1 1135 ? -13.310 -30.654 26.980 1.00 75.19 1135 ALA A N 1
ATOM 8659 C CA . ALA A 1 1135 ? -12.992 -30.029 28.269 1.00 75.19 1135 ALA A CA 1
ATOM 8660 C C . ALA A 1 1135 ? -11.559 -30.292 28.786 1.00 75.19 1135 ALA A C 1
ATOM 8662 O O . ALA A 1 1135 ? -11.090 -29.603 29.683 1.00 75.19 1135 ALA A O 1
ATOM 8663 N N . ASN A 1 1136 ? -10.840 -31.281 28.249 1.00 72.25 1136 ASN A N 1
ATOM 8664 C CA . ASN A 1 1136 ? -9.462 -31.586 28.656 1.00 72.25 1136 ASN A CA 1
ATOM 8665 C C . ASN A 1 1136 ? -8.402 -30.917 27.760 1.00 72.25 1136 ASN A C 1
ATOM 8667 O O . ASN A 1 1136 ? -7.214 -31.199 27.905 1.00 72.25 1136 ASN A O 1
ATOM 8671 N N . ASN A 1 1137 ? -8.810 -30.076 26.807 1.00 73.75 1137 ASN A N 1
ATOM 8672 C CA . ASN A 1 1137 ? -7.888 -29.330 25.963 1.00 73.75 1137 ASN A CA 1
ATOM 8673 C C . ASN A 1 1137 ? -7.439 -28.043 26.691 1.00 73.75 1137 ASN A C 1
ATOM 8675 O O . ASN A 1 1137 ? -8.316 -27.275 27.085 1.00 73.75 1137 ASN A O 1
ATOM 8679 N N . PRO A 1 1138 ? -6.123 -27.752 26.822 1.00 70.94 1138 PRO A N 1
ATOM 8680 C CA . PRO A 1 1138 ? -5.620 -26.485 27.387 1.00 70.94 1138 PRO A CA 1
ATOM 8681 C C . PRO A 1 1138 ? -6.143 -25.235 26.665 1.00 70.94 1138 PRO A C 1
ATOM 8683 O O . PRO A 1 1138 ? -6.081 -24.120 27.171 1.00 70.94 1138 PRO A O 1
ATOM 8686 N N . LEU A 1 1139 ? -6.645 -25.438 25.450 1.00 76.62 1139 LEU A N 1
ATOM 8687 C CA . LEU A 1 1139 ? -7.337 -24.471 24.634 1.00 76.62 1139 LEU A CA 1
ATOM 8688 C C . LEU A 1 1139 ? -8.734 -25.002 24.320 1.00 76.62 1139 LEU A C 1
ATOM 8690 O O . LEU A 1 1139 ? -9.002 -25.642 23.291 1.00 76.62 1139 LEU A O 1
ATOM 8694 N N . GLU A 1 1140 ? -9.653 -24.739 25.237 1.00 81.38 1140 GLU A N 1
ATOM 8695 C CA . GLU A 1 1140 ? -11.043 -25.097 25.034 1.00 81.38 1140 GLU A CA 1
ATOM 8696 C C . GLU A 1 1140 ? -11.636 -24.190 23.945 1.00 81.38 1140 GLU A C 1
ATOM 8698 O O . GLU A 1 1140 ? -11.618 -22.961 24.027 1.00 81.38 1140 GLU A O 1
ATOM 8703 N N . ARG A 1 1141 ? -12.128 -24.786 22.862 1.00 87.69 1141 ARG A N 1
ATOM 8704 C CA . ARG A 1 1141 ? -12.688 -24.088 21.702 1.00 87.69 1141 ARG A CA 1
ATOM 8705 C C . ARG A 1 1141 ? -13.960 -24.797 21.284 1.00 87.69 1141 ARG A C 1
ATOM 8707 O O . ARG A 1 1141 ? -13.978 -26.024 21.171 1.00 87.69 1141 ARG A O 1
ATOM 8714 N N . PHE A 1 1142 ? -14.993 -24.025 20.968 1.00 88.94 1142 PHE A N 1
ATOM 8715 C CA . PHE A 1 1142 ? -16.181 -24.558 20.312 1.00 88.94 1142 PHE A CA 1
ATOM 8716 C C . PHE A 1 1142 ? -16.590 -23.725 19.102 1.00 88.94 1142 PHE A C 1
ATOM 8718 O O . PHE A 1 1142 ? -16.334 -22.522 19.023 1.00 88.94 1142 PHE A O 1
ATOM 8725 N N . SER A 1 1143 ? -17.277 -24.373 18.165 1.00 92.25 1143 SER A N 1
ATOM 8726 C CA . SER A 1 1143 ? -18.011 -23.716 17.091 1.00 92.25 1143 SER A CA 1
ATOM 8727 C C . SER A 1 1143 ? -19.330 -24.437 16.830 1.00 92.25 1143 SER A C 1
ATOM 8729 O O . SER A 1 1143 ? -19.359 -25.662 16.745 1.00 92.25 1143 SER A O 1
ATOM 8731 N N . ILE A 1 1144 ? -20.415 -23.677 16.692 1.00 90.25 1144 ILE A N 1
ATOM 8732 C CA . ILE A 1 1144 ? -21.756 -24.180 16.376 1.00 90.25 1144 ILE A CA 1
ATOM 8733 C C . ILE A 1 1144 ? -22.198 -23.531 15.070 1.00 90.25 1144 ILE A C 1
ATOM 8735 O O . ILE A 1 1144 ? -22.254 -22.305 14.971 1.00 90.25 1144 ILE A O 1
ATOM 8739 N N . THR A 1 1145 ? -22.507 -24.349 14.067 1.00 92.12 1145 THR A N 1
ATOM 8740 C CA . THR A 1 1145 ? -23.003 -23.912 12.754 1.00 92.12 1145 THR A CA 1
ATOM 8741 C C . THR A 1 1145 ? -24.328 -24.582 12.419 1.00 92.12 1145 THR A C 1
ATOM 8743 O O . THR A 1 1145 ? -24.601 -25.693 12.863 1.00 92.12 1145 THR A O 1
ATOM 8746 N N . SER A 1 1146 ? -25.146 -23.923 11.606 1.00 86.62 1146 SER A N 1
ATOM 8747 C CA . SER A 1 1146 ? -26.432 -24.437 11.128 1.00 86.62 1146 SER A CA 1
ATOM 8748 C C . SER A 1 1146 ? -26.665 -23.978 9.685 1.00 86.62 1146 SER A C 1
ATOM 8750 O O . SER A 1 1146 ? -26.028 -23.029 9.213 1.00 86.62 1146 SER A O 1
ATOM 8752 N N . PHE A 1 1147 ? -27.545 -24.675 8.965 1.00 84.31 1147 PHE A N 1
ATOM 8753 C CA . PHE A 1 1147 ? -28.059 -24.209 7.674 1.00 84.31 1147 PHE A CA 1
ATOM 8754 C C . PHE A 1 1147 ? -29.117 -23.113 7.876 1.00 84.31 1147 PHE A C 1
ATOM 8756 O O . PHE A 1 1147 ? -29.017 -22.029 7.289 1.00 84.31 1147 PHE A O 1
ATOM 8763 N N . ASP A 1 1148 ? -30.070 -23.388 8.765 1.00 88.06 1148 ASP A N 1
ATOM 8764 C CA . ASP A 1 1148 ? -31.078 -22.444 9.243 1.00 88.06 1148 ASP A CA 1
ATOM 8765 C C . ASP A 1 1148 ? -30.455 -21.433 10.232 1.00 88.06 1148 ASP A C 1
ATOM 8767 O O . ASP A 1 1148 ? -29.398 -21.727 10.809 1.00 88.06 1148 ASP A O 1
ATOM 8771 N N . PRO A 1 1149 ? -31.050 -20.240 10.433 1.00 88.19 1149 PRO A N 1
ATOM 8772 C CA . PRO A 1 1149 ? -30.535 -19.234 11.364 1.00 88.19 1149 PRO A CA 1
ATOM 8773 C C . PRO A 1 1149 ? -30.313 -19.780 12.784 1.00 88.19 1149 PRO A C 1
ATOM 8775 O O . PRO A 1 1149 ? -31.135 -20.534 13.300 1.00 88.19 1149 PRO A O 1
ATOM 8778 N N . ILE A 1 1150 ? -29.228 -19.360 13.443 1.00 90.12 1150 ILE A N 1
ATOM 8779 C CA . ILE A 1 1150 ? -28.986 -19.671 14.862 1.00 90.12 1150 ILE A CA 1
ATOM 8780 C C . ILE A 1 1150 ? -29.520 -18.513 15.709 1.00 90.12 1150 ILE A C 1
ATOM 8782 O O . ILE A 1 1150 ? -28.783 -17.572 15.994 1.00 90.12 1150 ILE A O 1
ATOM 8786 N N . VAL A 1 1151 ? -30.813 -18.550 16.034 1.00 90.69 1151 VAL A N 1
ATOM 8787 C CA . VAL A 1 1151 ? -31.536 -17.452 16.704 1.00 90.69 1151 VAL A CA 1
ATOM 8788 C C . VAL A 1 1151 ? -31.966 -17.798 18.134 1.00 90.69 1151 VAL A C 1
ATOM 8790 O O . VAL A 1 1151 ? -31.952 -18.969 18.519 1.00 90.69 1151 VAL A O 1
ATOM 8793 N N . GLY A 1 1152 ? -32.359 -16.775 18.898 1.00 88.19 1152 GLY A N 1
ATOM 8794 C CA . GLY A 1 1152 ? -32.824 -16.865 20.286 1.00 88.19 1152 GLY A CA 1
ATOM 8795 C C . GLY A 1 1152 ? -31.713 -16.672 21.323 1.00 88.19 1152 GLY A C 1
ATOM 8796 O O . GLY A 1 1152 ? -30.566 -16.395 20.976 1.00 88.19 1152 GLY A O 1
ATOM 8797 N N . ASP A 1 1153 ? -32.063 -16.833 22.598 1.00 88.88 1153 ASP A N 1
ATOM 8798 C CA . ASP A 1 1153 ? -31.169 -16.612 23.740 1.00 88.88 1153 ASP A CA 1
ATOM 8799 C C . ASP A 1 1153 ? -30.279 -17.826 24.028 1.00 88.88 1153 ASP A C 1
ATOM 8801 O O . ASP A 1 1153 ? -30.676 -18.773 24.707 1.00 88.88 1153 ASP A O 1
ATOM 8805 N N . TRP A 1 1154 ? -29.052 -17.819 23.508 1.00 90.56 1154 TRP A N 1
ATOM 8806 C CA . TRP A 1 1154 ? -28.081 -18.886 23.761 1.00 90.56 1154 TRP A CA 1
ATOM 8807 C C . TRP A 1 1154 ? -27.306 -18.606 25.048 1.00 90.56 1154 TRP A C 1
ATOM 8809 O O . TRP A 1 1154 ? -26.527 -17.658 25.110 1.00 90.56 1154 TRP A O 1
ATOM 8819 N N . SER A 1 1155 ? -27.473 -19.441 26.070 1.00 88.19 1155 SER A N 1
ATOM 8820 C CA . SER A 1 1155 ? -26.674 -19.349 27.296 1.00 88.19 1155 SER A CA 1
ATOM 8821 C C . SER A 1 1155 ? -25.295 -19.956 27.045 1.00 88.19 1155 SER A C 1
ATOM 8823 O O . SER A 1 1155 ? -25.178 -21.161 26.817 1.00 88.19 1155 SER A O 1
ATOM 8825 N N . VAL A 1 1156 ? -24.245 -19.138 27.096 1.00 87.62 1156 VAL A N 1
ATOM 8826 C CA . VAL A 1 1156 ? -22.846 -19.570 26.965 1.00 87.62 1156 VAL A CA 1
ATOM 8827 C C . VAL A 1 1156 ? -22.104 -19.107 28.207 1.00 87.62 1156 VAL A C 1
ATOM 8829 O O . VAL A 1 1156 ? -21.898 -17.912 28.394 1.00 87.62 1156 VAL A O 1
ATOM 8832 N N . GLN A 1 1157 ? -21.711 -20.055 29.048 1.00 83.56 1157 GLN A N 1
ATOM 8833 C CA . GLN A 1 1157 ? -21.150 -19.808 30.373 1.00 83.56 1157 GLN A CA 1
ATOM 8834 C C . GLN A 1 1157 ? -19.836 -20.578 30.555 1.00 83.56 1157 GLN A C 1
ATOM 8836 O O . GLN A 1 1157 ? -19.503 -21.466 29.764 1.00 83.56 1157 GLN A O 1
ATOM 8841 N N . LEU A 1 1158 ? -19.088 -20.232 31.603 1.00 81.31 1158 LEU A N 1
ATOM 8842 C CA . LEU A 1 1158 ? -17.917 -20.976 32.063 1.00 81.31 1158 LEU A CA 1
ATOM 8843 C C . LEU A 1 1158 ? -18.208 -21.514 33.470 1.00 81.31 1158 LEU A C 1
ATOM 8845 O O . LEU A 1 1158 ? -18.419 -20.731 34.394 1.00 81.31 1158 LEU A O 1
ATOM 8849 N N . GLU A 1 1159 ? -18.230 -22.836 33.630 1.00 77.44 1159 GLU A N 1
ATOM 8850 C CA . GLU A 1 1159 ? -18.508 -23.508 34.904 1.00 77.44 1159 GLU A CA 1
ATOM 8851 C C . GLU A 1 1159 ? -17.239 -24.118 35.508 1.00 77.44 1159 GLU A C 1
ATOM 8853 O O . GLU A 1 1159 ? -16.432 -24.714 34.796 1.00 77.44 1159 GLU A O 1
ATOM 8858 N N . SER A 1 1160 ? -17.070 -24.008 36.830 1.00 70.56 1160 SER A N 1
ATOM 8859 C CA . SER A 1 1160 ? -15.957 -24.647 37.541 1.00 70.56 1160 SER A CA 1
ATOM 8860 C C . SER A 1 1160 ? -16.256 -26.115 37.855 1.00 70.56 1160 SER A C 1
ATOM 8862 O O . SER A 1 1160 ? -17.266 -26.423 38.492 1.00 70.56 1160 SER A O 1
ATOM 8864 N N . THR A 1 1161 ? -15.319 -27.009 37.530 1.00 62.38 1161 THR A N 1
ATOM 8865 C CA . THR A 1 1161 ? -15.349 -28.441 37.901 1.00 62.38 1161 THR A CA 1
ATOM 8866 C C . THR A 1 1161 ? -15.459 -28.692 39.413 1.00 62.38 1161 THR A C 1
ATOM 8868 O O . THR A 1 1161 ? -15.932 -29.751 39.825 1.00 62.38 1161 THR A O 1
ATOM 8871 N N . ASN A 1 1162 ? -15.081 -27.719 40.252 1.00 57.41 1162 ASN A N 1
ATOM 8872 C CA . ASN A 1 1162 ? -15.108 -27.819 41.716 1.00 57.41 1162 ASN A CA 1
ATOM 8873 C C . ASN A 1 1162 ? -16.418 -27.317 42.361 1.00 57.41 1162 ASN A C 1
ATOM 8875 O O . ASN A 1 1162 ? -16.521 -27.288 43.589 1.00 57.41 1162 ASN A O 1
ATOM 8879 N N . GLY A 1 1163 ? -17.413 -26.889 41.573 1.00 50.78 1163 GLY A N 1
ATOM 8880 C CA . GLY A 1 1163 ? -18.714 -26.430 42.085 1.00 50.78 1163 GLY A CA 1
ATOM 8881 C C . GLY A 1 1163 ? -18.688 -25.092 42.840 1.00 50.78 1163 GLY A C 1
ATOM 8882 O O . GLY A 1 1163 ? -19.648 -24.759 43.536 1.00 50.78 1163 GLY A O 1
ATOM 8883 N N . ILE A 1 1164 ? -17.603 -24.322 42.720 1.00 49.56 1164 ILE A N 1
ATOM 8884 C CA . ILE A 1 1164 ? -17.483 -22.967 43.273 1.00 49.56 1164 ILE A CA 1
ATOM 8885 C C . ILE A 1 1164 ? -17.845 -21.967 42.172 1.00 49.56 1164 ILE A C 1
ATOM 8887 O O . ILE A 1 1164 ? -17.270 -22.001 41.086 1.00 49.56 1164 ILE A O 1
ATOM 8891 N N . ILE A 1 1165 ? -18.788 -21.068 42.460 1.00 47.88 1165 ILE A N 1
ATOM 8892 C CA . ILE A 1 1165 ? -19.203 -20.014 41.526 1.00 47.88 1165 ILE A CA 1
ATOM 8893 C C . ILE A 1 1165 ? -18.014 -19.056 41.312 1.00 47.88 1165 ILE A C 1
ATOM 8895 O O . ILE A 1 1165 ? -17.507 -18.511 42.299 1.00 47.88 1165 ILE A O 1
ATOM 8899 N N . PRO A 1 1166 ? -17.550 -18.837 40.070 1.00 46.00 1166 PRO A N 1
ATOM 8900 C CA . PRO A 1 1166 ? -16.421 -17.956 39.795 1.00 46.00 1166 PRO A CA 1
ATOM 8901 C C . PRO A 1 1166 ? -16.772 -16.490 40.084 1.00 46.00 1166 PRO A C 1
ATOM 8903 O O . PRO A 1 1166 ? -17.887 -16.030 39.834 1.00 46.00 1166 PRO A O 1
ATOM 8906 N N . PHE A 1 1167 ? -15.800 -15.725 40.588 1.00 44.59 1167 PHE A N 1
ATOM 8907 C CA . PHE A 1 1167 ? -15.936 -14.272 40.707 1.00 44.59 1167 PHE A CA 1
ATOM 8908 C C . PHE A 1 1167 ? -15.977 -13.629 39.312 1.00 44.59 1167 PHE A C 1
ATOM 8910 O O . PHE A 1 1167 ? -15.191 -13.990 38.437 1.00 44.59 1167 PHE A O 1
ATOM 8917 N N . ALA A 1 1168 ? -16.823 -12.608 39.136 1.00 44.22 1168 ALA A N 1
ATOM 8918 C CA . ALA A 1 1168 ? -17.103 -11.940 37.854 1.00 44.22 1168 ALA A CA 1
ATOM 8919 C C . ALA A 1 1168 ? -15.896 -11.271 37.146 1.00 44.22 1168 ALA A C 1
ATOM 8921 O O . ALA A 1 1168 ? -16.055 -10.717 36.062 1.00 44.22 1168 ALA A O 1
ATOM 8922 N N . GLN A 1 1169 ? -14.700 -11.304 37.743 1.00 41.81 1169 GLN A N 1
ATOM 8923 C CA . GLN A 1 1169 ? -13.445 -10.850 37.130 1.00 41.81 1169 GLN A CA 1
ATOM 8924 C C . GLN A 1 1169 ? -12.720 -11.940 36.322 1.00 41.81 1169 GLN A C 1
ATOM 8926 O O . GLN A 1 1169 ? -11.843 -11.601 35.541 1.00 41.81 1169 GLN A O 1
ATOM 8931 N N . ALA A 1 1170 ? -13.063 -13.226 36.473 1.00 43.34 1170 ALA A N 1
ATOM 8932 C CA . ALA A 1 1170 ? -12.459 -14.306 35.677 1.00 43.34 1170 ALA A CA 1
ATOM 8933 C C . ALA A 1 1170 ? -13.146 -14.506 34.308 1.00 43.34 1170 ALA A C 1
ATOM 8935 O O . ALA A 1 1170 ? -12.603 -15.145 33.415 1.00 43.34 1170 ALA A O 1
ATOM 8936 N N . THR A 1 1171 ? -14.353 -13.962 34.131 1.00 50.34 1171 THR A N 1
ATOM 8937 C CA . THR A 1 1171 ? -15.177 -14.127 32.921 1.00 50.34 1171 THR A CA 1
ATOM 8938 C C . THR A 1 1171 ? -15.070 -12.963 31.926 1.00 50.34 1171 THR A C 1
ATOM 8940 O O . THR A 1 1171 ? -15.696 -13.027 30.872 1.00 50.34 1171 THR A O 1
ATOM 8943 N N . SER A 1 1172 ? -14.304 -11.903 32.221 1.00 48.84 1172 SER A N 1
ATOM 8944 C CA . SER A 1 1172 ? -14.234 -10.674 31.399 1.00 48.84 1172 SER A CA 1
ATOM 8945 C C . SER A 1 1172 ? -13.480 -10.815 30.073 1.00 48.84 1172 SER A C 1
ATOM 8947 O O . SER A 1 1172 ? -13.670 -10.002 29.162 1.00 48.84 1172 SER A O 1
ATOM 8949 N N . ASP A 1 1173 ? -12.616 -11.825 29.972 1.00 58.34 1173 ASP A N 1
ATOM 8950 C CA . ASP A 1 1173 ? -11.595 -11.899 28.923 1.00 58.34 1173 ASP A CA 1
ATOM 8951 C C . ASP A 1 1173 ? -12.010 -12.828 27.767 1.00 58.34 1173 ASP A C 1
ATOM 8953 O O . ASP A 1 1173 ? -11.493 -12.728 26.649 1.00 58.34 1173 ASP A O 1
ATOM 8957 N N . VAL A 1 1174 ? -13.002 -13.696 27.990 1.00 69.12 1174 VAL A N 1
ATOM 8958 C CA . VAL A 1 1174 ? -13.486 -14.657 26.992 1.00 69.12 1174 VAL A CA 1
ATOM 8959 C C . VAL A 1 1174 ? -14.674 -14.074 26.227 1.00 69.12 1174 VAL A C 1
ATOM 8961 O O . VAL A 1 1174 ? -15.795 -13.985 26.718 1.00 69.12 1174 VAL A O 1
ATOM 8964 N N . ASN A 1 1175 ? -14.424 -13.704 24.971 1.00 80.75 1175 ASN A N 1
ATOM 8965 C CA . ASN A 1 1175 ? -15.429 -13.148 24.067 1.00 80.75 1175 ASN A CA 1
ATOM 8966 C C . ASN A 1 1175 ? -16.019 -14.204 23.120 1.00 80.75 1175 ASN A C 1
ATOM 8968 O O . ASN A 1 1175 ? -15.292 -14.951 22.458 1.00 80.75 1175 ASN A O 1
ATOM 8972 N N . ILE A 1 1176 ? -17.341 -14.177 22.963 1.00 84.56 1176 ILE A N 1
ATOM 8973 C CA . ILE A 1 1176 ? -18.090 -14.972 21.990 1.00 84.56 1176 ILE A CA 1
ATOM 8974 C C . ILE A 1 1176 ? -18.147 -14.207 20.673 1.00 84.56 1176 ILE A C 1
ATOM 8976 O O . ILE A 1 1176 ? -18.508 -13.032 20.623 1.00 84.56 1176 ILE A O 1
ATOM 8980 N N . LYS A 1 1177 ? -17.822 -14.879 19.573 1.00 88.19 1177 LYS A N 1
ATOM 8981 C CA . LYS A 1 1177 ? -17.828 -14.297 18.232 1.00 88.19 1177 LYS A CA 1
ATOM 8982 C C . LYS A 1 1177 ? -18.947 -14.924 17.407 1.00 88.19 1177 LYS A C 1
ATOM 8984 O O . LYS A 1 1177 ? -19.033 -16.142 17.260 1.00 88.19 1177 LYS A O 1
ATOM 8989 N N . VAL A 1 1178 ? -19.794 -14.077 16.831 1.00 87.00 1178 VAL A N 1
ATOM 8990 C CA . VAL A 1 1178 ? -20.941 -14.476 16.005 1.00 87.00 1178 VAL A CA 1
ATOM 8991 C C . VAL A 1 1178 ? -20.682 -14.033 14.570 1.00 87.00 1178 VAL A C 1
ATOM 8993 O O . VAL A 1 1178 ? -20.534 -12.834 14.322 1.00 87.00 1178 VAL A O 1
ATOM 8996 N N . LYS A 1 1179 ? -20.624 -14.968 13.609 1.00 87.62 1179 LYS A N 1
ATOM 8997 C CA . LYS A 1 1179 ? -20.530 -14.622 12.178 1.00 87.62 1179 LYS A CA 1
ATOM 8998 C C . LYS A 1 1179 ? -21.901 -14.632 11.513 1.00 87.62 1179 LYS A C 1
ATOM 9000 O O . LYS A 1 1179 ? -22.564 -15.672 11.411 1.00 87.62 1179 LYS A O 1
ATOM 9005 N N . TYR A 1 1180 ? -22.259 -13.480 10.965 1.00 88.38 1180 TYR A N 1
ATOM 9006 C CA . TYR A 1 1180 ? -23.452 -13.281 10.161 1.00 88.38 1180 TYR A CA 1
ATOM 9007 C C . TYR A 1 1180 ? -23.164 -13.579 8.687 1.00 88.38 1180 TYR A C 1
ATOM 9009 O O . TYR A 1 1180 ? -22.082 -13.286 8.163 1.00 88.38 1180 TYR A O 1
ATOM 9017 N N . ARG A 1 1181 ? -24.147 -14.164 8.004 1.00 86.88 1181 ARG A N 1
ATOM 9018 C CA . ARG A 1 1181 ? -24.183 -14.297 6.542 1.00 86.88 1181 ARG A CA 1
ATOM 9019 C C . ARG A 1 1181 ? -25.247 -13.361 5.995 1.00 86.88 1181 ARG A C 1
ATOM 9021 O O . ARG A 1 1181 ? -26.287 -13.195 6.624 1.00 86.88 1181 ARG A O 1
ATOM 9028 N N . ALA A 1 1182 ? -24.972 -12.789 4.827 1.00 87.25 1182 ALA A N 1
ATOM 9029 C CA . ALA A 1 1182 ? -25.965 -12.046 4.065 1.00 87.25 1182 ALA A CA 1
ATOM 9030 C C . ALA A 1 1182 ? -27.178 -12.943 3.801 1.00 87.25 1182 ALA A C 1
ATOM 9032 O O . ALA A 1 1182 ? -27.005 -14.127 3.489 1.00 87.25 1182 ALA A O 1
ATOM 9033 N N . GLU A 1 1183 ? -28.372 -12.373 3.906 1.00 85.69 1183 GLU A N 1
ATOM 9034 C CA . GLU A 1 1183 ? -29.562 -12.992 3.338 1.00 85.69 1183 GLU A CA 1
ATOM 9035 C C . GLU A 1 1183 ? -29.445 -13.019 1.804 1.00 85.69 1183 GLU A C 1
ATOM 9037 O O . GLU A 1 1183 ? -28.658 -12.271 1.212 1.00 85.69 1183 GLU A O 1
ATOM 9042 N N . LEU A 1 1184 ? -30.172 -13.922 1.142 1.00 76.12 1184 LEU A N 1
ATOM 9043 C CA . LEU A 1 1184 ? -30.145 -14.006 -0.318 1.00 76.12 1184 LEU A CA 1
ATOM 9044 C C . LEU A 1 1184 ? -30.854 -12.788 -0.931 1.00 76.12 1184 LEU A C 1
ATOM 9046 O O . LEU A 1 1184 ? -32.074 -12.766 -1.042 1.00 76.12 1184 LEU A O 1
ATOM 9050 N N . SER A 1 1185 ? -30.080 -11.789 -1.359 1.00 71.12 1185 SER A N 1
ATOM 9051 C CA . SER A 1 1185 ? -30.570 -10.678 -2.181 1.00 71.12 1185 SER A CA 1
ATOM 9052 C C . SER A 1 1185 ? -30.539 -11.029 -3.667 1.00 71.12 1185 SER A C 1
ATOM 9054 O O . SER A 1 1185 ? -29.491 -11.438 -4.181 1.00 71.12 1185 SER A O 1
ATOM 9056 N N . GLU A 1 1186 ? -31.640 -10.774 -4.370 1.00 72.00 1186 GLU A N 1
ATOM 9057 C CA . GLU A 1 1186 ? -31.646 -10.708 -5.832 1.00 72.00 1186 GLU A CA 1
ATOM 9058 C C . GLU A 1 1186 ? -30.790 -9.526 -6.326 1.00 72.00 1186 GLU A C 1
ATOM 9060 O O . GLU A 1 1186 ? -30.572 -8.541 -5.611 1.00 72.00 1186 GLU A O 1
ATOM 9065 N N . ILE A 1 1187 ? -30.268 -9.637 -7.549 1.00 82.19 1187 ILE A N 1
ATOM 9066 C CA . ILE A 1 1187 ? -29.596 -8.516 -8.211 1.00 82.19 1187 ILE A CA 1
ATOM 9067 C C . ILE A 1 1187 ? -30.679 -7.515 -8.609 1.00 82.19 1187 ILE A C 1
ATOM 9069 O O . ILE A 1 1187 ? -31.666 -7.888 -9.236 1.00 82.19 1187 ILE A O 1
ATOM 9073 N N . THR A 1 1188 ? -30.504 -6.256 -8.218 1.00 84.44 1188 THR A N 1
ATOM 9074 C CA . THR A 1 1188 ? -31.414 -5.168 -8.582 1.00 84.44 1188 THR A CA 1
ATOM 9075 C C . THR A 1 1188 ? -30.792 -4.351 -9.702 1.00 84.44 1188 THR A C 1
ATOM 9077 O O . THR A 1 1188 ? -29.711 -3.788 -9.518 1.00 84.44 1188 THR A O 1
ATOM 9080 N N . THR A 1 1189 ? -31.496 -4.277 -10.830 1.00 90.56 1189 THR A N 1
ATOM 9081 C CA . THR A 1 1189 ? -31.155 -3.422 -11.969 1.00 90.56 1189 THR A CA 1
ATOM 9082 C C . THR A 1 1189 ? -31.769 -2.038 -11.771 1.00 90.56 1189 THR A C 1
ATOM 9084 O O . THR A 1 1189 ? -32.988 -1.890 -11.656 1.00 90.56 1189 THR A O 1
ATOM 9087 N N . LEU A 1 1190 ? -30.921 -1.017 -11.717 1.00 90.69 1190 LEU A N 1
ATOM 9088 C CA . LEU A 1 1190 ? -31.297 0.393 -11.654 1.00 90.69 1190 LEU A CA 1
ATOM 9089 C C . LEU A 1 1190 ? -31.253 0.983 -13.059 1.00 90.69 1190 LEU A C 1
ATOM 9091 O O . LEU A 1 1190 ? -30.291 0.742 -13.775 1.00 90.69 1190 LEU A O 1
ATOM 9095 N N . ASN A 1 1191 ? -32.253 1.772 -13.445 1.00 89.50 1191 ASN A N 1
ATOM 9096 C CA . ASN A 1 1191 ? -32.394 2.281 -14.814 1.00 89.50 1191 ASN A CA 1
ATOM 9097 C C . ASN A 1 1191 ? -32.311 3.811 -14.829 1.00 89.50 1191 ASN A C 1
ATOM 9099 O O . ASN A 1 1191 ? -32.734 4.447 -13.862 1.00 89.50 1191 ASN A O 1
ATOM 9103 N N . SER A 1 1192 ? -31.774 4.383 -15.908 1.00 81.75 1192 SER A N 1
ATOM 9104 C CA . SER A 1 1192 ? -31.786 5.823 -16.212 1.00 81.75 1192 SER A CA 1
ATOM 9105 C C . SER A 1 1192 ? -33.124 6.308 -16.765 1.00 81.75 1192 SER A C 1
ATOM 9107 O O . SER A 1 1192 ? -33.577 5.668 -17.745 1.00 81.75 1192 SER A O 1
#

Sequence (1192 aa):
AADTLLASVQFNRAITDSLSTDDSIFRVITFGRTITDSLSTDDSITKVTSFARLFTDAVSVNDILVPSTSFNRFMTDSLAAADTLLASVQFNRAITDSLSTDDSIFRVITFGRTITDSLSTDDSITKVTSFARLFTDAVSVNDILVPSTSFNRFMTDSLAAADTLLASVQFNRAMTDSLSTDDSITKVTSFGRLFTDSASLQDSISKSTSFRRFMTDSMSVSDPQILRTFGRILQDSASISDSITVLRTRYRSADDSLSISDLVGLRGKLTIETRNNTLIPGAIYRITPNPYTGFGTLTVSDGLSPDSDLSNNGSISLLNVLLGSYKLNQTQTPSGYVPITKKGLVTVHGTNINALMKFVVVTNTTNLPNSGVIDIDNVNIDSNQFGTLLNPIKLTKVKNGVQTPIVKVNDLPTPKLVGKNNTIAISNATDSQYTLLYKSLAELLPNESPDSIINAFRLNATDAGNSTSLSYVGILGATAQSNVYGQYLATQPVEQFNCGQRYIYSLDNTLVPTYGGIKKVDFTIFENGTCPGTLDYVTYEVASKPPIESGIPSITEKDPTQNTLLYINARFPAELSNGTGIDFDNSTNTESYTFTVLTAKPETNNIDDLTVYTFDEINNVWTTSGITEVSKYEIESGIHSGKVQIEFAVEHTSKFAIGGKKSPVTSTSGGVSSQAGHGKVGVGPVGAGAGAGSASGVSQEKPSKPAGITNIDSVYYNVCDDNIVKVMVSGESFPTNVVLQTKHSGIIPAKLADYQPYASDNQHSDVARYVYEAYINPNETYFVVSADGGSSTSNTSIQIIECEGNVYLVKEDPYSKPQIFDFKIHIDDQNRLITDASSYEYVTEPTSVTVSALIDNAKSELRRAELRLITMGDDNIERNYTGLKMKVEELTGISNTTSRVYITVPASLLKSPATEFWIHALNADGKVNDSEHLFLGLTPNNIDMSSLSVKLEMDMQTIKAQGTILKPHAYINNQESTSMYGIVTLLVDGRSIDAIPYLFKPGFNDVELSWMIPKNVQKLDYNISARVDLYGNDLSTSTGILNTFVRTQSKQIQDFVELDLIRNANGDVVARPSLIYASNNDDSDMRFRVVSPQGTCVIGSDDSCLVSSSTFGNRGDLTSVQIDGQIYRIKYSGANNPLERFSITSFDPIVGDWSVQLESTNGIIPFAQATSDVNIKVKYRAELSEITTLNS

Secondary structure (DSSP, 8-state):
---EEEEEEEEEEEE--EEE---EEEEEEEEEEEE--EEE---EEEEEEEEEEEE--EEE---EEEEEEEEEEEEEEEEE---EEEEEEEEEEEEEEEEE---EEEEEEEEEEEEEEEEE---EEEEEEEEEEEEEEEEEE--EEEEEEEEEEEEEEEEEE--EEEEEEEEEEEEEEEEEE--EEEEEEEEEEEEEEEEEEE-EEEEEEEEEEEEEEEEEEEPPPEEEEEEE--EEEEEE--------------EEEEEE-------EEEEEEEEESEE----EEEEES-TTTSSS-EEEETTSTT-SS---SSEEEEEEEPSEEEEEEEEEPPTTEEES-SEEEEEEBTTBSEEEEEEEEEETT--GGG--EEE-----BSTTTHHHHHTTT-EEEEETTEEEE--SGGGS---EEEETT-HHHHHHHHHHPPEEEES----PPTT--HHHHHHHHTBPPB---S-TTEEEEEPEEEEPPBTTTBEEEEEPPBS---TT-EEEEE--GGGS-SS-EEEEEEEEE-TTS---SS-B--EEEEESS--GGG-PPPHHHH-TT-EEEEEEEEE-GGGSTT--S--SSSTTTEEEEEEEEEEPPPTT--GGGEEEEEEETTTTEEE-TTEEEEEEEE--SSTTTTPEEEEEEESS--EEEEEE-----------------------------------------------PPPEEEEEEEESSSS-EEEEEEEESS---EEEEEESSS-EEEPEEPS--TTTTGGGT-SSEEEEEEEE--TT-SEEEEEEE-SS-EEEEEEE--SSEEEE-------TTS-EEEEEEEEETTTTEEE-STT---EESS---EEEEEEEE-TTS-EEEEEEEEEETT-TT-SS--EEEEPEEEE-TTT-SSEEEEEEEEPGGG--SSEEEEEEEEEETTS-EEE---EEEEE--TTS-TTS--EEEEEEEESEEETTSEE--EEEEEE-SSS-EEEEEEEEETTEEEEEEEEEE-SEEEEEE--EE----SS--EEEEEEEEEETTEEEEPPPEEEEEE-SEEEEE--S-EEE--EE-TTS-EEEEEEEEEEEE---SSEEEEEE-TTS-EEE-SSTTSSB-S--TTSTTS-EEEEETTEEEEEEE--TTSSSEEEEEEESS---EEEEEEEEETTSPPPPTTSSSS-EEEEEEEE--PPEEEEE-

pLDDT: mean 73.54, std 17.48, range [23.97, 96.25]

Radius of gyration: 39.34 Å; chains: 1; bounding box: 84×98×123 Å